Protein AF-A0A0A7GGD6-F1 (afdb_monomer_lite)

Radius of gyration: 42.45 Å; chains: 1; bounding box: 96×83×120 Å

InterPro domains:
  IPR008979 Galactose-binding-like domain superfamily [SSF49785] (714-852)
  IPR036280 Multiheme cytochrome superfamily [SSF48695] (25-141)
  IPR036280 Multiheme cytochrome superfamily [SSF48695] (127-583)
  IPR036280 Multiheme cytochrome superfamily [SSF48695] (207-463)
  IPR054337 Outer membrane cytochrome MtrC/MtrF-like, domains II/IV [PF22113] (182-343)

pLDDT: mean 78.69, std 15.96, range [27.11, 97.62]

Organism: Geoglobus acetivorans (NCBI:txid565033)

Structure (mmCIF, N/CA/C/O backbone):
data_AF-A0A0A7GGD6-F1
#
_entry.id   AF-A0A0A7GGD6-F1
#
loop_
_atom_site.group_PDB
_atom_site.id
_atom_site.type_symbol
_atom_site.label_atom_id
_atom_site.label_alt_id
_atom_site.label_comp_id
_atom_site.label_asym_id
_atom_site.label_entity_id
_atom_site.label_seq_id
_atom_site.pdbx_PDB_ins_code
_atom_site.Cartn_x
_atom_site.Cartn_y
_atom_site.Cartn_z
_atom_site.occupancy
_atom_site.B_iso_or_equiv
_atom_site.auth_seq_id
_atom_site.auth_comp_id
_atom_site.auth_asym_id
_atom_site.auth_atom_id
_atom_site.pdbx_PDB_model_num
ATOM 1 N N . MET A 1 1 ? 39.449 22.650 -36.467 1.00 72.94 1 MET A N 1
ATOM 2 C CA . MET A 1 1 ? 40.220 23.819 -35.990 1.00 72.94 1 MET A CA 1
ATOM 3 C C . MET A 1 1 ? 39.587 25.172 -36.331 1.00 72.94 1 MET A C 1
ATOM 5 O O . MET A 1 1 ? 39.161 25.839 -35.406 1.00 72.94 1 MET A O 1
ATOM 9 N N . LYS A 1 2 ? 39.410 25.582 -37.600 1.00 82.38 2 LYS A N 1
ATOM 10 C CA . LYS A 1 2 ? 38.883 26.936 -37.938 1.00 82.38 2 LYS A CA 1
ATOM 11 C C . LYS A 1 2 ? 37.457 27.260 -37.448 1.00 82.38 2 LYS A C 1
ATOM 13 O O . LYS A 1 2 ? 37.050 28.412 -37.461 1.00 82.38 2 LYS A O 1
ATOM 18 N N . GLN A 1 3 ? 36.700 26.244 -37.038 1.00 83.69 3 GLN A N 1
ATOM 19 C CA . GLN A 1 3 ? 35.365 26.371 -36.435 1.00 83.69 3 GLN A CA 1
ATOM 20 C C . GLN A 1 3 ? 35.378 26.126 -34.911 1.00 83.69 3 GLN A C 1
ATOM 22 O O . GLN A 1 3 ? 34.323 26.092 -34.281 1.00 83.69 3 GLN A O 1
ATOM 27 N N . SER A 1 4 ? 36.564 25.917 -34.326 1.00 88.94 4 SER A N 1
ATOM 28 C CA . SER A 1 4 ? 36.752 25.721 -32.887 1.00 88.94 4 SER A CA 1
ATOM 29 C C . SER A 1 4 ? 36.490 27.011 -32.118 1.00 88.94 4 SER A C 1
ATOM 31 O O . SER A 1 4 ? 36.751 28.106 -32.620 1.00 88.94 4 SER A O 1
ATOM 33 N N . ILE A 1 5 ? 36.083 26.882 -30.856 1.00 88.81 5 ILE A N 1
ATOM 34 C CA . ILE A 1 5 ? 36.036 27.985 -29.886 1.00 88.81 5 ILE A CA 1
ATOM 35 C C . ILE A 1 5 ? 37.369 28.731 -29.751 1.00 88.81 5 ILE A C 1
ATOM 37 O O . ILE A 1 5 ? 37.364 29.925 -29.469 1.00 88.81 5 ILE A O 1
ATOM 41 N N . HIS A 1 6 ? 38.497 28.062 -30.011 1.00 90.44 6 HIS A N 1
ATOM 42 C CA . HIS A 1 6 ? 39.838 28.649 -29.924 1.00 90.44 6 HIS A CA 1
ATOM 43 C C . HIS A 1 6 ? 40.378 29.179 -31.260 1.00 90.44 6 HIS A C 1
ATOM 45 O O . HIS A 1 6 ? 41.532 29.590 -31.326 1.00 90.44 6 HIS A O 1
ATOM 51 N N . ALA A 1 7 ? 39.572 29.217 -32.328 1.00 88.19 7 ALA A N 1
ATOM 52 C CA . ALA A 1 7 ? 40.052 29.617 -33.654 1.00 88.19 7 ALA A CA 1
ATOM 53 C C . ALA A 1 7 ? 40.607 31.056 -33.714 1.00 88.19 7 ALA A C 1
ATOM 55 O O . ALA A 1 7 ? 41.457 31.353 -34.544 1.00 88.19 7 ALA A O 1
ATOM 56 N N . ASN A 1 8 ? 40.156 31.941 -32.820 1.00 87.69 8 ASN A N 1
ATOM 57 C CA . ASN A 1 8 ? 40.614 33.333 -32.751 1.00 87.69 8 ASN A CA 1
ATOM 58 C C . ASN A 1 8 ? 41.583 33.595 -31.585 1.00 87.69 8 ASN A C 1
ATOM 60 O O . ASN A 1 8 ? 41.819 34.752 -31.236 1.00 87.69 8 ASN A O 1
ATOM 64 N N . LEU A 1 9 ? 42.118 32.547 -30.952 1.00 89.06 9 LEU A N 1
ATOM 65 C CA . LEU A 1 9 ? 43.078 32.697 -29.861 1.00 89.06 9 LEU A CA 1
ATOM 66 C C . LEU A 1 9 ? 44.301 33.477 -30.356 1.00 89.06 9 LEU A C 1
ATOM 68 O O . LEU A 1 9 ? 44.846 33.174 -31.417 1.00 89.06 9 LEU A O 1
ATOM 72 N N . ASN A 1 10 ? 44.734 34.474 -29.579 1.00 91.31 10 ASN A N 1
ATOM 73 C CA . ASN A 1 10 ? 45.939 35.253 -29.874 1.00 91.31 10 ASN A CA 1
ATOM 74 C C . ASN A 1 10 ? 45.913 35.981 -31.240 1.00 91.31 10 ASN A C 1
ATOM 76 O O . ASN A 1 10 ? 46.951 36.260 -31.841 1.00 91.31 10 ASN A O 1
ATOM 80 N N . SER A 1 11 ? 44.721 36.339 -31.737 1.00 89.88 11 SER A N 1
ATOM 81 C CA . SER A 1 11 ? 44.534 36.970 -33.056 1.00 89.88 11 SER A CA 1
ATOM 82 C C . SER A 1 11 ? 45.330 38.268 -33.255 1.00 89.88 11 SER A C 1
ATOM 84 O O . SER A 1 11 ? 45.686 38.615 -34.384 1.00 89.88 11 SER A O 1
ATOM 86 N N . ASN A 1 12 ? 45.625 38.974 -32.160 1.00 88.56 12 ASN A N 1
ATOM 87 C CA . ASN A 1 12 ? 46.315 40.264 -32.156 1.00 88.56 12 ASN A CA 1
ATOM 88 C C . ASN A 1 12 ? 47.849 40.150 -32.100 1.00 88.56 12 ASN A C 1
ATOM 90 O O . ASN A 1 12 ? 48.519 41.181 -32.106 1.00 88.56 12 ASN A O 1
ATOM 94 N N . ALA A 1 13 ? 48.419 38.940 -32.048 1.00 91.25 13 ALA A N 1
ATOM 95 C CA . ALA A 1 13 ? 49.870 38.771 -32.043 1.00 91.25 13 ALA A CA 1
ATOM 96 C C . ALA A 1 13 ? 50.509 39.363 -33.306 1.00 91.25 13 ALA A C 1
ATOM 98 O O . ALA A 1 13 ? 49.994 39.203 -34.418 1.00 91.25 13 ALA A O 1
ATOM 99 N N . ALA A 1 14 ? 51.643 40.040 -33.135 1.00 90.25 14 ALA A N 1
ATOM 100 C CA . ALA A 1 14 ? 52.443 40.529 -34.248 1.00 90.25 14 ALA A CA 1
ATOM 101 C C . ALA A 1 14 ? 53.154 39.362 -34.951 1.00 90.25 14 ALA A C 1
ATOM 103 O O . ALA A 1 14 ? 53.547 38.390 -34.310 1.00 90.25 14 ALA A O 1
ATOM 104 N N . ASN A 1 15 ? 53.320 39.469 -36.269 1.00 92.62 15 ASN A N 1
ATOM 105 C CA . ASN A 1 15 ? 54.054 38.502 -37.077 1.00 92.62 15 ASN A CA 1
ATOM 106 C C . ASN A 1 15 ? 54.824 39.221 -38.186 1.00 92.62 15 ASN A C 1
ATOM 108 O O . ASN A 1 15 ? 54.330 40.180 -38.781 1.00 92.62 15 ASN A O 1
ATOM 112 N N . THR A 1 16 ? 56.032 38.750 -38.451 1.00 88.81 16 THR A N 1
ATOM 113 C CA . THR A 1 16 ? 56.946 39.246 -39.481 1.00 88.81 16 THR A CA 1
ATOM 114 C C . THR A 1 16 ? 56.890 38.387 -40.743 1.00 88.81 16 THR A C 1
ATOM 116 O O . THR A 1 16 ? 57.058 38.910 -41.846 1.00 88.81 16 THR A O 1
ATOM 119 N N . THR A 1 17 ? 56.564 37.096 -40.616 1.00 86.94 17 THR A N 1
ATOM 120 C CA . THR A 1 17 ? 56.361 36.194 -41.755 1.00 86.94 17 THR A CA 1
ATOM 121 C C . THR A 1 17 ? 54.948 36.340 -42.311 1.00 86.94 17 THR A C 1
ATOM 123 O O . THR A 1 17 ? 53.974 36.486 -41.570 1.00 86.94 17 THR A O 1
ATOM 126 N N . LYS A 1 18 ? 54.795 36.274 -43.638 1.00 86.88 18 LYS A N 1
ATOM 127 C CA . LYS A 1 18 ? 53.475 36.227 -44.281 1.00 86.88 18 LYS A CA 1
ATOM 128 C C . LYS A 1 18 ? 52.813 34.874 -43.994 1.00 86.88 18 LYS A C 1
ATOM 130 O O . LYS A 1 18 ? 53.191 33.871 -44.593 1.00 86.88 18 LYS A O 1
ATOM 135 N N . LEU A 1 19 ? 51.818 34.866 -43.111 1.00 86.81 19 LEU A N 1
ATOM 136 C CA . LEU A 1 19 ? 51.080 33.655 -42.750 1.00 86.81 19 LEU A CA 1
ATOM 137 C C . LEU A 1 19 ? 50.182 33.187 -43.898 1.00 86.81 19 LEU A C 1
ATOM 139 O O . LEU A 1 19 ? 49.566 34.000 -44.594 1.00 86.81 19 LEU A O 1
ATOM 143 N N . THR A 1 20 ? 50.103 31.869 -44.077 1.00 84.31 20 THR A N 1
ATOM 144 C CA . THR A 1 20 ? 49.147 31.250 -45.012 1.00 84.31 20 THR A CA 1
ATOM 145 C C . THR A 1 20 ? 47.744 31.186 -44.417 1.00 84.31 20 THR A C 1
ATOM 147 O O . THR A 1 20 ? 46.762 31.237 -45.157 1.00 84.31 20 THR A O 1
ATOM 150 N N . ASP A 1 21 ? 47.652 31.158 -43.086 1.00 87.00 21 ASP A N 1
ATOM 151 C CA . ASP A 1 21 ? 46.410 31.234 -42.336 1.00 87.00 21 ASP A CA 1
ATOM 152 C C . ASP A 1 21 ? 46.642 31.959 -41.001 1.00 87.00 21 ASP A C 1
ATOM 154 O O . ASP A 1 21 ? 47.652 31.766 -40.330 1.00 87.00 21 ASP A O 1
ATOM 158 N N . THR A 1 22 ? 45.700 32.802 -40.585 1.00 88.19 22 THR A N 1
ATOM 159 C CA . THR A 1 22 ? 45.773 33.497 -39.292 1.00 88.19 22 THR A CA 1
ATOM 160 C C . THR A 1 22 ? 45.659 32.552 -38.097 1.00 88.19 22 THR A C 1
ATOM 162 O O . THR A 1 22 ? 46.002 32.945 -36.984 1.00 88.19 22 THR A O 1
ATOM 165 N N . ILE A 1 23 ? 45.209 31.314 -38.323 1.00 89.50 23 ILE A N 1
ATOM 166 C CA . ILE A 1 23 ? 45.103 30.269 -37.306 1.00 89.50 23 ILE A CA 1
ATOM 167 C C . ILE A 1 23 ? 46.451 29.912 -36.661 1.00 89.50 23 ILE A C 1
ATOM 169 O O . ILE A 1 23 ? 46.481 29.475 -35.511 1.00 89.50 23 ILE A O 1
ATOM 173 N N . ASP A 1 24 ? 47.566 30.158 -37.355 1.00 88.75 24 ASP A N 1
ATOM 174 C CA . ASP A 1 24 ? 48.914 29.893 -36.843 1.00 88.75 24 ASP A CA 1
ATOM 175 C C . ASP A 1 24 ? 49.168 30.637 -35.520 1.00 88.75 24 ASP A C 1
ATOM 177 O O . ASP A 1 24 ? 49.806 30.102 -34.615 1.00 88.75 24 ASP A O 1
ATOM 181 N N . LYS A 1 25 ? 48.566 31.822 -35.339 1.00 91.56 25 LYS A N 1
ATOM 182 C CA . LYS A 1 25 ? 48.673 32.610 -34.099 1.00 91.56 25 LYS A CA 1
ATOM 183 C C . LYS A 1 25 ? 48.071 31.902 -32.884 1.00 91.56 25 LYS A C 1
ATOM 185 O O . LYS A 1 25 ? 48.615 32.012 -31.782 1.00 91.56 25 LYS A O 1
ATOM 190 N N . ALA A 1 26 ? 46.990 31.145 -33.084 1.00 90.44 26 ALA A N 1
ATOM 191 C CA . ALA A 1 26 ? 46.388 30.316 -32.043 1.00 90.44 26 ALA A CA 1
ATOM 192 C C . ALA A 1 26 ? 47.310 29.143 -31.676 1.00 90.44 26 ALA A C 1
ATOM 194 O O . ALA A 1 26 ? 47.473 28.823 -30.496 1.00 90.44 26 ALA A O 1
ATOM 195 N N . CYS A 1 27 ? 47.981 28.552 -32.671 1.00 89.12 27 CYS A N 1
ATOM 196 C CA . CYS A 1 27 ? 48.985 27.514 -32.447 1.00 89.12 27 CYS A CA 1
ATOM 197 C C . CYS A 1 27 ? 50.163 28.049 -31.617 1.00 89.12 27 CYS A C 1
ATOM 199 O O . CYS A 1 27 ? 50.611 27.361 -30.703 1.00 89.12 27 CYS A O 1
ATOM 201 N N . TRP A 1 28 ? 50.623 29.283 -31.860 1.00 91.56 28 TRP A N 1
ATOM 202 C CA . TRP A 1 28 ? 51.714 29.902 -31.088 1.00 91.56 28 TRP A CA 1
ATOM 203 C C . TRP A 1 28 ? 51.368 30.097 -29.616 1.00 91.56 28 TRP A C 1
ATOM 205 O O . TRP A 1 28 ? 52.223 29.914 -28.753 1.00 91.56 28 TRP A O 1
ATOM 215 N N . ALA A 1 29 ? 50.115 30.441 -29.318 1.00 90.06 29 ALA A N 1
ATOM 216 C CA . ALA A 1 29 ? 49.655 30.608 -27.945 1.00 90.06 29 ALA A CA 1
ATOM 217 C C . ALA A 1 29 ? 49.562 29.278 -27.193 1.00 90.06 29 ALA A C 1
ATOM 219 O O . ALA A 1 29 ? 49.946 29.205 -26.030 1.00 90.06 29 ALA A O 1
ATOM 220 N N . CYS A 1 30 ? 49.072 28.220 -27.845 1.00 88.94 30 CYS A N 1
ATOM 221 C CA . CYS A 1 30 ? 48.874 26.925 -27.192 1.00 88.94 30 CYS A CA 1
ATOM 222 C C . CYS A 1 30 ? 50.164 26.088 -27.112 1.00 88.94 30 CYS A C 1
ATOM 224 O O . CYS A 1 30 ? 50.405 25.422 -26.105 1.00 88.94 30 CYS A O 1
ATOM 226 N N . HIS A 1 31 ? 51.008 26.145 -28.146 1.00 89.94 31 HIS A N 1
ATOM 227 C CA . HIS A 1 31 ? 52.224 25.335 -28.276 1.00 89.94 31 HIS A CA 1
ATOM 228 C C . HIS A 1 31 ? 53.525 26.118 -28.024 1.00 89.94 31 HIS A C 1
ATOM 230 O O . HIS A 1 31 ? 54.605 25.540 -28.145 1.00 89.94 31 HIS A O 1
ATOM 236 N N . GLY A 1 32 ? 53.448 27.404 -27.667 1.00 88.94 32 GLY A N 1
ATOM 237 C CA . GLY A 1 32 ? 54.589 28.296 -27.426 1.00 88.94 32 GLY A CA 1
ATOM 238 C C . GLY A 1 32 ? 54.291 29.371 -26.373 1.00 88.94 32 GLY A C 1
ATOM 239 O O . GLY A 1 32 ? 53.527 29.144 -25.434 1.00 88.94 32 GLY A O 1
ATOM 240 N N . ASP A 1 33 ? 54.911 30.545 -26.514 1.00 87.81 33 ASP A N 1
ATOM 241 C CA . ASP A 1 33 ? 54.723 31.702 -25.624 1.00 87.81 33 ASP A CA 1
ATOM 242 C C . ASP A 1 33 ? 53.727 32.746 -26.171 1.00 87.81 33 ASP A C 1
ATOM 244 O O . ASP A 1 33 ? 53.497 33.780 -25.545 1.00 87.81 33 ASP A O 1
ATOM 248 N N . GLY A 1 34 ? 53.107 32.462 -27.322 1.00 89.56 34 GLY A N 1
ATOM 249 C CA . GLY A 1 34 ? 52.208 33.370 -28.035 1.00 89.56 34 GLY A CA 1
ATOM 250 C C . GLY A 1 34 ? 52.889 34.320 -29.018 1.00 89.56 34 GLY A C 1
ATOM 251 O O . GLY A 1 34 ? 52.185 35.049 -29.720 1.00 89.56 34 GLY A O 1
ATOM 252 N N . THR A 1 35 ? 54.218 34.304 -29.120 1.00 91.38 35 THR A N 1
ATOM 253 C CA . THR A 1 35 ? 54.963 35.039 -30.150 1.00 91.38 35 THR A CA 1
ATOM 254 C C . THR A 1 35 ? 55.267 34.155 -31.363 1.00 91.38 35 THR A C 1
ATOM 256 O O . THR A 1 35 ? 55.177 32.929 -31.293 1.00 91.38 35 THR A O 1
ATOM 259 N N . GLU A 1 36 ? 55.570 34.774 -32.508 1.00 92.50 36 GLU A N 1
ATOM 260 C CA . GLU A 1 36 ? 55.946 34.054 -33.730 1.00 92.50 36 GLU A CA 1
ATOM 261 C C . GLU A 1 36 ? 57.253 33.269 -33.508 1.00 92.50 36 GLU A C 1
ATOM 263 O O . GLU A 1 36 ? 58.290 33.884 -33.240 1.00 92.50 36 GLU A O 1
ATOM 268 N N . PRO A 1 37 ? 57.248 31.930 -33.630 1.00 88.81 37 PRO A N 1
ATOM 269 C CA . PRO A 1 37 ? 58.440 31.144 -33.375 1.00 88.81 37 PRO A CA 1
ATOM 270 C C . PRO A 1 37 ? 59.340 31.083 -34.617 1.00 88.81 37 PRO A C 1
ATOM 272 O O . PRO A 1 37 ? 58.867 30.968 -35.747 1.00 88.81 37 PRO A O 1
ATOM 275 N N . THR A 1 38 ? 60.658 31.108 -34.417 1.00 85.31 38 THR A N 1
ATOM 276 C CA . THR A 1 38 ? 61.644 30.982 -35.507 1.00 85.31 38 THR A CA 1
ATOM 277 C C . THR A 1 38 ? 61.753 29.554 -36.055 1.00 85.31 38 THR A C 1
ATOM 279 O O . THR A 1 38 ? 62.135 29.355 -37.204 1.00 85.31 38 THR A O 1
ATOM 282 N N . GLU A 1 39 ? 61.420 28.560 -35.231 1.00 82.81 39 GLU A N 1
ATOM 283 C CA . GLU A 1 39 ? 61.348 27.129 -35.547 1.00 82.81 39 GLU A CA 1
ATOM 284 C C . GLU A 1 39 ? 60.279 26.463 -34.664 1.00 82.81 39 GLU A C 1
ATOM 286 O O . GLU A 1 39 ? 59.797 27.089 -33.724 1.00 82.81 39 GLU A O 1
ATOM 291 N N . HIS A 1 40 ? 59.884 25.210 -34.928 1.00 78.19 40 HIS A N 1
ATOM 292 C CA . HIS A 1 40 ? 58.860 24.540 -34.111 1.00 78.19 40 HIS A CA 1
ATOM 293 C C . HIS A 1 40 ? 59.255 24.519 -32.616 1.00 78.19 40 HIS A C 1
ATOM 295 O O . HIS A 1 40 ? 60.225 23.841 -32.267 1.00 78.19 40 HIS A O 1
ATOM 301 N N . PRO A 1 41 ? 58.505 25.195 -31.719 1.00 81.81 41 PRO A N 1
ATOM 302 C CA . PRO A 1 41 ? 58.880 25.304 -30.310 1.00 81.81 41 PRO A CA 1
ATOM 303 C C . PRO A 1 41 ? 58.918 23.933 -29.648 1.00 81.81 41 PRO A C 1
ATOM 305 O O . PRO A 1 41 ? 57.958 23.189 -29.783 1.00 81.81 41 PRO A O 1
ATOM 308 N N . ALA A 1 42 ? 59.938 23.593 -28.858 1.00 80.06 42 ALA A N 1
ATOM 309 C CA . ALA A 1 42 ? 60.004 22.286 -28.183 1.00 80.06 42 ALA A CA 1
ATOM 310 C C . ALA A 1 42 ? 58.764 21.960 -27.312 1.00 80.06 42 ALA A C 1
ATOM 312 O O . ALA A 1 42 ? 58.435 20.790 -27.102 1.00 80.06 42 ALA A O 1
ATOM 313 N N . SER A 1 43 ? 58.041 22.990 -26.860 1.00 78.44 43 SER A N 1
ATOM 314 C CA . SER A 1 43 ? 56.750 22.912 -26.169 1.00 78.44 43 SER A CA 1
ATOM 315 C C . SER A 1 43 ? 55.588 22.409 -27.036 1.00 78.44 43 SER A C 1
ATOM 317 O O . SER A 1 43 ? 54.536 22.104 -26.484 1.00 78.44 43 SER A O 1
ATOM 319 N N . TYR A 1 44 ? 55.748 22.212 -28.352 1.00 80.56 44 TYR A N 1
ATOM 320 C CA . TYR A 1 44 ? 54.675 21.678 -29.204 1.00 80.56 44 TYR A CA 1
ATOM 321 C C . TYR A 1 44 ? 54.179 20.302 -28.744 1.00 80.56 44 TYR A C 1
ATOM 323 O O . TYR A 1 44 ? 53.002 19.994 -28.914 1.00 80.56 44 TYR A O 1
ATOM 331 N N . LYS A 1 45 ? 55.055 19.501 -28.114 1.00 80.94 45 LYS A N 1
ATOM 332 C CA . LYS A 1 45 ? 54.719 18.191 -27.528 1.00 80.94 45 LYS A CA 1
ATOM 333 C C . LYS A 1 45 ? 54.006 18.281 -26.177 1.00 80.94 45 LYS A C 1
ATOM 335 O O . LYS A 1 45 ? 53.412 17.298 -25.753 1.00 80.94 45 LYS A O 1
ATOM 340 N N . ASN A 1 46 ? 54.075 19.437 -25.518 1.00 83.81 46 ASN A N 1
ATOM 341 C CA . ASN A 1 46 ? 53.489 19.710 -24.208 1.00 83.81 46 ASN A CA 1
ATOM 342 C C . ASN A 1 46 ? 52.678 21.018 -24.278 1.00 83.81 46 ASN A C 1
ATOM 344 O O . ASN A 1 46 ? 53.111 22.025 -23.711 1.00 83.81 46 ASN A O 1
ATOM 348 N N . PRO A 1 47 ? 51.550 21.039 -25.014 1.00 87.25 47 PRO A N 1
ATOM 349 C CA . PRO A 1 47 ? 50.712 22.231 -25.102 1.00 87.25 47 PRO A CA 1
ATOM 350 C C . PRO A 1 47 ? 50.198 22.665 -23.725 1.00 87.25 47 PRO A C 1
ATOM 352 O O . PRO A 1 47 ? 50.046 21.836 -22.822 1.00 87.25 47 PRO A O 1
ATOM 355 N N . LYS A 1 48 ? 49.890 23.960 -23.589 1.00 89.00 48 LYS A N 1
ATOM 356 C CA . LYS A 1 48 ? 49.252 24.524 -22.390 1.00 89.00 48 LYS A CA 1
ATOM 357 C C . LYS A 1 48 ? 47.952 23.785 -22.058 1.00 89.00 48 LYS A C 1
ATOM 359 O O . LYS A 1 48 ? 47.181 23.427 -22.954 1.00 89.00 48 LYS A O 1
ATOM 364 N N . LYS A 1 49 ? 47.700 23.578 -20.767 1.00 90.00 49 LYS A N 1
ATOM 365 C CA . LYS A 1 49 ? 46.435 23.050 -20.243 1.00 90.00 49 LYS A CA 1
ATOM 366 C C . LYS A 1 49 ? 45.361 24.139 -20.248 1.00 90.00 49 LYS A C 1
ATOM 368 O O . LYS A 1 49 ? 45.659 25.319 -20.420 1.00 90.00 49 LYS A O 1
ATOM 373 N N . CYS A 1 50 ? 44.104 23.746 -20.047 1.00 90.56 50 CYS A N 1
ATOM 374 C CA . CYS A 1 50 ? 42.987 24.688 -19.964 1.00 90.56 50 CYS A CA 1
ATOM 375 C C . CYS A 1 50 ? 43.220 25.715 -18.845 1.00 90.56 50 CYS A C 1
ATOM 377 O O . CYS A 1 50 ? 43.078 26.918 -19.056 1.00 90.56 50 CYS A O 1
ATOM 379 N N . GLU A 1 51 ? 43.657 25.240 -17.684 1.00 90.56 51 GLU A N 1
ATOM 380 C CA . GLU A 1 51 ? 43.867 26.033 -16.477 1.00 90.56 51 GLU A CA 1
ATOM 381 C C . GLU A 1 51 ? 44.972 27.085 -16.656 1.00 90.56 51 GLU A C 1
ATOM 383 O O . GLU A 1 51 ? 44.827 28.197 -16.153 1.00 90.56 51 GLU A O 1
ATOM 388 N N . ASP A 1 52 ? 46.011 26.788 -17.448 1.00 90.75 52 ASP A N 1
ATOM 389 C CA . ASP A 1 52 ? 47.135 27.703 -17.717 1.00 90.75 52 ASP A CA 1
ATOM 390 C C . ASP A 1 52 ? 46.694 29.008 -18.408 1.00 90.75 52 ASP A C 1
ATOM 392 O O . ASP A 1 52 ? 47.403 30.015 -18.355 1.00 90.75 52 ASP A O 1
ATOM 396 N N . CYS A 1 53 ? 45.541 28.983 -19.086 1.00 91.25 53 CYS A N 1
ATOM 397 C CA . CYS A 1 53 ? 44.987 30.125 -19.813 1.00 91.25 53 CYS A CA 1
ATOM 398 C C . CYS A 1 53 ? 43.711 30.678 -19.171 1.00 91.25 53 CYS A C 1
ATOM 400 O O . CYS A 1 53 ? 43.490 31.888 -19.229 1.00 91.25 53 CYS A O 1
ATOM 402 N N . HIS A 1 54 ? 42.869 29.807 -18.607 1.00 90.50 54 HIS A N 1
ATOM 403 C CA . HIS A 1 54 ? 41.528 30.151 -18.131 1.00 90.50 54 HIS A CA 1
ATOM 404 C C . HIS A 1 54 ? 41.442 30.454 -16.631 1.00 90.50 54 HIS A C 1
ATOM 406 O O . HIS A 1 54 ? 40.444 31.028 -16.214 1.00 90.50 54 HIS A O 1
ATOM 412 N N . THR A 1 55 ? 42.446 30.114 -15.819 1.00 88.81 55 THR A N 1
ATOM 413 C CA . THR A 1 55 ? 42.430 30.373 -14.364 1.00 88.81 55 THR A CA 1
ATOM 414 C C . THR A 1 55 ? 43.474 31.421 -13.968 1.00 88.81 55 THR A C 1
ATOM 416 O O . THR A 1 55 ? 44.432 31.667 -14.704 1.00 88.81 55 THR A O 1
ATOM 419 N N . GLY A 1 56 ? 43.293 32.070 -12.812 1.00 83.88 56 GLY A N 1
ATOM 420 C CA . GLY A 1 56 ? 44.205 33.112 -12.326 1.00 83.88 56 GLY A CA 1
ATOM 421 C C . GLY A 1 56 ? 44.313 34.305 -13.287 1.00 83.88 56 GLY A C 1
ATOM 422 O O . GLY A 1 56 ? 43.308 34.857 -13.735 1.00 83.88 56 GLY A O 1
ATOM 423 N N . THR A 1 57 ? 45.539 34.725 -13.621 1.00 85.88 57 THR A N 1
ATOM 424 C CA . THR A 1 57 ? 45.754 35.768 -14.637 1.00 85.88 57 THR A CA 1
ATOM 425 C C . THR A 1 57 ? 45.503 35.192 -16.029 1.00 85.88 57 THR A C 1
ATOM 427 O O . THR A 1 57 ? 46.383 34.547 -16.601 1.00 85.88 57 THR A O 1
ATOM 430 N N . THR A 1 58 ? 44.315 35.458 -16.579 1.00 86.12 58 THR A N 1
ATOM 431 C CA . THR A 1 58 ? 43.929 34.993 -17.922 1.00 86.12 58 THR A CA 1
ATOM 432 C C . THR A 1 58 ? 44.976 35.337 -18.987 1.00 86.12 58 THR A C 1
ATOM 434 O O . THR A 1 58 ? 45.509 36.450 -19.032 1.00 86.12 58 THR A O 1
ATOM 437 N N . GLN A 1 59 ? 45.277 34.376 -19.865 1.00 88.88 59 GLN A N 1
ATOM 438 C CA . GLN A 1 59 ? 46.243 34.545 -20.957 1.00 88.88 59 GLN A CA 1
ATOM 439 C C . GLN A 1 59 ? 45.531 34.634 -22.307 1.00 88.88 59 GLN A C 1
ATOM 441 O O . GLN A 1 59 ? 44.482 34.028 -22.511 1.00 88.88 59 GLN A O 1
ATOM 446 N N . PHE A 1 60 ? 46.107 35.384 -23.252 1.00 89.25 60 PHE A N 1
ATOM 447 C CA . PHE A 1 60 ? 45.647 35.448 -24.650 1.00 89.25 60 PHE A CA 1
ATOM 448 C C . PHE A 1 60 ? 44.154 35.796 -24.827 1.00 89.25 60 PHE A C 1
ATOM 450 O O . PHE A 1 60 ? 43.520 35.349 -25.784 1.00 89.25 60 PHE A O 1
ATOM 457 N N . SER A 1 61 ? 43.604 36.598 -23.906 1.00 84.38 61 SER A N 1
ATOM 458 C CA . SER A 1 61 ? 42.184 36.987 -23.862 1.00 84.38 61 SER A CA 1
ATOM 459 C C . SER A 1 61 ? 41.205 35.827 -23.624 1.00 84.38 61 SER A C 1
ATOM 461 O O . SER A 1 61 ? 40.035 35.919 -23.999 1.00 84.38 61 SER A O 1
ATOM 463 N N . ALA A 1 62 ? 41.662 34.741 -22.999 1.00 86.38 62 ALA A N 1
ATOM 464 C CA . ALA A 1 62 ? 40.794 33.666 -22.539 1.00 86.38 62 ALA A CA 1
ATOM 465 C C . ALA A 1 62 ? 39.799 34.172 -21.467 1.00 86.38 62 ALA A C 1
ATOM 467 O O . ALA A 1 62 ? 40.181 34.974 -20.614 1.00 86.38 62 ALA A O 1
ATOM 468 N N . PRO A 1 63 ? 38.529 33.721 -21.478 1.00 85.62 63 PRO A N 1
ATOM 469 C CA . PRO A 1 63 ? 37.601 33.975 -20.379 1.00 85.62 63 PRO A CA 1
ATOM 470 C C . PRO A 1 63 ? 38.107 33.370 -19.068 1.00 85.62 63 PRO A C 1
ATOM 472 O O . PRO A 1 63 ? 38.630 32.251 -19.080 1.00 85.62 63 PRO A O 1
ATOM 475 N N . LEU A 1 64 ? 37.903 34.091 -17.964 1.00 86.44 64 LEU A N 1
ATOM 476 C CA . LEU A 1 64 ? 38.193 33.601 -16.620 1.00 86.44 64 LEU A CA 1
ATOM 477 C C . LEU A 1 64 ? 37.208 32.490 -16.233 1.00 86.44 64 LEU A C 1
ATOM 479 O O . LEU A 1 64 ? 36.001 32.632 -16.426 1.00 86.44 64 LEU A O 1
ATOM 483 N N . VAL A 1 65 ? 37.749 31.413 -15.673 1.00 88.75 65 VAL A N 1
ATOM 484 C CA . VAL A 1 65 ? 37.036 30.356 -14.958 1.00 88.75 65 VAL A CA 1
ATOM 485 C C . VAL A 1 65 ? 37.416 30.489 -13.488 1.00 88.75 65 VAL A C 1
ATOM 487 O O . VAL A 1 65 ? 38.484 30.040 -13.075 1.00 88.75 65 VAL A O 1
ATOM 490 N N . ALA A 1 66 ? 36.572 31.184 -12.731 1.00 86.00 66 ALA A N 1
ATOM 491 C CA . ALA A 1 66 ? 36.725 31.388 -11.291 1.00 86.00 66 ALA A CA 1
ATOM 492 C C . ALA A 1 66 ? 35.895 30.380 -10.481 1.00 86.00 66 ALA A C 1
ATOM 494 O O . ALA A 1 66 ? 36.269 30.023 -9.369 1.00 86.00 66 ALA A O 1
ATOM 495 N N . GLU A 1 67 ? 34.799 29.882 -11.061 1.00 83.94 67 GLU A N 1
ATOM 496 C CA . GLU A 1 67 ? 33.792 29.082 -10.362 1.00 83.94 67 GLU A CA 1
ATOM 497 C C . GLU A 1 67 ? 33.416 27.795 -11.100 1.00 83.94 67 GLU A C 1
ATOM 499 O O . GLU A 1 67 ? 33.754 27.598 -12.270 1.00 83.94 67 GLU A O 1
ATOM 504 N N . HIS A 1 68 ? 32.709 26.910 -10.390 1.00 85.56 68 HIS A N 1
ATOM 505 C CA . HIS A 1 68 ? 32.107 25.676 -10.906 1.00 85.56 68 HIS A CA 1
ATOM 506 C C . HIS A 1 68 ? 33.101 24.739 -11.611 1.00 85.56 68 HIS A C 1
ATOM 508 O O . HIS A 1 68 ? 32.814 24.104 -12.627 1.00 85.56 68 HIS A O 1
ATOM 514 N N . TYR A 1 69 ? 34.284 24.611 -11.017 1.00 87.06 69 TYR A N 1
ATOM 515 C CA . TYR A 1 69 ? 35.278 23.600 -11.364 1.00 87.06 69 TYR A CA 1
ATOM 516 C C . TYR A 1 69 ? 35.933 23.058 -10.085 1.00 87.06 69 TYR A C 1
ATOM 518 O O . TYR A 1 69 ? 35.601 23.477 -8.974 1.00 87.06 69 TYR A O 1
ATOM 526 N N . TYR A 1 70 ? 36.851 22.100 -10.214 1.00 85.00 70 TYR A N 1
ATOM 527 C CA . TYR A 1 70 ? 37.458 21.426 -9.058 1.00 85.00 70 TYR A CA 1
ATOM 528 C C . TYR A 1 70 ? 38.288 22.305 -8.113 1.00 85.00 70 TYR A C 1
ATOM 530 O O . TYR A 1 70 ? 38.597 21.864 -7.006 1.00 85.00 70 TYR A O 1
ATOM 538 N N . ALA A 1 71 ? 38.643 23.523 -8.520 1.00 84.44 71 ALA A N 1
ATOM 539 C CA . ALA A 1 71 ? 39.325 24.499 -7.673 1.00 84.44 71 ALA A CA 1
ATOM 540 C C . ALA A 1 71 ? 38.623 25.871 -7.692 1.00 84.44 71 ALA A C 1
ATOM 542 O O . ALA A 1 71 ? 39.288 26.903 -7.617 1.00 84.44 71 ALA A O 1
ATOM 543 N N . GLY A 1 72 ? 37.289 25.868 -7.828 1.00 83.56 72 GLY A N 1
ATOM 544 C CA . GLY A 1 72 ? 36.460 27.075 -7.719 1.00 83.56 72 GLY A CA 1
ATOM 545 C C . GLY A 1 72 ? 36.671 27.813 -6.397 1.00 83.56 72 GLY A C 1
ATOM 546 O O . GLY A 1 72 ? 37.062 27.194 -5.405 1.00 83.56 72 GLY A O 1
ATOM 547 N N . GLU A 1 73 ? 36.432 29.123 -6.385 1.00 82.50 73 GLU A N 1
ATOM 548 C CA . GLU A 1 73 ? 36.573 29.936 -5.171 1.00 82.50 73 GLU A CA 1
ATOM 549 C C . GLU A 1 73 ? 35.415 29.669 -4.194 1.00 82.50 73 GLU A C 1
ATOM 551 O O . GLU A 1 73 ? 35.665 29.285 -3.048 1.00 82.50 73 GLU A O 1
ATOM 556 N N . ASP A 1 74 ? 34.166 29.769 -4.662 1.00 76.62 74 ASP A N 1
ATOM 557 C CA . ASP A 1 74 ? 32.958 29.594 -3.847 1.00 76.62 74 ASP A CA 1
ATOM 558 C C . ASP A 1 74 ? 32.156 28.325 -4.201 1.00 76.62 74 ASP A C 1
ATOM 560 O O . ASP A 1 74 ? 31.589 27.669 -3.317 1.00 76.62 74 ASP A O 1
ATOM 564 N N . LEU A 1 75 ? 32.136 27.914 -5.474 1.00 79.25 75 LEU A N 1
ATOM 565 C CA . LEU A 1 75 ? 31.497 26.683 -5.947 1.00 79.25 75 LEU A CA 1
ATOM 566 C C . LEU A 1 75 ? 32.508 25.687 -6.504 1.00 79.25 75 LEU A C 1
ATOM 568 O O . LEU A 1 75 ? 32.872 25.701 -7.683 1.00 79.25 75 LEU A O 1
ATOM 572 N N . VAL A 1 76 ? 32.869 24.728 -5.657 1.00 81.50 76 VAL A N 1
ATOM 573 C CA . VAL A 1 76 ? 33.746 23.614 -6.019 1.00 81.50 76 VAL A CA 1
ATOM 574 C C . VAL A 1 76 ? 32.924 22.404 -6.468 1.00 81.50 76 VAL A C 1
ATOM 576 O O . VAL A 1 76 ? 32.081 21.894 -5.727 1.00 81.50 76 VAL A O 1
ATOM 579 N N . VAL A 1 77 ? 33.205 21.896 -7.669 1.00 83.25 77 VAL A N 1
ATOM 580 C CA . VAL A 1 77 ? 32.690 20.601 -8.162 1.00 83.25 77 VAL A CA 1
ATOM 581 C C . VAL A 1 77 ? 33.818 19.565 -8.213 1.00 83.25 77 VAL A C 1
ATOM 583 O O . VAL A 1 77 ? 34.948 19.866 -7.876 1.00 83.25 77 VAL A O 1
ATOM 586 N N . GLN A 1 78 ? 33.556 18.314 -8.595 1.00 82.81 78 GLN A N 1
ATOM 587 C CA . GLN A 1 78 ? 34.635 17.326 -8.808 1.00 82.81 78 GLN A CA 1
ATOM 588 C C . GLN A 1 78 ? 35.056 17.204 -10.278 1.00 82.81 78 GLN A C 1
ATOM 590 O O . GLN A 1 78 ? 36.065 16.568 -10.572 1.00 82.81 78 GLN A O 1
ATOM 595 N N . ALA A 1 79 ? 34.287 17.802 -11.189 1.00 86.75 79 ALA A N 1
ATOM 596 C CA . ALA A 1 79 ? 34.543 17.745 -12.618 1.00 86.75 79 ALA A CA 1
ATOM 597 C C . ALA A 1 79 ? 35.718 18.651 -13.016 1.00 86.75 79 ALA A C 1
ATOM 599 O O . ALA A 1 79 ? 35.865 19.781 -12.538 1.00 86.75 79 ALA A O 1
ATOM 600 N N . THR A 1 80 ? 36.540 18.144 -13.926 1.00 89.06 80 THR A N 1
ATOM 601 C CA . THR A 1 80 ? 37.572 18.905 -14.632 1.00 89.06 80 THR A CA 1
ATOM 602 C C . THR A 1 80 ? 36.993 19.573 -15.879 1.00 89.06 80 THR A C 1
ATOM 604 O O . THR A 1 80 ? 35.925 19.194 -16.370 1.00 89.06 80 THR A O 1
ATOM 607 N N . CYS A 1 81 ? 37.719 20.538 -16.453 1.00 89.62 81 CYS A N 1
ATOM 608 C CA . CYS A 1 81 ? 37.320 21.193 -17.703 1.00 89.62 81 CYS A CA 1
ATOM 609 C C . CYS A 1 81 ? 37.058 20.158 -18.817 1.00 89.62 81 CYS A C 1
ATOM 611 O O . CYS A 1 81 ? 36.129 20.284 -19.619 1.00 89.62 81 CYS A O 1
ATOM 613 N N . GLN A 1 82 ? 37.867 19.097 -18.850 1.00 91.00 82 GLN A N 1
ATOM 614 C CA . GLN A 1 82 ? 37.797 18.044 -19.854 1.00 91.00 82 GLN A CA 1
ATOM 615 C C . GLN A 1 82 ? 36.541 17.190 -19.726 1.00 91.00 82 GLN A C 1
ATOM 617 O O . GLN A 1 82 ? 35.991 16.772 -20.746 1.00 91.00 82 GLN A O 1
ATOM 622 N N . ASP A 1 83 ? 36.061 16.946 -18.508 1.00 90.44 83 ASP A N 1
ATOM 623 C CA . ASP A 1 83 ? 34.900 16.088 -18.270 1.00 90.44 83 ASP A CA 1
ATOM 624 C C . ASP A 1 83 ? 33.645 16.641 -18.952 1.00 90.44 83 ASP A C 1
ATOM 626 O O . ASP A 1 83 ? 32.881 15.879 -19.557 1.00 90.44 83 ASP A O 1
ATOM 630 N N . CYS A 1 84 ? 33.480 17.966 -18.927 1.00 89.62 84 CYS A N 1
ATOM 631 C CA . CYS A 1 84 ? 32.361 18.671 -19.547 1.00 89.62 84 CYS A CA 1
ATOM 632 C C . CYS A 1 84 ? 32.621 18.983 -21.026 1.00 89.62 84 CYS A C 1
ATOM 634 O O . CYS A 1 84 ? 31.800 18.669 -21.887 1.00 89.62 84 CYS A O 1
ATOM 636 N N . HIS A 1 85 ? 33.774 19.563 -21.366 1.00 90.88 85 HIS A N 1
ATOM 637 C CA . HIS A 1 85 ? 34.010 20.047 -22.730 1.00 90.88 85 HIS A CA 1
ATOM 638 C C . HIS A 1 85 ? 34.297 18.935 -23.752 1.00 90.88 85 HIS A C 1
ATOM 640 O O . HIS A 1 85 ? 34.224 19.185 -24.953 1.00 90.88 85 HIS A O 1
ATOM 646 N N . SER A 1 86 ? 34.564 17.702 -23.304 1.00 90.44 86 SER A N 1
ATOM 647 C CA . SER A 1 86 ? 34.718 16.530 -24.181 1.00 90.44 86 SER A CA 1
ATOM 648 C C . SER A 1 86 ? 33.403 15.871 -24.603 1.00 90.44 86 SER A C 1
ATOM 650 O O . SER A 1 86 ? 33.422 14.949 -25.420 1.00 90.44 86 SER A O 1
ATOM 652 N N . LYS A 1 87 ? 32.256 16.292 -24.049 1.00 91.19 87 LYS A N 1
ATOM 653 C CA . LYS A 1 87 ? 30.962 15.699 -24.407 1.00 91.19 87 LYS A CA 1
ATOM 654 C C . LYS A 1 87 ? 30.641 15.946 -25.878 1.00 91.19 87 LYS A C 1
ATOM 656 O O . LYS A 1 87 ? 30.969 16.993 -26.424 1.00 91.19 87 LYS A O 1
ATOM 661 N N . GLY A 1 88 ? 29.967 14.989 -26.518 1.00 89.31 88 GLY A N 1
ATOM 662 C CA . GLY A 1 88 ? 29.724 15.025 -27.965 1.00 89.31 88 GLY A CA 1
ATOM 663 C C . GLY A 1 88 ? 29.036 16.309 -28.443 1.00 89.31 88 GLY A C 1
ATOM 664 O O . GLY A 1 88 ? 29.432 16.872 -29.457 1.00 89.31 88 GLY A O 1
ATOM 665 N N . GLU A 1 89 ? 28.072 16.837 -27.682 1.00 90.25 89 GLU A N 1
ATOM 666 C CA . GLU A 1 89 ? 27.398 18.106 -28.015 1.00 90.25 89 GLU A CA 1
ATOM 667 C C . GLU A 1 89 ? 28.281 19.358 -27.844 1.00 90.25 89 GLU A C 1
ATOM 669 O O . GLU A 1 89 ? 27.934 20.430 -28.346 1.00 90.25 89 GLU A O 1
ATOM 674 N N . MET A 1 90 ? 29.407 19.228 -27.137 1.00 90.44 90 MET A N 1
ATOM 675 C CA . MET A 1 90 ? 30.404 20.278 -26.907 1.00 90.44 90 MET A CA 1
ATOM 676 C C . MET A 1 90 ? 31.509 20.269 -27.961 1.00 90.44 90 MET A C 1
ATOM 678 O O . MET A 1 90 ? 32.393 21.124 -27.927 1.00 90.44 90 MET A O 1
ATOM 682 N N . LEU A 1 91 ? 31.451 19.349 -28.926 1.00 91.12 91 LEU A N 1
ATOM 683 C CA . LEU A 1 91 ? 32.431 19.194 -29.990 1.00 91.12 91 LEU A CA 1
ATOM 684 C C . LEU A 1 91 ? 31.772 19.384 -31.362 1.00 91.12 91 LEU A C 1
ATOM 686 O O . LEU A 1 91 ? 30.625 19.011 -31.604 1.00 91.12 91 LEU A O 1
ATOM 690 N N . ASN A 1 92 ? 32.512 19.980 -32.289 1.00 90.75 92 ASN A N 1
ATOM 691 C CA . ASN A 1 92 ? 32.174 19.980 -33.703 1.00 90.75 92 ASN A CA 1
ATOM 692 C C . ASN A 1 92 ? 32.509 18.608 -34.304 1.00 90.75 92 ASN A C 1
ATOM 694 O O . ASN A 1 92 ? 33.487 17.963 -33.908 1.00 90.75 92 ASN A O 1
ATOM 698 N N . ALA A 1 93 ? 31.732 18.190 -35.306 1.00 86.38 93 ALA A N 1
ATOM 699 C CA . ALA A 1 93 ? 32.034 16.986 -36.070 1.00 86.38 93 ALA A CA 1
ATOM 700 C C . ALA A 1 93 ? 33.443 17.089 -36.675 1.00 86.38 93 ALA A C 1
ATOM 702 O O . ALA A 1 93 ? 33.798 18.091 -37.299 1.00 86.38 93 ALA A O 1
ATOM 703 N N . ASN A 1 94 ? 34.250 16.056 -36.463 1.00 80.94 94 ASN A N 1
ATOM 704 C CA . ASN A 1 94 ? 35.610 15.971 -36.967 1.00 80.94 94 ASN A CA 1
ATOM 705 C C . ASN A 1 94 ? 35.911 14.525 -37.375 1.00 80.94 94 ASN A C 1
ATOM 707 O O . ASN A 1 94 ? 35.332 13.588 -36.832 1.00 80.94 94 ASN A O 1
ATOM 711 N N . SER A 1 95 ? 36.775 14.365 -38.371 1.00 73.38 95 SER A N 1
ATOM 712 C CA . SER A 1 95 ? 37.198 13.070 -38.916 1.00 73.38 95 SER A CA 1
ATOM 713 C C . SER A 1 95 ? 38.711 12.900 -38.796 1.00 73.38 95 SER A C 1
ATOM 715 O O . SER A 1 95 ? 39.322 12.271 -39.655 1.00 73.38 95 SER A O 1
ATOM 717 N N . ASP A 1 96 ? 39.315 13.561 -37.807 1.00 74.06 96 ASP A N 1
ATOM 718 C CA . ASP A 1 96 ? 40.757 13.571 -37.596 1.00 74.06 96 ASP A CA 1
ATOM 719 C C . ASP A 1 96 ? 41.176 12.250 -36.933 1.00 74.06 96 ASP A C 1
ATOM 721 O O . ASP A 1 96 ? 40.851 12.033 -35.762 1.00 74.06 96 ASP A O 1
ATOM 725 N N . PRO A 1 97 ? 41.844 11.339 -37.667 1.00 60.78 97 PRO A N 1
ATOM 726 C CA . PRO A 1 97 ? 42.257 10.050 -37.123 1.00 60.78 97 PRO A CA 1
ATOM 727 C C . PRO A 1 97 ? 43.354 10.196 -36.056 1.00 60.78 97 PRO A C 1
ATOM 729 O O . PRO A 1 97 ? 43.562 9.264 -35.283 1.00 60.78 97 PRO A O 1
ATOM 732 N N . ASP A 1 98 ? 44.003 11.365 -35.982 1.00 59.28 98 ASP A N 1
ATOM 733 C CA . ASP A 1 98 ? 45.111 11.679 -35.081 1.00 59.28 98 ASP A CA 1
ATOM 734 C C . ASP A 1 98 ? 44.673 12.555 -33.891 1.00 59.28 98 ASP A C 1
ATOM 736 O O . ASP A 1 98 ? 45.503 13.206 -33.248 1.00 59.28 98 ASP A O 1
ATOM 740 N N . ALA A 1 99 ? 43.375 12.568 -33.551 1.00 62.00 99 ALA A N 1
ATOM 741 C CA . ALA A 1 99 ? 42.841 13.200 -32.342 1.00 62.00 99 ALA A CA 1
ATOM 742 C C . ALA A 1 99 ? 43.359 12.487 -31.069 1.00 62.00 99 ALA A C 1
ATOM 744 O O . ALA A 1 99 ? 42.651 11.746 -30.393 1.00 62.00 99 ALA A O 1
ATOM 745 N N . GLY A 1 100 ? 44.643 12.674 -30.757 1.00 65.56 100 GLY A N 1
ATOM 746 C CA . GLY A 1 100 ? 45.392 11.817 -29.839 1.00 65.56 100 GLY A CA 1
ATOM 747 C C . GLY A 1 100 ? 45.039 11.965 -28.357 1.00 65.56 100 GLY A C 1
ATOM 748 O O . GLY A 1 100 ? 45.266 11.034 -27.591 1.00 65.56 100 GLY A O 1
ATOM 749 N N . SER A 1 101 ? 44.489 13.105 -27.919 1.00 81.69 101 SER A N 1
ATOM 750 C CA . SER A 1 101 ? 44.073 13.313 -26.521 1.00 81.69 101 SER A CA 1
ATOM 751 C C . SER A 1 101 ? 42.755 14.080 -26.407 1.00 81.69 101 SER A C 1
ATOM 753 O O . SER A 1 101 ? 42.373 14.838 -27.303 1.00 81.69 101 SER A O 1
ATOM 755 N N . VAL A 1 102 ? 42.077 13.931 -25.264 1.00 85.69 102 VAL A N 1
ATOM 756 C CA . VAL A 1 102 ? 40.841 14.667 -24.944 1.00 85.69 102 VAL A CA 1
ATOM 757 C C . VAL A 1 102 ? 41.070 16.183 -25.009 1.00 85.69 102 VAL A C 1
ATOM 759 O O . VAL A 1 102 ? 40.278 16.897 -25.617 1.00 85.69 102 VAL A O 1
ATOM 762 N N . ASN A 1 103 ? 42.204 16.669 -24.493 1.00 85.88 103 ASN A N 1
ATOM 763 C CA . ASN A 1 103 ? 42.586 18.084 -24.571 1.00 85.88 103 ASN A CA 1
ATOM 764 C C . ASN A 1 103 ? 42.775 18.562 -26.013 1.00 85.88 103 ASN A C 1
ATOM 766 O O . ASN A 1 103 ? 42.282 19.628 -26.372 1.00 85.88 103 ASN A O 1
ATOM 770 N N . ALA A 1 104 ? 43.448 17.773 -26.856 1.00 84.81 104 ALA A N 1
ATOM 771 C CA . ALA A 1 104 ? 43.615 18.113 -28.268 1.00 84.81 104 ALA A CA 1
ATOM 772 C C . ALA A 1 104 ? 42.258 18.181 -28.986 1.00 84.81 104 ALA A C 1
ATOM 774 O O . ALA A 1 104 ? 42.010 19.102 -29.763 1.00 84.81 104 ALA A O 1
ATOM 775 N N . THR A 1 105 ? 41.353 17.255 -28.661 1.00 88.69 105 THR A N 1
ATOM 776 C CA . THR A 1 105 ? 40.000 17.219 -29.225 1.00 88.69 105 THR A CA 1
ATOM 777 C C . THR A 1 105 ? 39.207 18.471 -28.846 1.00 88.69 105 THR A C 1
ATOM 779 O O . THR A 1 105 ? 38.645 19.131 -29.718 1.00 88.69 105 THR A O 1
ATOM 782 N N . ILE A 1 106 ? 39.219 18.854 -27.567 1.00 91.06 106 ILE A N 1
ATOM 783 C CA . ILE A 1 106 ? 38.545 20.065 -27.077 1.00 91.06 106 ILE A CA 1
ATOM 784 C C . ILE A 1 106 ? 39.151 21.319 -27.718 1.00 91.06 106 ILE A C 1
ATOM 786 O O . ILE A 1 106 ? 38.424 22.156 -28.249 1.00 91.06 106 ILE A O 1
ATOM 790 N N . SER A 1 107 ? 40.478 21.441 -27.737 1.00 88.69 107 SER A N 1
ATOM 791 C CA . SER A 1 107 ? 41.151 22.630 -28.267 1.00 88.69 107 SER A CA 1
ATOM 792 C C . SER A 1 107 ? 40.956 22.807 -29.777 1.00 88.69 107 SER A C 1
ATOM 794 O O . SER A 1 107 ? 40.718 23.923 -30.246 1.00 88.69 107 SER A O 1
ATOM 796 N N . HIS A 1 108 ? 41.009 21.726 -30.561 1.00 88.38 108 HIS A N 1
ATOM 797 C CA . HIS A 1 108 ? 40.887 21.793 -32.023 1.00 88.38 108 HIS A CA 1
ATOM 798 C C . HIS A 1 108 ? 39.450 21.742 -32.538 1.00 88.38 108 HIS A C 1
ATOM 800 O O . HIS A 1 108 ? 39.194 22.219 -33.654 1.00 88.38 108 HIS A O 1
ATOM 806 N N . TYR A 1 109 ? 38.527 21.163 -31.771 1.00 91.69 109 TYR A N 1
ATOM 807 C CA . TYR A 1 109 ? 37.174 20.864 -32.236 1.00 91.69 109 TYR A CA 1
ATOM 808 C C . TYR A 1 109 ? 36.072 21.329 -31.285 1.00 91.69 109 TYR A C 1
ATOM 810 O O . TYR A 1 109 ? 34.909 21.156 -31.631 1.00 91.69 109 TYR A O 1
ATOM 818 N N . GLY A 1 110 ? 36.379 21.978 -30.161 1.00 91.62 110 GLY A N 1
ATOM 819 C CA . GLY A 1 110 ? 35.381 22.518 -29.238 1.00 91.62 110 GLY A CA 1
ATOM 820 C C . GLY A 1 110 ? 34.361 23.422 -29.934 1.00 91.62 110 GLY A C 1
ATOM 821 O O . GLY A 1 110 ? 34.714 24.309 -30.713 1.00 91.62 110 GLY A O 1
ATOM 822 N N . LYS A 1 111 ? 33.077 23.182 -29.672 1.00 91.44 111 LYS A N 1
ATOM 823 C CA . LYS A 1 111 ? 31.942 23.897 -30.260 1.00 91.44 111 LYS A CA 1
ATOM 824 C C . LYS A 1 111 ? 31.557 25.095 -29.399 1.00 91.44 111 LYS A C 1
ATOM 826 O O . LYS A 1 111 ? 31.433 24.994 -28.181 1.00 91.44 111 LYS A O 1
ATOM 831 N N . LYS A 1 112 ? 31.306 26.240 -30.038 1.00 86.38 112 LYS A N 1
ATOM 832 C CA . LYS A 1 112 ? 30.831 27.448 -29.351 1.00 86.38 112 LYS A CA 1
ATOM 833 C C . LYS A 1 112 ? 29.341 27.309 -29.023 1.00 86.38 112 LYS A C 1
ATOM 835 O O . LYS A 1 112 ? 28.511 27.419 -29.921 1.00 86.38 112 LYS A O 1
ATOM 840 N N . ARG A 1 113 ? 29.001 27.082 -27.751 1.00 83.00 113 ARG A N 1
ATOM 841 C CA . ARG A 1 113 ? 27.615 26.952 -27.261 1.00 83.00 113 ARG A CA 1
ATOM 842 C C . ARG A 1 113 ? 27.025 28.292 -26.831 1.00 83.00 113 ARG A C 1
ATOM 844 O O . ARG A 1 113 ? 26.814 28.546 -25.652 1.00 83.00 113 ARG A O 1
ATOM 851 N N . THR A 1 114 ? 26.783 29.190 -27.786 1.00 76.75 114 THR A N 1
ATOM 852 C CA . THR A 1 114 ? 26.133 30.483 -27.485 1.00 76.75 114 THR A CA 1
ATOM 853 C C . THR A 1 114 ? 24.684 30.331 -27.019 1.00 76.75 114 THR A C 1
ATOM 855 O O . THR A 1 114 ? 24.147 31.245 -26.407 1.00 76.75 114 THR A O 1
ATOM 858 N N . ASP A 1 115 ? 24.065 29.182 -27.291 1.00 73.06 115 ASP A N 1
ATOM 859 C CA . ASP A 1 115 ? 22.755 28.768 -26.779 1.00 73.06 115 ASP A CA 1
ATOM 860 C C . ASP A 1 115 ? 22.750 28.509 -25.262 1.00 73.06 115 ASP A C 1
ATOM 862 O O . ASP A 1 115 ? 21.691 28.540 -24.643 1.00 73.06 115 ASP A O 1
ATOM 866 N N . LEU A 1 116 ? 23.929 28.320 -24.662 1.00 73.75 116 LEU A N 1
ATOM 867 C CA . LEU A 1 116 ? 24.130 28.173 -23.223 1.00 73.75 116 LEU A CA 1
ATOM 868 C C . LEU A 1 116 ? 24.738 29.440 -22.575 1.00 73.75 116 LEU A C 1
ATOM 870 O O . LEU A 1 116 ? 25.289 29.332 -21.489 1.00 73.75 116 LEU A O 1
ATOM 874 N N . VAL A 1 117 ? 24.659 30.639 -23.194 1.00 67.88 117 VAL A N 1
ATOM 875 C CA . VAL A 1 117 ? 25.202 31.900 -22.614 1.00 67.88 117 VAL A CA 1
ATOM 876 C C . VAL A 1 117 ? 24.353 33.186 -22.865 1.00 67.88 117 VAL A C 1
ATOM 878 O O . VAL A 1 117 ? 24.813 34.081 -23.566 1.00 67.88 117 VAL A O 1
ATOM 881 N N . LEU A 1 118 ? 23.145 33.391 -22.314 1.00 53.81 118 LEU A N 1
ATOM 882 C CA . LEU A 1 118 ? 22.338 34.619 -22.574 1.00 53.81 118 LEU A CA 1
ATOM 883 C C . LEU A 1 118 ? 21.629 35.239 -21.352 1.00 53.81 118 LEU A C 1
ATOM 885 O O . LEU A 1 118 ? 21.005 34.518 -20.587 1.00 53.81 118 LEU A O 1
ATOM 889 N N . ASN A 1 119 ? 21.645 36.590 -21.282 1.00 53.00 119 ASN A N 1
ATOM 890 C CA . ASN A 1 119 ? 20.651 37.500 -20.664 1.00 53.00 119 ASN A CA 1
ATOM 891 C C . ASN A 1 119 ? 20.722 38.917 -21.316 1.00 53.00 119 ASN A C 1
ATOM 893 O O . ASN A 1 119 ? 21.823 39.366 -21.631 1.00 53.00 119 ASN A O 1
ATOM 897 N N . ILE A 1 120 ? 19.575 39.612 -21.489 1.00 45.94 120 ILE A N 1
ATOM 898 C CA . ILE A 1 120 ? 19.355 41.030 -21.071 1.00 45.94 120 ILE A CA 1
ATOM 899 C C . ILE A 1 120 ? 17.878 41.493 -21.139 1.00 45.94 120 ILE A C 1
ATOM 901 O O . ILE A 1 120 ? 17.556 42.513 -20.547 1.00 45.94 120 ILE A O 1
ATOM 905 N N . ASN A 1 121 ? 16.954 40.747 -21.767 1.00 48.97 121 ASN A N 1
ATOM 906 C CA . ASN A 1 121 ? 15.505 41.054 -21.758 1.00 48.97 121 ASN A CA 1
ATOM 907 C C . ASN A 1 121 ? 14.609 39.824 -21.483 1.00 48.97 121 ASN A C 1
ATOM 909 O O . ASN A 1 121 ? 13.515 39.709 -22.030 1.00 48.97 121 ASN A O 1
ATOM 913 N N . GLY A 1 122 ? 15.048 38.933 -20.589 1.00 49.47 122 GLY A N 1
ATOM 914 C CA . GLY A 1 122 ? 14.107 38.461 -19.569 1.00 49.47 122 GLY A CA 1
ATOM 915 C C . GLY A 1 122 ? 13.682 36.997 -19.477 1.00 49.47 122 GLY A C 1
ATOM 916 O O . GLY A 1 122 ? 12.944 36.760 -18.543 1.00 49.47 122 GLY A O 1
ATOM 917 N N . ASP A 1 123 ? 14.115 36.029 -20.300 1.00 55.34 123 ASP A N 1
ATOM 918 C CA . ASP A 1 123 ? 13.753 34.604 -20.054 1.00 55.34 123 ASP A CA 1
ATOM 919 C C . ASP A 1 123 ? 14.716 33.563 -20.664 1.00 55.34 123 ASP A C 1
ATOM 921 O O . ASP A 1 123 ? 14.311 32.544 -21.216 1.00 55.34 123 ASP A O 1
ATOM 925 N N . VAL A 1 124 ? 16.028 33.782 -20.555 1.00 54.09 124 VAL A N 1
ATOM 926 C CA . VAL A 1 124 ? 17.021 32.708 -20.723 1.00 54.09 124 VAL A CA 1
ATOM 927 C C . VAL A 1 124 ? 18.142 32.932 -19.700 1.00 54.09 124 VAL A C 1
ATOM 929 O O . VAL A 1 124 ? 18.479 34.065 -19.376 1.00 54.09 124 VAL A O 1
ATOM 932 N N . LEU A 1 125 ? 18.636 31.830 -19.140 1.00 57.41 125 LEU A N 1
ATOM 933 C CA . LEU A 1 125 ? 19.123 31.687 -17.761 1.00 57.41 125 LEU A CA 1
ATOM 934 C C . LEU A 1 125 ? 20.519 31.127 -17.599 1.00 57.41 125 LEU A C 1
ATOM 936 O O . LEU A 1 125 ? 20.855 30.514 -16.594 1.00 57.41 125 LEU A O 1
ATOM 940 N N . THR A 1 126 ? 21.241 31.183 -18.691 1.00 53.22 126 THR A N 1
ATOM 941 C CA . THR A 1 126 ? 21.665 29.946 -19.318 1.00 53.22 126 THR A CA 1
ATOM 942 C C . THR A 1 126 ? 22.395 28.959 -18.426 1.00 53.22 126 THR A C 1
ATOM 944 O O . THR A 1 126 ? 23.344 29.355 -17.774 1.00 53.22 126 THR A O 1
ATOM 947 N N . ASP A 1 127 ? 21.956 27.701 -18.608 1.00 64.38 127 ASP A N 1
ATOM 948 C CA . ASP A 1 127 ? 22.580 26.393 -18.352 1.00 64.38 127 ASP A CA 1
ATOM 949 C C . ASP A 1 127 ? 22.255 25.638 -17.047 1.00 64.38 127 ASP A C 1
ATOM 951 O O . ASP A 1 127 ? 22.212 24.408 -17.103 1.00 64.38 127 ASP A O 1
ATOM 955 N N . CYS A 1 128 ? 21.867 26.297 -15.947 1.00 76.44 128 CYS A N 1
ATOM 956 C CA . CYS A 1 128 ? 21.484 25.569 -14.728 1.00 76.44 128 CYS A CA 1
ATOM 957 C C . CYS A 1 128 ? 20.294 24.634 -14.981 1.00 76.44 128 CYS A C 1
ATOM 959 O O . CYS A 1 128 ? 20.331 23.478 -14.596 1.00 76.44 128 CYS A O 1
ATOM 961 N N . TYR A 1 129 ? 19.265 25.083 -15.702 1.00 79.81 129 TYR A N 1
ATOM 962 C CA . TYR A 1 129 ? 18.106 24.246 -16.046 1.00 79.81 129 TYR A CA 1
ATOM 963 C C . TYR A 1 129 ? 18.468 23.100 -16.998 1.00 79.81 129 TYR A C 1
ATOM 965 O O . TYR A 1 129 ? 17.991 21.979 -16.847 1.00 79.81 129 TYR A O 1
ATOM 973 N N . TYR A 1 130 ? 19.346 23.357 -17.970 1.00 83.50 130 TYR A N 1
ATOM 974 C CA . TYR A 1 130 ? 19.764 22.335 -18.930 1.00 83.50 130 TYR A CA 1
ATOM 975 C C . TYR A 1 130 ? 20.641 21.256 -18.289 1.00 83.50 130 TYR A C 1
ATOM 977 O O . TYR A 1 130 ? 20.614 20.105 -18.717 1.00 83.50 130 TYR A O 1
ATOM 985 N N . CYS A 1 131 ? 21.435 21.618 -17.286 1.00 83.19 131 CYS A N 1
ATOM 986 C CA . CYS A 1 131 ? 22.327 20.697 -16.594 1.00 83.19 131 CYS A CA 1
ATOM 987 C C . CYS A 1 131 ? 21.665 20.064 -15.367 1.00 83.19 131 CYS A C 1
ATOM 989 O O . CYS A 1 131 ? 21.901 18.888 -15.105 1.00 83.19 131 CYS A O 1
ATOM 991 N N . HIS A 1 132 ? 20.833 20.818 -14.648 1.00 84.56 132 HIS A N 1
ATOM 992 C CA . HIS A 1 132 ? 20.275 20.440 -13.354 1.00 84.56 132 HIS A CA 1
ATOM 993 C C . HIS A 1 132 ? 18.765 20.202 -13.334 1.00 84.56 132 HIS A C 1
ATOM 995 O O . HIS A 1 132 ? 18.286 19.697 -12.333 1.00 84.56 132 HIS A O 1
ATOM 1001 N N . GLN A 1 133 ? 18.006 20.486 -14.395 1.00 83.31 133 GLN A N 1
ATOM 1002 C CA . GLN A 1 133 ? 16.569 20.163 -14.493 1.00 83.31 133 GLN A CA 1
ATOM 1003 C C . GLN A 1 133 ? 16.221 19.375 -15.765 1.00 83.31 133 GLN A C 1
ATOM 1005 O O . GLN A 1 133 ? 15.110 19.442 -16.288 1.00 83.31 133 GLN A O 1
ATOM 1010 N N . ASN A 1 134 ? 17.177 18.608 -16.283 1.00 85.62 134 ASN A N 1
ATOM 1011 C CA . ASN A 1 134 ? 17.030 17.831 -17.502 1.00 85.62 134 ASN A CA 1
ATOM 1012 C C . ASN A 1 134 ? 17.635 16.433 -17.327 1.00 85.62 134 ASN A C 1
ATOM 1014 O O . ASN A 1 134 ? 18.847 16.232 -17.438 1.00 85.62 134 ASN A O 1
ATOM 1018 N N . THR A 1 135 ? 16.770 15.438 -17.136 1.00 84.44 135 THR A N 1
ATOM 1019 C CA . THR A 1 135 ? 17.162 14.031 -16.958 1.00 84.44 135 THR A CA 1
ATOM 1020 C C . THR A 1 135 ? 17.914 13.441 -18.153 1.00 84.44 135 THR A C 1
ATOM 1022 O O . THR A 1 135 ? 18.593 12.423 -17.991 1.00 84.44 135 THR A O 1
ATOM 1025 N N . THR A 1 136 ? 17.814 14.060 -19.336 1.00 87.88 136 THR A N 1
ATOM 1026 C CA . THR A 1 136 ? 18.459 13.612 -20.579 1.00 87.88 136 THR A CA 1
ATOM 1027 C C . THR A 1 136 ? 19.685 14.441 -20.954 1.00 87.88 136 THR A C 1
ATOM 1029 O O . THR A 1 136 ? 20.204 14.298 -22.060 1.00 87.88 136 THR A O 1
ATOM 1032 N N . THR A 1 137 ? 20.153 15.327 -20.073 1.00 87.50 137 THR A N 1
ATOM 1033 C CA . THR A 1 137 ? 21.351 16.130 -20.329 1.00 87.50 137 THR A CA 1
ATOM 1034 C C . THR A 1 137 ? 22.584 15.248 -20.533 1.00 87.50 137 THR A C 1
ATOM 1036 O O . THR A 1 137 ? 22.813 14.290 -19.785 1.00 87.50 137 THR A O 1
ATOM 1039 N N . THR A 1 138 ? 23.440 15.579 -21.509 1.00 89.00 138 THR A N 1
ATOM 1040 C CA . THR A 1 138 ? 24.693 14.829 -21.729 1.00 89.00 138 THR A CA 1
ATOM 1041 C C . THR A 1 138 ? 25.629 14.879 -20.514 1.00 89.00 138 THR A C 1
ATOM 1043 O O . THR A 1 138 ? 26.574 14.088 -20.423 1.00 89.00 138 THR A O 1
ATOM 1046 N N . PHE A 1 139 ? 25.410 15.847 -19.618 1.00 88.12 139 PHE A N 1
ATOM 1047 C CA . PHE A 1 139 ? 26.242 16.121 -18.454 1.00 88.12 139 PHE A CA 1
ATOM 1048 C C . PHE A 1 139 ? 25.859 15.281 -17.229 1.00 88.12 139 PHE A C 1
ATOM 1050 O O . PHE A 1 139 ? 26.554 15.326 -16.220 1.00 88.12 139 PHE A O 1
ATOM 1057 N N . LYS A 1 140 ? 24.815 14.445 -17.302 1.00 88.88 140 LYS A N 1
ATOM 1058 C CA . LYS A 1 140 ? 24.361 13.622 -16.167 1.00 88.88 140 LYS A CA 1
ATOM 1059 C C . LYS A 1 140 ? 25.485 12.793 -15.534 1.00 88.88 140 LYS A C 1
ATOM 1061 O O . LYS A 1 140 ? 25.573 12.701 -14.316 1.00 88.88 140 LYS A O 1
ATOM 1066 N N . ASN A 1 141 ? 26.377 12.246 -16.360 1.00 86.38 141 ASN A N 1
ATOM 1067 C CA . ASN A 1 141 ? 27.471 11.377 -15.915 1.00 86.38 141 ASN A CA 1
ATOM 1068 C C . ASN A 1 141 ? 28.694 12.131 -15.364 1.00 86.38 141 ASN A C 1
ATOM 1070 O O . ASN A 1 141 ? 29.637 11.483 -14.923 1.00 86.38 141 ASN A O 1
ATOM 1074 N N . VAL A 1 142 ? 28.717 13.467 -15.433 1.00 85.19 142 VAL A N 1
ATOM 1075 C CA . VAL A 1 142 ? 29.770 14.287 -14.800 1.00 85.19 142 VAL A CA 1
ATOM 1076 C C . VAL A 1 142 ? 29.309 14.911 -13.486 1.00 85.19 142 VAL A C 1
ATOM 1078 O O . VAL A 1 142 ? 30.121 15.461 -12.747 1.00 85.19 142 VAL A O 1
ATOM 1081 N N . MET A 1 143 ? 28.019 14.793 -13.165 1.00 85.19 143 MET A N 1
ATOM 1082 C CA . MET A 1 143 ? 27.489 15.202 -11.872 1.00 85.19 143 MET A CA 1
ATOM 1083 C C . MET A 1 143 ? 27.975 14.248 -10.781 1.00 85.19 143 MET A C 1
ATOM 1085 O O . MET A 1 143 ? 27.910 13.030 -10.936 1.00 85.19 143 MET A O 1
ATOM 1089 N N . ARG A 1 144 ? 28.400 14.803 -9.639 1.00 79.69 144 ARG A N 1
ATOM 1090 C CA . ARG A 1 144 ? 28.789 14.010 -8.459 1.00 79.69 144 ARG A CA 1
ATOM 1091 C C . ARG A 1 144 ? 27.651 13.100 -7.983 1.00 79.69 144 ARG A C 1
ATOM 1093 O O . ARG A 1 144 ? 27.897 11.947 -7.646 1.00 79.69 144 ARG A O 1
ATOM 1100 N N . ASN A 1 145 ? 26.424 13.623 -7.975 1.00 81.94 145 ASN A N 1
ATOM 1101 C CA . ASN A 1 145 ? 25.204 12.837 -7.843 1.00 81.94 145 ASN A CA 1
ATOM 1102 C C . ASN A 1 145 ? 24.414 12.947 -9.159 1.00 81.94 145 ASN A C 1
ATOM 1104 O O . ASN A 1 145 ? 23.998 14.054 -9.508 1.00 81.94 145 ASN A O 1
ATOM 1108 N N . PRO A 1 146 ? 24.166 11.841 -9.884 1.00 82.12 146 PRO A N 1
ATOM 1109 C CA . PRO A 1 146 ? 23.347 11.851 -11.094 1.00 82.12 146 PRO A CA 1
ATOM 1110 C C . PRO A 1 146 ? 21.952 12.466 -10.904 1.00 82.12 146 PRO A C 1
ATOM 1112 O O . PRO A 1 146 ? 21.403 13.012 -11.862 1.00 82.12 146 PRO A O 1
ATOM 1115 N N . ASN A 1 147 ? 21.387 12.438 -9.694 1.00 82.81 147 ASN A N 1
ATOM 1116 C CA . ASN A 1 147 ? 20.093 13.054 -9.383 1.00 82.81 147 ASN A CA 1
ATOM 1117 C C . ASN A 1 147 ? 20.140 14.587 -9.420 1.00 82.81 147 ASN A C 1
ATOM 1119 O O . ASN A 1 147 ? 19.114 15.221 -9.641 1.00 82.81 147 ASN A O 1
ATOM 1123 N N . HIS A 1 148 ? 21.328 15.197 -9.332 1.00 85.44 148 HIS A N 1
ATOM 1124 C CA . HIS A 1 148 ? 21.497 16.630 -9.579 1.00 85.44 148 HIS A CA 1
ATOM 1125 C C . HIS A 1 148 ? 21.253 17.025 -11.033 1.00 85.44 148 HIS A C 1
ATOM 1127 O O . HIS A 1 148 ? 21.222 18.216 -11.300 1.00 85.44 148 HIS A O 1
ATOM 1133 N N . SER A 1 149 ? 21.074 16.075 -11.961 1.00 86.88 149 SER A N 1
ATOM 1134 C CA . SER A 1 149 ? 20.564 16.381 -13.305 1.00 86.88 149 SER A CA 1
ATOM 1135 C C . SER A 1 149 ? 19.061 16.677 -13.330 1.00 86.88 149 SER A C 1
ATOM 1137 O O . SER A 1 149 ? 18.555 17.139 -14.349 1.00 86.88 149 SER A O 1
ATOM 1139 N N . TYR A 1 150 ? 18.350 16.425 -12.225 1.00 87.31 150 TYR A N 1
ATOM 1140 C CA . TYR A 1 150 ? 16.910 16.628 -12.096 1.00 87.31 150 TYR A CA 1
ATOM 1141 C C . TYR A 1 150 ? 16.515 17.141 -10.701 1.00 87.31 150 TYR A C 1
ATOM 1143 O O . TYR A 1 150 ? 15.791 16.511 -9.930 1.00 87.31 150 TYR A O 1
ATOM 1151 N N . MET A 1 151 ? 17.039 18.314 -10.374 1.00 85.44 151 MET A N 1
ATOM 1152 C CA . MET A 1 151 ? 16.643 19.138 -9.245 1.00 85.44 151 MET A CA 1
ATOM 1153 C C . MET A 1 151 ? 15.218 19.641 -9.454 1.00 85.44 151 MET A C 1
ATOM 1155 O O . MET A 1 151 ? 14.951 20.393 -10.391 1.00 85.44 151 MET A O 1
ATOM 1159 N N . TYR A 1 152 ? 14.306 19.255 -8.570 1.00 85.12 152 TYR A N 1
ATOM 1160 C CA . TYR A 1 152 ? 12.954 19.794 -8.595 1.00 85.12 152 TYR A CA 1
ATOM 1161 C C . TYR A 1 152 ? 12.956 21.308 -8.386 1.00 85.12 152 TYR A C 1
ATOM 1163 O O . TYR A 1 152 ? 13.790 21.853 -7.660 1.00 85.12 152 TYR A O 1
ATOM 1171 N N . ASP A 1 153 ? 11.983 21.990 -8.983 1.00 80.50 153 ASP A N 1
ATOM 1172 C CA . ASP A 1 153 ? 11.675 23.359 -8.586 1.00 80.50 153 ASP A CA 1
ATOM 1173 C C . ASP A 1 153 ? 11.270 23.406 -7.107 1.00 80.50 153 ASP A C 1
ATOM 1175 O O . ASP A 1 153 ? 10.883 22.400 -6.504 1.00 80.50 153 ASP A O 1
ATOM 1179 N N . HIS A 1 154 ? 11.360 24.592 -6.501 1.00 83.31 154 HIS A N 1
ATOM 1180 C CA . HIS A 1 154 ? 10.915 24.798 -5.123 1.00 83.31 154 HIS A CA 1
ATOM 1181 C C . HIS A 1 154 ? 9.471 24.293 -4.928 1.00 83.31 154 HIS A C 1
ATOM 1183 O O . HIS A 1 154 ? 9.188 23.601 -3.955 1.00 83.31 154 HIS A O 1
ATOM 1189 N N . THR A 1 155 ? 8.585 24.539 -5.901 1.00 81.31 155 THR A N 1
ATOM 1190 C CA . THR A 1 155 ? 7.229 23.960 -5.986 1.00 81.31 155 THR A CA 1
ATOM 1191 C C . THR A 1 155 ? 6.878 23.633 -7.442 1.00 81.31 155 THR A C 1
ATOM 1193 O O . THR A 1 155 ? 7.547 24.125 -8.345 1.00 81.31 155 THR A O 1
ATOM 1196 N N . ASP A 1 156 ? 5.788 22.907 -7.686 1.00 77.50 156 ASP A N 1
ATOM 1197 C CA . ASP A 1 156 ? 5.201 22.700 -9.023 1.00 77.50 156 ASP A CA 1
ATOM 1198 C C . ASP A 1 156 ? 4.441 23.926 -9.578 1.00 77.50 156 ASP A C 1
ATOM 1200 O O . ASP A 1 156 ? 3.913 23.903 -10.693 1.00 77.50 156 ASP A O 1
ATOM 1204 N N . SER A 1 157 ? 4.380 25.025 -8.820 1.00 75.25 157 SER A N 1
ATOM 1205 C CA . SER A 1 157 ? 3.681 26.242 -9.224 1.00 75.25 157 SER A CA 1
ATOM 1206 C C . SER A 1 157 ? 4.440 26.998 -10.321 1.00 75.25 157 SER A C 1
ATOM 1208 O O . SER A 1 157 ? 5.641 27.244 -10.186 1.00 75.25 157 SER A O 1
ATOM 1210 N N . PRO A 1 158 ? 3.751 27.529 -11.350 1.00 68.69 158 PRO A N 1
ATOM 1211 C CA . PRO A 1 158 ? 4.380 28.387 -12.358 1.00 68.69 158 PRO A CA 1
ATOM 1212 C C . PRO A 1 158 ? 4.964 29.684 -11.767 1.00 68.69 158 PRO A C 1
ATOM 1214 O O . PRO A 1 158 ? 5.840 30.298 -12.377 1.00 68.69 158 PRO A O 1
ATOM 1217 N N . ASN A 1 159 ? 4.512 30.077 -10.568 1.00 70.62 159 ASN A N 1
ATOM 1218 C CA . ASN A 1 159 ? 5.016 31.222 -9.805 1.00 70.62 159 ASN A CA 1
ATOM 1219 C C . ASN A 1 159 ? 6.127 30.841 -8.806 1.00 70.62 159 ASN A C 1
ATOM 1221 O O . ASN A 1 159 ? 6.447 31.634 -7.920 1.00 70.62 159 ASN A O 1
ATOM 1225 N N . SER A 1 160 ? 6.680 29.627 -8.904 1.00 72.88 160 SER A N 1
ATOM 1226 C CA . SER A 1 160 ? 7.790 29.179 -8.064 1.00 72.88 160 SER A CA 1
ATOM 1227 C C . SER A 1 160 ? 8.996 30.120 -8.206 1.00 72.88 160 SER A C 1
ATOM 1229 O O . SER A 1 160 ? 9.288 30.565 -9.326 1.00 72.88 160 SER A O 1
ATOM 1231 N N . PRO A 1 161 ? 9.729 30.408 -7.108 1.00 75.50 161 PRO A N 1
ATOM 1232 C CA . PRO A 1 161 ? 11.036 31.039 -7.191 1.00 75.50 161 PRO A CA 1
ATOM 1233 C C . PRO A 1 161 ? 11.900 30.287 -8.189 1.00 75.50 161 PRO A C 1
ATOM 1235 O O . PRO A 1 161 ? 11.929 29.054 -8.214 1.00 75.50 161 PRO A O 1
ATOM 1238 N N . LYS A 1 162 ? 12.588 31.044 -9.027 1.00 77.88 162 LYS A N 1
ATOM 1239 C CA . LYS A 1 162 ? 13.470 30.485 -10.027 1.00 77.88 162 LYS A CA 1
ATOM 1240 C C . LYS A 1 162 ? 14.865 30.279 -9.435 1.00 77.88 162 LYS A C 1
ATOM 1242 O O . LYS A 1 162 ? 15.216 30.942 -8.463 1.00 77.88 162 LYS A O 1
ATOM 1247 N N . CYS A 1 163 ? 15.700 29.417 -10.024 1.00 79.69 163 CYS A N 1
ATOM 1248 C CA . CYS A 1 163 ? 17.008 29.064 -9.442 1.00 79.69 163 CYS A CA 1
ATOM 1249 C C . CYS A 1 163 ? 17.861 30.283 -9.032 1.00 79.69 163 CYS A C 1
ATOM 1251 O O . CYS A 1 163 ? 18.439 30.302 -7.950 1.00 79.69 163 CYS A O 1
ATOM 1253 N N . TRP A 1 164 ? 17.895 31.341 -9.847 1.00 77.88 164 TRP A N 1
ATOM 1254 C CA . TRP A 1 164 ? 18.688 32.550 -9.592 1.00 77.88 164 TRP A CA 1
ATOM 1255 C C . TRP A 1 164 ? 18.116 33.454 -8.493 1.00 77.88 164 TRP A C 1
ATOM 1257 O O . TRP A 1 164 ? 18.853 34.287 -7.969 1.00 77.88 164 TRP A O 1
ATOM 1267 N N . ASN A 1 165 ? 16.842 33.290 -8.106 1.00 78.19 165 ASN A N 1
ATOM 1268 C CA . ASN A 1 165 ? 16.288 33.953 -6.921 1.00 78.19 165 ASN A CA 1
ATOM 1269 C C . ASN A 1 165 ? 17.019 33.512 -5.643 1.00 78.19 165 ASN A C 1
ATOM 1271 O O . ASN A 1 165 ? 17.025 34.253 -4.664 1.00 78.19 165 ASN A O 1
ATOM 1275 N N . CYS A 1 166 ? 17.634 32.325 -5.663 1.00 80.88 166 CYS A N 1
ATOM 1276 C CA . CYS A 1 166 ? 18.358 31.741 -4.536 1.00 80.88 166 CYS A CA 1
ATOM 1277 C C . CYS A 1 166 ? 19.867 31.596 -4.799 1.00 80.88 166 CYS A C 1
ATOM 1279 O O . CYS A 1 166 ? 20.652 31.722 -3.865 1.00 80.88 166 CYS A O 1
ATOM 1281 N N . HIS A 1 167 ? 20.270 31.350 -6.051 1.00 79.94 167 HIS A N 1
ATOM 1282 C CA . HIS A 1 167 ? 21.649 31.024 -6.441 1.00 79.94 167 HIS A CA 1
ATOM 1283 C C . HIS A 1 167 ? 22.421 32.160 -7.135 1.00 79.94 167 HIS A C 1
ATOM 1285 O O . HIS A 1 167 ? 23.552 31.942 -7.572 1.00 79.94 167 HIS A O 1
ATOM 1291 N N . SER A 1 168 ? 21.831 33.359 -7.217 1.00 77.12 168 SER A N 1
ATOM 1292 C CA . SER A 1 168 ? 22.324 34.510 -7.993 1.00 77.12 168 SER A CA 1
ATOM 1293 C C . SER A 1 168 ? 22.317 34.272 -9.513 1.00 77.12 168 SER A C 1
ATOM 1295 O O . SER A 1 168 ? 22.368 33.140 -9.994 1.00 77.12 168 SER A O 1
ATOM 1297 N N . ALA A 1 169 ? 22.210 35.348 -10.295 1.00 73.12 169 ALA A N 1
ATOM 1298 C CA . ALA A 1 169 ? 22.344 35.295 -11.754 1.00 73.12 169 ALA A CA 1
ATOM 1299 C C . ALA A 1 169 ? 23.825 35.419 -12.153 1.00 73.12 169 ALA A C 1
ATOM 1301 O O . ALA A 1 169 ? 24.556 36.130 -11.477 1.00 73.12 169 ALA A O 1
ATOM 1302 N N . GLY A 1 170 ? 24.252 34.770 -13.241 1.00 69.94 170 GLY A N 1
ATOM 1303 C CA . GLY A 1 170 ? 25.648 34.775 -13.706 1.00 69.94 170 GLY A CA 1
ATOM 1304 C C . GLY A 1 170 ? 25.915 33.679 -14.740 1.00 69.94 170 GLY A C 1
ATOM 1305 O O . GLY A 1 170 ? 24.994 32.919 -15.042 1.00 69.94 170 GLY A O 1
ATOM 1306 N N . ARG A 1 171 ? 27.129 33.600 -15.313 1.00 74.62 171 ARG A N 1
ATOM 1307 C CA . ARG A 1 171 ? 27.553 32.387 -16.037 1.00 74.62 171 ARG A CA 1
ATOM 1308 C C . ARG A 1 171 ? 28.220 31.441 -15.048 1.00 74.62 171 ARG A C 1
ATOM 1310 O O . ARG A 1 171 ? 28.962 31.902 -14.185 1.00 74.62 171 ARG A O 1
ATOM 1317 N N . ILE A 1 172 ? 28.085 30.136 -15.295 1.00 79.06 172 ILE A N 1
ATOM 1318 C CA . ILE A 1 172 ? 28.672 29.064 -14.476 1.00 79.06 172 ILE A CA 1
ATOM 1319 C C . ILE A 1 172 ? 30.120 29.337 -14.040 1.00 79.06 172 ILE A C 1
ATOM 1321 O O . ILE A 1 172 ? 30.482 29.040 -12.907 1.00 79.06 172 ILE A O 1
ATOM 1325 N N . HIS A 1 173 ? 30.950 29.880 -14.936 1.00 82.69 173 HIS A N 1
ATOM 1326 C CA . HIS A 1 173 ? 32.387 30.032 -14.707 1.00 82.69 173 HIS A CA 1
ATOM 1327 C C . HIS A 1 173 ? 32.832 31.432 -14.244 1.00 82.69 173 HIS A C 1
ATOM 1329 O O . HIS A 1 173 ? 33.972 31.557 -13.801 1.00 82.69 173 HIS A O 1
ATOM 1335 N N . ASP A 1 174 ? 32.012 32.484 -14.395 1.00 70.38 174 ASP A N 1
ATOM 1336 C CA . ASP A 1 174 ? 32.481 33.884 -14.308 1.00 70.38 174 ASP A CA 1
ATOM 1337 C C . ASP A 1 174 ? 31.951 34.698 -13.119 1.00 70.38 174 ASP A C 1
ATOM 1339 O O . ASP A 1 174 ? 32.476 35.783 -12.859 1.00 70.38 174 ASP A O 1
ATOM 1343 N N . GLN A 1 175 ? 30.945 34.200 -12.396 1.00 67.44 175 GLN A N 1
ATOM 1344 C CA . GLN A 1 175 ? 30.335 34.895 -11.262 1.00 67.44 175 GLN A CA 1
ATOM 1345 C C . GLN A 1 175 ? 30.149 33.984 -10.058 1.00 67.44 175 GLN A C 1
ATOM 1347 O O . GLN A 1 175 ? 29.900 32.788 -10.194 1.00 67.44 175 GLN A O 1
ATOM 1352 N N . THR A 1 176 ? 30.189 34.606 -8.879 1.00 66.38 176 THR A N 1
ATOM 1353 C CA . THR A 1 176 ? 29.949 33.985 -7.581 1.00 66.38 176 THR A CA 1
ATOM 1354 C C . THR A 1 176 ? 28.498 33.520 -7.457 1.00 66.38 176 THR A C 1
ATOM 1356 O O . THR A 1 176 ? 27.619 34.220 -6.946 1.00 66.38 176 THR A O 1
ATOM 1359 N N . HIS A 1 177 ? 28.215 32.328 -7.963 1.00 73.50 177 HIS A N 1
ATOM 1360 C CA . HIS A 1 177 ? 26.993 31.619 -7.628 1.00 73.50 177 HIS A CA 1
ATOM 1361 C C . HIS A 1 177 ? 27.092 31.141 -6.178 1.00 73.50 177 HIS A C 1
ATOM 1363 O O . HIS A 1 177 ? 28.133 30.669 -5.737 1.00 73.50 177 HIS A O 1
ATOM 1369 N N . VAL A 1 178 ? 26.014 31.254 -5.408 1.00 74.88 178 VAL A N 1
ATOM 1370 C CA . VAL A 1 178 ? 26.032 30.881 -3.985 1.00 74.88 178 VAL A CA 1
ATOM 1371 C C . VAL A 1 178 ? 25.053 29.739 -3.755 1.00 74.88 178 VAL A C 1
ATOM 1373 O O . VAL A 1 178 ? 23.937 29.749 -4.269 1.00 74.88 178 VAL A O 1
ATOM 1376 N N . LYS A 1 179 ? 25.445 28.733 -2.966 1.00 78.88 179 LYS A N 1
ATOM 1377 C CA . LYS A 1 179 ? 24.492 27.780 -2.378 1.00 78.88 179 LYS A CA 1
ATOM 1378 C C . LYS A 1 179 ? 23.974 28.386 -1.067 1.00 78.88 179 LYS A C 1
ATOM 1380 O O . LYS A 1 179 ? 24.731 28.407 -0.091 1.00 78.88 179 LYS A O 1
ATOM 1385 N N . PRO A 1 180 ? 22.732 28.904 -1.012 1.00 80.06 180 PRO A N 1
ATOM 1386 C CA . PRO A 1 180 ? 22.237 29.541 0.199 1.00 80.06 180 PRO A CA 1
ATOM 1387 C C . PRO A 1 180 ? 22.119 28.516 1.330 1.00 80.06 180 PRO A C 1
ATOM 1389 O O . PRO A 1 180 ? 21.762 27.357 1.111 1.00 80.06 180 PRO A O 1
ATOM 1392 N N . GLN A 1 181 ? 22.411 28.952 2.554 1.00 83.94 181 GLN A N 1
ATOM 1393 C CA . GLN A 1 181 ? 22.165 28.145 3.746 1.00 83.94 181 GLN A CA 1
ATOM 1394 C C . GLN A 1 181 ? 20.680 28.205 4.103 1.00 83.94 181 GLN A C 1
ATOM 1396 O O . GLN A 1 181 ? 20.105 29.289 4.241 1.00 83.94 181 GLN A O 1
ATOM 1401 N N . ILE A 1 182 ? 20.059 27.038 4.269 1.00 84.38 182 ILE A N 1
ATOM 1402 C CA . ILE A 1 182 ? 18.647 26.953 4.637 1.00 84.38 182 ILE A CA 1
ATOM 1403 C C . ILE A 1 182 ? 18.452 27.497 6.053 1.00 84.38 182 ILE A C 1
ATOM 1405 O O . ILE A 1 182 ? 19.105 27.074 7.003 1.00 84.38 182 ILE A O 1
ATOM 1409 N N . SER A 1 183 ? 17.537 28.454 6.193 1.00 88.06 183 SER A N 1
ATOM 1410 C CA . SER A 1 183 ? 17.172 29.060 7.472 1.00 88.06 183 SER A CA 1
ATOM 1411 C C . SER A 1 183 ? 15.748 29.607 7.415 1.00 88.06 183 SER A C 1
ATOM 1413 O O . SER A 1 183 ? 15.233 29.904 6.338 1.00 88.06 183 SER A O 1
ATOM 1415 N N . ASN A 1 184 ? 15.126 29.823 8.576 1.00 87.44 184 ASN A N 1
ATOM 1416 C CA . ASN A 1 184 ? 13.846 30.532 8.636 1.00 87.44 184 ASN A CA 1
ATOM 1417 C C . ASN A 1 184 ? 13.923 31.941 8.045 1.00 87.44 184 ASN A C 1
ATOM 1419 O O . ASN A 1 184 ? 12.956 32.388 7.441 1.00 87.44 184 ASN A O 1
ATOM 1423 N N . GLY A 1 185 ? 15.061 32.627 8.187 1.00 88.38 185 GLY A N 1
ATOM 1424 C CA . GLY A 1 185 ? 15.269 33.939 7.575 1.00 88.38 185 GLY A CA 1
ATOM 1425 C C . GLY A 1 185 ? 15.202 33.881 6.049 1.00 88.38 185 GLY A C 1
ATOM 1426 O O . GLY A 1 185 ? 14.582 34.748 5.441 1.00 88.38 185 GLY A O 1
ATOM 1427 N N . LEU A 1 186 ? 15.761 32.828 5.439 1.00 87.06 186 LEU A N 1
ATOM 1428 C CA . LEU A 1 186 ? 15.670 32.602 3.995 1.00 87.06 186 LEU A CA 1
ATOM 1429 C C . LEU A 1 186 ? 14.217 32.366 3.557 1.00 87.06 186 LEU A C 1
ATOM 1431 O O . LEU A 1 186 ? 13.748 33.017 2.625 1.00 87.06 186 LEU A O 1
ATOM 1435 N N . CYS A 1 187 ? 13.489 31.487 4.255 1.00 87.56 187 CYS A N 1
ATOM 1436 C CA . CYS A 1 187 ? 12.089 31.196 3.938 1.00 87.56 187 CYS A CA 1
ATOM 1437 C C . CYS A 1 187 ? 11.204 32.441 4.130 1.00 87.56 187 CYS A C 1
ATOM 1439 O O . CYS A 1 187 ? 10.496 32.862 3.217 1.00 87.56 187 CYS A O 1
ATOM 1441 N N . LEU A 1 188 ? 11.262 33.077 5.302 1.00 87.62 188 LEU A N 1
ATOM 1442 C CA . LEU A 1 188 ? 10.428 34.236 5.627 1.00 87.62 188 LEU A CA 1
ATOM 1443 C C . LEU A 1 188 ? 10.791 35.468 4.795 1.00 87.62 188 LEU A C 1
ATOM 1445 O O . LEU A 1 188 ? 9.887 36.200 4.413 1.00 87.62 188 LEU A O 1
ATOM 1449 N N . GLY A 1 189 ? 12.059 35.666 4.419 1.00 86.81 189 GLY A N 1
ATOM 1450 C CA . GLY A 1 189 ? 12.455 36.767 3.532 1.00 86.81 189 GLY A CA 1
ATOM 1451 C C . GLY A 1 189 ? 11.686 36.776 2.206 1.00 86.81 189 GLY A C 1
ATOM 1452 O O . GLY A 1 189 ? 11.422 37.837 1.647 1.00 86.81 189 GLY A O 1
ATOM 1453 N N . CYS A 1 190 ? 11.266 35.595 1.749 1.00 82.75 190 CYS A N 1
ATOM 1454 C CA . CYS A 1 190 ? 10.386 35.420 0.603 1.00 82.75 190 CYS A CA 1
ATOM 1455 C C . CYS A 1 190 ? 8.899 35.397 1.007 1.00 82.75 190 CYS A C 1
ATOM 1457 O O . CYS A 1 190 ? 8.087 36.137 0.464 1.00 82.75 190 CYS A O 1
ATOM 1459 N N . HIS A 1 191 ? 8.512 34.570 1.978 1.00 84.56 191 HIS A N 1
ATOM 1460 C CA . HIS A 1 191 ? 7.099 34.302 2.270 1.00 84.56 191 HIS A CA 1
ATOM 1461 C C . HIS A 1 191 ? 6.387 35.374 3.122 1.00 84.56 191 HIS A C 1
ATOM 1463 O O . HIS A 1 191 ? 5.153 35.401 3.158 1.00 84.56 191 HIS A O 1
ATOM 1469 N N . GLN A 1 192 ? 7.117 36.273 3.787 1.00 83.38 192 GLN A N 1
ATOM 1470 C CA . GLN A 1 192 ? 6.549 37.244 4.730 1.00 83.38 192 GLN A CA 1
ATOM 1471 C C . GLN A 1 192 ? 5.741 38.357 4.057 1.00 83.38 192 GLN A C 1
ATOM 1473 O O . GLN A 1 192 ? 4.751 38.813 4.626 1.00 83.38 192 GLN A O 1
ATOM 1478 N N . SER A 1 193 ? 6.119 38.776 2.849 1.00 73.50 193 SER A N 1
ATOM 1479 C CA . SER A 1 193 ? 5.376 39.756 2.042 1.00 73.50 193 SER A CA 1
ATOM 1480 C C . SER A 1 193 ? 4.318 39.118 1.134 1.00 73.50 193 SER A C 1
ATOM 1482 O O . SER A 1 193 ? 3.482 39.833 0.585 1.00 73.50 193 SER A O 1
ATOM 1484 N N . GLY A 1 194 ? 4.324 37.784 1.018 1.00 66.81 194 GLY A N 1
ATOM 1485 C CA . GLY A 1 194 ? 3.579 37.042 0.004 1.00 66.81 194 GLY A CA 1
ATOM 1486 C C . GLY A 1 194 ? 4.267 37.142 -1.362 1.00 66.81 194 GLY A C 1
ATOM 1487 O O . GLY A 1 194 ? 4.455 38.230 -1.899 1.00 66.81 194 GLY A O 1
ATOM 1488 N N . ILE A 1 195 ? 4.642 36.002 -1.945 1.00 64.19 195 ILE A N 1
ATOM 1489 C CA . ILE A 1 195 ? 5.103 35.932 -3.340 1.00 64.19 195 ILE A CA 1
ATOM 1490 C C . ILE A 1 195 ? 3.929 35.466 -4.204 1.00 64.19 195 ILE A C 1
ATOM 1492 O O . ILE A 1 195 ? 3.317 34.431 -3.933 1.00 64.19 195 ILE A O 1
ATOM 1496 N N . GLY A 1 196 ? 3.603 36.237 -5.246 1.00 61.19 196 GLY A N 1
ATOM 1497 C CA . GLY A 1 196 ? 2.492 35.948 -6.158 1.00 61.19 196 GLY A CA 1
ATOM 1498 C C . GLY A 1 196 ? 1.110 36.106 -5.506 1.00 61.19 196 GLY A C 1
ATOM 1499 O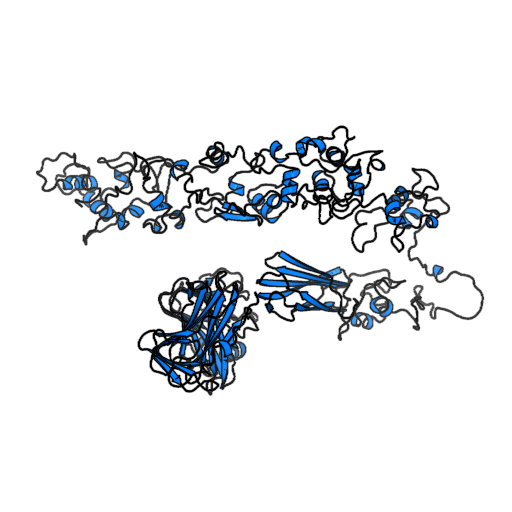 O . GLY A 1 196 ? 0.861 37.053 -4.769 1.00 61.19 196 GLY A O 1
ATOM 1500 N N . SER A 1 197 ? 0.192 35.178 -5.798 1.00 45.81 197 SER A N 1
ATOM 1501 C CA . SER A 1 197 ? -1.201 35.158 -5.304 1.00 45.81 197 SER A CA 1
ATOM 1502 C C . SER A 1 197 ? -1.355 34.631 -3.865 1.00 45.81 197 SER A C 1
ATOM 1504 O O . SER A 1 197 ? -2.480 34.443 -3.399 1.00 45.81 197 SER A O 1
ATOM 1506 N N . ALA A 1 198 ? -0.255 34.304 -3.180 1.00 57.19 198 ALA A N 1
ATOM 1507 C CA . ALA A 1 198 ? -0.280 33.623 -1.888 1.00 57.19 198 ALA A CA 1
ATOM 1508 C C . ALA A 1 198 ? -0.433 34.595 -0.704 1.00 57.19 198 ALA A C 1
ATOM 1510 O O . ALA A 1 198 ? 0.100 35.703 -0.702 1.00 57.19 198 ALA A O 1
ATOM 1511 N N . LYS A 1 199 ? -1.147 34.149 0.340 1.00 68.69 199 LYS A N 1
ATOM 1512 C CA . LYS A 1 199 ? -1.338 34.899 1.590 1.00 68.69 199 LYS A CA 1
ATOM 1513 C C . LYS A 1 199 ? 0.014 35.087 2.307 1.00 68.69 199 LYS A C 1
ATOM 1515 O O . LYS A 1 199 ? 0.733 34.098 2.453 1.00 68.69 199 LYS A O 1
ATOM 1520 N N . PRO A 1 200 ? 0.338 36.299 2.796 1.00 79.94 200 PRO A N 1
ATOM 1521 C CA . PRO A 1 200 ? 1.542 36.544 3.589 1.00 79.94 200 PRO A CA 1
ATOM 1522 C C . PRO A 1 200 ? 1.659 35.589 4.784 1.00 79.94 200 PRO A C 1
ATOM 1524 O O . PRO A 1 200 ? 0.676 35.372 5.502 1.00 79.94 200 PRO A O 1
ATOM 1527 N N . ILE A 1 201 ? 2.859 35.046 5.010 1.00 84.19 201 ILE A N 1
ATOM 1528 C CA . ILE A 1 201 ? 3.187 34.189 6.157 1.00 84.19 201 ILE A CA 1
ATOM 1529 C C . ILE A 1 201 ? 3.992 35.030 7.159 1.00 84.19 201 ILE A C 1
ATOM 1531 O O . ILE A 1 201 ? 5.199 35.188 6.996 1.00 84.19 201 ILE A O 1
ATOM 1535 N N . PRO A 1 202 ? 3.349 35.615 8.185 1.00 75.75 202 PRO A N 1
ATOM 1536 C CA . PRO A 1 202 ? 3.972 36.657 9.000 1.00 75.75 202 PRO A CA 1
ATOM 1537 C C . PRO A 1 202 ? 5.070 36.135 9.935 1.00 75.75 202 PRO A C 1
ATOM 1539 O O . PRO A 1 202 ? 5.933 36.908 10.341 1.00 75.75 202 PRO A O 1
ATOM 1542 N N . THR A 1 203 ? 5.020 34.855 10.311 1.00 87.75 203 THR A N 1
ATOM 1543 C CA . THR A 1 203 ? 5.983 34.213 11.212 1.00 87.75 203 THR A CA 1
ATOM 1544 C C . THR A 1 203 ? 5.924 32.691 11.065 1.00 87.75 203 THR A C 1
ATOM 1546 O O . THR A 1 203 ? 4.984 32.148 10.479 1.00 87.75 203 THR A O 1
ATOM 1549 N N . ALA A 1 204 ? 6.919 31.998 11.613 1.00 89.56 204 ALA A N 1
ATOM 1550 C CA . ALA A 1 204 ? 6.905 30.547 11.732 1.00 89.56 204 ALA A CA 1
ATOM 1551 C C . ALA A 1 204 ? 5.953 30.069 12.846 1.00 89.56 204 ALA A C 1
ATOM 1553 O O . ALA A 1 204 ? 5.551 30.847 13.716 1.00 89.56 204 ALA A O 1
ATOM 1554 N N . HIS A 1 205 ? 5.601 28.779 12.840 1.00 90.94 205 HIS A N 1
ATOM 1555 C CA . HIS A 1 205 ? 4.718 28.198 13.853 1.00 90.94 205 HIS A CA 1
ATOM 1556 C C . HIS A 1 205 ? 5.290 28.383 15.268 1.00 90.94 205 HIS A C 1
ATOM 1558 O O . HIS A 1 205 ? 6.435 28.011 15.550 1.00 90.94 205 HIS A O 1
ATOM 1564 N N . ASN A 1 206 ? 4.495 29.005 16.146 1.00 88.38 206 ASN A N 1
ATOM 1565 C CA . ASN A 1 206 ? 4.845 29.350 17.526 1.00 88.38 206 ASN A CA 1
ATOM 1566 C C . ASN A 1 206 ? 6.124 30.206 17.647 1.00 88.38 206 ASN A C 1
ATOM 1568 O O . ASN A 1 206 ? 6.749 30.258 18.704 1.00 88.38 206 ASN A O 1
ATOM 1572 N N . SER A 1 207 ? 6.547 30.852 16.555 1.00 88.00 207 SER A N 1
ATOM 1573 C CA . SER A 1 207 ? 7.812 31.592 16.432 1.00 88.00 207 SER A CA 1
ATOM 1574 C C . SER A 1 207 ? 9.086 30.788 16.757 1.00 88.00 207 SER A C 1
ATOM 1576 O O . SER A 1 207 ? 10.159 31.375 16.873 1.00 88.00 207 SER A O 1
ATOM 1578 N N . THR A 1 208 ? 8.995 29.463 16.909 1.00 86.38 208 THR A N 1
ATOM 1579 C CA . THR A 1 208 ? 10.108 28.595 17.340 1.00 86.38 208 THR A CA 1
ATOM 1580 C C . THR A 1 208 ? 10.387 27.449 16.375 1.00 86.38 208 THR A C 1
ATOM 1582 O O . THR A 1 208 ? 11.518 26.965 16.319 1.00 86.38 208 THR A O 1
ATOM 1585 N N . MET A 1 209 ? 9.395 27.020 15.593 1.00 90.19 209 MET A N 1
ATOM 1586 C CA . MET A 1 209 ? 9.590 25.961 14.608 1.00 90.19 209 MET A CA 1
ATOM 1587 C C . MET A 1 209 ? 10.234 26.484 13.331 1.00 90.19 209 MET A C 1
ATOM 1589 O O . MET A 1 209 ? 9.954 27.594 12.876 1.00 90.19 209 MET A O 1
ATOM 1593 N N . ASN A 1 210 ? 11.092 25.669 12.727 1.00 90.44 210 ASN A N 1
ATOM 1594 C CA . ASN A 1 210 ? 11.655 25.982 11.429 1.00 90.44 210 ASN A CA 1
ATOM 1595 C C . ASN A 1 210 ? 10.699 25.558 10.309 1.00 90.44 210 ASN A C 1
ATOM 1597 O O . ASN A 1 210 ? 10.149 24.461 10.347 1.00 90.44 210 ASN A O 1
ATOM 1601 N N . CYS A 1 211 ? 10.520 26.404 9.291 1.00 90.38 211 CYS A N 1
ATOM 1602 C CA . CYS A 1 211 ? 9.653 26.131 8.143 1.00 90.38 211 CYS A CA 1
ATOM 1603 C C . CYS A 1 211 ? 10.037 24.805 7.472 1.00 90.38 211 CYS A C 1
ATOM 1605 O O . CYS A 1 211 ? 9.176 23.991 7.154 1.00 90.38 211 CYS A O 1
ATOM 1607 N N . TYR A 1 212 ? 11.339 24.561 7.320 1.00 89.94 212 TYR A N 1
ATOM 1608 C CA . TYR A 1 212 ? 11.856 23.346 6.698 1.00 89.94 212 TYR A CA 1
ATOM 1609 C C . TYR A 1 212 ? 11.529 22.068 7.479 1.00 89.94 212 TYR A C 1
ATOM 1611 O O . TYR A 1 212 ? 11.460 21.008 6.881 1.00 89.94 212 TYR A O 1
ATOM 1619 N N . SER A 1 213 ? 11.254 22.138 8.781 1.00 90.25 213 SER A N 1
ATOM 1620 C CA . SER A 1 213 ? 10.920 20.944 9.567 1.00 90.25 213 SER A CA 1
ATOM 1621 C C . SER A 1 213 ? 9.538 20.379 9.238 1.00 90.25 213 SER A C 1
ATOM 1623 O O . SER A 1 213 ? 9.300 19.192 9.433 1.00 90.25 213 SER A O 1
ATOM 1625 N N . CYS A 1 214 ? 8.638 21.205 8.701 1.00 91.88 214 CYS A N 1
ATOM 1626 C CA . CYS A 1 214 ? 7.318 20.770 8.234 1.00 91.88 214 CYS A CA 1
ATOM 1627 C C . CYS A 1 214 ? 7.238 20.673 6.707 1.00 91.88 214 CYS A C 1
ATOM 1629 O O . CYS A 1 214 ? 6.363 19.986 6.181 1.00 91.88 214 CYS A O 1
ATOM 1631 N N . HIS A 1 215 ? 8.136 21.371 6.007 1.00 91.00 215 HIS A N 1
ATOM 1632 C CA . HIS A 1 215 ? 8.093 21.510 4.556 1.00 91.00 215 HIS A CA 1
ATOM 1633 C C . HIS A 1 215 ? 9.165 20.712 3.802 1.00 91.00 215 HIS A C 1
ATOM 1635 O O . HIS A 1 215 ? 9.227 20.758 2.574 1.00 91.00 215 HIS A O 1
ATOM 1641 N N . MET A 1 216 ? 10.042 20.005 4.516 1.00 90.50 216 MET A N 1
ATOM 1642 C CA . MET A 1 216 ? 11.143 19.223 3.954 1.00 90.50 216 MET A CA 1
ATOM 1643 C C . MET A 1 216 ? 11.307 17.939 4.778 1.00 90.50 216 MET A C 1
ATOM 1645 O O . MET A 1 216 ? 11.052 17.927 5.982 1.00 90.50 216 MET A O 1
ATOM 1649 N N . ASP A 1 217 ? 11.709 16.854 4.124 1.00 87.62 217 ASP A N 1
ATOM 1650 C CA . ASP A 1 217 ? 11.861 15.541 4.757 1.00 87.62 217 ASP A CA 1
ATOM 1651 C C . ASP A 1 217 ? 13.307 15.347 5.239 1.00 87.62 217 ASP A C 1
ATOM 1653 O O . ASP A 1 217 ? 14.225 15.428 4.417 1.00 87.62 217 ASP A O 1
ATOM 1657 N N . PRO A 1 218 ? 13.536 15.070 6.538 1.00 80.81 218 PRO A N 1
ATOM 1658 C CA . PRO A 1 218 ? 14.881 14.895 7.082 1.00 80.81 218 PRO A CA 1
ATOM 1659 C C . PRO A 1 218 ? 15.601 13.658 6.536 1.00 80.81 218 PRO A C 1
ATOM 1661 O O . PRO A 1 218 ? 16.817 13.546 6.689 1.00 80.81 218 PRO A O 1
ATOM 1664 N N . LYS A 1 219 ? 14.854 12.722 5.936 1.00 82.25 219 LYS A N 1
ATOM 1665 C CA . LYS A 1 219 ? 15.356 11.479 5.340 1.00 82.25 219 LYS A CA 1
ATOM 1666 C C . LYS A 1 219 ? 15.534 11.577 3.825 1.00 82.25 219 LYS A C 1
ATOM 1668 O O . LYS A 1 219 ? 15.888 10.578 3.201 1.00 82.25 219 LYS A O 1
ATOM 1673 N N . ASP A 1 220 ? 15.262 12.730 3.215 1.00 80.25 220 ASP A N 1
ATOM 1674 C CA . ASP A 1 220 ? 15.404 12.882 1.771 1.00 80.25 220 ASP A CA 1
ATOM 1675 C C . ASP A 1 220 ? 16.878 12.968 1.357 1.00 80.25 220 ASP A C 1
ATOM 1677 O O . ASP A 1 220 ? 17.486 14.036 1.331 1.00 80.25 220 ASP A O 1
ATOM 1681 N N . GLU A 1 221 ? 17.439 11.817 0.997 1.00 75.38 221 GLU A N 1
ATOM 1682 C CA . GLU A 1 221 ? 18.799 11.681 0.471 1.00 75.38 221 GLU A CA 1
ATOM 1683 C C . GLU A 1 221 ? 18.850 11.758 -1.069 1.00 75.38 221 GLU A C 1
ATOM 1685 O O . GLU A 1 221 ? 19.879 11.444 -1.671 1.00 75.38 221 GLU A O 1
ATOM 1690 N N . THR A 1 222 ? 17.759 12.164 -1.742 1.00 73.56 222 THR A N 1
ATOM 1691 C CA . THR A 1 222 ? 17.657 12.140 -3.216 1.00 73.56 222 THR A CA 1
ATOM 1692 C C . THR A 1 222 ? 18.782 12.935 -3.878 1.00 73.56 222 THR A C 1
ATOM 1694 O O . THR A 1 222 ? 19.308 12.518 -4.912 1.00 73.56 222 THR A O 1
ATOM 1697 N N . TYR A 1 223 ? 19.187 14.057 -3.281 1.00 70.00 223 TYR A N 1
ATOM 1698 C CA . TYR A 1 223 ? 20.136 14.996 -3.881 1.00 70.00 223 TYR A CA 1
ATOM 1699 C C . TYR A 1 223 ? 21.507 14.994 -3.198 1.00 70.00 223 TYR A C 1
ATOM 1701 O O . TYR A 1 223 ? 22.520 14.778 -3.850 1.00 70.00 223 TYR A O 1
ATOM 1709 N N . ASP A 1 224 ? 21.564 15.142 -1.881 1.00 68.88 224 ASP A N 1
ATOM 1710 C CA . ASP A 1 224 ? 22.805 15.076 -1.107 1.00 68.88 224 ASP A CA 1
ATOM 1711 C C . ASP A 1 224 ? 22.486 14.466 0.270 1.00 68.88 224 ASP A C 1
ATOM 1713 O O . ASP A 1 224 ? 21.330 14.425 0.679 1.00 68.88 224 ASP A O 1
ATOM 1717 N N . THR A 1 225 ? 23.501 14.070 1.042 1.00 59.81 225 THR A N 1
ATOM 1718 C CA . THR A 1 225 ? 23.348 13.579 2.430 1.00 59.81 225 THR A CA 1
ATOM 1719 C C . THR A 1 225 ? 22.982 14.685 3.436 1.00 59.81 225 THR A C 1
ATOM 1721 O O . THR A 1 225 ? 23.318 14.584 4.617 1.00 59.81 225 THR A O 1
ATOM 1724 N N . VAL A 1 226 ? 22.414 15.805 2.979 1.00 59.19 226 VAL A N 1
ATOM 1725 C CA . VAL A 1 226 ? 22.047 16.928 3.848 1.00 59.19 226 VAL A CA 1
ATOM 1726 C C . VAL A 1 226 ? 20.608 16.734 4.288 1.00 59.19 226 VAL A C 1
ATOM 1728 O O . VAL A 1 226 ? 19.729 16.541 3.460 1.00 59.19 226 VAL A O 1
ATOM 1731 N N . THR A 1 227 ? 20.364 16.867 5.585 1.00 61.50 227 THR A N 1
ATOM 1732 C CA . THR A 1 227 ? 19.059 16.667 6.225 1.00 61.50 227 THR A CA 1
ATOM 1733 C C . THR A 1 227 ? 17.967 17.646 5.777 1.00 61.50 227 THR A C 1
ATOM 1735 O O . THR A 1 227 ? 16.847 17.529 6.246 1.00 61.50 227 THR A O 1
ATOM 1738 N N . ALA A 1 228 ? 18.242 18.627 4.907 1.00 65.81 228 ALA A N 1
ATOM 1739 C CA . ALA A 1 228 ? 17.239 19.584 4.440 1.00 65.81 228 ALA A CA 1
ATOM 1740 C C . ALA A 1 228 ? 17.565 20.113 3.024 1.00 65.81 228 ALA A C 1
ATOM 1742 O O . ALA A 1 228 ? 18.599 20.755 2.822 1.00 65.81 228 ALA A O 1
ATOM 1743 N N . GLN A 1 229 ? 16.660 19.900 2.059 1.00 78.44 229 GLN A N 1
ATOM 1744 C CA . GLN A 1 229 ? 16.728 20.429 0.689 1.00 78.44 229 GLN A CA 1
ATOM 1745 C C . GLN A 1 229 ? 15.485 21.259 0.304 1.00 78.44 229 GLN A C 1
ATOM 1747 O O . GLN A 1 229 ? 14.362 20.815 0.499 1.00 78.44 229 GLN A O 1
ATOM 1752 N N . ILE A 1 230 ? 15.684 22.476 -0.227 1.00 83.06 230 ILE A N 1
ATOM 1753 C CA . ILE A 1 230 ? 14.601 23.438 -0.551 1.00 83.06 230 ILE A CA 1
ATOM 1754 C C . ILE A 1 230 ? 13.912 23.152 -1.895 1.00 83.06 230 ILE A C 1
ATOM 1756 O O . ILE A 1 230 ? 12.862 23.718 -2.201 1.00 83.06 230 ILE A O 1
ATOM 1760 N N . HIS A 1 231 ? 14.530 22.297 -2.702 1.00 85.81 231 HIS A N 1
ATOM 1761 C CA . HIS A 1 231 ? 14.017 21.797 -3.971 1.00 85.81 231 HIS A CA 1
ATOM 1762 C C . HIS A 1 231 ? 12.990 20.691 -3.718 1.00 85.81 231 HIS A C 1
ATOM 1764 O O . HIS A 1 231 ? 13.268 19.773 -2.949 1.00 85.81 231 HIS A O 1
ATOM 1770 N N . GLY A 1 232 ? 11.830 20.765 -4.373 1.00 85.75 232 GLY A N 1
ATOM 1771 C CA . GLY A 1 232 ? 10.753 19.795 -4.191 1.00 85.75 232 GLY A CA 1
ATOM 1772 C C . GLY A 1 232 ? 10.117 19.883 -2.807 1.00 85.75 232 GLY A C 1
ATOM 1773 O O . GLY A 1 232 ? 10.128 18.896 -2.074 1.00 85.75 232 GLY A O 1
ATOM 1774 N N . ILE A 1 233 ? 9.582 21.058 -2.438 1.00 88.06 233 ILE A N 1
ATOM 1775 C CA . ILE A 1 233 ? 8.932 21.251 -1.135 1.00 88.06 233 ILE A CA 1
ATOM 1776 C C . ILE A 1 233 ? 7.877 20.176 -0.896 1.00 88.06 233 ILE A C 1
ATOM 1778 O O . ILE A 1 233 ? 7.022 19.891 -1.742 1.00 88.06 233 ILE A O 1
ATOM 1782 N N . LYS A 1 234 ? 7.953 19.597 0.296 1.00 91.19 234 LYS A N 1
ATOM 1783 C CA . LYS A 1 234 ? 7.033 18.586 0.786 1.00 91.19 234 LYS A CA 1
ATOM 1784 C C . LYS A 1 234 ? 6.137 19.175 1.863 1.00 91.19 234 LYS A C 1
ATOM 1786 O O . LYS A 1 234 ? 6.333 20.295 2.326 1.00 91.19 234 LYS A O 1
ATOM 1791 N N . PHE A 1 235 ? 5.147 18.411 2.274 1.00 92.00 235 PHE A N 1
ATOM 1792 C CA . PHE A 1 235 ? 4.317 18.712 3.425 1.00 92.00 235 PHE A CA 1
ATOM 1793 C C . PHE A 1 235 ? 4.255 17.459 4.275 1.00 92.00 235 PHE A C 1
ATOM 1795 O O . PHE A 1 235 ? 4.034 16.369 3.747 1.00 92.00 235 PHE A O 1
ATOM 1802 N N . ILE A 1 236 ? 4.493 17.611 5.575 1.00 92.94 236 ILE A N 1
ATOM 1803 C CA . ILE A 1 236 ? 4.236 16.530 6.518 1.00 92.94 236 ILE A CA 1
ATOM 1804 C C . ILE A 1 236 ? 2.744 16.177 6.471 1.00 92.94 236 ILE A C 1
ATOM 1806 O O . ILE A 1 236 ? 1.904 17.075 6.500 1.00 92.94 236 ILE A O 1
ATOM 1810 N N . SER A 1 237 ? 2.427 14.894 6.361 1.00 93.19 237 SER A N 1
ATOM 1811 C CA . SER A 1 237 ? 1.075 14.340 6.314 1.00 93.19 237 SER A CA 1
ATOM 1812 C C . SER A 1 237 ? 0.644 13.811 7.684 1.00 93.19 237 SER A C 1
ATOM 1814 O O . SER A 1 237 ? 1.447 13.731 8.616 1.00 93.19 237 SER A O 1
ATOM 1816 N N . SER A 1 238 ? -0.638 13.466 7.828 1.00 91.19 238 SER A N 1
ATOM 1817 C CA . SER A 1 238 ? -1.228 13.009 9.098 1.00 91.19 238 SER A CA 1
ATOM 1818 C C . SER A 1 238 ? -0.618 11.720 9.661 1.00 91.19 238 SER A C 1
ATOM 1820 O O . SER A 1 238 ? -0.775 11.441 10.846 1.00 91.19 238 SER A O 1
ATOM 1822 N N . ASP A 1 239 ? 0.094 10.945 8.842 1.00 90.88 239 ASP A N 1
ATOM 1823 C CA . ASP A 1 239 ? 0.838 9.743 9.229 1.00 90.88 239 ASP A CA 1
ATOM 1824 C C . ASP A 1 239 ? 2.318 10.015 9.571 1.00 90.88 239 ASP A C 1
ATOM 1826 O O . ASP A 1 239 ? 3.059 9.093 9.917 1.00 90.88 239 ASP A O 1
ATOM 1830 N N . GLY A 1 240 ? 2.755 11.274 9.489 1.00 90.56 240 GLY A N 1
ATOM 1831 C CA . GLY A 1 240 ? 4.134 11.697 9.703 1.00 90.56 240 GLY A CA 1
ATOM 1832 C C . GLY A 1 240 ? 5.062 11.499 8.504 1.00 90.56 240 GLY A C 1
ATOM 1833 O O . GLY A 1 240 ? 6.259 11.775 8.631 1.00 90.56 240 GLY A O 1
ATOM 1834 N N . THR A 1 241 ? 4.560 11.042 7.354 1.00 92.62 241 THR A N 1
ATOM 1835 C CA . THR A 1 241 ? 5.323 11.029 6.098 1.00 92.62 241 THR A CA 1
ATOM 1836 C C . THR A 1 241 ? 5.365 12.421 5.472 1.00 92.62 241 THR A C 1
ATOM 1838 O O . THR A 1 241 ? 4.660 13.326 5.907 1.00 92.62 241 THR A O 1
ATOM 1841 N N . TYR A 1 242 ? 6.224 12.624 4.474 1.00 91.94 242 TYR A N 1
ATOM 1842 C CA . TYR A 1 242 ? 6.340 13.896 3.766 1.00 91.94 242 TYR A CA 1
ATOM 1843 C C . TYR A 1 242 ? 5.999 13.703 2.295 1.00 91.94 242 TYR A C 1
ATOM 1845 O O . TYR A 1 242 ? 6.711 13.002 1.573 1.00 91.94 242 TYR A O 1
ATOM 1853 N N . THR A 1 243 ? 4.955 14.386 1.837 1.00 91.25 243 THR A N 1
ATOM 1854 C CA . THR A 1 243 ? 4.477 14.284 0.455 1.00 91.25 243 THR A CA 1
ATOM 1855 C C . THR A 1 243 ? 4.854 15.531 -0.328 1.00 91.25 243 THR A C 1
ATOM 1857 O O . THR A 1 243 ? 4.617 16.656 0.109 1.00 91.25 243 THR A O 1
ATOM 1860 N N . MET A 1 244 ? 5.473 15.344 -1.491 1.00 89.12 244 MET A N 1
ATOM 1861 C CA . MET A 1 244 ? 5.902 16.443 -2.354 1.00 89.12 244 MET A CA 1
ATOM 1862 C C . MET A 1 244 ? 4.698 17.155 -2.977 1.00 89.12 244 MET A C 1
ATOM 1864 O O . MET A 1 244 ? 3.806 16.498 -3.503 1.00 89.12 244 MET A O 1
ATOM 1868 N N . TRP A 1 245 ? 4.683 18.489 -2.900 1.00 85.25 245 TRP A N 1
ATOM 1869 C CA . TRP A 1 245 ? 3.683 19.393 -3.499 1.00 85.25 245 TRP A CA 1
ATOM 1870 C C . TRP A 1 245 ? 2.214 19.197 -3.078 1.00 85.25 245 TRP A C 1
ATOM 1872 O O . TRP A 1 245 ? 1.347 19.970 -3.482 1.00 85.25 245 TRP A O 1
ATOM 1882 N N . ASP A 1 246 ? 1.919 18.240 -2.201 1.00 85.06 246 ASP A N 1
ATOM 1883 C CA . ASP A 1 246 ? 0.561 17.968 -1.747 1.00 85.06 246 ASP A CA 1
ATOM 1884 C C . ASP A 1 246 ? 0.232 18.706 -0.444 1.00 85.06 246 ASP A C 1
ATOM 1886 O O . ASP A 1 246 ? 0.493 18.228 0.660 1.00 85.06 246 ASP A O 1
ATOM 1890 N N . LYS A 1 247 ? -0.404 19.876 -0.569 1.00 84.12 247 LYS A N 1
ATOM 1891 C CA . LYS A 1 247 ? -0.948 20.587 0.598 1.00 84.12 247 LYS A CA 1
ATOM 1892 C C . LYS A 1 247 ? -2.265 19.995 1.109 1.00 84.12 247 LYS A C 1
ATOM 1894 O O . LYS A 1 247 ? -2.711 20.387 2.183 1.00 84.12 247 LYS A O 1
ATOM 1899 N N . THR A 1 248 ? -2.964 19.196 0.297 1.00 85.56 248 THR A N 1
ATOM 1900 C CA . THR A 1 248 ? -4.341 18.767 0.594 1.00 85.56 248 THR A CA 1
ATOM 1901 C C . THR A 1 248 ? -4.378 17.789 1.754 1.00 85.56 248 THR A C 1
ATOM 1903 O O . THR A 1 248 ? -5.284 17.866 2.578 1.00 85.56 248 THR A O 1
ATOM 1906 N N . ASN A 1 249 ? -3.333 16.972 1.869 1.00 86.62 249 ASN A N 1
ATOM 1907 C CA . ASN A 1 249 ? -3.143 16.008 2.945 1.00 86.62 249 ASN A CA 1
ATOM 1908 C C . ASN A 1 249 ? -2.097 16.471 3.971 1.00 86.62 249 ASN A C 1
ATOM 1910 O O . ASN A 1 249 ? -1.491 15.644 4.654 1.00 86.62 249 ASN A O 1
ATOM 1914 N N . ALA A 1 250 ? -1.834 17.780 4.050 1.00 91.00 250 ALA A N 1
ATOM 1915 C CA . ALA A 1 250 ? -0.903 18.328 5.027 1.00 91.00 250 ALA A CA 1
ATOM 1916 C C . ALA A 1 250 ? -1.468 18.188 6.448 1.00 91.00 250 ALA A C 1
ATOM 1918 O O . ALA A 1 250 ? -2.647 18.457 6.687 1.00 91.00 250 ALA A O 1
ATOM 1919 N N . ALA A 1 251 ? -0.602 17.808 7.385 1.00 92.94 251 ALA A N 1
ATOM 1920 C CA . ALA A 1 251 ? -0.937 17.621 8.783 1.00 92.94 251 ALA A CA 1
ATOM 1921 C C . ALA A 1 251 ? -1.531 18.905 9.380 1.00 92.94 251 ALA A C 1
ATOM 1923 O O . ALA A 1 251 ? -1.010 20.011 9.194 1.00 92.94 251 ALA A O 1
ATOM 1924 N N . ASN A 1 252 ? -2.617 18.748 10.124 1.00 91.00 252 ASN A N 1
ATOM 1925 C CA . ASN A 1 252 ? -3.278 19.816 10.858 1.00 91.00 252 ASN A CA 1
ATOM 1926 C C . ASN A 1 252 ? -2.886 19.793 12.354 1.00 91.00 252 ASN A C 1
ATOM 1928 O O . ASN A 1 252 ? -1.917 19.146 12.763 1.00 91.00 252 ASN A O 1
ATOM 1932 N N . CYS A 1 253 ? -3.613 20.550 13.182 1.00 90.44 253 CYS A N 1
ATOM 1933 C CA . CYS A 1 253 ? -3.345 20.653 14.617 1.00 90.44 253 CYS A CA 1
ATOM 1934 C C . CYS A 1 253 ? -3.507 19.308 15.343 1.00 90.44 253 CYS A C 1
ATOM 1936 O O . CYS A 1 253 ? -2.654 18.963 16.158 1.00 90.44 253 CYS A O 1
ATOM 1938 N N . VAL A 1 254 ? -4.565 18.557 15.024 1.00 91.38 254 VAL A N 1
ATOM 1939 C CA . VAL A 1 254 ? -4.867 17.243 15.614 1.00 91.38 254 VAL A CA 1
ATOM 1940 C C . VAL A 1 254 ? -3.770 16.257 15.230 1.00 91.38 254 VAL A C 1
ATOM 1942 O O . VAL A 1 254 ? -3.179 15.611 16.092 1.00 91.38 254 VAL A O 1
ATOM 1945 N N . ASP A 1 255 ? -3.389 16.231 13.953 1.00 92.56 255 ASP A N 1
ATOM 1946 C CA . ASP A 1 255 ? -2.320 15.354 13.478 1.00 92.56 255 ASP A CA 1
ATOM 1947 C C . ASP A 1 255 ? -0.998 15.613 14.212 1.00 92.56 255 ASP A C 1
ATOM 1949 O O . ASP A 1 255 ? -0.322 14.679 14.619 1.00 92.56 255 ASP A O 1
ATOM 1953 N N . CYS A 1 256 ? -0.606 16.871 14.416 1.00 91.31 256 CYS A N 1
ATOM 1954 C CA . CYS A 1 256 ? 0.678 17.172 15.053 1.00 91.31 256 CYS A CA 1
ATOM 1955 C C . CYS A 1 256 ? 0.665 16.984 16.577 1.00 91.31 256 CYS A C 1
ATOM 1957 O O . CYS A 1 256 ? 1.679 16.574 17.146 1.00 91.31 256 CYS A O 1
ATOM 1959 N N . HIS A 1 257 ? -0.438 17.332 17.245 1.00 90.00 257 HIS A N 1
ATOM 1960 C CA . HIS A 1 257 ? -0.498 17.408 18.707 1.00 90.00 257 HIS A CA 1
ATOM 1961 C C . HIS A 1 257 ? -1.140 16.184 19.374 1.00 90.00 257 HIS A C 1
ATOM 1963 O O . HIS A 1 257 ? -0.882 15.962 20.558 1.00 90.00 257 HIS A O 1
ATOM 1969 N N . GLU A 1 258 ? -1.904 15.371 18.639 1.00 89.69 258 GLU A N 1
ATOM 1970 C CA . GLU A 1 258 ? -2.530 14.136 19.141 1.00 89.69 258 GLU A CA 1
ATOM 1971 C C . GLU A 1 258 ? -1.901 12.865 18.546 1.00 89.69 258 GLU A C 1
ATOM 1973 O O . GLU A 1 258 ? -1.804 11.848 19.239 1.00 89.69 258 GLU A O 1
ATOM 1978 N N . ASN A 1 259 ? -1.426 12.894 17.290 1.00 88.81 259 ASN A N 1
ATOM 1979 C CA . ASN A 1 259 ? -0.835 11.714 16.650 1.00 88.81 259 ASN A CA 1
ATOM 1980 C C . ASN A 1 259 ? 0.666 11.571 16.954 1.00 88.81 259 ASN A C 1
ATOM 1982 O O . ASN A 1 259 ? 1.512 12.379 16.556 1.00 88.81 259 ASN A O 1
ATOM 1986 N N . GLN A 1 260 ? 1.018 10.456 17.598 1.00 86.19 260 GLN A N 1
ATOM 1987 C CA . GLN A 1 260 ? 2.400 10.138 17.946 1.00 86.19 260 GLN A CA 1
ATOM 1988 C C . GLN A 1 260 ? 3.309 9.983 16.718 1.00 86.19 260 GLN A C 1
ATOM 1990 O O . GLN A 1 260 ? 4.472 10.372 16.796 1.00 86.19 260 GLN A O 1
ATOM 1995 N N . ASN A 1 261 ? 2.803 9.495 15.582 1.00 87.50 261 ASN A N 1
ATOM 1996 C CA . ASN A 1 261 ? 3.615 9.280 14.379 1.00 87.50 261 ASN A CA 1
ATOM 1997 C C . ASN A 1 261 ? 4.106 10.605 13.781 1.00 87.50 261 ASN A C 1
ATOM 1999 O O . ASN A 1 261 ? 5.307 10.791 13.582 1.00 87.50 261 ASN A O 1
ATOM 2003 N N . THR A 1 262 ? 3.199 11.562 13.586 1.00 89.38 262 THR A N 1
ATOM 2004 C CA . THR A 1 262 ? 3.527 12.914 13.108 1.00 89.38 262 THR A CA 1
ATOM 2005 C C . THR A 1 262 ? 4.458 13.629 14.080 1.00 89.38 262 THR A C 1
ATOM 2007 O O . THR A 1 262 ? 5.459 14.223 13.672 1.00 89.38 262 THR A O 1
ATOM 2010 N N . SER A 1 263 ? 4.188 13.512 15.385 1.00 87.56 263 SER A N 1
ATOM 2011 C CA . SER A 1 263 ? 5.047 14.101 16.413 1.00 87.56 263 SER A CA 1
ATOM 2012 C C . SER A 1 263 ? 6.464 13.503 16.406 1.00 87.56 263 SER A C 1
ATOM 2014 O O . SER A 1 263 ? 7.438 14.248 16.514 1.00 87.56 263 SER A O 1
ATOM 2016 N N . ALA A 1 264 ? 6.608 12.191 16.179 1.00 88.25 264 ALA A N 1
ATOM 2017 C CA . ALA A 1 264 ? 7.899 11.512 16.107 1.00 88.25 264 ALA A CA 1
ATOM 2018 C C . ALA A 1 264 ? 8.739 11.991 14.913 1.00 88.25 264 ALA A C 1
ATOM 2020 O O . ALA A 1 264 ? 9.953 12.174 15.051 1.00 88.25 264 ALA A O 1
ATOM 2021 N N . SER A 1 265 ? 8.105 12.266 13.768 1.00 89.00 265 SER A N 1
ATOM 2022 C CA . SER A 1 265 ? 8.775 12.868 12.608 1.00 89.00 265 SER A CA 1
ATOM 2023 C C . SER A 1 265 ? 9.343 14.255 12.922 1.00 89.00 265 SER A C 1
ATOM 2025 O O . SER A 1 265 ? 10.460 14.569 12.513 1.00 89.00 265 SER A O 1
ATOM 2027 N N . LEU A 1 266 ? 8.646 15.067 13.721 1.00 89.88 266 LEU A N 1
ATOM 2028 C CA . LEU A 1 266 ? 9.154 16.367 14.174 1.00 89.88 266 LEU A CA 1
ATOM 2029 C C . LEU A 1 266 ? 10.199 16.243 15.296 1.00 89.88 266 LEU A C 1
ATOM 2031 O O . LEU A 1 266 ? 11.128 17.047 15.371 1.00 89.88 266 LEU A O 1
ATOM 2035 N N . THR A 1 267 ? 10.123 15.209 16.134 1.00 88.94 267 THR A N 1
ATOM 2036 C CA . THR A 1 267 ? 11.183 14.896 17.103 1.00 88.94 267 THR A CA 1
ATOM 2037 C C . THR A 1 267 ? 12.491 14.496 16.424 1.00 88.94 267 THR A C 1
ATOM 2039 O O . THR A 1 267 ? 13.557 14.816 16.948 1.00 88.94 267 THR A O 1
ATOM 2042 N N . ALA A 1 268 ? 12.452 13.910 15.222 1.00 85.69 268 ALA A N 1
ATOM 2043 C CA . ALA A 1 268 ? 13.658 13.672 14.421 1.00 85.69 268 ALA A CA 1
ATOM 2044 C C . ALA A 1 268 ? 14.384 14.976 14.027 1.00 85.69 268 ALA A C 1
ATOM 2046 O O . ALA A 1 268 ? 15.600 14.977 13.852 1.00 85.69 268 ALA A O 1
ATOM 2047 N N . TRP A 1 269 ? 13.661 16.099 13.969 1.00 86.62 269 TRP A N 1
ATOM 2048 C CA . TRP A 1 269 ? 14.221 17.444 13.803 1.00 86.62 269 TRP A CA 1
ATOM 2049 C C . TRP A 1 269 ? 14.673 18.099 15.119 1.00 86.62 269 TRP A C 1
ATOM 2051 O O . TRP A 1 269 ? 15.106 19.251 15.118 1.00 86.62 269 TRP A O 1
ATOM 2061 N N . GLY A 1 270 ? 14.579 17.390 16.247 1.00 89.12 270 GLY A N 1
ATOM 2062 C CA . GLY A 1 270 ? 14.953 17.884 17.571 1.00 89.12 270 GLY A CA 1
ATOM 2063 C C . GLY A 1 270 ? 13.862 18.681 18.291 1.00 89.12 270 GLY A C 1
ATOM 2064 O O . GLY A 1 270 ? 14.164 19.346 19.281 1.00 89.12 270 GLY A O 1
ATOM 2065 N N . TYR A 1 271 ? 12.607 18.633 17.828 1.00 89.56 271 TYR A N 1
ATOM 2066 C CA . TYR A 1 271 ? 11.496 19.309 18.501 1.00 89.56 271 TYR A CA 1
ATOM 2067 C C . TYR A 1 271 ? 10.809 18.426 19.540 1.00 89.56 271 TYR A C 1
ATOM 2069 O O . TYR A 1 271 ? 10.491 17.260 19.298 1.00 89.56 271 TYR A O 1
ATOM 2077 N N . THR A 1 272 ? 10.481 19.034 20.677 1.00 88.31 272 THR A N 1
ATOM 2078 C CA . THR A 1 272 ? 9.541 18.467 21.645 1.00 88.31 272 THR A CA 1
ATOM 2079 C C . THR A 1 272 ? 8.163 19.045 21.369 1.00 88.31 272 THR A C 1
ATOM 2081 O O . THR A 1 272 ? 7.905 20.216 21.658 1.00 88.31 272 THR A O 1
ATOM 2084 N N . ILE A 1 273 ? 7.280 18.234 20.794 1.00 87.50 273 ILE A N 1
ATOM 2085 C CA . ILE A 1 273 ? 5.917 18.655 20.474 1.00 87.50 273 ILE A CA 1
ATOM 2086 C C . ILE A 1 273 ? 5.039 18.526 21.726 1.00 87.50 273 ILE A C 1
ATOM 2088 O O . ILE A 1 273 ? 5.080 17.487 22.389 1.00 87.50 273 ILE A O 1
ATOM 2092 N N . PRO A 1 274 ? 4.248 19.554 22.095 1.00 85.38 274 PRO A N 1
ATOM 2093 C CA . PRO A 1 274 ? 3.268 19.422 23.162 1.00 85.38 274 PRO A CA 1
ATOM 2094 C C . PRO A 1 274 ? 2.210 18.388 22.764 1.00 85.38 274 PRO A C 1
ATOM 2096 O O . PRO A 1 274 ? 1.347 18.686 21.943 1.00 85.38 274 PRO A O 1
ATOM 2099 N N . ALA A 1 275 ? 2.290 17.192 23.346 1.00 85.00 275 ALA A N 1
ATOM 2100 C CA . ALA A 1 275 ? 1.274 16.160 23.181 1.00 85.00 275 ALA A CA 1
ATOM 2101 C C . ALA A 1 275 ? 0.038 16.528 24.005 1.00 85.00 275 ALA A C 1
ATOM 2103 O O . ALA A 1 275 ? 0.176 16.820 25.197 1.00 85.00 275 ALA A O 1
ATOM 2104 N N . ILE A 1 276 ? -1.141 16.538 23.400 1.00 85.81 276 ILE A N 1
ATOM 2105 C CA . ILE A 1 276 ? -2.420 16.626 24.111 1.00 85.81 276 ILE A CA 1
ATOM 2106 C C . ILE A 1 276 ? -3.095 15.246 24.076 1.00 85.81 276 ILE A C 1
ATOM 2108 O O . ILE A 1 276 ? -2.848 14.474 23.146 1.00 85.81 276 ILE A O 1
ATOM 2112 N N . PRO A 1 277 ? -3.902 14.887 25.091 1.00 83.44 277 PRO A N 1
ATOM 2113 C CA . PRO A 1 277 ? -4.831 13.771 24.960 1.00 83.44 277 PRO A CA 1
ATOM 2114 C C . PRO A 1 277 ? -5.715 13.975 23.729 1.00 83.44 277 PRO A C 1
ATOM 2116 O O . PRO A 1 277 ? -5.949 15.121 23.340 1.00 83.44 277 PRO A O 1
ATOM 2119 N N . LYS A 1 278 ? -6.229 12.880 23.156 1.00 85.38 278 LYS A N 1
ATOM 2120 C CA . LYS A 1 278 ? -7.255 12.980 22.116 1.00 85.38 278 LYS A CA 1
ATOM 2121 C C . LYS A 1 278 ? -8.366 13.894 22.621 1.00 85.38 278 LYS A C 1
ATOM 2123 O O . LYS A 1 278 ? -8.883 13.621 23.707 1.00 85.38 278 LYS A O 1
ATOM 2128 N N . LEU A 1 279 ? -8.714 14.928 21.853 1.00 87.50 279 LEU A N 1
ATOM 2129 C CA . LEU A 1 279 ? -9.739 15.869 22.271 1.00 87.50 279 LEU A CA 1
ATOM 2130 C C . LEU A 1 279 ? -11.034 15.122 22.600 1.00 87.50 279 LEU A C 1
ATOM 2132 O O . LEU A 1 279 ? -11.646 14.460 21.767 1.00 87.50 279 LEU A O 1
ATOM 2136 N N . ASN A 1 280 ? -11.448 15.256 23.848 1.00 88.19 280 ASN A N 1
ATOM 2137 C CA . ASN A 1 280 ? -12.695 14.743 24.355 1.00 88.19 280 ASN A CA 1
ATOM 2138 C C . ASN A 1 280 ? -13.279 15.825 25.261 1.00 88.19 280 ASN A C 1
ATOM 2140 O O . ASN A 1 280 ? -12.836 16.005 26.389 1.00 88.19 280 ASN A O 1
ATOM 2144 N N . HIS A 1 281 ? -14.216 16.606 24.730 1.00 88.12 281 HIS A N 1
ATOM 2145 C CA . HIS A 1 281 ? -14.903 17.654 25.491 1.00 88.12 281 HIS A CA 1
ATOM 2146 C C . HIS A 1 281 ? -16.279 17.192 26.015 1.00 88.12 281 HIS A C 1
ATOM 2148 O O . HIS A 1 281 ? -17.081 18.004 26.467 1.00 88.12 281 HIS A O 1
ATOM 2154 N N . SER A 1 282 ? -16.555 15.889 25.897 1.00 86.94 282 SER A N 1
ATOM 2155 C CA . SER A 1 282 ? -17.648 15.096 26.467 1.00 86.94 282 SER A CA 1
ATOM 2156 C C . SER A 1 282 ? -17.592 13.720 25.786 1.00 86.94 282 SER A C 1
ATOM 2158 O O . SER A 1 282 ? -17.367 13.647 24.579 1.00 86.94 282 SER A O 1
ATOM 2160 N N . ASN A 1 283 ? -17.835 12.629 26.518 1.00 86.38 283 ASN A N 1
ATOM 2161 C CA . ASN A 1 283 ? -17.931 11.281 25.940 1.00 86.38 283 ASN A CA 1
ATOM 2162 C C . ASN A 1 283 ? -19.271 11.012 25.225 1.00 86.38 283 ASN A C 1
ATOM 2164 O O . ASN A 1 283 ? -19.500 9.884 24.784 1.00 86.38 283 ASN A O 1
ATOM 2168 N N . ASP A 1 284 ? -20.123 12.029 25.097 1.00 85.44 284 ASP A N 1
ATOM 2169 C CA . ASP A 1 284 ? -21.356 11.968 24.325 1.00 85.44 284 ASP A CA 1
ATOM 2170 C C . ASP A 1 284 ? -21.057 11.887 22.806 1.00 85.44 284 ASP A C 1
ATOM 2172 O O . ASP A 1 284 ? -20.220 12.648 22.304 1.00 85.44 284 ASP A O 1
ATOM 2176 N N . PRO A 1 285 ? -21.742 11.018 22.033 1.00 86.62 285 PRO A N 1
ATOM 2177 C CA . PRO A 1 285 ? -21.530 10.884 20.587 1.00 86.62 285 PRO A CA 1
ATOM 2178 C C . PRO A 1 285 ? -21.731 12.168 19.763 1.00 86.62 285 PRO A C 1
ATOM 2180 O O . PRO A 1 285 ? -21.239 12.244 18.638 1.00 86.62 285 PRO A O 1
ATOM 2183 N N . ILE A 1 286 ? -22.457 13.159 20.290 1.00 87.94 286 ILE A N 1
ATOM 2184 C CA . ILE A 1 286 ? -22.718 14.467 19.674 1.00 87.94 286 ILE A CA 1
ATOM 2185 C C . ILE A 1 286 ? -22.096 15.623 20.483 1.00 87.94 286 ILE A C 1
ATOM 2187 O O . ILE A 1 286 ? -22.636 16.735 20.528 1.00 87.94 286 ILE A O 1
ATOM 2191 N N . ALA A 1 287 ? -20.941 15.397 21.121 1.00 86.69 287 ALA A N 1
ATOM 2192 C CA . ALA A 1 287 ? -20.164 16.440 21.796 1.00 86.69 287 ALA A CA 1
ATOM 2193 C C . ALA A 1 287 ? -19.917 17.666 20.886 1.00 86.69 287 ALA A C 1
ATOM 2195 O O . ALA A 1 287 ? -19.514 17.541 19.731 1.00 86.69 287 ALA A O 1
ATOM 2196 N N . GLY A 1 288 ? -20.191 18.871 21.403 1.00 88.75 288 GLY A N 1
ATOM 2197 C CA . GLY A 1 288 ? -20.170 20.122 20.623 1.00 88.75 288 GLY A CA 1
ATOM 2198 C C . GLY A 1 288 ? -21.420 20.395 19.782 1.00 88.75 288 GLY A C 1
ATOM 2199 O O . GLY A 1 288 ? -21.533 21.469 19.197 1.00 88.75 288 GLY A O 1
ATOM 2200 N N . GLN A 1 289 ? -22.357 19.446 19.733 1.00 91.56 289 GLN A N 1
ATOM 2201 C CA . GLN A 1 289 ? -23.632 19.548 19.015 1.00 91.56 289 GLN A CA 1
ATOM 2202 C C . GLN A 1 289 ? -24.849 19.356 19.934 1.00 91.56 289 GLN A C 1
ATOM 2204 O O . GLN A 1 289 ? -25.963 19.705 19.550 1.00 91.56 289 GLN A O 1
ATOM 2209 N N . LYS A 1 290 ? -24.661 18.812 21.145 1.00 87.81 290 LYS A N 1
ATOM 2210 C CA . LYS A 1 290 ? -25.743 18.492 22.093 1.00 87.81 290 LYS A CA 1
ATOM 2211 C C . LYS A 1 290 ? -26.597 19.706 22.476 1.00 87.81 290 LYS A C 1
ATOM 2213 O O . LYS A 1 290 ? -27.821 19.638 22.405 1.00 87.81 290 LYS A O 1
ATOM 2218 N N . TRP A 1 291 ? -25.952 20.826 22.797 1.00 87.75 291 TRP A N 1
ATOM 2219 C CA . TRP A 1 291 ? -26.590 22.071 23.254 1.00 87.75 291 TRP A CA 1
ATOM 2220 C C . TRP A 1 291 ? -26.532 23.184 22.196 1.00 87.75 291 TRP A C 1
ATOM 2222 O O . TRP A 1 291 ? -26.284 24.341 22.511 1.00 87.75 291 TRP A O 1
ATOM 2232 N N . GLY A 1 292 ? -26.707 22.821 20.922 1.00 86.88 292 GLY A N 1
ATOM 2233 C CA . GLY A 1 292 ? -26.455 23.694 19.767 1.00 86.88 292 GLY A CA 1
ATOM 2234 C C . GLY A 1 292 ? -25.181 23.296 19.020 1.00 86.88 292 GLY A C 1
ATOM 2235 O O . GLY A 1 292 ? -24.438 22.444 19.489 1.00 86.88 292 GLY A O 1
ATOM 2236 N N . THR A 1 293 ? -24.937 23.872 17.839 1.00 90.25 293 THR A N 1
ATOM 2237 C CA . THR A 1 293 ? -23.827 23.475 16.948 1.00 90.25 293 THR A CA 1
ATOM 2238 C C . THR A 1 293 ? -22.626 24.411 17.095 1.00 90.25 293 THR A C 1
ATOM 2240 O O . THR A 1 293 ? -22.602 25.495 16.514 1.00 90.25 293 THR A O 1
ATOM 2243 N N . TYR A 1 294 ? -21.621 23.971 17.849 1.00 90.62 294 TYR A N 1
ATOM 2244 C CA . TYR A 1 294 ? -20.367 24.694 18.093 1.00 90.62 294 TYR A CA 1
ATOM 2245 C C . TYR A 1 294 ? -19.235 24.201 17.195 1.00 90.62 294 TYR A C 1
ATOM 2247 O O . TYR A 1 294 ? -18.479 24.998 16.641 1.00 90.62 294 TYR A O 1
ATOM 2255 N N . TRP A 1 295 ? -19.153 22.883 17.026 1.00 92.94 295 TRP A N 1
ATOM 2256 C CA . TRP A 1 295 ? -18.235 22.202 16.121 1.00 92.94 295 TRP A CA 1
ATOM 2257 C C . TRP A 1 295 ? -18.813 20.844 15.727 1.00 92.94 295 TRP A C 1
ATOM 2259 O O . TRP A 1 295 ? -19.639 20.273 16.438 1.00 92.94 295 TRP A O 1
ATOM 2269 N N . THR A 1 296 ? -18.368 20.316 14.590 1.00 91.94 296 THR A N 1
ATOM 2270 C CA . THR A 1 296 ? -18.782 19.005 14.069 1.00 91.94 296 THR A CA 1
ATOM 2271 C C . THR A 1 296 ? -17.640 18.001 13.948 1.00 91.94 296 THR A C 1
ATOM 2273 O O . THR A 1 296 ? -17.866 16.837 13.626 1.00 91.94 296 THR A O 1
ATOM 2276 N N . SER A 1 297 ? -16.413 18.434 14.238 1.00 91.25 297 SER A N 1
ATOM 2277 C CA . SER A 1 297 ? -15.207 17.608 14.215 1.00 91.25 297 SER A CA 1
ATOM 2278 C C . SER A 1 297 ? -14.179 18.101 15.233 1.00 91.25 297 SER A C 1
ATOM 2280 O O . SER A 1 297 ? -14.224 19.261 15.653 1.00 91.25 297 SER A O 1
ATOM 2282 N N . ASP A 1 298 ? -13.214 17.247 15.577 1.00 89.00 298 ASP A N 1
ATOM 2283 C CA . ASP A 1 298 ? -12.143 17.575 16.528 1.00 89.00 298 ASP A CA 1
ATOM 2284 C C . ASP A 1 298 ? -11.329 18.798 16.071 1.00 89.00 298 ASP A C 1
ATOM 2286 O O . ASP A 1 298 ? -11.006 19.678 16.867 1.00 89.00 298 ASP A O 1
ATOM 2290 N N . ILE A 1 299 ? -11.066 18.927 14.765 1.00 90.94 299 ILE A N 1
ATOM 2291 C CA . ILE A 1 299 ? -10.326 20.076 14.227 1.00 90.94 299 ILE A CA 1
ATOM 2292 C C . ILE A 1 299 ? -11.130 21.382 14.307 1.00 90.94 299 ILE A C 1
ATOM 2294 O O . ILE A 1 299 ? -10.559 22.436 14.591 1.00 90.94 299 ILE A O 1
ATOM 2298 N N . GLU A 1 300 ? -12.450 21.335 14.109 1.00 92.31 300 GLU A N 1
ATOM 2299 C CA . GLU A 1 300 ? -13.315 22.503 14.301 1.00 92.31 300 GLU A CA 1
ATOM 2300 C C . GLU A 1 300 ? -13.385 22.908 15.773 1.00 92.31 300 GLU A C 1
ATOM 2302 O O . GLU A 1 300 ? -13.350 24.099 16.072 1.00 92.31 300 GLU A O 1
ATOM 2307 N N . ALA A 1 301 ? -13.398 21.943 16.693 1.00 91.88 301 ALA A N 1
ATOM 2308 C CA . ALA A 1 301 ? -13.324 22.208 18.124 1.00 91.88 301 ALA A CA 1
ATOM 2309 C C . ALA A 1 301 ? -11.985 22.861 18.506 1.00 91.88 301 ALA A C 1
ATOM 2311 O O . ALA A 1 301 ? -11.959 23.871 19.214 1.00 91.88 301 ALA A O 1
ATOM 2312 N N . CYS A 1 302 ? -10.869 22.363 17.954 1.00 91.50 302 CYS A N 1
ATOM 2313 C CA . CYS A 1 302 ? -9.578 23.032 18.075 1.00 91.50 302 CYS A CA 1
ATOM 2314 C C . CYS A 1 302 ? -9.649 24.466 17.543 1.00 91.50 302 CYS A C 1
ATOM 2316 O O . CYS A 1 302 ? -9.108 25.357 18.177 1.00 91.50 302 CYS A O 1
ATOM 2318 N N . TYR A 1 303 ? -10.307 24.729 16.413 1.00 91.75 303 TYR A N 1
ATOM 2319 C CA . TYR A 1 303 ? -10.433 26.085 15.860 1.00 91.75 303 TYR A CA 1
ATOM 2320 C C . TYR A 1 303 ? -11.422 26.981 16.601 1.00 91.75 303 TYR A C 1
ATOM 2322 O O . TYR A 1 303 ? -11.319 28.200 16.485 1.00 91.75 303 TYR A O 1
ATOM 2330 N N . TYR A 1 304 ? -12.366 26.402 17.334 1.00 92.06 304 TYR A N 1
ATOM 2331 C CA . TYR A 1 304 ? -13.277 27.133 18.199 1.00 92.06 304 TYR A CA 1
ATOM 2332 C C . TYR A 1 304 ? -12.565 27.602 19.475 1.00 92.06 304 TYR A C 1
ATOM 2334 O O . TYR A 1 304 ? -12.689 28.763 19.863 1.00 92.06 304 TYR A O 1
ATOM 2342 N N . CYS A 1 305 ? -11.777 26.730 20.110 1.00 90.50 305 CYS A N 1
ATOM 2343 C CA . CYS A 1 305 ? -11.012 27.074 21.313 1.00 90.50 305 CYS A CA 1
ATOM 2344 C C . CYS A 1 305 ? -9.737 27.862 20.978 1.00 90.50 305 CYS A C 1
ATOM 2346 O O . CYS A 1 305 ? -9.400 28.852 21.627 1.00 90.50 305 CYS A O 1
ATOM 2348 N N . HIS A 1 306 ? -9.029 27.438 19.940 1.00 90.00 306 HIS A N 1
ATOM 2349 C CA . HIS A 1 306 ? -7.821 28.069 19.423 1.00 90.00 306 HIS A CA 1
ATOM 2350 C C . HIS A 1 306 ? -8.147 28.868 18.158 1.00 90.00 306 HIS A C 1
ATOM 2352 O O . HIS A 1 306 ? -9.255 29.359 18.000 1.00 90.00 306 HIS A O 1
ATOM 2358 N N . GLN A 1 307 ? -7.180 29.091 17.272 1.00 86.50 307 GLN A N 1
ATOM 2359 C CA . GLN A 1 307 ? -7.439 29.683 15.957 1.00 86.50 307 GLN A CA 1
ATOM 2360 C C . GLN A 1 307 ? -6.999 28.725 14.848 1.00 86.50 307 GLN A C 1
ATOM 2362 O O . GLN A 1 307 ? -6.115 27.893 15.040 1.00 86.50 307 GLN A O 1
ATOM 2367 N N . SER A 1 308 ? -7.527 28.915 13.640 1.00 82.38 308 SER A N 1
ATOM 2368 C CA . SER A 1 308 ? -7.227 28.066 12.477 1.00 82.38 308 SER A CA 1
ATOM 2369 C C . SER A 1 308 ? -5.865 28.303 11.808 1.00 82.38 308 SER A C 1
ATOM 2371 O O . SER A 1 308 ? -5.516 27.635 10.836 1.00 82.38 308 SER A O 1
ATOM 2373 N N . GLY A 1 309 ? -5.068 29.260 12.292 1.00 84.44 309 GLY A N 1
ATOM 2374 C CA . GLY A 1 309 ? -3.791 29.628 11.678 1.00 84.44 309 GLY A CA 1
ATOM 2375 C C . GLY A 1 309 ? -2.579 28.951 12.316 1.00 84.44 309 GLY A C 1
ATOM 2376 O O . GLY A 1 309 ? -2.188 29.345 13.406 1.00 84.44 309 GLY A O 1
ATOM 2377 N N . ILE A 1 310 ? -1.908 28.047 11.592 1.00 86.88 310 ILE A N 1
ATOM 2378 C CA . ILE A 1 310 ? -0.670 27.382 12.054 1.00 86.88 310 ILE A CA 1
ATOM 2379 C C . ILE A 1 310 ? 0.577 28.289 12.019 1.00 86.88 310 ILE A C 1
ATOM 2381 O O . ILE A 1 310 ? 1.484 28.118 12.826 1.00 86.88 310 ILE A O 1
ATOM 2385 N N . HIS A 1 311 ? 0.633 29.286 11.129 1.00 89.75 311 HIS A N 1
ATOM 2386 C CA . HIS A 1 311 ? 1.779 30.201 10.969 1.00 89.75 311 HIS A CA 1
ATOM 2387 C C . HIS A 1 311 ? 1.629 31.475 11.801 1.00 89.75 311 HIS A C 1
ATOM 2389 O O . HIS A 1 311 ? 1.502 32.592 11.284 1.00 89.75 311 HIS A O 1
ATOM 2395 N N . LYS A 1 312 ? 1.523 31.283 13.110 1.00 87.75 312 LYS A N 1
ATOM 2396 C CA . LYS A 1 312 ? 1.209 32.331 14.074 1.00 87.75 312 LYS A CA 1
ATOM 2397 C C . LYS A 1 312 ? 2.117 32.192 15.287 1.00 87.75 312 LYS A C 1
ATOM 2399 O O . LYS A 1 312 ? 2.642 31.114 15.558 1.00 87.75 312 LYS A O 1
ATOM 2404 N N . ASP A 1 313 ? 2.321 33.300 15.987 1.00 87.69 313 ASP A N 1
ATOM 2405 C CA . ASP A 1 313 ? 3.056 33.295 17.244 1.00 87.69 313 ASP A CA 1
ATOM 2406 C C . ASP A 1 313 ? 2.241 32.604 18.349 1.00 87.69 313 ASP A C 1
ATOM 2408 O O . ASP A 1 313 ? 1.079 32.233 18.164 1.00 87.69 313 ASP A O 1
ATOM 2412 N N . ARG A 1 314 ? 2.859 32.428 19.517 1.00 84.56 314 ARG A N 1
ATOM 2413 C CA . ARG A 1 314 ? 2.232 31.763 20.663 1.00 84.56 314 ARG A CA 1
ATOM 2414 C C . ARG A 1 314 ? 0.878 32.368 21.041 1.00 84.56 314 ARG A C 1
ATOM 2416 O O . ARG A 1 314 ? -0.072 31.631 21.288 1.00 84.56 314 ARG A O 1
ATOM 2423 N N . THR A 1 315 ? 0.804 33.695 21.123 1.00 83.56 315 THR A N 1
ATOM 2424 C CA . THR A 1 315 ? -0.406 34.406 21.559 1.00 83.56 315 THR A CA 1
ATOM 2425 C C . THR A 1 315 ? -1.520 34.243 20.541 1.00 83.56 315 THR A C 1
ATOM 2427 O O . THR A 1 315 ? -2.648 33.949 20.919 1.00 83.56 315 THR A O 1
ATOM 2430 N N . GLY A 1 316 ? -1.196 34.353 19.250 1.00 85.75 316 GLY A N 1
ATOM 2431 C CA . GLY A 1 316 ? -2.143 34.061 18.192 1.00 85.75 316 GLY A CA 1
ATOM 2432 C C . GLY A 1 316 ? -2.653 32.628 18.292 1.00 85.75 316 GLY A C 1
ATOM 2433 O O . GLY A 1 316 ? -3.861 32.428 18.303 1.00 85.75 316 GLY A O 1
ATOM 2434 N N . LEU A 1 317 ? -1.755 31.634 18.351 1.00 88.31 317 LEU A N 1
ATOM 2435 C CA . LEU A 1 317 ? -2.110 30.206 18.326 1.00 88.31 317 LEU A CA 1
ATOM 2436 C C . LEU A 1 317 ? -3.067 29.801 19.443 1.00 88.31 317 LEU A C 1
ATOM 2438 O O . LEU A 1 317 ? -3.950 28.990 19.199 1.00 88.31 317 LEU A O 1
ATOM 2442 N N . LEU A 1 318 ? -2.930 30.380 20.636 1.00 87.75 318 LEU A N 1
ATOM 2443 C CA . LEU A 1 318 ? -3.838 30.093 21.743 1.00 87.75 318 LEU A CA 1
ATOM 2444 C C . LEU A 1 318 ? -5.280 30.558 21.468 1.00 87.75 318 LEU A C 1
ATOM 2446 O O . LEU A 1 318 ? -6.196 29.953 22.011 1.00 87.75 318 LEU A O 1
ATOM 2450 N N . GLY A 1 319 ? -5.497 31.549 20.597 1.00 90.12 319 GLY A N 1
ATOM 2451 C CA . GLY A 1 319 ? -6.827 31.942 20.122 1.00 90.12 319 GLY A CA 1
ATOM 2452 C C . GLY A 1 319 ? -7.778 32.367 21.243 1.00 90.12 319 GLY A C 1
ATOM 2453 O O . GLY A 1 319 ? -7.388 33.115 22.144 1.00 90.12 319 GLY A O 1
ATOM 2454 N N . ASN A 1 320 ? -9.019 31.875 21.193 1.00 90.06 320 ASN A N 1
ATOM 2455 C CA . ASN A 1 320 ? -10.077 32.196 22.157 1.00 90.06 320 ASN A CA 1
ATOM 2456 C C . ASN A 1 320 ? -9.716 31.807 23.598 1.00 90.06 320 ASN A C 1
ATOM 2458 O O . ASN A 1 320 ? -10.146 32.481 24.533 1.00 90.06 320 ASN A O 1
ATOM 2462 N N . VAL A 1 321 ? -8.842 30.814 23.791 1.00 88.88 321 VAL A N 1
ATOM 2463 C CA . VAL A 1 321 ? -8.308 30.466 25.116 1.00 88.88 321 VAL A CA 1
ATOM 2464 C C . VAL A 1 321 ? -7.653 31.665 25.809 1.00 88.88 321 VAL A C 1
ATOM 2466 O O . VAL A 1 321 ? -7.768 31.813 27.022 1.00 88.88 321 VAL A O 1
ATOM 2469 N N . THR A 1 322 ? -7.003 32.568 25.065 1.00 88.81 322 THR A N 1
ATOM 2470 C CA . THR A 1 322 ? -6.374 33.759 25.667 1.00 88.81 322 THR A CA 1
ATOM 2471 C C . THR A 1 322 ? -7.373 34.720 26.309 1.00 88.81 322 THR A C 1
ATOM 2473 O O . THR A 1 322 ? -6.971 35.507 27.162 1.00 88.81 322 THR A O 1
ATOM 2476 N N . LEU A 1 323 ? -8.652 34.653 25.924 1.00 87.75 323 LEU A N 1
ATOM 2477 C CA . LEU A 1 323 ? -9.716 35.485 26.483 1.00 87.75 323 LEU A CA 1
ATOM 2478 C C . LEU A 1 323 ? -10.203 34.952 27.833 1.00 87.75 323 LEU A C 1
ATOM 2480 O O . LEU A 1 323 ? -10.519 35.744 28.712 1.00 87.75 323 LEU A O 1
ATOM 2484 N N . ILE A 1 324 ? -10.271 33.626 27.985 1.00 87.56 324 ILE A N 1
ATOM 2485 C CA . ILE A 1 324 ? -10.829 32.955 29.173 1.00 87.56 324 ILE A CA 1
ATOM 2486 C C . ILE A 1 324 ? -9.768 32.590 30.222 1.00 87.56 324 ILE A C 1
ATOM 2488 O O . ILE A 1 324 ? -10.117 32.240 31.350 1.00 87.56 324 ILE A O 1
ATOM 2492 N N . ALA A 1 325 ? -8.487 32.662 29.852 1.00 85.25 325 ALA A N 1
ATOM 2493 C CA . ALA A 1 325 ? -7.377 32.304 30.718 1.00 85.25 325 ALA A CA 1
ATOM 2494 C C . ALA A 1 325 ? -7.214 33.273 31.900 1.00 85.25 325 ALA A C 1
ATOM 2496 O O . ALA A 1 325 ? -7.048 34.475 31.712 1.00 85.25 325 ALA A O 1
ATOM 2497 N N . ASP A 1 326 ? -7.150 32.728 33.114 1.00 83.06 326 ASP A N 1
ATOM 2498 C CA . ASP A 1 326 ? -6.912 33.471 34.366 1.00 83.06 326 ASP A CA 1
ATOM 2499 C C . ASP A 1 326 ? -5.433 33.459 34.824 1.00 83.06 326 ASP A C 1
ATOM 2501 O O . ASP A 1 326 ? -5.063 34.059 35.833 1.00 83.06 326 ASP A O 1
ATOM 2505 N N . GLY A 1 327 ? -4.563 32.772 34.075 1.00 80.56 327 GLY A N 1
ATOM 2506 C CA . GLY A 1 327 ? -3.136 32.620 34.372 1.00 80.56 327 GLY A CA 1
ATOM 2507 C C . GLY A 1 327 ? -2.762 31.379 35.195 1.00 80.56 327 GLY A C 1
ATOM 2508 O O . GLY A 1 327 ? -1.575 31.027 35.218 1.00 80.56 327 GLY A O 1
ATOM 2509 N N . ALA A 1 328 ? -3.726 30.677 35.798 1.00 83.81 328 ALA A N 1
ATOM 2510 C CA . ALA A 1 328 ? -3.507 29.374 36.415 1.00 83.81 328 ALA A CA 1
ATOM 2511 C C . ALA A 1 328 ? -3.257 28.303 35.339 1.00 83.81 328 ALA A C 1
ATOM 2513 O O . ALA A 1 328 ? -3.831 28.323 34.251 1.00 83.81 328 ALA A O 1
ATOM 2514 N N . LYS A 1 329 ? -2.335 27.377 35.623 1.00 83.25 329 LYS A N 1
ATOM 2515 C CA . LYS A 1 329 ? -1.998 26.245 34.732 1.00 83.25 329 LYS A CA 1
ATOM 2516 C C . LYS A 1 329 ? -2.407 24.891 35.314 1.00 83.25 329 LYS A C 1
ATOM 2518 O O . LYS A 1 329 ? -2.407 23.888 34.599 1.00 83.25 329 LYS A O 1
ATOM 2523 N N . ASP A 1 330 ? -2.703 24.868 36.608 1.00 89.62 330 ASP A N 1
ATOM 2524 C CA . ASP A 1 330 ? -3.257 23.735 37.339 1.00 89.62 330 ASP A CA 1
ATOM 2525 C C . ASP A 1 330 ? -4.788 23.868 37.442 1.00 89.62 330 ASP A C 1
ATOM 2527 O O . ASP A 1 330 ? -5.391 24.720 36.795 1.00 89.62 330 ASP A O 1
ATOM 2531 N N . LEU A 1 331 ? -5.423 23.011 38.241 1.00 89.81 331 LEU A N 1
ATOM 2532 C CA . LEU A 1 331 ? -6.879 22.988 38.421 1.00 89.81 331 LEU A CA 1
ATOM 2533 C C . LEU A 1 331 ? -7.390 23.973 39.491 1.00 89.81 331 LEU A C 1
ATOM 2535 O O . LEU A 1 331 ? -8.546 23.875 39.905 1.00 89.81 331 LEU A O 1
ATOM 2539 N N . SER A 1 332 ? -6.541 24.884 39.983 1.00 90.31 332 SER A N 1
ATOM 2540 C CA . SER A 1 332 ? -6.964 25.940 40.915 1.00 90.31 332 SER A CA 1
ATOM 2541 C C . SER A 1 332 ? -7.617 27.136 40.214 1.00 90.31 332 SER A C 1
ATOM 2543 O O . SER A 1 332 ? -8.221 27.968 40.888 1.00 90.31 332 SER A O 1
ATOM 2545 N N . GLY A 1 333 ? -7.510 27.201 38.882 1.00 90.38 333 GLY A N 1
ATOM 2546 C CA . GLY A 1 333 ? -8.156 28.206 38.042 1.00 90.38 333 GLY A CA 1
ATOM 2547 C C . GLY A 1 333 ? -9.664 28.016 37.903 1.00 90.38 333 GLY A C 1
ATOM 2548 O O . GLY A 1 333 ? -10.258 27.113 38.497 1.00 90.38 333 GLY A O 1
ATOM 2549 N N . THR A 1 334 ? -10.286 28.893 37.122 1.00 92.44 334 THR A N 1
ATOM 2550 C CA . THR A 1 334 ? -11.737 28.967 36.908 1.00 92.44 334 THR A CA 1
ATOM 2551 C C . THR A 1 334 ? -12.105 28.979 35.425 1.00 92.44 334 THR A C 1
ATOM 2553 O O . THR A 1 334 ? -13.100 29.593 35.040 1.00 92.44 334 THR A O 1
ATOM 2556 N N . TRP A 1 335 ? -11.326 28.335 34.553 1.00 91.56 335 TRP A N 1
ATOM 2557 C CA . TRP A 1 335 ? -11.495 28.466 33.100 1.00 91.56 335 TRP A CA 1
ATOM 2558 C C . TRP A 1 335 ? -12.828 27.891 32.613 1.00 91.56 335 TRP A C 1
ATOM 2560 O O . TRP A 1 335 ? -13.473 28.500 31.757 1.00 91.56 335 TRP A O 1
ATOM 2570 N N . CYS A 1 336 ? -13.286 26.773 33.190 1.00 91.25 336 CYS A N 1
ATOM 2571 C CA . CYS A 1 336 ? -14.591 26.190 32.868 1.00 91.25 336 CYS A CA 1
ATOM 2572 C C . CYS A 1 336 ? -15.715 27.177 33.215 1.00 91.25 336 CYS A C 1
ATOM 2574 O O . CYS A 1 336 ? -16.595 27.445 32.397 1.00 91.25 336 CYS A O 1
ATOM 2576 N N . ALA A 1 337 ? -15.647 27.789 34.399 1.00 91.88 337 ALA A N 1
ATOM 2577 C CA . ALA A 1 337 ? -16.618 28.780 34.849 1.00 91.88 337 ALA A CA 1
ATOM 2578 C C . ALA A 1 337 ? -16.537 30.087 34.041 1.00 91.88 337 ALA A C 1
ATOM 2580 O O . ALA A 1 337 ? -17.565 30.660 33.690 1.00 91.88 337 ALA A O 1
ATOM 2581 N N . ASN A 1 338 ? -15.339 30.530 33.659 1.00 93.06 338 ASN A N 1
ATOM 2582 C CA . ASN A 1 338 ? -15.146 31.714 32.817 1.00 93.06 338 ASN A CA 1
ATOM 2583 C C . ASN A 1 338 ? -15.775 31.537 31.423 1.00 93.06 338 ASN A C 1
ATOM 2585 O O . ASN A 1 338 ? -16.154 32.519 30.780 1.00 93.06 338 ASN A O 1
ATOM 2589 N N . CYS A 1 339 ? -15.917 30.290 30.969 1.00 93.00 339 CYS A N 1
ATOM 2590 C CA . CYS A 1 339 ? -16.569 29.934 29.715 1.00 93.00 339 CYS A CA 1
ATOM 2591 C C . CYS A 1 339 ? -18.087 29.720 29.871 1.00 93.00 339 CYS A C 1
ATOM 2593 O O . CYS A 1 339 ? -18.860 30.234 29.064 1.00 93.00 339 CYS A O 1
ATOM 2595 N N . HIS A 1 340 ? -18.521 29.014 30.922 1.00 92.19 340 HIS A N 1
ATOM 2596 C CA . HIS A 1 340 ? -19.883 28.470 31.027 1.00 92.19 340 HIS A CA 1
ATOM 2597 C C . HIS A 1 340 ? -20.765 29.086 32.126 1.00 92.19 340 HIS A C 1
ATOM 2599 O O . HIS A 1 340 ? -21.975 28.871 32.110 1.00 92.19 340 HIS A O 1
ATOM 2605 N N . TYR A 1 341 ? -20.207 29.859 33.064 1.00 92.50 341 TYR A N 1
ATOM 2606 C CA . TYR A 1 341 ? -20.931 30.365 34.236 1.00 92.50 341 TYR A CA 1
ATOM 2607 C C . TYR A 1 341 ? -20.899 31.891 34.328 1.00 92.50 341 TYR A C 1
ATOM 2609 O O . TYR A 1 341 ? -19.874 32.490 34.656 1.00 92.50 341 TYR A O 1
ATOM 2617 N N . GLN A 1 342 ? -22.046 32.537 34.093 1.00 90.50 342 GLN A N 1
ATOM 2618 C CA . GLN A 1 342 ? -22.120 33.999 33.993 1.00 90.50 342 GLN A CA 1
ATOM 2619 C C . GLN A 1 342 ? -21.692 34.723 35.278 1.00 90.50 342 GLN A C 1
ATOM 2621 O O . GLN A 1 342 ? -21.150 35.825 35.211 1.00 90.50 342 GLN A O 1
ATOM 2626 N N . SER A 1 343 ? -21.935 34.116 36.441 1.00 87.50 343 SER A N 1
ATOM 2627 C CA . SER A 1 343 ? -21.579 34.717 37.731 1.00 87.50 343 SER A CA 1
ATOM 2628 C C . SER A 1 343 ? -20.108 34.516 38.115 1.00 87.50 343 SER A C 1
ATOM 2630 O O . SER A 1 343 ? -19.699 34.986 39.178 1.00 87.50 343 SER A O 1
ATOM 2632 N N . SER A 1 344 ? -19.298 33.856 37.274 1.00 88.56 344 SER A N 1
ATOM 2633 C CA . SER A 1 344 ? -17.843 33.853 37.448 1.00 88.56 344 SER A CA 1
ATOM 2634 C C . SER A 1 344 ? -17.298 35.287 37.309 1.00 88.56 344 SER A C 1
ATOM 2636 O O . SER A 1 344 ? -17.665 35.975 36.350 1.00 88.56 344 SER A O 1
ATOM 2638 N N . PRO A 1 345 ? -16.401 35.755 38.203 1.00 85.00 345 PRO A N 1
ATOM 2639 C CA . PRO A 1 345 ? -15.804 37.093 38.132 1.00 85.00 345 PRO A CA 1
ATOM 2640 C C . PRO A 1 345 ? -15.173 37.420 36.772 1.00 85.00 345 PRO A C 1
ATOM 2642 O O . PRO A 1 345 ? -15.249 38.560 36.313 1.00 85.00 345 PRO A O 1
ATOM 2645 N N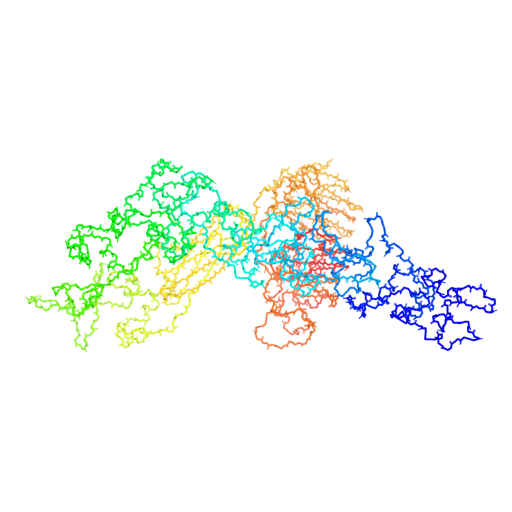 . ASP A 1 346 ? -14.615 36.403 36.113 1.00 89.19 346 ASP A N 1
ATOM 2646 C CA . ASP A 1 346 ? -13.927 36.512 34.829 1.00 89.19 346 ASP A CA 1
ATOM 2647 C C . ASP A 1 346 ? -14.699 35.838 33.686 1.00 89.19 346 ASP A C 1
ATOM 2649 O O . ASP A 1 346 ? -14.109 35.392 32.706 1.00 89.19 346 ASP A O 1
ATOM 2653 N N . TYR A 1 347 ? -16.034 35.786 33.762 1.00 92.44 347 TYR A N 1
ATOM 2654 C CA . TYR A 1 347 ? -16.851 35.267 32.665 1.00 92.44 347 TYR A CA 1
ATOM 2655 C C . TYR A 1 347 ? -16.618 36.039 31.354 1.00 92.44 347 TYR A C 1
ATOM 2657 O O . TYR A 1 347 ? -16.837 37.255 31.274 1.00 92.44 347 TYR A O 1
ATOM 2665 N N . LYS A 1 348 ? -16.189 35.316 30.312 1.00 94.31 348 LYS A N 1
ATOM 2666 C CA . LYS A 1 348 ? -15.978 35.809 28.938 1.00 94.31 348 LYS A CA 1
ATOM 2667 C C . LYS A 1 348 ? -16.643 34.937 27.873 1.00 94.31 348 LYS A C 1
ATOM 2669 O O . LYS A 1 348 ? -16.450 35.206 26.690 1.00 94.31 348 LYS A O 1
ATOM 2674 N N . GLY A 1 349 ? -17.452 33.942 28.250 1.00 91.62 349 GLY A N 1
ATOM 2675 C CA . GLY A 1 349 ? -18.167 33.087 27.291 1.00 91.62 349 GLY A CA 1
ATOM 2676 C C . GLY A 1 349 ? -18.987 33.879 26.263 1.00 91.62 349 GLY A C 1
ATOM 2677 O O . GLY A 1 349 ? -18.994 33.552 25.081 1.00 91.62 349 GLY A O 1
ATOM 2678 N N . ASN A 1 350 ? -19.578 35.008 26.667 1.00 93.19 350 ASN A N 1
ATOM 2679 C CA . ASN A 1 350 ? -20.328 35.907 25.778 1.00 93.19 350 ASN A CA 1
ATOM 2680 C C . ASN A 1 350 ? -19.487 36.638 24.710 1.00 93.19 350 ASN A C 1
ATOM 2682 O O . ASN A 1 350 ? -20.057 37.313 23.855 1.00 93.19 350 ASN A O 1
ATOM 2686 N N . GLN A 1 351 ? -18.157 36.554 24.773 1.00 94.00 351 GLN A N 1
ATOM 2687 C CA . GLN A 1 351 ? -17.245 37.109 23.768 1.00 94.00 351 GLN A CA 1
ATOM 2688 C C . GLN A 1 351 ? -16.842 36.070 22.715 1.00 94.00 351 GLN A C 1
ATOM 2690 O O . GLN A 1 351 ? -16.215 36.426 21.718 1.00 94.00 351 GLN A O 1
ATOM 2695 N N . LEU A 1 352 ? -17.199 34.800 22.928 1.00 92.25 352 LEU A N 1
ATOM 2696 C CA . LEU A 1 352 ? -16.973 33.716 21.982 1.00 92.25 352 LEU A CA 1
ATOM 2697 C C . LEU A 1 352 ? -18.139 33.628 20.991 1.00 92.25 352 LEU A C 1
ATOM 2699 O O . LEU A 1 352 ? -19.271 34.003 21.299 1.00 92.25 352 LEU A O 1
ATOM 2703 N N . ASN A 1 353 ? -17.859 33.145 19.781 1.00 88.56 353 ASN A N 1
ATOM 2704 C CA . ASN A 1 353 ? -18.861 33.002 18.730 1.00 88.56 353 ASN A CA 1
ATOM 2705 C C . ASN A 1 353 ? -18.742 31.632 18.040 1.00 88.56 353 ASN A C 1
ATOM 2707 O O . ASN A 1 353 ? -17.715 31.394 17.398 1.00 88.56 353 ASN A O 1
ATOM 2711 N N . PRO A 1 354 ? -19.779 30.775 18.098 1.00 91.31 354 PRO A N 1
ATOM 2712 C CA . PRO A 1 354 ? -21.016 30.926 18.888 1.00 91.31 354 PRO A CA 1
ATOM 2713 C C . PRO A 1 354 ? -20.770 30.979 20.410 1.00 91.31 354 PRO A C 1
ATOM 2715 O O . PRO A 1 354 ? -19.730 30.530 20.877 1.00 91.31 354 PRO A O 1
ATOM 2718 N N . VAL A 1 355 ? -21.703 31.547 21.184 1.00 92.31 355 VAL A N 1
ATOM 2719 C CA . VAL A 1 355 ? -21.596 31.662 22.657 1.00 92.31 355 VAL A CA 1
ATOM 2720 C C . VAL A 1 355 ? -21.804 30.282 23.306 1.00 92.31 355 VAL A C 1
ATOM 2722 O O . VAL A 1 355 ? -22.855 29.689 23.050 1.00 92.31 355 VAL A O 1
ATOM 2725 N N . PRO A 1 356 ? -20.858 29.768 24.123 1.00 92.56 356 PRO A N 1
ATOM 2726 C CA . PRO A 1 356 ? -20.958 28.464 24.779 1.00 92.56 356 PRO A CA 1
ATOM 2727 C C . PRO A 1 356 ? -22.246 28.319 25.598 1.00 92.56 356 PRO A C 1
ATOM 2729 O O . PRO A 1 356 ? -22.733 29.323 26.129 1.00 92.56 356 PRO A O 1
ATOM 2732 N N . PRO A 1 357 ? -22.762 27.088 25.758 1.00 90.75 357 PRO A N 1
ATOM 2733 C CA . PRO A 1 357 ? -23.965 26.856 26.543 1.00 90.75 357 PRO A CA 1
ATOM 2734 C C . PRO A 1 357 ? -23.693 27.187 28.008 1.00 90.75 357 PRO A C 1
ATOM 2736 O O . PRO A 1 357 ? -22.595 26.931 28.523 1.00 90.75 357 PRO A O 1
ATOM 2739 N N . ARG A 1 358 ? -24.685 27.762 28.682 1.00 91.12 358 ARG A N 1
ATOM 2740 C CA . ARG A 1 358 ? -24.564 28.124 30.088 1.00 91.12 358 ARG A CA 1
ATOM 2741 C C . ARG A 1 358 ? -25.011 26.996 31.009 1.00 91.12 358 ARG A C 1
ATOM 2743 O O . ARG A 1 358 ? -25.906 26.214 30.697 1.00 91.12 358 ARG A O 1
ATOM 2750 N N . ILE A 1 359 ? -24.398 26.952 32.189 1.00 89.50 359 ILE A N 1
ATOM 2751 C CA . ILE A 1 359 ? -24.712 25.959 33.231 1.00 89.50 359 ILE A CA 1
ATOM 2752 C C . ILE A 1 359 ? -25.595 26.510 34.359 1.00 89.50 359 ILE A C 1
ATOM 2754 O O . ILE A 1 359 ? -25.969 25.767 35.261 1.00 89.50 359 ILE A O 1
ATOM 2758 N N . ASP A 1 360 ? -25.948 27.797 34.306 1.00 86.31 360 ASP A N 1
ATOM 2759 C CA . ASP A 1 360 ? -26.763 28.513 35.302 1.00 86.31 360 ASP A CA 1
ATOM 2760 C C . ASP A 1 360 ? -28.122 29.008 34.790 1.00 86.31 360 ASP A C 1
ATOM 2762 O O . ASP A 1 360 ? -28.864 29.656 35.526 1.00 86.31 360 ASP A O 1
ATOM 2766 N N . VAL A 1 361 ? -28.459 28.735 33.529 1.00 86.06 361 VAL A N 1
ATOM 2767 C CA . VAL A 1 361 ? -29.781 29.015 32.956 1.00 86.06 361 VAL A CA 1
ATOM 2768 C C . VAL A 1 361 ? -30.242 27.850 32.107 1.00 86.06 361 VAL A C 1
ATOM 2770 O O . VAL A 1 361 ? -29.438 27.237 31.415 1.00 86.06 361 VAL A O 1
ATOM 2773 N N . ASP A 1 362 ? -31.543 27.587 32.153 1.00 82.94 362 ASP A N 1
ATOM 2774 C CA . ASP A 1 362 ? -32.183 26.548 31.357 1.00 82.94 362 ASP A CA 1
ATOM 2775 C C . ASP A 1 362 ? -31.992 26.820 29.856 1.00 82.94 362 ASP A C 1
ATOM 2777 O O . ASP A 1 362 ? -32.619 27.718 29.287 1.00 82.94 362 ASP A O 1
ATOM 2781 N N . GLU A 1 363 ? -31.107 26.041 29.229 1.00 81.88 363 GLU A N 1
ATOM 2782 C CA . GLU A 1 363 ? -30.857 26.034 27.779 1.00 81.88 363 GLU A CA 1
ATOM 2783 C C . GLU A 1 363 ? -31.927 25.219 27.014 1.00 81.88 363 GLU A C 1
ATOM 2785 O O . GLU A 1 363 ? -31.846 25.039 25.798 1.00 81.88 363 GLU A O 1
ATOM 2790 N N . GLY A 1 364 ? -32.956 24.723 27.711 1.00 82.56 364 GLY A N 1
ATOM 2791 C CA . GLY A 1 364 ? -34.054 23.944 27.159 1.00 82.56 364 GLY A CA 1
ATOM 2792 C C . GLY A 1 364 ? -33.754 22.447 27.085 1.00 82.56 364 GLY A C 1
ATOM 2793 O O . GLY A 1 364 ? -33.105 21.855 27.945 1.00 82.56 364 GLY A O 1
ATOM 2794 N N . THR A 1 365 ? -34.297 21.791 26.060 1.00 84.12 365 THR A N 1
ATOM 2795 C CA . THR A 1 365 ? -34.038 20.371 25.782 1.00 84.12 365 THR A CA 1
ATOM 2796 C C . THR A 1 365 ? -32.938 20.260 24.733 1.00 84.12 365 THR A C 1
ATOM 2798 O O . THR A 1 365 ? -33.033 20.896 23.683 1.00 84.12 365 THR A O 1
ATOM 2801 N N . ALA A 1 366 ? -31.916 19.451 25.011 1.00 86.56 366 ALA A N 1
ATOM 2802 C CA . ALA A 1 366 ? -30.828 19.177 24.080 1.00 86.56 366 ALA A CA 1
ATOM 2803 C C . ALA A 1 366 ? -31.329 18.521 22.781 1.00 86.56 366 ALA A C 1
ATOM 2805 O O . ALA A 1 366 ? -32.430 17.966 22.717 1.00 86.56 366 ALA A O 1
ATOM 2806 N N . ASN A 1 367 ? -30.486 18.526 21.746 1.00 86.31 367 ASN A N 1
ATOM 2807 C CA . ASN A 1 367 ? -30.807 17.950 20.434 1.00 86.31 367 ASN A CA 1
ATOM 2808 C C . ASN A 1 367 ? -31.117 16.439 20.469 1.00 86.31 367 ASN A C 1
ATOM 2810 O O . ASN A 1 367 ? -31.790 15.934 19.572 1.00 86.31 367 ASN A O 1
ATOM 2814 N N . ASP A 1 368 ? -30.657 15.723 21.497 1.00 84.56 368 ASP A N 1
ATOM 2815 C CA . ASP A 1 368 ? -30.925 14.298 21.735 1.00 84.56 368 ASP A CA 1
ATOM 2816 C C . ASP A 1 368 ? -32.127 14.040 22.668 1.00 84.56 368 ASP A C 1
ATOM 2818 O O . ASP A 1 368 ? -32.450 12.890 22.961 1.00 84.56 368 ASP A O 1
ATOM 2822 N N . GLY A 1 369 ? -32.807 15.094 23.132 1.00 84.56 369 GLY A N 1
ATOM 2823 C CA . GLY A 1 369 ? -33.913 14.996 24.085 1.00 84.56 369 GLY A CA 1
ATOM 2824 C C . GLY A 1 369 ? -33.498 15.066 25.559 1.00 84.56 369 GLY A C 1
ATOM 2825 O O . GLY A 1 369 ? -34.375 15.016 26.423 1.00 84.56 369 GLY A O 1
ATOM 2826 N N . THR A 1 370 ? -32.203 15.197 25.871 1.00 82.19 370 THR A N 1
ATOM 2827 C CA . THR A 1 370 ? -31.722 15.312 27.256 1.00 82.19 370 THR A CA 1
ATOM 2828 C C . THR A 1 370 ? -32.204 16.617 27.894 1.00 82.19 370 THR A C 1
ATOM 2830 O O . THR A 1 370 ? -32.088 17.698 27.314 1.00 82.19 370 THR A O 1
ATOM 2833 N N . THR A 1 371 ? -32.744 16.531 29.109 1.00 82.56 371 THR A N 1
ATOM 2834 C CA . THR A 1 371 ? -33.147 17.705 29.894 1.00 82.56 371 THR A CA 1
ATOM 2835 C C . THR A 1 371 ? -31.940 18.388 30.521 1.00 82.56 371 THR A C 1
ATOM 2837 O O . THR A 1 371 ? -31.032 17.717 31.012 1.00 82.56 371 THR A O 1
ATOM 2840 N N . TRP A 1 372 ? -31.951 19.718 30.544 1.00 83.88 372 TRP A N 1
ATOM 2841 C CA . TRP A 1 372 ? -30.888 20.517 31.143 1.00 83.88 372 TRP A CA 1
ATOM 2842 C C . TRP A 1 372 ? -30.820 20.346 32.673 1.00 83.88 372 TRP A C 1
ATOM 2844 O O . TRP A 1 372 ? -31.828 20.067 33.327 1.00 83.88 372 TRP A O 1
ATOM 2854 N N . VAL A 1 373 ? -29.619 20.508 33.240 1.00 82.38 373 VAL A N 1
ATOM 2855 C CA . VAL A 1 373 ? -29.345 20.408 34.683 1.00 82.38 373 VAL A CA 1
ATOM 2856 C C . VAL A 1 373 ? -28.807 21.743 35.196 1.00 82.38 373 VAL A C 1
ATOM 2858 O O . VAL A 1 373 ? -27.808 22.243 34.680 1.00 82.38 373 VAL A O 1
ATOM 2861 N N . ASP A 1 374 ? -29.426 22.282 36.251 1.00 83.25 374 ASP A N 1
ATOM 2862 C CA . ASP A 1 374 ? -28.964 23.507 36.915 1.00 83.25 374 ASP A CA 1
ATOM 2863 C C . ASP A 1 374 ? -27.744 23.244 37.789 1.00 83.25 374 ASP A C 1
ATOM 2865 O O . ASP A 1 374 ? -27.818 22.515 38.782 1.00 83.25 374 ASP A O 1
ATOM 2869 N N . HIS A 1 375 ? -26.620 23.871 37.438 1.00 83.81 375 HIS A N 1
ATOM 2870 C CA . HIS A 1 375 ? -25.378 23.717 38.181 1.00 83.81 375 HIS A CA 1
ATOM 2871 C C . HIS A 1 375 ? -25.206 24.735 39.312 1.00 83.81 375 HIS A C 1
ATOM 2873 O O . HIS A 1 375 ? -24.276 24.602 40.109 1.00 83.81 375 HIS A O 1
ATOM 2879 N N . SER A 1 376 ? -26.101 25.719 39.448 1.00 81.56 376 SER A N 1
ATOM 2880 C CA . SER A 1 376 ? -25.987 26.797 40.443 1.00 81.56 376 SER A CA 1
ATOM 2881 C C . SER A 1 376 ? -25.873 26.268 41.878 1.00 81.56 376 SER A C 1
ATOM 2883 O O . SER A 1 376 ? -25.140 26.826 42.695 1.00 81.56 376 SER A O 1
ATOM 2885 N N . GLY A 1 377 ? -26.547 25.150 42.179 1.00 75.81 377 GLY A N 1
ATOM 2886 C CA . GLY A 1 377 ? -26.472 24.477 43.480 1.00 75.81 377 GLY A CA 1
ATOM 2887 C C . GLY A 1 377 ? -25.140 23.767 43.754 1.00 75.81 377 GLY A C 1
ATOM 2888 O O . GLY A 1 377 ? -24.745 23.658 44.911 1.00 75.81 377 GLY A O 1
ATOM 2889 N N . PHE A 1 378 ? -24.422 23.324 42.716 1.00 74.12 378 PHE A N 1
ATOM 2890 C CA . PHE A 1 378 ? -23.120 22.652 42.854 1.00 74.12 378 PHE A CA 1
ATOM 2891 C C . PHE A 1 378 ? -21.952 23.641 42.968 1.00 74.12 378 PHE A C 1
ATOM 2893 O O . PHE A 1 378 ? -20.889 23.287 43.471 1.00 74.12 378 PHE A O 1
ATOM 2900 N N . LEU A 1 379 ? -22.149 24.890 42.533 1.00 77.19 379 LEU A N 1
ATOM 2901 C CA . LEU A 1 379 ? -21.113 25.930 42.481 1.00 77.19 379 LEU A CA 1
ATOM 2902 C C . LEU A 1 379 ? -21.146 26.891 43.681 1.00 77.19 379 LEU A C 1
ATOM 2904 O O . LEU A 1 379 ? -20.430 27.893 43.697 1.00 77.19 379 LEU A O 1
ATOM 2908 N N . SER A 1 380 ? -21.964 26.609 44.702 1.00 69.56 380 SER A N 1
ATOM 2909 C CA . SER A 1 380 ? -22.180 27.516 45.839 1.00 69.56 380 SER A CA 1
ATOM 2910 C C . SER A 1 380 ? -20.962 27.683 46.757 1.00 69.56 380 SER A C 1
ATOM 2912 O O . SER A 1 380 ? -20.900 28.653 47.511 1.00 69.56 380 SER A O 1
ATOM 2914 N N . SER A 1 381 ? -20.013 26.740 46.736 1.00 66.19 381 SER A N 1
ATOM 2915 C CA . SER A 1 381 ? -18.809 26.741 47.585 1.00 66.19 381 SER A CA 1
ATOM 2916 C C . SER A 1 381 ? -17.524 27.106 46.831 1.00 66.19 381 SER A C 1
ATOM 2918 O O . SER A 1 381 ? -16.621 27.690 47.427 1.00 66.19 381 SER A O 1
ATOM 2920 N N . SER A 1 382 ? -17.431 26.776 45.539 1.00 80.06 382 SER A N 1
ATOM 2921 C CA . SER A 1 382 ? -16.325 27.116 44.637 1.00 80.06 382 SER A CA 1
ATOM 2922 C C . SER A 1 382 ? -16.713 26.777 43.191 1.00 80.06 382 SER A C 1
ATOM 2924 O O . SER A 1 382 ? -17.470 25.838 42.956 1.00 80.06 382 SER A O 1
ATOM 2926 N N . PHE A 1 383 ? -16.163 27.509 42.222 1.00 85.12 383 PHE A N 1
ATOM 2927 C CA . PHE A 1 383 ? -16.302 27.248 40.781 1.00 85.12 383 PHE A CA 1
ATOM 2928 C C . PHE A 1 383 ? -14.938 27.019 40.107 1.00 85.12 383 PHE A C 1
ATOM 2930 O O . PHE A 1 383 ? -14.748 27.313 38.928 1.00 85.12 383 PHE A O 1
ATOM 2937 N N . THR A 1 384 ? -13.967 26.506 40.869 1.00 89.44 384 THR A N 1
ATOM 2938 C CA . THR A 1 384 ? -12.657 26.115 40.340 1.00 89.44 384 THR A CA 1
ATOM 2939 C C . THR A 1 384 ? -12.755 24.898 39.422 1.00 89.44 384 THR A C 1
ATOM 2941 O O . THR A 1 384 ? -13.634 24.042 39.566 1.00 89.44 384 THR A O 1
ATOM 2944 N N . ASP A 1 385 ? -11.799 24.760 38.509 1.00 90.81 385 ASP A N 1
ATOM 2945 C CA . ASP A 1 385 ? -11.727 23.631 37.578 1.00 90.81 385 ASP A CA 1
ATOM 2946 C C . ASP A 1 385 ? -11.568 22.290 38.323 1.00 90.81 385 ASP A C 1
ATOM 2948 O O . ASP A 1 385 ? -12.038 21.252 37.859 1.00 90.81 385 ASP A O 1
ATOM 2952 N N . SER A 1 386 ? -10.996 22.301 39.533 1.00 87.44 386 SER A N 1
ATOM 2953 C CA . SER A 1 386 ? -10.944 21.145 40.437 1.00 87.44 386 SER A CA 1
ATOM 2954 C C . SER A 1 386 ? -12.313 20.670 40.933 1.00 87.44 386 SER A C 1
ATOM 2956 O O . SER A 1 386 ? -12.470 19.475 41.179 1.00 87.44 386 SER A O 1
ATOM 2958 N N . VAL A 1 387 ? -13.298 21.565 41.079 1.00 85.12 387 VAL A N 1
ATOM 2959 C CA . VAL A 1 387 ? -14.689 21.201 41.408 1.00 85.12 387 VAL A CA 1
ATOM 2960 C C . VAL A 1 387 ? -15.343 20.579 40.185 1.00 85.12 387 VAL A C 1
ATOM 2962 O O . VAL A 1 387 ? -15.924 19.502 40.276 1.00 85.12 387 VAL A O 1
ATOM 2965 N N . CYS A 1 388 ? -15.155 21.191 39.015 1.00 87.31 388 CYS A N 1
ATOM 2966 C CA . CYS A 1 388 ? -15.680 20.670 37.755 1.00 87.31 388 CYS A CA 1
ATOM 2967 C C . CYS A 1 388 ? -15.130 19.263 37.461 1.00 87.31 388 CYS A C 1
ATOM 2969 O O . CYS A 1 388 ? -15.884 18.361 37.098 1.00 87.31 388 CYS A O 1
ATOM 2971 N N . LYS A 1 389 ? -13.829 19.034 37.694 1.00 86.44 389 LYS A N 1
ATOM 2972 C CA . LYS A 1 389 ? -13.185 17.727 37.510 1.00 86.44 389 LYS A CA 1
ATOM 2973 C C . LYS A 1 389 ? -13.781 16.629 38.394 1.00 86.44 389 LYS A C 1
ATOM 2975 O O . LYS A 1 389 ? -13.794 15.479 37.967 1.00 86.44 389 LYS A O 1
ATOM 2980 N N . GLN A 1 390 ? -14.279 16.936 39.591 1.00 82.69 390 GLN A N 1
ATOM 2981 C CA . GLN A 1 390 ? -14.867 15.905 40.460 1.00 82.69 390 GLN A CA 1
ATOM 2982 C C . GLN A 1 390 ? -16.069 15.219 39.803 1.00 82.69 390 GLN A C 1
ATOM 2984 O O . GLN A 1 390 ? -16.236 14.016 39.965 1.00 82.69 390 GLN A O 1
ATOM 2989 N N . CYS A 1 391 ? -16.849 15.963 39.016 1.00 81.75 391 CYS A N 1
ATOM 2990 C CA . CYS A 1 391 ? -18.019 15.434 38.315 1.00 81.75 391 CYS A CA 1
ATOM 2991 C C . CYS A 1 391 ? -17.723 15.054 36.858 1.00 81.75 391 CYS A C 1
ATOM 2993 O O . CYS A 1 391 ? -18.301 14.100 36.350 1.00 81.75 391 CYS A O 1
ATOM 2995 N N . HIS A 1 392 ? -16.838 15.796 36.187 1.00 86.25 392 HIS A N 1
ATOM 2996 C CA . HIS A 1 392 ? -16.590 15.680 34.745 1.00 86.25 392 HIS A CA 1
ATOM 2997 C C . HIS A 1 392 ? -15.233 15.061 34.389 1.00 86.25 392 HIS A C 1
ATOM 2999 O O . HIS A 1 392 ? -14.881 14.964 33.215 1.00 86.25 392 HIS A O 1
ATOM 3005 N N . GLY A 1 393 ? -14.436 14.650 35.373 1.00 85.75 393 GLY A N 1
ATOM 3006 C CA . GLY A 1 393 ? -13.083 14.130 35.182 1.00 85.75 393 GLY A CA 1
ATOM 3007 C C . GLY A 1 393 ? -12.991 12.625 34.953 1.00 85.75 393 GLY A C 1
ATOM 3008 O O . GLY A 1 393 ? -11.883 12.104 35.024 1.00 85.75 393 GLY A O 1
ATOM 3009 N N . GLY A 1 394 ? -14.095 11.917 34.691 1.00 82.44 394 GLY A N 1
ATOM 3010 C CA . GLY A 1 394 ? -14.128 10.457 34.528 1.00 82.44 394 GLY A CA 1
ATOM 3011 C C . GLY A 1 394 ? -13.139 9.913 33.490 1.00 82.44 394 GLY A C 1
ATOM 3012 O O . GLY A 1 394 ? -12.547 8.858 33.711 1.00 82.44 394 GLY A O 1
ATOM 3013 N N . VAL A 1 395 ? -12.874 10.671 32.418 1.00 81.88 395 VAL A N 1
ATOM 3014 C CA . VAL A 1 395 ? -11.865 10.348 31.383 1.00 81.88 395 VAL A CA 1
ATOM 3015 C C . VAL A 1 395 ? -10.516 11.073 31.569 1.00 81.88 395 VAL A C 1
ATOM 3017 O O . VAL A 1 395 ? -9.563 10.797 30.846 1.00 81.88 395 VAL A O 1
ATOM 3020 N N . ALA A 1 396 ? -10.394 11.938 32.584 1.00 84.62 396 ALA A N 1
ATOM 3021 C CA . ALA A 1 396 ? -9.202 12.724 32.933 1.00 84.62 396 ALA A CA 1
ATOM 3022 C C . ALA A 1 396 ? -8.804 12.586 34.412 1.00 84.62 396 ALA A C 1
ATOM 3024 O O . ALA A 1 396 ? -8.325 13.535 35.036 1.00 84.62 396 ALA A O 1
ATOM 3025 N N . GLN A 1 397 ? -8.994 11.415 35.019 1.00 78.75 397 GLN A N 1
ATOM 3026 C CA . GLN A 1 397 ? -8.875 11.266 36.475 1.00 78.75 397 GLN A CA 1
ATOM 3027 C C . GLN A 1 397 ? -7.475 11.610 37.004 1.00 78.75 397 GLN A C 1
ATOM 3029 O O . GLN A 1 397 ? -7.335 12.237 38.056 1.00 78.75 397 GLN A O 1
ATOM 3034 N N . SER A 1 398 ? -6.433 11.318 36.224 1.00 82.81 398 SER A N 1
ATOM 3035 C CA . SER A 1 398 ? -5.044 11.661 36.542 1.00 82.81 398 SER A CA 1
ATOM 3036 C C . SER A 1 398 ? -4.635 13.088 36.154 1.00 82.81 398 SER A C 1
ATOM 3038 O O . SER A 1 398 ? -3.494 13.470 36.409 1.00 82.81 398 SER A O 1
ATOM 3040 N N . ALA A 1 399 ? -5.514 13.887 35.537 1.00 85.06 399 ALA A N 1
ATOM 3041 C CA . ALA A 1 399 ? -5.175 15.240 35.101 1.00 85.06 399 ALA A CA 1
ATOM 3042 C C . ALA A 1 399 ? -4.845 16.131 36.304 1.00 85.06 399 ALA A C 1
ATOM 3044 O O . ALA A 1 399 ? -5.675 16.334 37.188 1.00 85.06 399 ALA A O 1
ATOM 3045 N N . THR A 1 400 ? -3.636 16.677 36.350 1.00 87.12 400 THR A N 1
ATOM 3046 C CA . THR A 1 400 ? -3.227 17.673 37.358 1.00 87.12 400 THR A CA 1
ATOM 3047 C C . THR A 1 400 ? -3.132 19.074 36.768 1.00 87.12 400 THR A C 1
ATOM 3049 O O . THR A 1 400 ? -3.059 20.057 37.505 1.00 87.12 400 THR A O 1
ATOM 3052 N N . THR A 1 401 ? -3.163 19.171 35.438 1.00 90.00 401 THR A N 1
ATOM 3053 C CA . THR A 1 401 ? -3.131 20.425 34.695 1.00 90.00 401 THR A CA 1
ATOM 3054 C C . THR A 1 401 ? -4.457 20.662 33.997 1.00 90.00 401 THR A C 1
ATOM 3056 O O . THR A 1 401 ? -5.154 19.720 33.610 1.00 90.00 401 THR A O 1
ATOM 3059 N N . LEU A 1 402 ? -4.784 21.935 33.786 1.00 87.44 402 LEU A N 1
ATOM 3060 C CA . LEU A 1 402 ? -5.977 22.291 33.032 1.00 87.44 402 LEU A CA 1
ATOM 3061 C C . LEU A 1 402 ? -5.898 21.810 31.580 1.00 87.44 402 LEU A C 1
ATOM 3063 O O . LEU A 1 402 ? -6.901 21.377 31.023 1.00 87.44 402 LEU A O 1
ATOM 3067 N N . LYS A 1 403 ? -4.696 21.833 30.988 1.00 86.88 403 LYS A N 1
ATOM 3068 C CA . LYS A 1 403 ? -4.450 21.296 29.646 1.00 86.88 403 LYS A CA 1
ATOM 3069 C C . LYS A 1 403 ? -4.948 19.855 29.547 1.00 86.88 403 LYS A C 1
ATOM 3071 O O . LYS A 1 403 ? -5.613 19.531 28.578 1.00 86.88 403 LYS A O 1
ATOM 3076 N N . ASP A 1 404 ? -4.643 18.999 30.512 1.00 88.06 404 ASP A N 1
ATOM 3077 C CA . ASP A 1 404 ? -5.055 17.596 30.423 1.00 88.06 404 ASP A CA 1
ATOM 3078 C C . ASP A 1 404 ? -6.557 17.431 30.691 1.00 88.06 404 ASP A C 1
ATOM 3080 O O . ASP A 1 404 ? -7.193 16.588 30.072 1.00 88.06 404 ASP A O 1
ATOM 3084 N N . PHE A 1 405 ? -7.138 18.257 31.568 1.00 90.81 405 PHE A N 1
ATOM 3085 C CA . PHE A 1 405 ? -8.558 18.168 31.909 1.00 90.81 405 PHE A CA 1
ATOM 3086 C C . PHE A 1 405 ? -9.481 18.678 30.793 1.00 90.81 405 PHE A C 1
ATOM 3088 O O . PHE A 1 405 ? -10.410 17.976 30.413 1.00 90.81 405 PHE A O 1
ATOM 3095 N N . VAL A 1 406 ? -9.214 19.854 30.214 1.00 89.81 406 VAL A N 1
ATOM 3096 C CA . VAL A 1 406 ? -10.090 20.465 29.192 1.00 89.81 406 VAL A CA 1
ATOM 3097 C C . VAL A 1 406 ? -10.151 19.659 27.887 1.00 89.81 406 VAL A C 1
ATOM 3099 O O . VAL A 1 406 ? -11.153 19.717 27.172 1.00 89.81 406 VAL A O 1
ATOM 3102 N N . HIS A 1 407 ? -9.100 18.884 27.594 1.00 90.62 407 HIS A N 1
ATOM 3103 C CA . HIS A 1 407 ? -9.046 17.972 26.448 1.00 90.62 407 HIS A CA 1
ATOM 3104 C C . HIS A 1 407 ? -9.573 16.564 26.771 1.00 90.62 407 HIS A C 1
ATOM 3106 O O . HIS A 1 407 ? -9.560 15.714 25.890 1.00 90.62 407 HIS A O 1
ATOM 3112 N N . ALA A 1 408 ? -10.014 16.296 28.003 1.00 89.69 408 ALA A N 1
ATOM 3113 C CA . ALA A 1 408 ? -10.542 15.001 28.426 1.00 89.69 408 ALA A CA 1
ATOM 3114 C C . ALA A 1 408 ? -11.674 15.171 29.466 1.00 89.69 408 ALA A C 1
ATOM 3116 O O . ALA A 1 408 ? -11.670 14.603 30.558 1.00 89.69 408 ALA A O 1
ATOM 3117 N N . VAL A 1 409 ? -12.670 15.975 29.111 1.00 90.38 409 VAL A N 1
ATOM 3118 C CA . VAL A 1 409 ? -13.910 16.176 29.864 1.00 90.38 409 VAL A CA 1
ATOM 3119 C C . VAL A 1 409 ? -14.897 15.052 29.528 1.00 90.38 409 VAL A C 1
ATOM 3121 O O . VAL A 1 409 ? -15.046 14.657 28.376 1.00 90.38 409 VAL A O 1
ATOM 3124 N N . SER A 1 410 ? -15.596 14.543 30.537 1.00 89.06 410 SER A N 1
ATOM 3125 C CA . SER A 1 410 ? -16.678 13.557 30.404 1.00 89.06 410 SER A CA 1
ATOM 3126 C C . SER A 1 410 ? -18.027 14.150 30.811 1.00 89.06 410 SER A C 1
ATOM 3128 O O . SER A 1 410 ? -18.096 15.168 31.507 1.00 89.06 410 SER A O 1
ATOM 3130 N N . GLU A 1 411 ? -19.108 13.517 30.364 1.00 85.69 411 GLU A N 1
ATOM 3131 C CA . GLU A 1 411 ? -20.455 13.756 30.869 1.00 85.69 411 GLU A CA 1
ATOM 3132 C C . GLU A 1 411 ? -20.456 13.672 32.399 1.00 85.69 411 GLU A C 1
ATOM 3134 O O . GLU A 1 411 ? -19.821 12.800 32.993 1.00 85.69 411 GLU A O 1
ATOM 3139 N N . GLY A 1 412 ? -21.130 14.629 33.038 1.00 75.00 412 GLY A N 1
ATOM 3140 C CA . GLY A 1 412 ? -21.166 14.704 34.493 1.00 75.00 412 GLY A CA 1
ATOM 3141 C C . GLY A 1 412 ? -21.949 13.527 35.055 1.00 75.00 412 GLY A C 1
ATOM 3142 O O . GLY A 1 412 ? -23.125 13.375 34.739 1.00 75.00 412 GLY A O 1
ATOM 3143 N N . THR A 1 413 ? -21.336 12.716 35.915 1.00 65.44 413 THR A N 1
ATOM 3144 C CA . THR A 1 413 ? -21.997 11.519 36.465 1.00 65.44 413 THR A CA 1
ATOM 3145 C C . THR A 1 413 ? -22.977 11.814 37.605 1.00 65.44 413 THR A C 1
ATOM 3147 O O . THR A 1 413 ? -23.584 10.887 38.117 1.00 65.44 413 THR A O 1
ATOM 3150 N N . GLY A 1 414 ? -23.190 13.085 37.967 1.00 57.25 414 GLY A N 1
ATOM 3151 C CA . GLY A 1 414 ? -24.236 13.514 38.900 1.00 57.25 414 GLY A CA 1
ATOM 3152 C C . GLY A 1 414 ? -23.967 13.163 40.368 1.00 57.25 414 GLY A C 1
ATOM 3153 O O . GLY A 1 414 ? -24.251 12.059 40.816 1.00 57.25 414 GLY A O 1
ATOM 3154 N N . GLY A 1 415 ? -23.526 14.159 41.144 1.00 56.56 415 GLY A N 1
ATOM 3155 C CA . GLY A 1 415 ? -23.491 14.113 42.611 1.00 56.56 415 GLY A CA 1
ATOM 3156 C C . GLY A 1 415 ? -22.426 13.183 43.200 1.00 56.56 415 GLY A C 1
ATOM 3157 O O . GLY A 1 415 ? -21.909 12.290 42.535 1.00 56.56 415 GLY A O 1
ATOM 3158 N N . GLY A 1 416 ? -22.049 13.421 44.457 1.00 61.25 416 GLY A N 1
ATOM 3159 C CA . GLY A 1 416 ? -21.086 12.560 45.135 1.00 61.25 416 GLY A CA 1
ATOM 3160 C C . GLY A 1 416 ? -21.604 11.129 45.337 1.00 61.25 416 GLY A C 1
ATOM 3161 O O . GLY A 1 416 ? -22.723 10.785 44.950 1.00 61.25 416 GLY A O 1
ATOM 3162 N N . CYS A 1 417 ? -20.745 10.278 45.899 1.00 67.69 417 CYS A N 1
ATOM 3163 C CA . CYS A 1 417 ? -20.912 8.827 46.017 1.00 67.69 417 CYS A CA 1
ATOM 3164 C C . CYS A 1 417 ? -22.359 8.382 46.317 1.00 67.69 417 CYS A C 1
ATOM 3166 O O . CYS A 1 417 ? -22.906 7.537 45.614 1.00 67.69 417 CYS A O 1
ATOM 3168 N N . ILE A 1 418 ? -23.008 8.964 47.325 1.00 71.88 418 ILE A N 1
ATOM 3169 C CA . ILE A 1 418 ? -24.345 8.564 47.776 1.00 71.88 418 ILE A CA 1
ATOM 3170 C C . ILE A 1 418 ? -25.406 8.865 46.718 1.00 71.88 418 ILE A C 1
ATOM 3172 O O . ILE A 1 418 ? -26.238 8.006 46.446 1.00 71.88 418 ILE A O 1
ATOM 3176 N N . ALA A 1 419 ? -25.354 10.033 46.075 1.00 65.62 419 ALA A N 1
ATOM 3177 C CA . ALA A 1 419 ? -26.342 10.424 45.070 1.00 65.62 419 ALA A CA 1
ATOM 3178 C C . ALA A 1 419 ? -26.339 9.471 43.862 1.00 65.62 419 ALA A C 1
ATOM 3180 O O . ALA A 1 419 ? -27.399 9.096 43.359 1.00 65.62 419 ALA A O 1
ATOM 3181 N N . CYS A 1 420 ? -25.154 9.017 43.444 1.00 62.38 420 CYS A N 1
ATOM 3182 C CA . CYS A 1 420 ? -25.018 7.983 42.423 1.00 62.38 420 CYS A CA 1
ATOM 3183 C C . CYS A 1 420 ? -25.503 6.617 42.932 1.00 62.38 420 CYS A C 1
ATOM 3185 O O . CYS A 1 420 ? -26.323 5.969 42.283 1.00 62.38 420 CYS A O 1
ATOM 3187 N N . HIS A 1 421 ? -25.023 6.172 44.096 1.00 67.94 421 HIS A N 1
ATOM 3188 C CA . HIS A 1 421 ? -25.195 4.794 44.565 1.00 67.94 421 HIS A CA 1
ATOM 3189 C C . HIS A 1 421 ? -26.532 4.494 45.267 1.00 67.94 421 HIS A C 1
ATOM 3191 O O . HIS A 1 421 ? -26.885 3.321 45.392 1.00 67.94 421 HIS A O 1
ATOM 3197 N N . GLU A 1 422 ? -27.299 5.494 45.705 1.00 67.12 422 GLU A N 1
ATOM 3198 C CA . GLU A 1 422 ? -28.629 5.299 46.312 1.00 67.12 422 GLU A CA 1
ATOM 3199 C C . GLU A 1 422 ? -29.675 4.841 45.274 1.00 67.12 422 GLU A C 1
ATOM 3201 O O . GLU A 1 422 ? -30.644 4.160 45.608 1.00 67.12 422 GLU A O 1
ATOM 3206 N N . SER A 1 423 ? -29.453 5.161 43.994 1.00 52.59 423 SER A N 1
ATOM 3207 C CA . SER A 1 423 ? -30.377 4.862 42.891 1.00 52.59 423 SER A CA 1
ATOM 3208 C C . SER A 1 423 ? -30.230 3.454 42.282 1.00 52.59 423 SER A C 1
ATOM 3210 O O . SER A 1 423 ? -31.135 2.994 41.580 1.00 52.59 423 SER A O 1
ATOM 3212 N N . TYR A 1 424 ? -29.136 2.733 42.565 1.00 52.19 424 TYR A N 1
ATOM 3213 C CA . TYR A 1 424 ? -28.880 1.389 42.028 1.00 52.19 424 TYR A CA 1
ATOM 3214 C C . TYR A 1 424 ? -29.332 0.283 42.994 1.00 52.19 424 TYR A C 1
ATOM 3216 O O . TYR A 1 424 ? -28.973 0.270 44.167 1.00 52.19 424 TYR A O 1
ATOM 3224 N N . THR A 1 425 ? -30.055 -0.724 42.494 1.00 43.97 425 THR A N 1
ATOM 3225 C CA . THR A 1 425 ? -30.384 -1.947 43.252 1.00 43.97 425 THR A CA 1
ATOM 3226 C C . THR A 1 425 ? -29.433 -3.090 42.872 1.00 43.97 425 THR A C 1
ATOM 3228 O O . THR A 1 425 ? -29.455 -3.535 41.726 1.00 43.97 425 THR A O 1
ATOM 3231 N N . GLY A 1 426 ? -28.607 -3.587 43.805 1.00 52.66 426 GLY A N 1
ATOM 3232 C CA . GLY A 1 426 ? -27.660 -4.697 43.574 1.00 52.66 426 GLY A CA 1
ATOM 3233 C C . GLY A 1 426 ? -26.364 -4.587 44.393 1.00 52.66 426 GLY A C 1
ATOM 3234 O O . GLY A 1 426 ? -26.319 -3.855 45.375 1.00 52.66 426 GLY A O 1
ATOM 3235 N N . SER A 1 427 ? -25.290 -5.275 43.976 1.00 47.84 427 SER A N 1
ATOM 3236 C CA . SER A 1 427 ? -23.959 -5.279 44.631 1.00 47.84 427 SER A CA 1
ATOM 3237 C C . SER A 1 427 ? -23.201 -3.942 44.582 1.00 47.84 427 SER A C 1
ATOM 3239 O O . SER A 1 427 ? -22.120 -3.830 45.150 1.00 47.84 427 SER A O 1
ATOM 3241 N N . ILE A 1 428 ? -23.762 -2.951 43.890 1.00 52.09 428 ILE A N 1
ATOM 3242 C CA . ILE A 1 428 ? -23.238 -1.588 43.734 1.00 52.09 428 ILE A CA 1
ATOM 3243 C C . ILE A 1 428 ? -24.159 -0.532 44.368 1.00 52.09 428 ILE A C 1
ATOM 3245 O O . ILE A 1 428 ? -23.868 0.652 44.277 1.00 52.09 428 ILE A O 1
ATOM 3249 N N . GLY A 1 429 ? -25.280 -0.935 44.977 1.00 56.84 429 GLY A N 1
ATOM 3250 C CA . GLY A 1 429 ? -26.218 -0.018 45.625 1.00 56.84 429 GLY A CA 1
ATOM 3251 C C . GLY A 1 429 ? -25.843 0.263 47.077 1.00 56.84 429 GLY A C 1
ATOM 3252 O O . GLY A 1 429 ? -25.560 -0.672 47.830 1.00 56.84 429 GLY A O 1
ATOM 3253 N N . ILE A 1 430 ? -25.891 1.527 47.504 1.00 67.06 430 ILE A N 1
ATOM 3254 C CA . ILE A 1 430 ? -25.793 1.882 48.925 1.00 67.06 430 ILE A CA 1
ATOM 3255 C C . ILE A 1 430 ? -27.198 1.857 49.519 1.00 67.06 430 ILE A C 1
ATOM 3257 O O . ILE A 1 430 ? -28.061 2.656 49.168 1.00 67.06 430 ILE A O 1
ATOM 3261 N N . ASN A 1 431 ? -27.424 0.959 50.477 1.00 72.38 431 ASN A N 1
ATOM 3262 C CA . ASN A 1 431 ? -28.622 1.013 51.301 1.00 72.38 431 ASN A CA 1
ATOM 3263 C C . ASN A 1 431 ? -28.356 1.903 52.520 1.00 72.38 431 ASN A C 1
ATOM 3265 O O . ASN A 1 431 ? -27.825 1.445 53.536 1.00 72.38 431 ASN A O 1
ATOM 3269 N N . VAL A 1 432 ? -28.775 3.165 52.423 1.00 68.50 432 VAL A N 1
ATOM 3270 C CA . VAL A 1 432 ? -28.615 4.181 53.477 1.00 68.50 432 VAL A CA 1
ATOM 3271 C C . VAL A 1 432 ? -29.205 3.745 54.827 1.00 68.50 432 VAL A C 1
ATOM 3273 O O . VAL A 1 432 ? -28.672 4.091 55.877 1.00 68.50 432 VAL A O 1
ATOM 3276 N N . SER A 1 433 ? -30.241 2.895 54.829 1.00 69.31 433 SER A N 1
ATOM 3277 C CA . SER A 1 433 ? -30.843 2.360 56.061 1.00 69.31 433 SER A CA 1
ATOM 3278 C C . SER A 1 433 ? -30.042 1.218 56.710 1.00 69.31 433 SER A C 1
ATOM 3280 O O . SER A 1 433 ? -30.244 0.915 57.884 1.00 69.31 433 SER A O 1
ATOM 3282 N N . SER A 1 434 ? -29.122 0.586 55.969 1.00 64.12 434 SER A N 1
ATOM 3283 C CA . SER A 1 434 ? -28.334 -0.578 56.413 1.00 64.12 434 SER A CA 1
ATOM 3284 C C . SER A 1 434 ? -26.870 -0.257 56.737 1.00 64.12 434 SER A C 1
ATOM 3286 O O . SER A 1 434 ? -26.150 -1.135 57.209 1.00 64.12 434 SER A O 1
ATOM 3288 N N . TYR A 1 435 ? -26.427 0.994 56.552 1.00 69.94 435 TYR A N 1
ATOM 3289 C CA . TYR A 1 435 ? -25.052 1.426 56.855 1.00 69.94 435 TYR A CA 1
ATOM 3290 C C . TYR A 1 435 ? -24.707 1.354 58.359 1.00 69.94 435 TYR A C 1
ATOM 3292 O O . TYR A 1 435 ? -23.538 1.282 58.747 1.00 69.94 435 TYR A O 1
ATOM 3300 N N . GLY A 1 436 ? -25.723 1.274 59.225 1.00 75.44 436 GLY A N 1
ATOM 3301 C CA . GLY A 1 436 ? -25.581 0.874 60.626 1.00 75.44 436 GLY A CA 1
ATOM 3302 C C . GLY A 1 436 ? -24.596 1.748 61.404 1.00 75.44 436 GLY A C 1
ATOM 3303 O O . GLY A 1 436 ? -24.701 2.969 61.402 1.00 75.44 436 GLY A O 1
ATOM 3304 N N . ARG A 1 437 ? -23.622 1.129 62.087 1.00 71.31 437 ARG A N 1
ATOM 3305 C CA . ARG A 1 437 ? -22.602 1.863 62.864 1.00 71.31 437 ARG A CA 1
ATOM 3306 C C . ARG A 1 437 ? -21.528 2.531 61.990 1.00 71.31 437 ARG A C 1
ATOM 3308 O O . ARG A 1 437 ? -20.745 3.304 62.531 1.00 71.31 437 ARG A O 1
ATOM 3315 N N . HIS A 1 438 ? -21.507 2.274 60.679 1.00 76.31 438 HIS A N 1
ATOM 3316 C CA . HIS A 1 438 ? -20.544 2.865 59.744 1.00 76.31 438 HIS A CA 1
ATOM 3317 C C . HIS A 1 438 ? -20.965 4.246 59.214 1.00 76.31 438 HIS A C 1
ATOM 3319 O O . HIS A 1 438 ? -20.208 4.867 58.483 1.00 76.31 438 HIS A O 1
ATOM 3325 N N . VAL A 1 439 ? -22.117 4.775 59.642 1.00 80.50 439 VAL A N 1
ATOM 3326 C CA . VAL A 1 439 ? -22.565 6.165 59.395 1.00 80.50 439 VAL A CA 1
ATOM 3327 C C . VAL A 1 439 ? -21.753 7.237 60.154 1.00 80.50 439 VAL A C 1
ATOM 3329 O O . VAL A 1 439 ? -22.186 8.365 60.324 1.00 80.50 439 VAL A O 1
ATOM 3332 N N . ASN A 1 440 ? -20.634 6.841 60.755 1.00 78.81 440 ASN A N 1
ATOM 3333 C CA . ASN A 1 440 ? -19.747 7.703 61.539 1.00 78.81 440 ASN A CA 1
ATOM 3334 C C . ASN A 1 440 ? -18.286 7.320 61.295 1.00 78.81 440 ASN A C 1
ATOM 3336 O O . ASN A 1 440 ? -17.445 7.450 62.188 1.00 78.81 440 ASN A O 1
ATOM 3340 N N . VAL A 1 441 ? -17.991 6.726 60.136 1.00 78.88 441 VAL A N 1
ATOM 3341 C CA . VAL A 1 441 ? -16.602 6.427 59.785 1.00 78.88 441 VAL A CA 1
ATOM 3342 C C . VAL A 1 441 ? -15.887 7.760 59.587 1.00 78.88 441 VAL A C 1
ATOM 3344 O O . VAL A 1 441 ? -14.776 7.912 60.076 1.00 78.88 441 VAL A O 1
ATOM 3347 N N . ASN A 1 442 ? -16.556 8.758 59.010 1.00 81.12 442 ASN A N 1
ATOM 3348 C CA . ASN A 1 442 ? -16.166 10.155 59.076 1.00 81.12 442 ASN A CA 1
ATOM 3349 C C . ASN A 1 442 ? -17.116 10.904 60.032 1.00 81.12 442 ASN A C 1
ATOM 3351 O O . ASN A 1 442 ? -18.314 10.676 60.018 1.00 81.12 442 ASN A O 1
ATOM 3355 N N . THR A 1 443 ? -16.595 11.761 60.915 1.00 81.38 443 THR A N 1
ATOM 3356 C CA . THR A 1 443 ? -17.429 12.543 61.864 1.00 81.38 443 THR A CA 1
ATOM 3357 C C . THR A 1 443 ? -17.221 14.050 61.732 1.00 81.38 443 THR A C 1
ATOM 3359 O O . THR A 1 443 ? -17.637 14.833 62.589 1.00 81.38 443 THR A O 1
ATOM 3362 N N . THR A 1 444 ? -16.534 14.478 60.670 1.00 75.75 444 THR A N 1
ATOM 3363 C CA . THR A 1 444 ? -16.124 15.879 60.486 1.00 75.75 444 THR A CA 1
ATOM 3364 C C . THR A 1 444 ? -17.322 16.806 60.241 1.00 75.75 444 THR A C 1
ATOM 3366 O O . THR A 1 444 ? -17.233 18.006 60.487 1.00 75.75 444 THR A O 1
ATOM 3369 N N . ASP A 1 445 ? -18.454 16.250 59.813 1.00 70.94 445 ASP A N 1
ATOM 3370 C CA . ASP A 1 445 ? -19.731 16.912 59.532 1.00 70.94 445 ASP A CA 1
ATOM 3371 C C . ASP A 1 445 ? -20.835 16.592 60.567 1.00 70.94 445 ASP A C 1
ATOM 3373 O O . ASP A 1 445 ? -22.002 16.951 60.380 1.00 70.94 445 ASP A O 1
ATOM 3377 N N . GLY A 1 446 ? -20.479 15.962 61.691 1.00 75.06 446 GLY A N 1
ATOM 3378 C CA . GLY A 1 446 ? -21.398 15.589 62.768 1.00 75.06 446 GLY A CA 1
ATOM 3379 C C . GLY A 1 446 ? -21.413 14.087 63.048 1.00 75.06 446 GLY A C 1
ATOM 3380 O O . GLY A 1 446 ? -20.645 13.322 62.485 1.00 75.06 446 GLY A O 1
ATOM 3381 N N . THR A 1 447 ? -22.280 13.654 63.967 1.00 77.69 447 THR A N 1
ATOM 3382 C CA . THR A 1 447 ? -22.488 12.222 64.258 1.00 77.69 447 THR A CA 1
ATOM 3383 C C . THR A 1 447 ? -23.895 11.814 63.847 1.00 77.69 447 THR A C 1
ATOM 3385 O O . THR A 1 447 ? -24.848 12.525 64.159 1.00 77.69 447 THR A O 1
ATOM 3388 N N . GLY A 1 448 ? -24.025 10.670 63.178 1.00 77.56 448 GLY A N 1
ATOM 3389 C CA . GLY A 1 448 ? -25.278 10.123 62.660 1.00 77.56 448 GLY A CA 1
ATOM 3390 C C . GLY A 1 448 ? -25.646 10.596 61.252 1.00 77.56 448 GLY A C 1
ATOM 3391 O O . GLY A 1 448 ? -26.738 10.268 60.795 1.00 77.56 448 GLY A O 1
ATOM 3392 N N . ASN A 1 449 ? -24.762 11.335 60.577 1.00 79.50 449 ASN A N 1
ATOM 3393 C CA . ASN A 1 449 ? -24.967 11.826 59.218 1.00 79.50 449 ASN A CA 1
ATOM 3394 C C . ASN A 1 449 ? -24.207 10.921 58.244 1.00 79.50 449 ASN A C 1
ATOM 3396 O O . ASN A 1 449 ? -23.001 10.801 58.378 1.00 79.50 449 ASN A O 1
ATOM 3400 N N . LEU A 1 450 ? -24.899 10.299 57.282 1.00 80.88 450 LEU A N 1
ATOM 3401 C CA . LEU A 1 450 ? -24.246 9.558 56.198 1.00 80.88 450 LEU A CA 1
ATOM 3402 C C . LEU A 1 450 ? -23.927 10.530 55.062 1.00 80.88 450 LEU A C 1
ATOM 3404 O O . LEU A 1 450 ? -24.861 11.038 54.439 1.00 80.88 450 LEU A O 1
ATOM 3408 N N . THR A 1 451 ? -22.651 10.783 54.778 1.00 81.25 451 THR A N 1
ATOM 3409 C CA . THR A 1 451 ? -22.236 11.667 53.674 1.00 81.25 451 THR A CA 1
ATOM 3410 C C . THR A 1 451 ? -21.195 11.019 52.759 1.00 81.25 451 THR A C 1
ATOM 3412 O O . THR A 1 451 ? -20.671 9.933 53.018 1.00 81.25 451 THR A O 1
ATOM 3415 N N . ASP A 1 452 ? -20.872 11.675 51.641 1.00 76.94 452 ASP A N 1
ATOM 3416 C CA . ASP A 1 452 ? -19.838 11.193 50.713 1.00 76.94 452 ASP A CA 1
ATOM 3417 C C . ASP A 1 452 ? -18.456 11.108 51.374 1.00 76.94 452 ASP A C 1
ATOM 3419 O O . ASP A 1 452 ? -17.584 10.356 50.924 1.00 76.94 452 ASP A O 1
ATOM 3423 N N . ALA A 1 453 ? -18.259 11.843 52.472 1.00 77.12 453 ALA A N 1
ATOM 3424 C CA . ALA A 1 453 ? -17.059 11.757 53.279 1.00 77.12 453 ALA A CA 1
ATOM 3425 C C . ALA A 1 453 ? -16.934 10.380 53.950 1.00 77.12 453 ALA A C 1
ATOM 3427 O O . ALA A 1 453 ? -15.834 9.835 53.968 1.00 77.12 453 ALA A O 1
ATOM 3428 N N . ASP A 1 454 ? -18.020 9.760 54.430 1.00 82.06 454 ASP A N 1
ATOM 3429 C CA . ASP A 1 454 ? -17.985 8.387 54.966 1.00 82.06 454 ASP A CA 1
ATOM 3430 C C . ASP A 1 454 ? -17.577 7.372 53.896 1.00 82.06 454 ASP A C 1
ATOM 3432 O O . ASP A 1 454 ? -16.761 6.480 54.142 1.00 82.06 454 ASP A O 1
ATOM 3436 N N . CYS A 1 455 ? -18.114 7.544 52.687 1.00 79.19 455 CYS A N 1
ATOM 3437 C CA . CYS A 1 455 ? -17.839 6.684 51.542 1.00 79.19 455 CYS A CA 1
ATOM 3438 C C . CYS A 1 455 ? -16.366 6.790 51.132 1.00 79.19 455 CYS A C 1
ATOM 3440 O O . CYS A 1 455 ? -15.658 5.787 51.099 1.00 79.19 455 CYS A O 1
ATOM 3442 N N . THR A 1 456 ? -15.864 8.004 50.907 1.00 79.12 456 THR A N 1
ATOM 3443 C CA . THR A 1 456 ? -14.457 8.251 50.533 1.00 79.12 456 THR A CA 1
ATOM 3444 C C . THR A 1 456 ? -13.469 7.979 51.671 1.00 79.12 456 THR A C 1
ATOM 3446 O O . THR A 1 456 ? -12.311 7.665 51.418 1.00 79.12 456 THR A O 1
ATOM 3449 N N . THR A 1 457 ? -13.909 8.009 52.933 1.00 82.00 457 THR A N 1
ATOM 3450 C CA . THR A 1 457 ? -13.088 7.544 54.064 1.00 82.00 457 THR A CA 1
ATOM 3451 C C . THR A 1 457 ? -12.942 6.024 54.057 1.00 82.00 457 THR A C 1
ATOM 3453 O O . THR A 1 457 ? -11.916 5.510 54.488 1.00 82.00 457 THR A O 1
ATOM 3456 N N . CYS A 1 458 ? -13.931 5.284 53.552 1.00 76.25 458 CYS A N 1
ATOM 3457 C CA . CYS A 1 458 ? -13.822 3.837 53.392 1.00 76.25 458 CYS A CA 1
ATOM 3458 C C . CYS A 1 458 ? -13.118 3.448 52.079 1.00 76.25 458 CYS A C 1
ATOM 3460 O O . CYS A 1 458 ? -12.330 2.508 52.072 1.00 76.25 458 CYS A O 1
ATOM 3462 N N . HIS A 1 459 ? -13.339 4.182 50.988 1.00 78.75 459 HIS A N 1
ATOM 3463 C CA . HIS A 1 459 ? -12.719 3.961 49.679 1.00 78.75 459 HIS A CA 1
ATOM 3464 C C . HIS A 1 459 ? -11.430 4.778 49.516 1.00 78.75 459 HIS A C 1
ATOM 3466 O O . HIS A 1 459 ? -11.481 5.942 49.127 1.00 78.75 459 HIS A O 1
ATOM 3472 N N . TYR A 1 460 ? -10.265 4.171 49.768 1.00 72.88 460 TYR A N 1
ATOM 3473 C CA . TYR A 1 460 ? -8.979 4.875 49.646 1.00 72.88 460 TYR A CA 1
ATOM 3474 C C . TYR A 1 460 ? -8.548 5.151 48.205 1.00 72.88 460 TYR A C 1
ATOM 3476 O O . TYR A 1 460 ? -7.641 5.954 47.991 1.00 72.88 460 TYR A O 1
ATOM 3484 N N . ASP A 1 461 ? -9.155 4.475 47.228 1.00 68.00 461 ASP A N 1
ATOM 3485 C CA . ASP A 1 461 ? -8.924 4.730 45.810 1.00 68.00 461 ASP A CA 1
ATOM 3486 C C . ASP A 1 461 ? -10.215 4.528 45.004 1.00 68.00 461 ASP A C 1
ATOM 3488 O O . ASP A 1 461 ? -10.671 3.406 44.759 1.00 68.00 461 ASP A O 1
ATOM 3492 N N . THR A 1 462 ? -10.803 5.649 44.591 1.00 66.38 462 THR A N 1
ATOM 3493 C CA . THR A 1 462 ? -11.993 5.717 43.735 1.00 66.38 462 THR A CA 1
ATOM 3494 C C . THR A 1 462 ? -11.648 5.939 42.260 1.00 66.38 462 THR A C 1
ATOM 3496 O O . THR A 1 462 ? -12.555 6.033 41.435 1.00 66.38 462 THR A O 1
ATOM 3499 N N . SER A 1 463 ? -10.360 5.959 41.887 1.00 64.19 463 SER A N 1
ATOM 3500 C CA . SER A 1 463 ? -9.905 6.313 40.530 1.00 64.19 463 SER A CA 1
ATOM 3501 C C . SER A 1 463 ? -10.286 5.311 39.425 1.00 64.19 463 SER A C 1
ATOM 3503 O O . SER A 1 463 ? -10.007 5.509 38.245 1.00 64.19 463 SER A O 1
ATOM 3505 N N . LYS A 1 464 ? -10.912 4.194 39.801 1.00 58.84 464 LYS A N 1
ATOM 3506 C CA . LYS A 1 464 ? -11.366 3.135 38.887 1.00 58.84 464 LYS A CA 1
ATOM 3507 C C . LYS A 1 464 ? -12.853 2.827 39.022 1.00 58.84 464 LYS A C 1
ATOM 3509 O O . LYS A 1 464 ? -13.320 1.803 38.539 1.00 58.84 464 LYS A O 1
ATOM 3514 N N . MET A 1 465 ? -13.608 3.696 39.698 1.00 63.22 465 MET A N 1
ATOM 3515 C CA . MET A 1 465 ? -15.031 3.485 40.000 1.00 63.22 465 MET A CA 1
ATOM 3516 C C . MET A 1 465 ? -15.923 3.328 38.770 1.00 63.22 465 MET A C 1
ATOM 3518 O O . MET A 1 465 ? -16.976 2.703 38.855 1.00 63.22 465 MET A O 1
ATOM 3522 N N . PHE A 1 466 ? -15.487 3.861 37.634 1.00 54.38 466 PHE A N 1
ATOM 3523 C CA . PHE A 1 466 ? -16.232 3.839 36.381 1.00 54.38 466 PHE A CA 1
ATOM 3524 C C . PHE A 1 466 ? -15.688 2.809 35.372 1.00 54.38 466 PHE A C 1
ATOM 3526 O O . PHE A 1 466 ? -16.210 2.712 34.263 1.00 54.38 466 PHE A O 1
ATOM 3533 N N . ASP A 1 467 ? -14.672 2.019 35.744 1.00 55.16 467 ASP A N 1
ATOM 3534 C CA . ASP A 1 467 ? -14.093 0.999 34.866 1.00 55.16 467 ASP A CA 1
ATOM 3535 C C . ASP A 1 467 ? -15.021 -0.236 34.786 1.00 55.16 467 ASP A C 1
ATOM 3537 O O . ASP A 1 467 ? -15.412 -0.790 35.822 1.00 55.16 467 ASP A O 1
ATOM 3541 N N . PRO A 1 468 ? -15.362 -0.739 33.581 1.00 42.44 468 PRO A N 1
ATOM 3542 C CA . PRO A 1 468 ? -16.223 -1.911 33.433 1.00 42.44 468 PRO A CA 1
ATOM 3543 C C . PRO A 1 468 ? -15.655 -3.145 34.153 1.00 42.44 468 PRO A C 1
ATOM 3545 O O . PRO A 1 468 ? -14.561 -3.617 33.841 1.00 42.44 468 PRO A O 1
ATOM 3548 N N . GLY A 1 469 ? -16.421 -3.702 35.099 1.00 48.38 469 GLY A N 1
ATOM 3549 C CA . GLY A 1 469 ? -16.083 -4.949 35.798 1.00 48.38 469 GLY A CA 1
ATOM 3550 C C . GLY A 1 469 ? -15.124 -4.816 36.990 1.00 48.38 469 GLY A C 1
ATOM 3551 O O . GLY A 1 469 ? -14.662 -5.843 37.489 1.00 48.38 469 GLY A O 1
ATOM 3552 N N . TRP A 1 470 ? -14.834 -3.599 37.458 1.00 49.12 470 TRP A N 1
ATOM 3553 C CA . TRP A 1 470 ? -13.954 -3.349 38.607 1.00 49.12 470 TRP A CA 1
ATOM 3554 C C . TRP A 1 470 ? -14.704 -3.089 39.923 1.00 49.12 470 TRP A C 1
ATOM 3556 O O . TRP A 1 470 ? -15.828 -2.595 39.939 1.00 49.12 470 TRP A O 1
ATOM 3566 N N . SER A 1 471 ? -14.043 -3.394 41.047 1.00 54.97 471 SER A N 1
ATOM 3567 C CA . SER A 1 471 ? -14.424 -2.962 42.398 1.00 54.97 471 SER A CA 1
ATOM 3568 C C . SER A 1 471 ? -13.468 -1.865 42.879 1.00 54.97 471 SER A C 1
ATOM 3570 O O . SER A 1 471 ? -12.252 -2.065 42.855 1.00 54.97 471 SER A O 1
ATOM 3572 N N . VAL A 1 472 ? -13.998 -0.727 43.333 1.00 62.09 472 VAL A N 1
ATOM 3573 C CA . VAL A 1 472 ? -13.225 0.361 43.967 1.00 62.09 472 VAL A CA 1
ATOM 3574 C C . VAL A 1 472 ? -12.504 -0.117 45.225 1.00 62.09 472 VAL A C 1
ATOM 3576 O O . VAL A 1 472 ? -13.054 -0.902 45.998 1.00 62.09 472 VAL A O 1
ATOM 3579 N N . ALA A 1 473 ? -11.278 0.356 45.452 1.00 69.12 473 ALA A N 1
ATOM 3580 C CA . ALA A 1 473 ? -10.458 -0.142 46.547 1.00 69.12 473 ALA A CA 1
ATOM 3581 C C . ALA A 1 473 ? -10.914 0.459 47.885 1.00 69.12 473 ALA A C 1
ATOM 3583 O O . ALA A 1 473 ? -10.925 1.676 48.071 1.00 69.12 473 ALA A O 1
ATOM 3584 N N . THR A 1 474 ? -11.304 -0.406 48.819 1.00 70.69 474 THR A N 1
ATOM 3585 C CA . THR A 1 474 ? -11.727 -0.039 50.177 1.00 70.69 474 THR A CA 1
ATOM 3586 C C . THR A 1 474 ? -10.667 -0.394 51.196 1.00 70.69 474 THR A C 1
ATOM 3588 O O . THR A 1 474 ? -10.042 -1.453 51.087 1.00 70.69 474 THR A O 1
ATOM 3591 N N . TYR A 1 475 ? -10.534 0.418 52.244 1.00 66.81 475 TYR A N 1
ATOM 3592 C CA . TYR A 1 475 ? -9.867 -0.004 53.465 1.00 66.81 475 TYR A CA 1
ATOM 3593 C C . TYR A 1 475 ? -10.527 -1.287 53.938 1.00 66.81 475 TYR A C 1
ATOM 3595 O O . TYR A 1 475 ? -11.752 -1.397 54.035 1.00 66.81 475 TYR A O 1
ATOM 3603 N N . SER A 1 476 ? -9.698 -2.284 54.199 1.00 70.00 476 SER A N 1
ATOM 3604 C CA . SER A 1 476 ? -10.189 -3.510 54.789 1.00 70.00 476 SER A CA 1
ATOM 3605 C C . SER A 1 476 ? -10.651 -3.200 56.211 1.00 70.00 476 SER A C 1
ATOM 3607 O O . SER A 1 476 ? -10.208 -2.232 56.839 1.00 70.00 476 SER A O 1
ATOM 3609 N N . CYS A 1 477 ? -11.482 -4.058 56.799 1.00 65.50 477 CYS A N 1
ATOM 3610 C CA . CYS A 1 477 ? -11.818 -3.856 58.206 1.00 65.50 477 CYS A CA 1
ATOM 3611 C C . CYS A 1 477 ? -10.559 -3.981 59.117 1.00 65.50 477 CYS A C 1
ATOM 3613 O O . CYS A 1 477 ? -10.639 -3.640 60.290 1.00 65.50 477 CYS A O 1
ATOM 3615 N N . GLN A 1 478 ? -9.386 -4.412 58.608 1.00 66.25 478 GLN A N 1
ATOM 3616 C CA . GLN A 1 478 ? -8.119 -4.510 59.353 1.00 66.25 478 GLN A CA 1
ATOM 3617 C C . GLN A 1 478 ? -7.601 -3.132 59.651 1.00 66.25 478 GLN A C 1
ATOM 3619 O O . GLN A 1 478 ? -7.180 -2.836 60.769 1.00 66.25 478 GLN A O 1
ATOM 3624 N N . ASP A 1 479 ? -7.634 -2.321 58.607 1.00 72.62 479 ASP A N 1
ATOM 3625 C CA . ASP A 1 479 ? -7.055 -1.004 58.585 1.00 72.62 479 ASP A CA 1
ATOM 3626 C C . ASP A 1 479 ? -7.793 -0.158 59.622 1.00 72.62 479 ASP A C 1
ATOM 3628 O O . ASP A 1 479 ? -7.175 0.377 60.548 1.00 72.62 479 ASP A O 1
ATOM 3632 N N . CYS A 1 480 ? -9.128 -0.180 59.581 1.00 72.56 480 CYS A N 1
ATOM 3633 C CA . CYS A 1 480 ? -9.955 0.570 60.518 1.00 72.56 480 CYS A CA 1
ATOM 3634 C C . CYS A 1 480 ? -9.923 -0.026 61.932 1.00 72.56 480 CYS A C 1
ATOM 3636 O O . CYS A 1 480 ? -9.695 0.692 62.907 1.00 72.56 480 CYS A O 1
ATOM 3638 N N . HIS A 1 481 ? -10.135 -1.338 62.078 1.00 72.56 481 HIS A N 1
ATOM 3639 C CA . HIS A 1 481 ? -10.381 -1.915 63.398 1.00 72.56 481 HIS A CA 1
ATOM 3640 C C . HIS A 1 481 ? -9.116 -2.294 64.176 1.00 72.56 481 HIS A C 1
ATOM 3642 O O . HIS A 1 481 ? -9.178 -2.279 65.403 1.00 72.56 481 HIS A O 1
ATOM 3648 N N . LEU A 1 482 ? -7.981 -2.590 63.528 1.00 70.19 482 LEU A N 1
ATOM 3649 C CA . LEU A 1 482 ? -6.696 -2.806 64.219 1.00 70.19 482 LEU A CA 1
ATOM 3650 C C . LEU A 1 482 ? -5.823 -1.573 64.232 1.00 70.19 482 LEU A C 1
ATOM 3652 O O . LEU A 1 482 ? -5.315 -1.159 65.275 1.00 70.19 482 LEU A O 1
ATOM 3656 N N . ASN A 1 483 ? -5.607 -1.039 63.034 1.00 72.31 483 ASN A N 1
ATOM 3657 C CA . ASN A 1 483 ? -4.560 -0.065 62.793 1.00 72.31 483 ASN A CA 1
ATOM 3658 C C . ASN A 1 483 ? -5.076 1.351 63.075 1.00 72.31 483 ASN A C 1
ATOM 3660 O O . ASN A 1 483 ? -4.287 2.292 63.105 1.00 72.31 483 ASN A O 1
ATOM 3664 N N . GLY A 1 484 ? -6.390 1.508 63.303 1.00 73.69 484 GLY A N 1
ATOM 3665 C CA . GLY A 1 484 ? -7.037 2.797 63.537 1.00 73.69 484 GLY A CA 1
ATOM 3666 C C . GLY A 1 484 ? -6.864 3.755 62.361 1.00 73.69 484 GLY A C 1
ATOM 3667 O O . GLY A 1 484 ? -6.768 4.961 62.573 1.00 73.69 484 GLY A O 1
ATOM 3668 N N . THR A 1 485 ? -6.732 3.217 61.146 1.00 66.31 485 THR A N 1
ATOM 3669 C CA . THR A 1 485 ? -6.423 3.970 59.929 1.00 66.31 485 THR A CA 1
ATOM 3670 C C . THR A 1 485 ? -7.467 3.650 58.856 1.00 66.31 485 THR A C 1
ATOM 3672 O O . THR A 1 485 ? -7.715 2.479 58.602 1.00 66.31 485 THR A O 1
ATOM 3675 N N . PRO A 1 486 ? -8.082 4.647 58.206 1.00 67.44 486 PRO A N 1
ATOM 3676 C CA . PRO A 1 486 ? -7.819 6.081 58.336 1.00 67.44 486 PRO A CA 1
ATOM 3677 C C . PRO A 1 486 ? -8.452 6.706 59.584 1.00 67.44 486 PRO A C 1
ATOM 3679 O O . PRO A 1 486 ? -8.146 7.852 59.903 1.00 67.44 486 PRO A O 1
ATOM 3682 N N . VAL A 1 487 ? -9.308 5.970 60.300 1.00 74.06 487 VAL A N 1
ATOM 3683 C CA . VAL A 1 487 ? -10.082 6.509 61.422 1.00 74.06 487 VAL A CA 1
ATOM 3684 C C . VAL A 1 487 ? -9.961 5.669 62.684 1.00 74.06 487 VAL A C 1
ATOM 3686 O O . VAL A 1 487 ? -9.898 4.439 62.650 1.00 74.06 487 VAL A O 1
ATOM 3689 N N . ASN A 1 488 ? -9.944 6.352 63.830 1.00 73.38 488 ASN A N 1
ATOM 3690 C CA . ASN A 1 488 ? -9.964 5.700 65.133 1.00 73.38 488 ASN A CA 1
ATOM 3691 C C . ASN A 1 488 ? -11.379 5.207 65.430 1.00 73.38 488 ASN A C 1
ATOM 3693 O O . ASN A 1 488 ? -12.263 5.992 65.770 1.00 73.38 488 ASN A O 1
ATOM 3697 N N . VAL A 1 489 ? -11.574 3.896 65.338 1.00 70.62 489 VAL A N 1
ATOM 3698 C CA . VAL A 1 489 ? -12.846 3.278 65.703 1.00 70.62 489 VAL A CA 1
ATOM 3699 C C . VAL A 1 489 ? -13.040 3.263 67.234 1.00 70.62 489 VAL A C 1
ATOM 3701 O O . VAL A 1 489 ? -12.057 3.148 67.979 1.00 70.62 489 VAL A O 1
ATOM 3704 N N . PRO A 1 490 ? -14.288 3.361 67.732 1.00 67.75 490 PRO A N 1
ATOM 3705 C CA . PRO A 1 490 ? -14.607 3.232 69.154 1.00 67.75 490 PRO A CA 1
ATOM 3706 C C . PRO A 1 490 ? -14.024 1.962 69.799 1.00 67.75 490 PRO A C 1
ATOM 3708 O O . PRO A 1 490 ? -13.871 0.924 69.152 1.00 67.75 490 PRO A O 1
ATOM 3711 N N . SER A 1 491 ? -13.691 2.023 71.092 1.00 66.81 491 SER A N 1
ATOM 3712 C CA . SER A 1 491 ? -12.992 0.931 71.791 1.00 66.81 491 SER A CA 1
ATOM 3713 C C . SER A 1 491 ? -13.779 -0.380 71.856 1.00 66.81 491 SER A C 1
ATOM 3715 O O . SER A 1 491 ? -13.168 -1.437 71.974 1.00 66.81 491 SER A O 1
ATOM 3717 N N . ASP A 1 492 ? -15.107 -0.328 71.758 1.00 59.31 492 ASP A N 1
ATOM 3718 C CA . ASP A 1 492 ? -16.001 -1.489 71.741 1.00 59.31 492 ASP A CA 1
ATOM 3719 C C . ASP A 1 492 ? -15.990 -2.252 70.406 1.00 59.31 492 ASP A C 1
ATOM 3721 O O . ASP A 1 492 ? -16.474 -3.380 70.352 1.00 59.31 492 ASP A O 1
ATOM 3725 N N . VAL A 1 493 ? -15.417 -1.673 69.345 1.00 57.81 493 VAL A N 1
ATOM 3726 C CA . VAL A 1 493 ? -15.254 -2.318 68.030 1.00 57.81 493 VAL A CA 1
ATOM 3727 C C . VAL A 1 493 ? -13.790 -2.417 67.585 1.00 57.81 493 VAL A C 1
ATOM 3729 O O . VAL A 1 493 ? -13.513 -2.901 66.490 1.00 57.81 493 VAL A O 1
ATOM 3732 N N . ARG A 1 494 ? -12.836 -1.970 68.411 1.00 63.56 494 ARG A N 1
ATOM 3733 C CA . ARG A 1 494 ? -11.399 -2.010 68.115 1.00 63.56 494 ARG A CA 1
ATOM 3734 C C . ARG A 1 494 ? -10.868 -3.433 68.301 1.00 63.56 494 ARG A C 1
ATOM 3736 O O . ARG A 1 494 ? -10.923 -4.000 69.390 1.00 63.56 494 ARG A O 1
ATOM 3743 N N . LEU A 1 495 ? -10.372 -4.017 67.220 1.00 54.81 495 LEU A N 1
ATOM 3744 C CA . LEU A 1 495 ? -9.825 -5.368 67.171 1.00 54.81 495 LEU A CA 1
ATOM 3745 C C . LEU A 1 495 ? -8.317 -5.320 67.503 1.00 54.81 495 LEU A C 1
ATOM 3747 O O . LEU A 1 495 ? -7.655 -4.308 67.288 1.00 54.81 495 LEU A O 1
ATOM 3751 N N . THR A 1 496 ? -7.741 -6.403 68.034 1.00 56.19 496 THR A N 1
ATOM 3752 C CA . THR A 1 496 ? -6.284 -6.501 68.300 1.00 56.19 496 THR A CA 1
ATOM 3753 C C . THR A 1 496 ? -5.533 -7.355 67.272 1.00 56.19 496 THR A C 1
ATOM 3755 O O . THR A 1 496 ? -4.318 -7.227 67.157 1.00 56.19 496 THR A O 1
ATOM 3758 N N . THR A 1 497 ? -6.244 -8.170 66.476 1.00 47.19 497 THR A N 1
ATOM 3759 C CA . THR A 1 497 ? -5.768 -8.829 65.238 1.00 47.19 497 THR A CA 1
ATOM 3760 C C . THR A 1 497 ? -6.924 -8.997 64.237 1.00 47.19 497 THR A C 1
ATOM 3762 O O . THR A 1 497 ? -8.061 -9.224 64.647 1.00 47.19 497 THR A O 1
ATOM 3765 N N . PHE A 1 498 ? -6.674 -8.805 62.938 1.00 37.31 498 PHE A N 1
ATOM 3766 C CA . PHE A 1 498 ? -7.690 -8.833 61.878 1.00 37.31 498 PHE A CA 1
ATOM 3767 C C . PHE A 1 498 ? -7.735 -10.209 61.273 1.00 37.31 498 PHE A C 1
ATOM 3769 O O . PHE A 1 498 ? -6.707 -10.838 61.034 1.00 37.31 498 PHE A O 1
ATOM 3776 N N . GLN A 1 499 ? -8.954 -10.661 61.051 1.00 44.19 499 GLN A N 1
ATOM 3777 C CA . GLN A 1 499 ? -9.245 -12.035 60.726 1.00 44.19 499 GLN A CA 1
ATOM 3778 C C . GLN A 1 499 ? -10.254 -12.051 59.582 1.00 44.19 499 GLN A C 1
ATOM 3780 O O . GLN A 1 499 ? -11.435 -12.284 59.806 1.00 44.19 499 GLN A O 1
ATOM 3785 N N . HIS A 1 500 ? -9.799 -11.801 58.351 1.00 28.98 500 HIS A N 1
ATOM 3786 C CA . HIS A 1 500 ? -10.515 -12.320 57.183 1.00 28.98 500 HIS A CA 1
ATOM 3787 C C . HIS A 1 500 ? -9.990 -13.724 56.911 1.00 28.98 500 HIS A C 1
ATOM 3789 O O . HIS A 1 500 ? -8.799 -13.912 56.683 1.00 28.98 500 HIS A O 1
ATOM 3795 N N . GLY A 1 501 ? -10.869 -14.719 57.034 1.00 37.75 501 GLY A N 1
ATOM 3796 C CA . GLY A 1 501 ? -10.510 -16.123 56.844 1.00 37.75 501 GLY A CA 1
ATOM 3797 C C . GLY A 1 501 ? -9.729 -16.767 57.993 1.00 37.75 501 GLY A C 1
ATOM 3798 O O . GLY A 1 501 ? -9.275 -17.895 57.836 1.00 37.75 501 GLY A O 1
ATOM 3799 N N . ASN A 1 502 ? -9.615 -16.130 59.170 1.00 37.91 502 ASN A N 1
ATOM 3800 C CA . ASN A 1 502 ? -9.298 -16.890 60.385 1.00 37.91 502 ASN A CA 1
ATOM 3801 C C . ASN A 1 502 ? -10.582 -17.500 60.957 1.00 37.91 502 ASN A C 1
ATOM 3803 O O . ASN A 1 502 ? -11.037 -17.227 62.068 1.00 37.91 502 ASN A O 1
ATOM 3807 N N . ASN A 1 503 ? -11.108 -18.448 60.203 1.00 36.06 503 ASN A N 1
ATOM 3808 C CA . ASN A 1 503 ? -11.315 -19.764 60.757 1.00 36.06 503 ASN A CA 1
ATOM 3809 C C . ASN A 1 503 ? -9.965 -20.270 61.300 1.00 36.06 503 ASN A C 1
ATOM 3811 O O . ASN A 1 503 ? -9.320 -21.137 60.717 1.00 36.06 503 ASN A O 1
ATOM 3815 N N . ASP A 1 504 ? -9.570 -19.744 62.473 1.00 36.75 504 ASP A N 1
ATOM 3816 C CA . ASP A 1 504 ? -8.747 -20.521 63.396 1.00 36.75 504 ASP A CA 1
ATOM 3817 C C . ASP A 1 504 ? -9.484 -21.853 63.526 1.00 36.75 504 ASP A C 1
ATOM 3819 O O . ASP A 1 504 ? -10.720 -21.884 63.466 1.00 36.75 504 ASP A O 1
ATOM 3823 N N . CYS A 1 505 ? -8.768 -22.956 63.716 1.00 36.28 505 CYS A N 1
ATOM 3824 C CA . CYS A 1 505 ? -9.394 -24.258 63.927 1.00 36.28 505 CYS A CA 1
ATOM 3825 C C . CYS A 1 505 ? -10.558 -24.124 64.933 1.00 36.28 505 CYS A C 1
ATOM 3827 O O . CYS A 1 505 ? -11.615 -24.706 64.742 1.00 36.28 505 CYS A O 1
ATOM 3829 N N . LYS A 1 506 ? -10.429 -23.228 65.922 1.00 37.50 506 LYS A N 1
ATOM 3830 C CA . LYS A 1 506 ? -11.455 -22.846 66.903 1.00 37.50 506 LYS A CA 1
ATOM 3831 C C . LYS A 1 506 ? -12.741 -22.214 66.355 1.00 37.50 506 LYS A C 1
ATOM 3833 O O . LYS A 1 506 ? -13.763 -22.438 66.981 1.00 37.50 506 LYS A O 1
ATOM 3838 N N . SER A 1 507 ? -12.769 -21.495 65.234 1.00 39.91 507 SER A N 1
ATOM 3839 C CA . SER A 1 507 ? -14.023 -20.950 64.668 1.00 39.91 507 SER A CA 1
ATOM 3840 C C . SER A 1 507 ? -14.834 -22.010 63.907 1.00 39.91 507 SER A C 1
ATOM 3842 O O . SER A 1 507 ? -16.046 -21.876 63.785 1.00 39.91 507 SER A O 1
ATOM 3844 N N . CYS A 1 508 ? -14.195 -23.109 63.483 1.00 36.94 508 CYS A N 1
ATOM 3845 C CA . CYS A 1 508 ? -14.866 -24.354 63.080 1.00 36.94 508 CYS A CA 1
ATOM 3846 C C . CYS A 1 508 ? -14.920 -25.401 64.226 1.00 36.94 508 CYS A C 1
ATOM 3848 O O . CYS A 1 508 ? -15.463 -26.490 64.041 1.00 36.94 508 CYS A O 1
ATOM 3850 N N . HIS A 1 509 ? -14.389 -25.078 65.418 1.00 36.19 509 HIS A N 1
ATOM 3851 C CA . HIS A 1 509 ? -14.291 -25.953 66.600 1.00 36.19 509 HIS A CA 1
ATOM 3852 C C . HIS A 1 509 ? -14.550 -25.226 67.939 1.00 36.19 509 HIS A C 1
ATOM 3854 O O . HIS A 1 509 ? -13.807 -25.445 68.904 1.00 36.19 509 HIS A O 1
ATOM 3860 N N . VAL A 1 510 ? -15.576 -24.368 68.063 1.00 32.22 510 VAL A N 1
ATOM 3861 C CA . VAL A 1 510 ? -15.832 -23.750 69.377 1.00 32.22 510 VAL A CA 1
ATOM 3862 C C . VAL A 1 510 ? -16.345 -24.807 70.352 1.00 32.22 510 VAL A C 1
ATOM 3864 O O . VAL A 1 510 ? -17.278 -25.565 70.089 1.00 32.22 510 VAL A O 1
ATOM 3867 N N . ALA A 1 511 ? -15.660 -24.836 71.489 1.00 38.41 511 ALA A N 1
ATOM 3868 C CA . ALA A 1 511 ? -15.858 -25.689 72.636 1.00 38.41 511 ALA A CA 1
ATOM 3869 C C . ALA A 1 511 ? -17.283 -25.631 73.215 1.00 38.41 511 ALA A C 1
ATOM 3871 O O . ALA A 1 511 ? -17.852 -24.558 73.389 1.00 38.41 511 ALA A O 1
ATOM 3872 N N . GLY A 1 512 ? -17.776 -26.796 73.650 1.00 36.41 512 GLY A N 1
ATOM 3873 C CA . GLY A 1 512 ? -18.828 -26.888 74.666 1.00 36.41 512 GLY A CA 1
ATOM 3874 C C . GLY A 1 512 ? -20.236 -27.164 74.146 1.00 36.41 512 GLY A C 1
ATOM 3875 O O . GLY A 1 512 ? -21.119 -26.326 74.261 1.00 36.41 512 GLY A O 1
ATOM 3876 N N . GLY A 1 513 ? -20.468 -28.392 73.686 1.00 27.11 513 GLY A N 1
ATOM 3877 C CA . GLY A 1 513 ? -21.800 -28.969 73.517 1.00 27.11 513 GLY A CA 1
ATOM 3878 C C . GLY A 1 513 ? -21.743 -30.470 73.771 1.00 27.11 513 GLY A C 1
ATOM 3879 O O . GLY A 1 513 ? -21.569 -31.258 72.850 1.00 27.11 513 GLY A O 1
ATOM 3880 N N . TYR A 1 514 ? -21.813 -30.857 75.043 1.00 41.53 514 TYR A N 1
ATOM 3881 C CA . TYR A 1 514 ? -21.976 -32.240 75.488 1.00 41.53 514 TYR A CA 1
ATOM 3882 C C . TYR A 1 514 ? -23.326 -32.774 74.966 1.00 41.53 514 TYR A C 1
ATOM 3884 O O . TYR A 1 514 ? -24.358 -32.485 75.560 1.00 41.53 514 TYR A O 1
ATOM 3892 N N . ALA A 1 515 ? -23.331 -33.516 73.855 1.00 31.77 515 ALA A N 1
ATOM 3893 C CA . ALA A 1 515 ? -24.383 -34.478 73.504 1.00 31.77 515 ALA A CA 1
ATOM 3894 C C . ALA A 1 515 ? -23.901 -35.410 72.373 1.00 31.77 515 ALA A C 1
ATOM 3896 O O . ALA A 1 515 ? -23.863 -35.041 71.205 1.00 31.77 515 ALA A O 1
ATOM 3897 N N . GLU A 1 516 ? -23.469 -36.602 72.783 1.00 35.91 516 GLU A N 1
ATOM 3898 C CA . GLU A 1 516 ? -23.417 -37.883 72.060 1.00 35.91 516 GLU A CA 1
ATOM 3899 C C . GLU A 1 516 ? -23.328 -37.880 70.510 1.00 35.91 516 GLU A C 1
ATOM 3901 O O . GLU A 1 516 ? -24.319 -37.758 69.794 1.00 35.91 516 GLU A O 1
ATOM 3906 N N . GLY A 1 517 ? -22.141 -38.229 69.984 1.00 37.44 517 GLY A N 1
ATOM 3907 C CA . GLY A 1 517 ? -22.080 -39.288 68.963 1.00 37.44 517 GLY A CA 1
ATOM 3908 C C . GLY A 1 517 ? -21.553 -39.001 67.549 1.00 37.44 517 GLY A C 1
ATOM 3909 O O . GLY A 1 517 ? -21.604 -39.924 66.739 1.00 37.44 517 GLY A O 1
ATOM 3910 N N . ARG A 1 518 ? -21.021 -37.822 67.187 1.00 37.53 518 ARG A N 1
ATOM 3911 C CA . ARG A 1 518 ? -20.441 -37.616 65.832 1.00 37.53 518 ARG A CA 1
ATOM 3912 C C . ARG A 1 518 ? -19.129 -36.829 65.857 1.00 37.53 518 ARG A C 1
ATOM 3914 O O . ARG A 1 518 ? -19.128 -35.616 66.021 1.00 37.53 518 ARG A O 1
ATOM 3921 N N . TYR A 1 519 ? -18.009 -37.529 65.673 1.00 36.62 519 TYR A N 1
ATOM 3922 C CA . TYR A 1 519 ? -16.668 -36.939 65.590 1.00 36.62 519 TYR A CA 1
ATOM 3923 C C . TYR A 1 519 ? -16.264 -36.654 64.133 1.00 36.62 519 TYR A C 1
ATOM 3925 O O . TYR A 1 519 ? -16.405 -37.512 63.257 1.00 36.62 519 TYR A O 1
ATOM 3933 N N . TYR A 1 520 ? -15.723 -35.455 63.888 1.00 40.25 520 TYR A N 1
ATOM 3934 C CA . TYR A 1 520 ? -15.286 -34.975 62.569 1.00 40.25 520 TYR A CA 1
ATOM 3935 C C . TYR A 1 520 ? -13.812 -35.261 62.220 1.00 40.25 520 TYR A C 1
ATOM 3937 O O . TYR A 1 520 ? -13.406 -34.951 61.107 1.00 40.25 520 TYR A O 1
ATOM 3945 N N . HIS A 1 521 ? -13.031 -35.941 63.073 1.00 36.06 521 HIS A N 1
ATOM 3946 C CA . HIS A 1 521 ? -11.631 -36.318 62.791 1.00 36.06 521 HIS A CA 1
ATOM 3947 C C . HIS A 1 521 ? -11.324 -37.773 63.199 1.00 36.06 521 HIS A C 1
ATOM 3949 O O . HIS A 1 521 ? -11.792 -38.220 64.243 1.00 36.06 521 HIS A O 1
ATOM 3955 N N . TRP A 1 522 ? -10.531 -38.510 62.397 1.00 34.34 522 TRP A N 1
ATOM 3956 C CA . TRP A 1 522 ? -10.171 -39.925 62.652 1.00 34.34 522 TRP A CA 1
ATOM 3957 C C . TRP A 1 522 ? -8.712 -40.167 63.100 1.00 34.34 522 TRP A C 1
ATOM 3959 O O . TRP A 1 522 ? -8.391 -41.279 63.503 1.00 34.34 522 TRP A O 1
ATOM 3969 N N . ASN A 1 523 ? -7.795 -39.189 63.098 1.00 37.78 523 ASN A N 1
ATOM 3970 C CA . ASN A 1 523 ? -6.440 -39.455 63.611 1.00 37.78 523 ASN A CA 1
ATOM 3971 C C . ASN A 1 523 ? -5.740 -38.204 64.162 1.00 37.78 523 ASN A C 1
ATOM 3973 O O . ASN A 1 523 ? -5.644 -37.187 63.483 1.00 37.78 523 ASN A O 1
ATOM 3977 N N . TYR A 1 524 ? -5.241 -38.311 65.395 1.00 37.59 524 TYR A N 1
ATOM 3978 C CA . TYR A 1 524 ? -4.671 -37.239 66.220 1.00 37.59 524 TYR A CA 1
ATOM 3979 C C . TYR A 1 524 ? -3.136 -37.145 66.152 1.00 37.59 524 TYR A C 1
ATOM 3981 O O . TYR A 1 524 ? -2.512 -36.596 67.056 1.00 37.59 524 TYR A O 1
ATOM 3989 N N . SER A 1 525 ? -2.489 -37.673 65.111 1.00 38.03 525 SER A N 1
ATOM 3990 C CA . SER A 1 525 ? -1.022 -37.653 65.042 1.00 38.03 525 SER A CA 1
ATOM 3991 C C . SER A 1 525 ? -0.405 -36.364 64.473 1.00 38.03 525 SER A C 1
ATOM 3993 O O . SER A 1 525 ? 0.812 -36.229 64.548 1.00 38.03 525 SER A O 1
ATOM 3995 N N . THR A 1 526 ? -1.182 -35.398 63.953 1.00 36.53 526 THR A N 1
ATOM 3996 C CA . THR A 1 526 ? -0.667 -34.063 63.558 1.00 36.53 526 THR A CA 1
ATOM 3997 C C . THR A 1 526 ? -1.712 -32.942 63.733 1.00 36.53 526 THR A C 1
ATOM 3999 O O . THR A 1 526 ? -2.874 -33.183 63.412 1.00 36.53 526 THR A O 1
ATOM 4002 N N . PRO A 1 527 ? -1.337 -31.708 64.145 1.00 36.53 527 PRO A N 1
ATOM 4003 C CA . PRO A 1 527 ? -2.276 -30.609 64.450 1.00 36.53 527 PRO A CA 1
ATOM 4004 C C . PRO A 1 527 ? -3.008 -29.949 63.262 1.00 36.53 527 PRO A C 1
ATOM 4006 O O . PRO A 1 527 ? -3.726 -28.981 63.482 1.00 36.53 527 PRO A O 1
ATOM 4009 N N . TYR A 1 528 ? -2.838 -30.421 62.022 1.00 38.56 528 TYR A N 1
ATOM 4010 C CA . TYR A 1 528 ? -3.226 -29.682 60.804 1.00 38.56 528 TYR A CA 1
ATOM 4011 C C . TYR A 1 528 ? -4.115 -30.499 59.840 1.00 38.56 528 TYR A C 1
ATOM 4013 O O . TYR A 1 528 ? -3.854 -30.554 58.643 1.00 38.56 528 TYR A O 1
ATOM 4021 N N . GLY A 1 529 ? -5.125 -31.206 60.358 1.00 44.41 529 GLY A N 1
ATOM 4022 C CA . GLY A 1 529 ? -5.968 -32.129 59.576 1.00 44.41 529 GLY A CA 1
ATOM 4023 C C . GLY A 1 529 ? -6.712 -31.497 58.384 1.00 44.41 529 GLY A C 1
ATOM 4024 O O . GLY A 1 529 ? -7.102 -30.335 58.425 1.00 44.41 529 GLY A O 1
ATOM 4025 N N . ALA A 1 530 ? -6.925 -32.290 57.324 1.00 46.97 530 ALA A N 1
ATOM 4026 C CA . ALA A 1 530 ? -7.639 -31.893 56.107 1.00 46.97 530 ALA A CA 1
ATOM 4027 C C . ALA A 1 530 ? -9.149 -31.673 56.339 1.00 46.97 530 ALA A C 1
ATOM 4029 O O . ALA A 1 530 ? -9.782 -32.405 57.103 1.00 46.97 530 ALA A O 1
ATOM 4030 N N . VAL A 1 531 ? -9.727 -30.698 55.626 1.00 50.12 531 VAL A N 1
ATOM 4031 C CA . VAL A 1 531 ? -11.153 -30.333 55.683 1.00 50.12 531 VAL A CA 1
ATOM 4032 C C . VAL A 1 531 ? -12.018 -31.513 55.226 1.00 50.12 531 VAL A C 1
ATOM 4034 O O . VAL A 1 531 ? -11.856 -32.016 54.114 1.00 50.12 531 VAL A O 1
ATOM 4037 N N . LYS A 1 532 ? -12.937 -31.973 56.084 1.00 53.72 532 LYS A N 1
ATOM 4038 C CA . LYS A 1 532 ? -13.870 -33.074 55.779 1.00 53.72 532 LYS A CA 1
ATOM 4039 C C . LYS A 1 532 ? -15.154 -32.597 55.085 1.00 53.72 532 LYS A C 1
ATOM 4041 O O . LYS A 1 532 ? -15.690 -33.326 54.256 1.00 53.72 532 LYS A O 1
ATOM 4046 N N . GLU A 1 533 ? -15.615 -31.382 55.389 1.00 61.28 533 GLU A N 1
ATOM 4047 C CA . GLU A 1 533 ? -16.837 -30.792 54.825 1.00 61.28 533 GLU A CA 1
ATOM 4048 C C . GLU A 1 533 ? -16.611 -29.317 54.443 1.00 61.28 533 GLU A C 1
ATOM 4050 O O . GLU A 1 533 ? -16.614 -28.456 55.319 1.00 61.28 533 GLU A O 1
ATOM 4055 N N . PRO A 1 534 ? -16.393 -29.012 53.151 1.00 60.62 534 PRO A N 1
ATOM 4056 C CA . PRO A 1 534 ? -16.105 -27.654 52.674 1.00 60.62 534 PRO A CA 1
ATOM 4057 C C . PRO A 1 534 ? -17.334 -26.734 52.599 1.00 60.62 534 PRO A C 1
ATOM 4059 O O . PRO A 1 534 ? -17.187 -25.554 52.303 1.00 60.62 534 PRO A O 1
ATOM 4062 N N . GLY A 1 535 ? -18.545 -27.251 52.838 1.00 61.31 535 GLY A N 1
ATOM 4063 C CA . GLY A 1 535 ? -19.791 -26.482 52.728 1.00 61.31 535 GLY A CA 1
ATOM 4064 C C . GLY A 1 535 ? -20.357 -26.361 51.307 1.00 61.31 535 GLY A C 1
ATOM 4065 O O . GLY A 1 535 ? -21.402 -25.742 51.128 1.00 61.31 535 GLY A O 1
ATOM 4066 N N . TRP A 1 536 ? -19.726 -26.977 50.301 1.00 68.81 536 TRP A N 1
ATOM 4067 C CA . TRP A 1 536 ? -20.242 -26.979 48.929 1.00 68.81 536 TRP A CA 1
ATOM 4068 C C . TRP A 1 536 ? -21.559 -27.775 48.805 1.00 68.81 536 TRP A C 1
ATOM 4070 O O . TRP A 1 536 ? -21.639 -28.909 49.301 1.00 68.81 536 TRP A O 1
ATOM 4080 N N . PRO A 1 537 ? -22.596 -27.235 48.128 1.00 58.66 537 PRO A N 1
ATOM 4081 C CA . PRO A 1 537 ? -23.869 -27.929 47.930 1.00 58.66 537 PRO A CA 1
ATOM 4082 C C . PRO A 1 537 ? -23.690 -29.301 47.256 1.00 58.66 537 PRO A C 1
ATOM 4084 O O . PRO A 1 537 ? -23.174 -29.393 46.146 1.00 58.66 537 PRO A O 1
ATOM 4087 N N . GLY A 1 538 ? -24.135 -30.380 47.913 1.00 64.50 538 GLY A N 1
ATOM 4088 C CA . GLY A 1 538 ? -24.094 -31.745 47.362 1.00 64.50 538 GLY A CA 1
ATOM 4089 C C . GLY A 1 538 ? -22.800 -32.540 47.607 1.00 64.50 538 GLY A C 1
ATOM 4090 O O . GLY A 1 538 ? -22.660 -33.639 47.067 1.00 64.50 538 GLY A O 1
ATOM 4091 N N . TRP A 1 539 ? -21.868 -32.041 48.427 1.00 65.12 539 TRP A N 1
ATOM 4092 C CA . TRP A 1 539 ? -20.635 -32.758 48.773 1.00 65.12 539 TRP A CA 1
ATOM 4093 C C . TRP A 1 539 ? -20.900 -34.081 49.521 1.00 65.12 539 TRP A C 1
ATOM 4095 O O . TRP A 1 539 ? -21.583 -34.109 50.543 1.00 65.12 539 TRP A O 1
ATOM 4105 N N . THR A 1 540 ? -20.320 -35.187 49.036 1.00 65.62 540 THR A N 1
ATOM 4106 C CA . THR A 1 540 ? -20.429 -36.536 49.644 1.00 65.62 540 THR A CA 1
ATOM 4107 C C . THR A 1 540 ? -19.067 -37.178 49.959 1.00 65.62 540 THR A C 1
ATOM 4109 O O . THR A 1 540 ? -19.002 -38.338 50.371 1.00 65.62 540 THR A O 1
ATOM 4112 N N . GLY A 1 541 ? -17.966 -36.441 49.768 1.00 61.22 541 GLY A N 1
ATOM 4113 C CA . GLY A 1 541 ? -16.597 -36.933 49.943 1.00 61.22 541 GLY A CA 1
ATOM 4114 C C . GLY A 1 541 ? -16.115 -36.953 51.400 1.00 61.22 541 GLY A C 1
ATOM 4115 O O . GLY A 1 541 ? -16.609 -36.228 52.259 1.00 61.22 541 GLY A O 1
ATOM 4116 N N . THR A 1 542 ? -15.108 -37.782 51.692 1.00 57.97 542 THR A N 1
ATOM 4117 C CA . THR A 1 542 ? -14.520 -37.922 53.042 1.00 57.97 542 THR A CA 1
ATOM 4118 C C . THR A 1 542 ? -13.449 -36.884 53.397 1.00 57.97 542 THR A C 1
ATOM 4120 O O . THR A 1 542 ? -13.138 -36.750 54.577 1.00 57.97 542 THR A O 1
ATOM 4123 N N . PHE A 1 543 ? -12.843 -36.204 52.418 1.00 63.56 543 PHE A N 1
ATOM 4124 C CA . PHE A 1 543 ? -11.872 -35.116 52.609 1.00 63.56 543 PHE A CA 1
ATOM 4125 C C . PHE A 1 543 ? -11.693 -34.327 51.308 1.00 63.56 543 PHE A C 1
ATOM 4127 O O . PHE A 1 543 ? -11.788 -34.913 50.229 1.00 63.56 543 PHE A O 1
ATOM 4134 N N . VAL A 1 544 ? -11.413 -33.029 51.426 1.00 62.56 544 VAL A N 1
ATOM 4135 C CA . VAL A 1 544 ? -11.092 -32.132 50.307 1.00 62.56 544 VAL A CA 1
ATOM 4136 C C . VAL A 1 544 ? -9.681 -32.436 49.798 1.00 62.56 544 VAL A C 1
ATOM 4138 O O . VAL A 1 544 ? -8.718 -32.463 50.568 1.00 62.56 544 VAL A O 1
ATOM 4141 N N . LYS A 1 545 ? -9.553 -32.694 48.500 1.00 65.25 545 LYS A N 1
ATOM 4142 C CA . LYS A 1 545 ? -8.292 -32.916 47.781 1.00 65.25 545 LYS A CA 1
ATOM 4143 C C . LYS A 1 545 ? -7.884 -31.662 47.013 1.00 65.25 545 LYS A C 1
ATOM 4145 O O . LYS A 1 545 ? -8.694 -30.772 46.775 1.00 65.25 545 LYS A O 1
ATOM 4150 N N . CYS A 1 546 ? -6.642 -31.639 46.529 1.00 64.75 546 CYS A N 1
ATOM 4151 C CA . CYS A 1 546 ? -6.143 -30.591 45.631 1.00 64.75 546 CYS A CA 1
ATOM 4152 C C . CYS A 1 546 ? -7.062 -30.393 44.416 1.00 64.75 546 CYS A C 1
ATOM 4154 O O . CYS A 1 546 ? -7.335 -29.263 44.029 1.00 64.75 546 CYS A O 1
ATOM 4156 N N . SER A 1 547 ? -7.568 -31.496 43.847 1.00 65.94 547 SER A N 1
ATOM 4157 C CA . SER A 1 547 ? -8.536 -31.471 42.747 1.00 65.94 547 SER A CA 1
ATOM 4158 C C . SER A 1 547 ? -9.807 -30.715 43.112 1.00 65.94 547 SER A C 1
ATOM 4160 O O . SER A 1 547 ? -10.370 -30.033 42.271 1.00 65.94 547 SER A O 1
ATOM 4162 N N . ASP A 1 548 ? -10.242 -30.794 44.363 1.00 71.44 548 ASP A N 1
ATOM 4163 C CA . ASP A 1 548 ? -11.516 -30.222 44.763 1.00 71.44 548 ASP A CA 1
ATOM 4164 C C . ASP A 1 548 ? -11.448 -28.697 44.838 1.00 71.44 548 ASP A C 1
ATOM 4166 O O . ASP A 1 548 ? -12.341 -28.041 44.322 1.00 71.44 548 ASP A O 1
ATOM 4170 N N . CYS A 1 549 ? -10.349 -28.128 45.343 1.00 67.94 549 CYS A N 1
ATOM 4171 C CA . CYS A 1 549 ? -10.155 -26.672 45.370 1.00 67.94 549 CYS A CA 1
ATOM 4172 C C . CYS A 1 549 ? -9.649 -26.091 44.043 1.00 67.94 549 CYS A C 1
ATOM 4174 O O . CYS A 1 549 ? -10.003 -24.978 43.684 1.00 67.94 549 CYS A O 1
ATOM 4176 N N . HIS A 1 550 ? -8.774 -26.799 43.324 1.00 71.62 550 HIS A N 1
ATOM 4177 C CA . HIS A 1 550 ? -8.114 -26.244 42.138 1.00 71.62 550 HIS A CA 1
ATOM 4178 C C . HIS A 1 550 ? -8.759 -26.669 40.814 1.00 71.62 550 HIS A C 1
ATOM 4180 O O . HIS A 1 550 ? -8.380 -26.146 39.771 1.00 71.62 550 HIS A O 1
ATOM 4186 N N . TYR A 1 551 ? -9.714 -27.602 40.820 1.00 71.62 551 TYR A N 1
ATOM 4187 C CA . TYR A 1 551 ? -10.389 -28.056 39.602 1.00 71.62 551 TYR A CA 1
ATOM 4188 C C . TYR A 1 551 ? -11.917 -28.045 39.729 1.00 71.62 551 TYR A C 1
ATOM 4190 O O . TYR A 1 551 ? -12.575 -27.455 38.878 1.00 71.62 551 TYR A O 1
ATOM 4198 N N . THR A 1 552 ? -12.489 -28.660 40.770 1.00 70.00 552 THR A N 1
ATOM 4199 C CA . THR A 1 552 ? -13.952 -28.803 40.900 1.00 70.00 552 THR A CA 1
ATOM 4200 C C . THR A 1 552 ? -14.647 -27.562 41.468 1.00 70.00 552 THR A C 1
ATOM 4202 O O . THR A 1 552 ? -15.784 -27.299 41.093 1.00 70.00 552 THR A O 1
ATOM 4205 N N . HIS A 1 553 ? -13.970 -26.817 42.345 1.00 69.12 553 HIS A N 1
ATOM 4206 C CA . HIS A 1 553 ? -14.472 -25.615 43.020 1.00 69.12 553 HIS A CA 1
ATOM 4207 C C . HIS A 1 553 ? -13.381 -24.534 43.086 1.00 69.12 553 HIS A C 1
ATOM 4209 O O . HIS A 1 553 ? -12.924 -24.151 44.164 1.00 69.12 553 HIS A O 1
ATOM 4215 N N . SER A 1 554 ? -12.893 -24.118 41.915 1.00 65.69 554 SER A N 1
ATOM 4216 C CA . SER A 1 554 ? -11.821 -23.128 41.765 1.00 65.69 554 SER A CA 1
ATOM 4217 C C . SER A 1 554 ? -12.358 -21.723 41.460 1.00 65.69 554 SER A C 1
ATOM 4219 O O . SER A 1 554 ? -13.558 -21.497 41.294 1.00 65.69 554 SER A O 1
ATOM 4221 N N . LYS A 1 555 ? -11.451 -20.742 41.356 1.00 64.19 555 LYS A N 1
ATOM 4222 C CA . LYS A 1 555 ? -11.737 -19.360 40.934 1.00 64.19 555 LYS A CA 1
ATOM 4223 C C . LYS A 1 555 ? -12.595 -18.559 41.917 1.00 64.19 555 LYS A C 1
ATOM 4225 O O . LYS A 1 555 ? -12.015 -17.911 42.776 1.00 64.19 555 LYS A O 1
ATOM 4230 N N . ARG A 1 556 ? -13.925 -18.532 41.746 1.00 57.19 556 ARG A N 1
ATOM 4231 C CA . ARG A 1 556 ? -14.890 -17.672 42.479 1.00 57.19 556 ARG A CA 1
ATOM 4232 C C . ARG A 1 556 ? -15.812 -18.450 43.419 1.00 57.19 556 ARG A C 1
ATOM 4234 O O . ARG A 1 556 ? -16.723 -17.867 44.002 1.00 57.19 556 ARG A O 1
ATOM 4241 N N . ASP A 1 557 ? -15.604 -19.757 43.531 1.00 54.00 557 ASP A N 1
ATOM 4242 C CA . ASP A 1 557 ? -16.466 -20.610 44.330 1.00 54.00 557 ASP A CA 1
ATOM 4243 C C . ASP A 1 557 ? -16.151 -20.429 45.815 1.00 54.00 557 ASP A C 1
ATOM 4245 O O . ASP A 1 557 ? -15.109 -20.838 46.335 1.00 54.00 557 ASP A O 1
ATOM 4249 N N . GLU A 1 558 ? -17.080 -19.796 46.524 1.00 49.34 558 GLU A N 1
ATOM 4250 C CA . GLU A 1 558 ? -17.005 -19.721 47.973 1.00 49.34 558 GLU A CA 1
ATOM 4251 C C . GLU A 1 558 ? -16.989 -21.140 48.582 1.00 49.34 558 GLU A C 1
ATOM 4253 O O . GLU A 1 558 ? -17.698 -22.037 48.110 1.00 49.34 558 GLU A O 1
ATOM 4258 N N . PRO A 1 559 ? -16.192 -21.381 49.639 1.00 52.09 559 PRO A N 1
ATOM 4259 C CA . PRO A 1 559 ? -15.404 -20.399 50.388 1.00 52.09 559 PRO A CA 1
ATOM 4260 C C . PRO A 1 559 ? -13.917 -20.292 49.970 1.00 52.09 559 PRO A C 1
ATOM 4262 O O . PRO A 1 559 ? -13.155 -19.616 50.662 1.00 52.09 559 PRO A O 1
ATOM 4265 N N . PHE A 1 560 ? -13.468 -20.925 48.872 1.00 54.50 560 PHE A N 1
ATOM 4266 C CA . PHE A 1 560 ? -12.039 -21.035 48.521 1.00 54.50 560 PHE A CA 1
ATOM 4267 C C . PHE A 1 560 ? -11.728 -20.566 47.085 1.00 54.50 560 PHE A C 1
ATOM 4269 O O . PHE A 1 560 ? -12.051 -21.234 46.112 1.00 54.50 560 PHE A O 1
ATOM 4276 N N . HIS A 1 561 ? -10.993 -19.458 46.947 1.00 58.75 561 HIS A N 1
ATOM 4277 C CA . HIS A 1 561 ? -10.603 -18.882 45.650 1.00 58.75 561 HIS A CA 1
ATOM 4278 C C . HIS A 1 561 ? -9.233 -19.406 45.178 1.00 58.75 561 HIS A C 1
ATOM 4280 O O . HIS A 1 561 ? -8.226 -18.698 45.248 1.00 58.75 561 HIS A O 1
ATOM 4286 N N . ALA A 1 562 ? -9.157 -20.669 44.747 1.00 63.16 562 ALA A N 1
ATOM 4287 C CA . ALA A 1 562 ? -7.893 -21.278 44.314 1.00 63.16 562 ALA A CA 1
ATOM 4288 C C . ALA A 1 562 ? -7.635 -21.098 42.797 1.00 63.16 562 ALA A C 1
ATOM 4290 O O . ALA A 1 562 ? -8.588 -21.172 42.014 1.00 63.16 562 ALA A O 1
ATOM 4291 N N . PRO A 1 563 ? -6.370 -20.924 42.347 1.00 64.62 563 PRO A N 1
ATOM 4292 C CA . PRO A 1 563 ? -6.022 -20.935 40.922 1.00 64.62 563 PRO A CA 1
ATOM 4293 C C . PRO A 1 563 ? -6.414 -22.255 40.252 1.00 64.62 563 PRO A C 1
ATOM 4295 O O . PRO A 1 563 ? -6.164 -23.324 40.813 1.00 64.62 563 PRO A O 1
ATOM 4298 N N . GLY A 1 564 ? -6.973 -22.197 39.047 1.00 70.88 564 GLY A N 1
ATOM 4299 C CA . GLY A 1 564 ? -7.412 -23.364 38.297 1.00 70.88 564 GLY A CA 1
ATOM 4300 C C . GLY A 1 564 ? -6.258 -24.208 37.749 1.00 70.88 564 GLY A C 1
ATOM 4301 O O . GLY A 1 564 ? -5.371 -23.707 37.053 1.00 70.88 564 GLY A O 1
ATOM 4302 N N . ILE A 1 565 ? -6.271 -25.518 38.000 1.00 70.62 565 ILE A N 1
ATOM 4303 C CA . ILE A 1 565 ? -5.302 -26.480 37.450 1.00 70.62 565 ILE A CA 1
ATOM 4304 C C . ILE A 1 565 ? -5.985 -27.477 36.516 1.00 70.62 565 ILE A C 1
ATOM 4306 O O . ILE A 1 565 ? -7.162 -27.788 36.666 1.00 70.62 565 ILE A O 1
ATOM 4310 N N . GLY A 1 566 ? -5.237 -28.017 35.553 1.00 70.00 566 GLY A N 1
ATOM 4311 C CA . GLY A 1 566 ? -5.743 -29.097 34.700 1.00 70.00 566 GLY A CA 1
ATOM 4312 C C . GLY A 1 566 ? -5.889 -30.427 35.455 1.00 70.00 566 GLY A C 1
ATOM 4313 O O . GLY A 1 566 ? -5.222 -30.663 36.467 1.00 70.00 566 GLY A O 1
ATOM 4314 N N . THR A 1 567 ? -6.704 -31.348 34.933 1.00 69.88 567 THR A N 1
ATOM 4315 C CA . THR A 1 567 ? -6.915 -32.686 35.523 1.00 69.88 567 THR A CA 1
ATOM 4316 C C . THR A 1 567 ? -5.632 -33.506 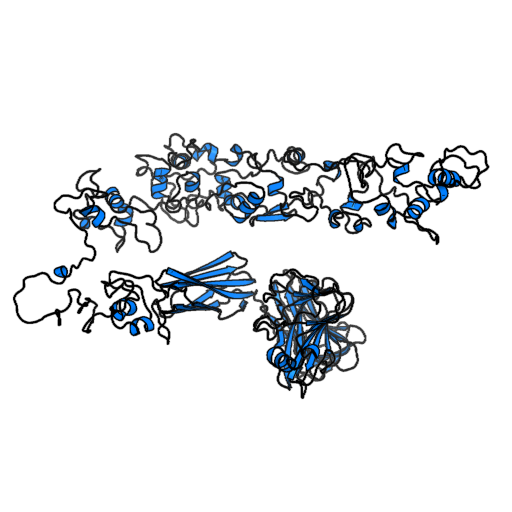35.610 1.00 69.88 567 THR A C 1
ATOM 4318 O O . THR A 1 567 ? -5.485 -34.313 36.525 1.00 69.88 567 THR A O 1
ATOM 4321 N N . TYR A 1 568 ? -4.666 -33.273 34.719 1.00 69.94 568 TYR A N 1
ATOM 4322 C CA . TYR A 1 568 ? -3.343 -33.896 34.775 1.00 69.94 568 TYR A CA 1
ATOM 4323 C C . TYR A 1 568 ? -2.581 -33.526 36.060 1.00 69.94 568 TYR A C 1
ATOM 4325 O O . TYR A 1 568 ? -2.075 -34.398 36.764 1.00 69.94 568 TYR A O 1
ATOM 4333 N N . MET A 1 569 ? -2.559 -32.237 36.423 1.00 67.81 569 MET A N 1
ATOM 4334 C CA . MET A 1 569 ? -1.985 -31.775 37.696 1.00 67.81 569 MET A CA 1
ATOM 4335 C C . MET A 1 569 ? -2.804 -32.275 38.889 1.00 67.81 569 MET A C 1
ATOM 4337 O O . MET A 1 569 ? -2.236 -32.756 39.869 1.00 67.81 569 MET A O 1
ATOM 4341 N N . ALA A 1 570 ? -4.135 -32.203 38.791 1.00 64.38 570 ALA A N 1
ATOM 4342 C CA . ALA A 1 570 ? -5.042 -32.618 39.857 1.00 64.38 570 ALA A CA 1
ATOM 4343 C C . ALA A 1 570 ? -4.913 -34.115 40.206 1.00 64.38 570 ALA A C 1
ATOM 4345 O O . ALA A 1 570 ? -5.108 -34.505 41.357 1.00 64.38 570 ALA A O 1
ATOM 4346 N N . THR A 1 571 ? -4.561 -34.955 39.227 1.00 65.56 571 THR A N 1
ATOM 4347 C CA . THR A 1 571 ? -4.387 -36.406 39.399 1.00 65.56 571 THR A CA 1
ATOM 4348 C C . THR A 1 571 ? -2.952 -36.821 39.723 1.00 65.56 571 THR A C 1
ATOM 4350 O O . THR A 1 571 ? -2.774 -37.811 40.428 1.00 65.56 571 THR A O 1
ATOM 4353 N N . MET A 1 572 ? -1.926 -36.079 39.284 1.00 64.25 572 MET A N 1
ATOM 4354 C CA . MET A 1 572 ? -0.532 -36.351 39.673 1.00 64.25 572 MET A CA 1
ATOM 4355 C C . MET A 1 572 ? -0.246 -36.047 41.149 1.00 64.25 572 MET A C 1
ATOM 4357 O O . MET A 1 572 ? 0.597 -36.708 41.754 1.00 64.25 572 MET A O 1
ATOM 4361 N N . TYR A 1 573 ? -0.944 -35.074 41.738 1.00 60.66 573 TYR A N 1
ATOM 4362 C CA . TYR A 1 573 ? -0.733 -34.640 43.120 1.00 60.66 573 TYR A CA 1
ATOM 4363 C C . TYR A 1 573 ? -1.980 -34.917 43.965 1.00 60.66 573 TYR A C 1
ATOM 4365 O O . TYR A 1 573 ? -2.712 -34.017 44.368 1.00 60.66 573 TYR A O 1
ATOM 4373 N N . THR A 1 574 ? -2.230 -36.201 44.235 1.00 51.31 574 THR A N 1
ATOM 4374 C CA . THR A 1 574 ? -3.417 -36.696 44.961 1.00 51.31 574 THR A CA 1
ATOM 4375 C C . THR A 1 574 ? -3.489 -36.293 46.438 1.00 51.31 574 THR A C 1
ATOM 4377 O O . THR A 1 574 ? -4.494 -36.558 47.097 1.00 51.31 574 THR A O 1
ATOM 4380 N N . SER A 1 575 ? -2.433 -35.693 46.984 1.00 53.47 575 SER A N 1
ATOM 4381 C CA . SER A 1 575 ? -2.376 -35.198 48.357 1.00 53.47 575 SER A CA 1
ATOM 4382 C C . SER A 1 575 ? -1.632 -33.866 48.403 1.00 53.47 575 SER A C 1
ATOM 4384 O O . SER A 1 575 ? -0.656 -33.667 47.680 1.00 53.47 575 SER A O 1
ATOM 4386 N N . CYS A 1 576 ? -2.043 -32.970 49.303 1.00 49.25 576 CYS A N 1
ATOM 4387 C CA . CYS A 1 576 ? -1.390 -31.676 49.537 1.00 49.25 576 CYS A CA 1
ATOM 4388 C C . CYS A 1 576 ? 0.053 -31.797 50.087 1.00 49.25 576 CYS A C 1
ATOM 4390 O O . CYS A 1 576 ? 0.609 -30.810 50.543 1.00 49.25 576 CYS A O 1
ATOM 4392 N N . GLY A 1 577 ? 0.658 -32.995 50.103 1.00 47.44 577 GLY A N 1
ATOM 4393 C CA . GLY A 1 577 ? 1.879 -33.327 50.848 1.00 47.44 577 GLY A CA 1
ATOM 4394 C C . GLY A 1 577 ? 3.184 -33.365 50.045 1.00 47.44 577 GLY A C 1
ATOM 4395 O O . GLY A 1 577 ? 4.178 -33.877 50.550 1.00 47.44 577 GLY A O 1
ATOM 4396 N N . GLY A 1 578 ? 3.216 -32.871 48.807 1.00 46.84 578 GLY A N 1
ATOM 4397 C CA . GLY A 1 578 ? 4.440 -32.803 48.002 1.00 46.84 578 GLY A CA 1
ATOM 4398 C C . GLY A 1 578 ? 4.909 -31.361 47.848 1.00 46.84 578 GLY A C 1
ATOM 4399 O O . GLY A 1 578 ? 4.149 -30.540 47.346 1.00 46.84 578 GLY A O 1
ATOM 4400 N N . GLY A 1 579 ? 6.152 -31.055 48.234 1.00 51.03 579 GLY A N 1
ATOM 4401 C CA . GLY A 1 579 ? 6.745 -29.704 48.267 1.00 51.03 579 GLY A CA 1
ATOM 4402 C C . GLY A 1 579 ? 6.888 -28.956 46.929 1.00 51.03 579 GLY A C 1
ATOM 4403 O O . GLY A 1 579 ? 7.739 -28.081 46.824 1.00 51.03 579 GLY A O 1
ATOM 4404 N N . ASN A 1 580 ? 6.095 -29.293 45.908 1.00 53.56 580 ASN A N 1
ATOM 4405 C CA . ASN A 1 580 ? 6.156 -28.697 44.575 1.00 53.56 580 ASN A CA 1
ATOM 4406 C C . ASN A 1 580 ? 5.324 -27.412 44.441 1.00 53.56 580 ASN A C 1
ATOM 4408 O O . ASN A 1 580 ? 5.690 -26.564 43.644 1.00 53.56 580 ASN A O 1
ATOM 4412 N N . CYS A 1 581 ? 4.238 -27.235 45.200 1.00 52.75 581 CYS A N 1
ATOM 4413 C CA . CYS A 1 581 ? 3.424 -26.004 45.159 1.00 52.75 581 CYS A CA 1
ATOM 4414 C C . CYS A 1 581 ? 3.240 -25.386 46.549 1.00 52.75 581 CYS A C 1
ATOM 4416 O O . CYS A 1 581 ? 3.307 -24.167 46.691 1.00 52.75 581 CYS A O 1
ATOM 4418 N N . HIS A 1 582 ? 3.085 -26.239 47.564 1.00 56.34 582 HIS A N 1
ATOM 4419 C CA . HIS A 1 582 ? 2.959 -25.864 48.968 1.00 56.34 582 HIS A CA 1
ATOM 4420 C C . HIS A 1 582 ? 4.126 -26.486 49.754 1.00 56.34 582 HIS A C 1
ATOM 4422 O O . HIS A 1 582 ? 4.224 -27.711 49.871 1.00 56.34 582 HIS A O 1
ATOM 4428 N N . GLY A 1 583 ? 5.063 -25.663 50.222 1.00 49.00 583 GLY A N 1
ATOM 4429 C CA . GLY A 1 583 ? 6.266 -26.052 50.949 1.00 49.00 583 GLY A CA 1
ATOM 4430 C C . GLY A 1 583 ? 5.937 -26.971 52.123 1.00 49.00 583 GLY A C 1
ATOM 4431 O O . GLY A 1 583 ? 5.172 -26.622 53.017 1.00 49.00 583 GLY A O 1
ATOM 4432 N N . ASN A 1 584 ? 6.493 -28.187 52.103 1.00 51.66 584 ASN A N 1
ATOM 4433 C CA . ASN A 1 584 ? 6.366 -29.190 53.170 1.00 51.66 584 ASN A CA 1
ATOM 4434 C C . ASN A 1 584 ? 4.927 -29.534 53.612 1.00 51.66 584 ASN A C 1
ATOM 4436 O O . ASN A 1 584 ? 4.714 -29.966 54.744 1.00 51.66 584 ASN A O 1
ATOM 4440 N N . GLY A 1 585 ? 3.939 -29.382 52.725 1.00 48.75 585 GLY A N 1
ATOM 4441 C CA . GLY A 1 585 ? 2.546 -29.731 53.017 1.00 48.75 585 GLY A CA 1
ATOM 4442 C C . GLY A 1 585 ? 1.787 -28.714 53.869 1.00 48.75 585 GLY A C 1
ATOM 4443 O O . GLY A 1 585 ? 0.696 -29.019 54.350 1.00 48.75 585 GLY A O 1
ATOM 4444 N N . GLN A 1 586 ? 2.335 -27.507 54.046 1.00 51.34 586 GLN A N 1
ATOM 4445 C CA . GLN A 1 586 ? 1.623 -26.384 54.647 1.00 51.34 586 GLN A CA 1
ATOM 4446 C C . GLN A 1 586 ? 0.985 -25.529 53.551 1.00 51.34 586 GLN A C 1
ATOM 4448 O O . GLN A 1 586 ? 1.669 -24.953 52.711 1.00 51.34 586 GLN A O 1
ATOM 4453 N N . ILE A 1 587 ? -0.346 -25.432 53.580 1.00 47.97 587 ILE A N 1
ATOM 4454 C CA . ILE A 1 587 ? -1.179 -24.746 52.572 1.00 47.97 587 ILE A CA 1
ATOM 4455 C C . ILE A 1 587 ? -0.795 -23.253 52.434 1.00 47.97 587 ILE A C 1
ATOM 4457 O O . ILE A 1 587 ? -1.052 -22.642 51.402 1.00 47.97 587 ILE A O 1
ATOM 4461 N N . HIS A 1 588 ? -0.104 -22.684 53.430 1.00 45.84 588 HIS A N 1
ATOM 4462 C CA . HIS A 1 588 ? 0.292 -21.273 53.490 1.00 45.84 588 HIS A CA 1
ATOM 4463 C C . HIS A 1 588 ? 1.740 -20.967 53.063 1.00 45.84 588 HIS A C 1
ATOM 4465 O O . HIS A 1 588 ? 2.091 -19.794 52.991 1.00 45.84 588 HIS A O 1
ATOM 4471 N N . ASP A 1 589 ? 2.563 -21.970 52.738 1.00 45.91 589 ASP A N 1
ATOM 4472 C CA . ASP A 1 589 ? 3.920 -21.752 52.212 1.00 45.91 589 ASP A CA 1
ATOM 4473 C C . ASP A 1 589 ? 3.932 -22.015 50.702 1.00 45.91 589 ASP A C 1
ATOM 4475 O O . ASP A 1 589 ? 4.079 -23.151 50.271 1.00 45.91 589 ASP A O 1
ATOM 4479 N N . THR A 1 590 ? 3.756 -21.005 49.849 1.00 48.25 590 THR A N 1
ATOM 4480 C CA . THR A 1 590 ? 3.815 -21.209 48.386 1.00 48.25 590 THR A CA 1
ATOM 4481 C C . THR A 1 590 ? 5.250 -21.158 47.867 1.00 48.25 590 THR A C 1
ATOM 4483 O O . THR A 1 590 ? 5.979 -20.213 48.167 1.00 48.25 590 THR A O 1
ATOM 4486 N N . VAL A 1 591 ? 5.647 -22.121 47.029 1.00 50.41 591 VAL A N 1
ATOM 4487 C CA . VAL A 1 591 ? 6.953 -22.123 46.340 1.00 50.41 591 VAL A CA 1
ATOM 4488 C C . VAL A 1 591 ? 6.749 -21.855 44.848 1.00 50.41 591 VAL A C 1
ATOM 4490 O O . VAL A 1 591 ? 5.862 -22.436 44.226 1.00 50.41 591 VAL A O 1
ATOM 4493 N N . THR A 1 592 ? 7.565 -20.989 44.243 1.00 51.31 592 THR A N 1
ATOM 4494 C CA . THR A 1 592 ? 7.492 -20.671 42.808 1.00 51.31 592 THR A CA 1
ATOM 4495 C C . THR A 1 592 ? 7.919 -21.885 41.971 1.00 51.31 592 THR A C 1
ATOM 4497 O O . THR A 1 592 ? 9.094 -22.243 41.932 1.00 51.31 592 THR A O 1
ATOM 4500 N N . VAL A 1 593 ? 6.968 -22.545 41.306 1.00 54.56 593 VAL A N 1
ATOM 4501 C CA . VAL A 1 593 ? 7.200 -23.792 40.547 1.00 54.56 593 VAL A CA 1
ATOM 4502 C C . VAL A 1 593 ? 7.699 -23.519 39.111 1.00 54.56 593 VAL A C 1
ATOM 4504 O O . VAL A 1 593 ? 7.301 -22.516 38.517 1.00 54.56 593 VAL A O 1
ATOM 4507 N N . PRO A 1 594 ? 8.475 -24.423 38.467 1.00 49.81 594 PRO A N 1
ATOM 4508 C CA . PRO A 1 594 ? 9.061 -24.209 37.131 1.00 49.81 594 PRO A CA 1
ATOM 4509 C C . PRO A 1 594 ? 8.077 -24.212 35.942 1.00 49.81 594 PRO A C 1
ATOM 4511 O O . PRO A 1 594 ? 8.492 -23.994 34.807 1.00 49.81 594 PRO A O 1
ATOM 4514 N N . TYR A 1 595 ? 6.780 -24.464 36.153 1.00 55.78 595 TYR A N 1
ATOM 4515 C CA . TYR A 1 595 ? 5.795 -24.682 35.077 1.00 55.78 595 TYR A CA 1
ATOM 4516 C C . TYR A 1 595 ? 5.149 -23.391 34.523 1.00 55.78 595 TYR A C 1
ATOM 4518 O O . TYR A 1 595 ? 4.120 -23.441 33.851 1.00 55.78 595 TYR A O 1
ATOM 4526 N N . LEU A 1 596 ? 5.769 -22.228 34.752 1.00 62.47 596 LEU A N 1
ATOM 4527 C CA . LEU A 1 596 ? 5.297 -20.887 34.362 1.00 62.47 596 LEU A CA 1
ATOM 4528 C C . LEU A 1 596 ? 5.553 -20.532 32.883 1.00 62.47 596 LEU A C 1
ATOM 4530 O O . LEU A 1 596 ? 5.832 -19.377 32.550 1.00 62.47 596 LEU A O 1
ATOM 4534 N N . SER A 1 597 ? 5.472 -21.511 31.981 1.00 74.50 597 SER A N 1
ATOM 4535 C CA . SER A 1 597 ? 5.539 -21.225 30.544 1.00 74.50 597 SER A CA 1
ATOM 4536 C C . SER A 1 597 ? 4.245 -20.541 30.080 1.00 74.50 597 SER A C 1
ATOM 4538 O O . SER A 1 597 ? 3.166 -20.911 30.565 1.00 74.50 597 SER A O 1
ATOM 4540 N N . PRO A 1 598 ? 4.313 -19.584 29.137 1.00 82.81 598 PRO A N 1
ATOM 4541 C CA . PRO A 1 598 ? 3.136 -19.045 28.459 1.00 82.81 598 PRO A CA 1
ATOM 4542 C C . PRO A 1 598 ? 2.245 -20.145 27.850 1.00 82.81 598 PRO A C 1
ATOM 4544 O O . PRO A 1 598 ? 2.705 -21.277 27.656 1.00 82.81 598 PRO A O 1
ATOM 4547 N N . PRO A 1 599 ? 0.952 -19.877 27.600 1.00 89.31 599 PRO A N 1
ATOM 4548 C CA . PRO A 1 599 ? 0.098 -20.825 26.891 1.00 89.31 599 PRO A CA 1
ATOM 4549 C C . PRO A 1 599 ? 0.551 -20.970 25.435 1.00 89.31 599 PRO A C 1
ATOM 4551 O O . PRO A 1 599 ? 1.249 -20.115 24.897 1.00 89.31 599 PRO A O 1
ATOM 4554 N N . ILE A 1 600 ? 0.159 -22.068 24.800 1.00 90.88 600 ILE A N 1
ATOM 4555 C CA . ILE A 1 600 ? 0.304 -22.247 23.356 1.00 90.88 600 ILE A CA 1
ATOM 4556 C C . ILE A 1 600 ? -1.004 -21.783 22.731 1.00 90.88 600 ILE A C 1
ATOM 4558 O O . ILE A 1 600 ? -2.058 -22.303 23.087 1.00 90.88 600 ILE A O 1
ATOM 4562 N N . VAL A 1 601 ? -0.937 -20.819 21.817 1.00 92.44 601 VAL A N 1
ATOM 4563 C CA . VAL A 1 601 ? -2.099 -20.347 21.059 1.00 92.44 601 VAL A CA 1
ATOM 4564 C C . VAL A 1 601 ? -1.966 -20.824 19.624 1.00 92.44 601 VAL A C 1
ATOM 4566 O O . VAL A 1 601 ? -0.934 -20.623 18.988 1.00 92.44 601 VAL A O 1
ATOM 4569 N N . THR A 1 602 ? -3.017 -21.444 19.108 1.00 92.94 602 THR A N 1
ATOM 4570 C CA . THR A 1 602 ? -3.172 -21.721 17.681 1.00 92.94 602 THR A CA 1
ATOM 4571 C C . THR A 1 602 ? -4.410 -20.995 17.189 1.00 92.94 602 THR A C 1
ATOM 4573 O O . THR A 1 602 ? -5.399 -20.899 17.908 1.00 92.94 602 THR A O 1
ATOM 4576 N N . VAL A 1 603 ? -4.347 -20.423 15.992 1.00 92.69 603 VAL A N 1
ATOM 4577 C CA . VAL A 1 603 ? -5.462 -19.678 15.407 1.00 92.69 603 VAL A CA 1
ATOM 4578 C C . VAL A 1 603 ? -5.540 -19.977 13.918 1.00 92.69 603 VAL A C 1
ATOM 4580 O O . VAL A 1 603 ? -4.520 -20.099 13.239 1.00 92.69 603 VAL A O 1
ATOM 4583 N N . SER A 1 604 ? -6.761 -20.115 13.421 1.00 89.62 604 SER A N 1
ATOM 4584 C CA . SER A 1 604 ? -7.071 -20.394 12.025 1.00 89.62 604 SER A CA 1
ATOM 4585 C C . SER A 1 604 ? -8.313 -19.618 11.601 1.00 89.62 604 SER A C 1
ATOM 4587 O O . SER A 1 604 ? -9.229 -19.412 12.396 1.00 89.62 604 SER A O 1
ATOM 4589 N N . ALA A 1 605 ? -8.341 -19.182 10.347 1.00 88.62 605 ALA A N 1
ATOM 4590 C CA . ALA A 1 605 ? -9.529 -18.626 9.721 1.00 88.62 605 ALA A CA 1
ATOM 4591 C C . ALA A 1 605 ? -10.184 -19.702 8.844 1.00 88.62 605 ALA A C 1
ATOM 4593 O O . ALA A 1 605 ? -9.499 -20.434 8.134 1.00 88.62 605 ALA A O 1
ATOM 4594 N N . SER A 1 606 ? -11.514 -19.777 8.868 1.00 85.75 606 SER A N 1
ATOM 4595 C CA . SER A 1 606 ? -12.324 -20.648 7.997 1.00 85.75 606 SER A CA 1
ATOM 4596 C C . SER A 1 606 ? -12.093 -20.372 6.515 1.00 85.75 606 SER A C 1
ATOM 4598 O O . SER A 1 606 ? -12.235 -21.267 5.682 1.00 85.75 606 SER A O 1
ATOM 4600 N N . LYS A 1 607 ? -11.721 -19.130 6.198 1.00 78.56 607 LYS A N 1
ATOM 4601 C CA . LYS A 1 607 ? -11.308 -18.687 4.879 1.00 78.56 607 LYS A CA 1
ATOM 4602 C C . LYS A 1 607 ? -10.054 -17.836 5.021 1.00 78.56 607 LYS A C 1
ATOM 4604 O O . LYS A 1 607 ? -10.061 -16.846 5.745 1.00 78.56 607 LYS A O 1
ATOM 4609 N N . SER A 1 608 ? -9.009 -18.169 4.274 1.00 66.81 608 SER A N 1
ATOM 4610 C CA . SER A 1 608 ? -7.874 -17.260 4.070 1.00 66.81 608 SER A CA 1
ATOM 4611 C C . SER A 1 608 ? -8.218 -16.123 3.092 1.00 66.81 608 SER A C 1
ATOM 4613 O O . SER A 1 608 ? -7.454 -15.174 2.976 1.00 66.81 608 SER A O 1
ATOM 4615 N N . TYR A 1 609 ? -9.367 -16.199 2.401 1.00 70.38 609 TYR A N 1
ATOM 4616 C CA . TYR A 1 609 ? -9.841 -15.207 1.429 1.00 70.38 609 TYR A CA 1
ATOM 4617 C C . TYR A 1 609 ? -11.358 -15.067 1.459 1.00 70.38 609 TYR A C 1
ATOM 4619 O O . TYR A 1 609 ? -12.068 -16.073 1.453 1.00 70.38 609 TYR A O 1
ATOM 4627 N N . ALA A 1 610 ? -11.860 -13.839 1.426 1.00 77.12 610 ALA A N 1
ATOM 4628 C CA . ALA A 1 610 ? -13.293 -13.582 1.347 1.00 77.12 610 ALA A CA 1
ATOM 4629 C C . ALA A 1 610 ? -13.595 -12.326 0.517 1.00 77.12 610 ALA A C 1
ATOM 4631 O O . ALA A 1 610 ? -12.700 -11.535 0.199 1.00 77.12 610 ALA A O 1
ATOM 4632 N N . TYR A 1 611 ? -14.855 -12.150 0.134 1.00 80.88 611 TYR A N 1
ATOM 4633 C CA . TYR A 1 611 ? -15.305 -10.884 -0.439 1.00 80.88 611 TYR A CA 1
ATOM 4634 C C . TYR A 1 611 ? -15.690 -9.913 0.670 1.00 80.88 611 TYR A C 1
ATOM 4636 O O . TYR A 1 611 ? -16.143 -10.338 1.727 1.00 80.88 611 TYR A O 1
ATOM 4644 N N . VAL A 1 612 ? -15.547 -8.611 0.424 1.00 80.62 612 VAL A N 1
ATOM 4645 C CA . VAL A 1 612 ? -16.145 -7.596 1.303 1.00 80.62 612 VAL A CA 1
ATOM 4646 C C . VAL A 1 612 ? -17.650 -7.875 1.421 1.00 80.62 612 VAL A C 1
ATOM 4648 O O . VAL A 1 612 ? -18.348 -7.925 0.406 1.00 80.62 612 VAL A O 1
ATOM 4651 N N . GLY A 1 613 ? -18.124 -8.078 2.652 1.00 81.94 613 GLY A N 1
ATOM 4652 C CA . GLY A 1 613 ? -19.498 -8.483 2.974 1.00 81.94 613 GLY A CA 1
ATOM 4653 C C . GLY A 1 613 ? -19.680 -9.974 3.292 1.00 81.94 613 GLY A C 1
ATOM 4654 O O . GLY A 1 613 ? -20.759 -10.377 3.720 1.00 81.94 613 GLY A O 1
ATOM 4655 N N . ASP A 1 614 ? -18.650 -10.806 3.123 1.00 85.12 614 ASP A N 1
ATOM 4656 C CA . ASP A 1 614 ? -18.667 -12.180 3.627 1.00 85.12 614 ASP A CA 1
ATOM 4657 C C . ASP A 1 614 ? -18.491 -12.207 5.152 1.00 85.12 614 ASP A C 1
ATOM 4659 O O . ASP A 1 614 ? -17.800 -11.377 5.746 1.00 85.12 614 ASP A O 1
ATOM 4663 N N . THR A 1 615 ? -19.013 -13.255 5.785 1.00 91.25 615 THR A N 1
ATOM 4664 C CA . THR A 1 615 ? -18.663 -13.604 7.164 1.00 91.25 615 THR A CA 1
ATOM 4665 C C . THR A 1 615 ? -17.497 -14.596 7.185 1.00 91.25 615 THR A C 1
ATOM 4667 O O . THR A 1 615 ? -17.535 -15.623 6.495 1.00 91.25 615 THR A O 1
ATOM 4670 N N . ILE A 1 616 ? -16.469 -14.315 7.990 1.00 92.00 616 ILE A N 1
ATOM 4671 C CA . ILE A 1 616 ? -15.322 -15.206 8.211 1.00 92.00 616 ILE A CA 1
ATOM 4672 C C . ILE A 1 616 ? -15.366 -15.739 9.637 1.00 92.00 616 ILE A C 1
ATOM 4674 O O . ILE A 1 616 ? -15.257 -14.983 10.595 1.00 92.00 616 ILE A O 1
ATOM 4678 N N . THR A 1 617 ? -15.470 -17.056 9.791 1.00 94.88 617 THR A N 1
ATOM 4679 C CA . THR A 1 617 ? -15.330 -17.713 11.095 1.00 94.88 617 THR A CA 1
ATOM 4680 C C . THR A 1 617 ? -13.855 -17.884 11.445 1.00 94.88 617 THR A C 1
ATOM 4682 O O . THR A 1 617 ? -13.080 -18.342 10.608 1.00 94.88 617 THR A O 1
ATOM 4685 N N . ILE A 1 618 ? -13.471 -17.552 12.669 1.00 95.94 618 ILE A N 1
ATOM 4686 C CA . ILE A 1 618 ? -12.137 -17.723 13.236 1.00 95.94 618 ILE A CA 1
ATOM 4687 C C . ILE A 1 618 ? -12.223 -18.767 14.343 1.00 95.94 618 ILE A C 1
ATOM 4689 O O . ILE A 1 618 ? -13.116 -18.709 15.188 1.00 95.94 618 ILE A O 1
ATOM 4693 N N . THR A 1 619 ? -11.285 -19.710 14.340 1.00 96.00 619 THR A N 1
ATOM 4694 C CA . THR A 1 619 ? -11.137 -20.718 15.388 1.00 96.00 619 THR A CA 1
ATOM 4695 C C . THR A 1 619 ? -9.773 -20.568 16.036 1.00 96.00 619 THR A C 1
ATOM 4697 O O . THR A 1 619 ? -8.747 -20.663 15.355 1.00 96.00 619 THR A O 1
ATOM 4700 N N . ALA A 1 620 ? -9.760 -20.362 17.348 1.00 95.25 620 ALA A N 1
ATOM 4701 C CA . ALA A 1 620 ? -8.551 -20.345 18.151 1.00 95.25 620 ALA A CA 1
ATOM 4702 C C . ALA A 1 620 ? -8.595 -21.426 19.230 1.00 95.25 620 ALA A C 1
ATOM 4704 O O . ALA A 1 620 ? -9.626 -21.640 19.860 1.00 95.25 620 ALA A O 1
ATOM 4705 N N . GLU A 1 621 ? -7.461 -22.078 19.462 1.00 94.88 621 GLU A N 1
ATOM 4706 C CA . GLU A 1 621 ? -7.280 -23.020 20.563 1.00 94.88 621 GLU A CA 1
ATOM 4707 C C . GLU A 1 621 ? -6.121 -22.557 21.438 1.00 94.88 621 GLU A C 1
ATOM 4709 O O . GLU A 1 621 ? -5.017 -22.293 20.947 1.00 94.88 621 GLU A O 1
ATOM 4714 N N . VAL A 1 622 ? -6.370 -22.469 22.741 1.00 92.75 622 VAL A N 1
ATOM 4715 C CA . VAL A 1 622 ? -5.393 -22.048 23.742 1.00 92.75 622 VAL A CA 1
ATOM 4716 C C . VAL A 1 622 ? -5.132 -23.220 24.676 1.00 92.75 622 VAL A C 1
ATOM 4718 O O . VAL A 1 622 ? -6.014 -23.648 25.413 1.00 92.75 622 VAL A O 1
ATOM 4721 N N . ILE A 1 623 ? -3.902 -23.733 24.662 1.00 90.06 623 ILE A N 1
ATOM 4722 C CA . ILE A 1 623 ? -3.471 -24.850 25.504 1.00 90.06 623 ILE A CA 1
ATOM 4723 C C . ILE A 1 623 ? -2.542 -24.330 26.595 1.00 90.06 623 ILE A C 1
ATOM 4725 O O . ILE A 1 623 ? -1.432 -23.847 26.346 1.00 90.06 623 ILE A O 1
ATOM 4729 N N . GLY A 1 624 ? -2.972 -24.480 27.838 1.00 84.12 624 GLY A N 1
ATOM 4730 C CA . GLY A 1 624 ? -2.184 -24.216 29.019 1.00 84.12 624 GLY A CA 1
ATOM 4731 C C . GLY A 1 624 ? -1.635 -25.495 29.623 1.00 84.12 624 GLY A C 1
ATOM 4732 O O . GLY A 1 624 ? -2.352 -26.262 30.258 1.00 84.12 624 GLY A O 1
ATOM 4733 N N . TYR A 1 625 ? -0.321 -25.702 29.500 1.00 78.81 625 TYR A N 1
ATOM 4734 C CA . TYR A 1 625 ? 0.349 -26.774 30.237 1.00 78.81 625 TYR A CA 1
ATOM 4735 C C . TYR A 1 625 ? 0.041 -26.625 31.731 1.00 78.81 625 TYR A C 1
ATOM 4737 O O . TYR A 1 625 ? 0.393 -25.603 32.326 1.00 78.81 625 TYR A O 1
ATOM 4745 N N . ASN A 1 626 ? -0.615 -27.637 32.305 1.00 72.75 626 ASN A N 1
ATOM 4746 C CA . ASN A 1 626 ? -0.886 -27.810 33.733 1.00 72.75 626 ASN A CA 1
ATOM 4747 C C . ASN A 1 626 ? -1.817 -26.791 34.438 1.00 72.75 626 ASN A C 1
ATOM 4749 O O . ASN A 1 626 ? -2.267 -27.078 35.546 1.00 72.75 626 ASN A O 1
ATOM 4753 N N . VAL A 1 627 ? -2.146 -25.651 33.829 1.00 76.94 627 VAL A N 1
ATOM 4754 C CA . VAL A 1 627 ? -2.963 -24.573 34.425 1.00 76.94 627 VAL A CA 1
ATOM 4755 C C . VAL A 1 627 ? -4.118 -24.233 33.486 1.00 76.94 627 VAL A C 1
ATOM 4757 O O . VAL A 1 627 ? -3.918 -24.230 32.269 1.00 76.94 627 VAL A O 1
ATOM 4760 N N . GLN A 1 628 ? -5.298 -23.955 34.044 1.00 83.19 628 GLN A N 1
ATOM 4761 C CA . GLN A 1 628 ? -6.482 -23.556 33.280 1.00 83.19 628 GLN A CA 1
ATOM 4762 C C . GLN A 1 628 ? -6.287 -22.200 32.579 1.00 83.19 628 GLN A C 1
ATOM 4764 O O . GLN A 1 628 ? -5.449 -21.375 32.966 1.00 83.19 628 GLN A O 1
ATOM 4769 N N . ILE A 1 629 ? -7.057 -21.990 31.511 1.00 86.12 629 ILE A N 1
ATOM 4770 C CA . ILE A 1 629 ? -7.113 -20.708 30.811 1.00 86.12 629 ILE A CA 1
ATOM 4771 C C . ILE A 1 629 ? -8.047 -19.782 31.588 1.00 86.12 629 ILE A C 1
ATOM 4773 O O . ILE A 1 629 ? -9.133 -20.182 32.018 1.00 86.12 629 ILE A O 1
ATOM 4777 N N . TYR A 1 630 ? -7.583 -18.554 31.782 1.00 81.88 630 TYR A N 1
ATOM 4778 C CA . TYR A 1 630 ? -8.289 -17.505 32.502 1.00 81.88 630 TYR A CA 1
ATOM 4779 C C . TYR A 1 630 ? -9.074 -16.616 31.548 1.00 81.88 630 TYR A C 1
ATOM 4781 O O . TYR A 1 630 ? -10.227 -16.284 31.809 1.00 81.88 630 TYR A O 1
ATOM 4789 N N . ASN A 1 631 ? -8.413 -16.214 30.460 1.00 85.81 631 ASN A N 1
ATOM 4790 C CA . ASN A 1 631 ? -8.912 -15.195 29.559 1.00 85.81 631 ASN A CA 1
ATOM 4791 C C . ASN A 1 631 ? -8.369 -15.390 28.137 1.00 85.81 631 ASN A C 1
ATOM 4793 O O . ASN A 1 631 ? -7.293 -15.964 27.945 1.00 85.81 631 ASN A O 1
ATOM 4797 N N . ALA A 1 632 ? -9.092 -14.885 27.139 1.00 89.62 632 ALA A N 1
ATOM 4798 C CA . ALA A 1 632 ? -8.595 -14.762 25.780 1.00 89.62 632 ALA A CA 1
ATOM 4799 C C . ALA A 1 632 ? -9.203 -13.550 25.059 1.00 89.62 632 ALA A C 1
ATOM 4801 O O . ALA A 1 632 ? -10.376 -13.229 25.222 1.00 89.62 632 ALA A O 1
ATOM 4802 N N . THR A 1 633 ? -8.405 -12.889 24.222 1.00 93.19 633 THR A N 1
ATOM 4803 C CA . THR A 1 633 ? -8.810 -11.716 23.433 1.00 93.19 633 THR A CA 1
ATOM 4804 C C . THR A 1 633 ? -8.375 -11.849 21.986 1.00 93.19 633 THR A C 1
ATOM 4806 O O . THR A 1 633 ? -7.446 -12.599 21.673 1.00 93.19 633 THR A O 1
ATOM 4809 N N . TYR A 1 634 ? -9.012 -11.090 21.096 1.00 95.12 634 TYR A N 1
ATOM 4810 C CA . TYR A 1 634 ? -8.562 -10.947 19.718 1.00 95.12 634 TYR A CA 1
ATOM 4811 C C . TYR A 1 634 ? -8.418 -9.482 19.307 1.00 95.12 634 TYR A C 1
ATOM 4813 O O . TYR A 1 634 ? -9.045 -8.588 19.876 1.00 95.12 634 TYR A O 1
ATOM 4821 N N . ARG A 1 635 ? -7.587 -9.255 18.291 1.00 93.81 635 ARG A N 1
ATOM 4822 C CA . ARG A 1 635 ? -7.367 -7.959 17.651 1.00 93.81 635 ARG A CA 1
ATOM 4823 C C . ARG A 1 635 ? -7.150 -8.151 16.157 1.00 93.81 635 ARG A C 1
ATOM 4825 O O . ARG A 1 635 ? -6.182 -8.798 15.756 1.00 93.81 635 ARG A O 1
ATOM 4832 N N . LEU A 1 636 ? -8.025 -7.577 15.348 1.00 94.88 636 LEU A N 1
ATOM 4833 C CA . LEU A 1 636 ? -7.963 -7.567 13.895 1.00 94.88 636 LEU A CA 1
ATOM 4834 C C . LEU A 1 636 ? -7.250 -6.298 13.408 1.00 94.88 636 LEU A C 1
ATOM 4836 O O . LEU A 1 636 ? -7.565 -5.193 13.845 1.00 94.88 636 LEU A O 1
ATOM 4840 N N . VAL A 1 637 ? -6.273 -6.453 12.515 1.00 87.31 637 VAL A N 1
ATOM 4841 C CA . VAL A 1 637 ? -5.395 -5.376 12.038 1.00 87.31 637 VAL A CA 1
ATOM 4842 C C . VAL A 1 637 ? -5.365 -5.349 10.512 1.00 87.31 637 VAL A C 1
ATOM 4844 O O . VAL A 1 637 ? -5.136 -6.385 9.892 1.00 87.31 637 VAL A O 1
ATOM 4847 N N . HIS A 1 638 ? -5.510 -4.165 9.919 1.00 87.00 638 HIS A N 1
ATOM 4848 C CA . HIS A 1 638 ? -5.366 -3.904 8.486 1.00 87.00 638 HIS A CA 1
ATOM 4849 C C . HIS A 1 638 ? -4.446 -2.694 8.277 1.00 87.00 638 HIS A C 1
ATOM 4851 O O . HIS A 1 638 ? -4.600 -1.681 8.954 1.00 87.00 638 HIS A O 1
ATOM 4857 N N . ASN A 1 639 ? -3.442 -2.810 7.400 1.00 77.50 639 ASN A N 1
ATOM 4858 C CA . ASN A 1 639 ? -2.429 -1.766 7.152 1.00 77.50 639 ASN A CA 1
ATOM 4859 C C . ASN A 1 639 ? -1.775 -1.188 8.428 1.00 77.50 639 ASN A C 1
ATOM 4861 O O . ASN A 1 639 ? -1.449 -0.009 8.505 1.00 77.50 639 ASN A O 1
ATOM 4865 N N . GLY A 1 640 ? -1.589 -2.026 9.454 1.00 70.88 640 GLY A N 1
ATOM 4866 C CA . GLY A 1 640 ? -1.008 -1.621 10.740 1.00 70.88 640 GLY A CA 1
ATOM 4867 C C . GLY A 1 640 ? -1.984 -0.956 11.718 1.00 70.88 640 GLY A C 1
ATOM 4868 O O . GLY A 1 640 ? -1.609 -0.728 12.866 1.00 70.88 640 GLY A O 1
ATOM 4869 N N . VAL A 1 641 ? -3.234 -0.714 11.315 1.00 75.62 641 VAL A N 1
ATOM 4870 C CA . VAL A 1 641 ? -4.293 -0.126 12.148 1.00 75.62 641 VAL A CA 1
ATOM 4871 C C . VAL A 1 641 ? -5.216 -1.219 12.678 1.00 75.62 641 VAL A C 1
ATOM 4873 O O . VAL A 1 641 ? -5.580 -2.146 11.957 1.00 75.62 641 VAL A O 1
ATOM 4876 N N . VAL A 1 642 ? -5.597 -1.124 13.952 1.00 87.19 642 VAL A N 1
ATOM 4877 C CA . VAL A 1 642 ? -6.585 -2.023 14.562 1.00 87.19 642 VAL A CA 1
ATOM 4878 C C . VAL A 1 642 ? -7.972 -1.633 14.068 1.00 87.19 642 VAL A C 1
ATOM 4880 O O . VAL A 1 642 ? -8.435 -0.534 14.356 1.00 87.19 642 VAL A O 1
ATOM 4883 N N . VAL A 1 643 ? -8.619 -2.530 13.333 1.00 88.69 643 VAL A N 1
ATOM 4884 C CA . VAL A 1 643 ? -9.972 -2.331 12.788 1.00 88.69 643 VAL A CA 1
ATOM 4885 C C . VAL A 1 643 ? -11.054 -2.854 13.731 1.00 88.69 643 VAL A C 1
ATOM 4887 O O . VAL A 1 643 ? -12.135 -2.285 13.793 1.00 88.69 643 VAL A O 1
ATOM 4890 N N . GLU A 1 644 ? -10.757 -3.904 14.498 1.00 88.56 644 GLU A N 1
ATOM 4891 C CA . GLU A 1 644 ? -11.695 -4.519 15.441 1.00 88.56 644 GLU A CA 1
ATOM 4892 C C . GLU A 1 644 ? -10.921 -5.234 16.559 1.00 88.56 644 GLU A C 1
ATOM 4894 O O . GLU A 1 644 ? -9.813 -5.731 16.340 1.00 88.56 644 GLU A O 1
ATOM 4899 N N . GLN A 1 645 ? -11.469 -5.294 17.773 1.00 92.06 645 GLN A N 1
ATOM 4900 C CA . GLN A 1 645 ? -10.908 -6.077 18.878 1.00 92.06 645 GLN A CA 1
ATOM 4901 C C . GLN A 1 645 ? -11.990 -6.443 19.895 1.00 92.06 645 GLN A C 1
ATOM 4903 O O . GLN A 1 645 ? -12.957 -5.703 20.065 1.00 92.06 645 GLN A O 1
ATOM 4908 N N . GLY A 1 646 ? -11.807 -7.545 20.620 1.00 85.38 646 GLY A N 1
ATOM 4909 C CA . GLY A 1 646 ? -12.790 -7.988 21.606 1.00 85.38 646 GLY A CA 1
ATOM 4910 C C . GLY A 1 646 ? -12.309 -9.103 22.530 1.00 85.38 646 GLY A C 1
ATOM 4911 O O . GLY A 1 646 ? -11.234 -9.681 22.348 1.00 85.38 646 GLY A O 1
ATOM 4912 N N . GLN A 1 647 ? -13.128 -9.395 23.542 1.00 88.00 647 GLN A N 1
ATOM 4913 C CA . GLN A 1 647 ? -12.974 -10.562 24.414 1.00 88.00 647 GLN A CA 1
ATOM 4914 C C . GLN A 1 647 ? -13.538 -11.804 23.721 1.00 88.00 647 GLN A C 1
ATOM 4916 O O . GLN A 1 647 ? -14.567 -11.731 23.049 1.00 88.00 647 GLN A O 1
ATOM 4921 N N . LEU A 1 648 ? -12.873 -12.942 23.892 1.00 87.75 648 LEU A N 1
ATOM 4922 C CA . LEU A 1 648 ? -13.329 -14.222 23.366 1.00 87.75 648 LEU A CA 1
ATOM 4923 C C . LEU A 1 648 ? -14.111 -14.981 24.435 1.00 87.75 648 LEU A C 1
ATOM 4925 O O . LEU A 1 648 ? -13.719 -15.029 25.598 1.00 87.75 648 LEU A O 1
ATOM 4929 N N . THR A 1 649 ? -15.210 -15.603 24.019 1.00 90.56 649 THR A N 1
ATOM 4930 C CA . THR A 1 649 ? -15.997 -16.498 24.874 1.00 90.56 649 THR A CA 1
ATOM 4931 C C . THR A 1 649 ? -15.686 -17.942 24.482 1.00 90.56 649 THR A C 1
ATOM 4933 O O . THR A 1 649 ? -15.734 -18.235 23.286 1.00 90.56 649 THR A O 1
ATOM 4936 N N . PRO A 1 650 ? -15.341 -18.831 25.432 1.00 90.75 650 PRO A N 1
ATOM 4937 C CA . PRO A 1 650 ? -15.147 -20.249 25.148 1.00 90.75 650 PRO A CA 1
ATOM 4938 C C . PRO A 1 650 ? -16.379 -20.889 24.500 1.00 90.75 650 PRO A C 1
ATOM 4940 O O . PRO A 1 650 ? -17.509 -20.538 24.844 1.00 90.75 650 PRO A O 1
ATOM 4943 N N . ASP A 1 651 ? -16.173 -21.855 23.605 1.00 90.06 651 ASP A N 1
ATOM 4944 C CA . ASP A 1 651 ? -17.251 -22.546 22.878 1.00 90.06 651 ASP A CA 1
ATOM 4945 C C . ASP A 1 651 ? -18.213 -23.302 23.816 1.00 90.06 651 ASP A C 1
ATOM 4947 O O . ASP A 1 651 ? -19.390 -23.480 23.499 1.00 90.06 651 ASP A O 1
ATOM 4951 N N . ASP A 1 652 ? -17.735 -23.738 24.982 1.00 83.88 652 ASP A N 1
ATOM 4952 C CA . ASP A 1 652 ? -18.541 -24.375 26.031 1.00 83.88 652 ASP A CA 1
ATOM 4953 C C . ASP A 1 652 ? -19.162 -23.365 27.023 1.00 83.88 652 ASP A C 1
ATOM 4955 O O . ASP A 1 652 ? -19.867 -23.744 27.965 1.00 83.88 652 ASP A O 1
ATOM 4959 N N . GLY A 1 653 ? -18.921 -22.069 26.799 1.00 82.75 653 GLY A N 1
ATOM 4960 C CA . GLY A 1 653 ? -19.413 -20.950 27.590 1.00 82.75 653 GLY A CA 1
ATOM 4961 C C . GLY A 1 653 ? -18.703 -20.743 28.928 1.00 82.75 653 GLY A C 1
ATOM 4962 O O . GLY A 1 653 ? -19.158 -19.901 29.708 1.00 82.75 653 GLY A O 1
ATOM 4963 N N . ARG A 1 654 ? -17.636 -21.492 29.250 1.00 80.38 654 ARG A N 1
ATOM 4964 C CA . ARG A 1 654 ? -16.973 -21.412 30.561 1.00 80.38 654 ARG A CA 1
ATOM 4965 C C . ARG A 1 654 ? -15.468 -21.633 30.469 1.00 80.38 654 ARG A C 1
ATOM 4967 O O . ARG A 1 654 ? -15.009 -22.681 30.063 1.00 80.38 654 ARG A O 1
ATOM 4974 N N . PHE A 1 655 ? -14.699 -20.701 31.023 1.00 79.06 655 PHE A N 1
ATOM 4975 C CA . PHE A 1 655 ? -13.263 -20.899 31.210 1.00 79.06 655 PHE A CA 1
ATOM 4976 C C . PHE A 1 655 ? -12.969 -21.958 32.287 1.00 79.06 655 PHE A C 1
ATOM 4978 O O . PHE A 1 655 ? -13.455 -21.847 33.415 1.00 79.06 655 PHE A O 1
ATOM 4985 N N . GLY A 1 656 ? -12.065 -22.893 32.015 1.00 71.44 656 GLY A N 1
ATOM 4986 C CA . GLY A 1 656 ? -11.660 -23.980 32.912 1.00 71.44 656 GLY A CA 1
ATOM 4987 C C . GLY A 1 656 ? -11.586 -25.364 32.254 1.00 71.44 656 GLY A C 1
ATOM 4988 O O . GLY A 1 656 ? -11.360 -26.353 32.957 1.00 71.44 656 GLY A O 1
ATOM 4989 N N . GLY A 1 657 ? -11.761 -25.451 30.935 1.00 77.12 657 GLY A N 1
ATOM 4990 C CA . GLY A 1 657 ? -11.699 -26.685 30.167 1.00 77.12 657 GLY A CA 1
ATOM 4991 C C . GLY A 1 657 ? -10.343 -27.389 30.247 1.00 77.12 657 GLY A C 1
ATOM 4992 O O . GLY A 1 657 ? -9.300 -26.803 30.567 1.00 77.12 657 GLY A O 1
ATOM 4993 N N . VAL A 1 658 ? -10.360 -28.694 29.968 1.00 80.56 658 VAL A N 1
ATOM 4994 C CA . VAL A 1 658 ? -9.152 -29.517 29.847 1.00 80.56 658 VAL A CA 1
ATOM 4995 C C . VAL A 1 658 ? -9.190 -30.358 28.580 1.00 80.56 658 VAL A C 1
ATOM 4997 O O . VAL A 1 658 ? -10.246 -30.853 28.190 1.00 80.56 658 VAL A O 1
ATOM 5000 N N . ASP A 1 659 ? -8.037 -30.539 27.940 1.00 82.12 659 ASP A N 1
ATOM 5001 C CA . ASP A 1 659 ? -7.925 -31.411 26.772 1.00 82.12 659 ASP A CA 1
ATOM 5002 C C . ASP A 1 659 ? -7.879 -32.898 27.169 1.00 82.12 659 ASP A C 1
ATOM 5004 O O . ASP A 1 659 ? -7.846 -33.271 28.344 1.00 82.12 659 ASP A O 1
ATOM 5008 N N . SER A 1 660 ? -7.812 -33.783 26.172 1.00 82.75 660 SER A N 1
ATOM 5009 C CA . SER A 1 660 ? -7.726 -35.235 26.383 1.00 82.75 660 SER A CA 1
ATOM 5010 C C . SER A 1 660 ? -6.465 -35.696 27.130 1.00 82.75 660 SER A C 1
ATOM 5012 O O . SER A 1 660 ? -6.388 -36.854 27.536 1.00 82.75 660 SER A O 1
ATOM 5014 N N . ARG A 1 661 ? -5.455 -34.828 27.277 1.00 80.31 661 ARG A N 1
ATOM 5015 C CA . ARG A 1 661 ? -4.220 -35.084 28.037 1.00 80.31 661 ARG A CA 1
ATOM 5016 C C . ARG A 1 661 ? -4.321 -34.552 29.470 1.00 80.31 661 ARG A C 1
ATOM 5018 O O . ARG A 1 661 ? -3.456 -34.861 30.285 1.00 80.31 661 ARG A O 1
ATOM 5025 N N . GLY A 1 662 ? -5.368 -33.786 29.778 1.00 75.94 662 GLY A N 1
ATOM 5026 C CA . GLY A 1 662 ? -5.621 -33.161 31.070 1.00 75.94 662 GLY A CA 1
ATOM 5027 C C . GLY A 1 662 ? -4.924 -31.813 31.272 1.00 75.94 662 GLY A C 1
ATOM 5028 O O . GLY A 1 662 ? -4.790 -31.366 32.414 1.00 75.94 662 GLY A O 1
ATOM 5029 N N . PHE A 1 663 ? -4.460 -31.170 30.197 1.00 83.81 663 PHE A N 1
ATOM 5030 C CA . PHE A 1 663 ? -3.942 -29.799 30.232 1.00 83.81 663 PHE A CA 1
ATOM 5031 C C . PHE A 1 663 ? -5.079 -28.794 30.122 1.00 83.81 663 PHE A C 1
ATOM 5033 O O . PHE A 1 663 ? -6.102 -29.116 29.533 1.00 83.81 663 PHE A O 1
ATOM 5040 N N . GLY A 1 664 ? -4.896 -27.584 30.662 1.00 84.38 664 GLY A N 1
ATOM 5041 C CA . GLY A 1 664 ? -5.867 -26.511 30.472 1.00 84.38 664 GLY A CA 1
ATOM 5042 C C . GLY A 1 664 ? -6.060 -26.253 28.983 1.00 84.38 664 GLY A C 1
ATOM 5043 O O . GLY A 1 664 ? -5.082 -26.179 28.238 1.00 84.38 664 GLY A O 1
ATOM 5044 N N . TYR A 1 665 ? -7.303 -26.171 28.539 1.00 90.56 665 TYR A N 1
ATOM 5045 C CA . TYR A 1 665 ? -7.638 -26.038 27.130 1.00 90.56 665 TYR A CA 1
ATOM 5046 C C . TYR A 1 665 ? -8.892 -25.210 26.985 1.00 90.56 665 TYR A C 1
ATOM 5048 O O . TYR A 1 665 ? -9.878 -25.489 27.658 1.00 90.56 665 TYR A O 1
ATOM 5056 N N . GLU A 1 666 ? -8.845 -24.256 26.065 1.00 93.00 666 GLU A N 1
ATOM 5057 C CA . GLU A 1 666 ? -10.035 -23.568 25.598 1.00 93.00 666 GLU A CA 1
ATOM 5058 C C . GLU A 1 666 ? -10.053 -23.458 24.090 1.00 93.00 666 GLU A C 1
ATOM 5060 O O . GLU A 1 666 ? -9.020 -23.227 23.451 1.00 93.00 666 GLU A O 1
ATOM 5065 N N . LYS A 1 667 ? -11.260 -23.581 23.545 1.00 94.44 667 LYS A N 1
ATOM 5066 C CA . LYS A 1 667 ? -11.547 -23.365 22.137 1.00 94.44 667 LYS A CA 1
ATOM 5067 C C . LYS A 1 667 ? -12.490 -22.185 21.990 1.00 94.44 667 LYS A C 1
ATOM 5069 O O . LYS A 1 667 ? -13.472 -22.082 22.716 1.00 94.44 667 LYS A O 1
ATOM 5074 N N . PHE A 1 668 ? -12.183 -21.326 21.031 1.00 95.25 668 PHE A N 1
ATOM 5075 C CA . PHE A 1 668 ? -12.937 -20.122 20.733 1.00 95.25 668 PHE A CA 1
ATOM 5076 C C . PHE A 1 668 ? -13.309 -20.122 19.258 1.00 95.25 668 PHE A C 1
ATOM 5078 O O . PHE A 1 668 ? -12.425 -20.170 18.398 1.00 95.25 668 PHE A O 1
ATOM 5085 N N . THR A 1 669 ? -14.599 -20.012 18.973 1.00 95.00 669 THR A N 1
ATOM 5086 C CA . THR A 1 669 ? -15.140 -19.861 17.628 1.00 95.00 669 THR A CA 1
ATOM 5087 C C . THR A 1 669 ? -15.960 -18.578 17.559 1.00 95.00 669 THR A C 1
ATOM 5089 O O . THR A 1 669 ? -16.968 -18.424 18.242 1.00 95.00 669 THR A O 1
ATOM 5092 N N . PHE A 1 670 ? -15.540 -17.638 16.715 1.00 94.12 670 PHE A N 1
ATOM 5093 C CA . PHE A 1 670 ? -16.228 -16.359 16.520 1.00 94.12 670 PHE A CA 1
ATOM 5094 C C . PHE A 1 670 ? -16.230 -15.973 15.045 1.00 94.12 670 PHE A C 1
ATOM 5096 O O . PHE A 1 670 ? -15.509 -16.561 14.243 1.00 94.12 670 PHE A O 1
ATOM 5103 N N . SER A 1 671 ? -17.081 -15.025 14.664 1.00 94.31 671 SER A N 1
ATOM 5104 C CA . SER A 1 671 ? -17.244 -14.613 13.270 1.00 94.31 671 SER A CA 1
ATOM 5105 C C . SER A 1 671 ? -16.970 -13.128 13.103 1.00 94.31 671 SER A C 1
ATOM 5107 O O . SER A 1 671 ? -17.354 -12.338 13.957 1.00 94.31 671 SER A O 1
ATOM 5109 N N . ILE A 1 672 ? -16.327 -12.778 11.994 1.00 93.50 672 ILE A N 1
ATOM 5110 C CA . ILE A 1 672 ? -16.044 -11.407 11.574 1.00 93.50 672 ILE A CA 1
ATOM 5111 C C . ILE A 1 672 ? -16.946 -11.108 10.382 1.00 93.50 672 ILE A C 1
ATOM 5113 O O . ILE A 1 672 ? -16.856 -11.793 9.358 1.00 93.50 672 ILE A O 1
ATOM 5117 N N . ASP A 1 673 ? -17.825 -10.120 10.528 1.00 91.62 673 ASP A N 1
ATOM 5118 C CA . ASP A 1 673 ? -18.593 -9.564 9.416 1.00 91.62 673 ASP A CA 1
ATOM 5119 C C . ASP A 1 673 ? -17.725 -8.536 8.693 1.00 91.62 673 ASP A C 1
ATOM 5121 O O . ASP A 1 673 ? -17.312 -7.535 9.271 1.00 91.62 673 ASP A O 1
ATOM 5125 N N . THR A 1 674 ? -17.420 -8.803 7.427 1.00 90.75 674 THR A N 1
ATOM 5126 C CA . THR A 1 674 ? -16.528 -7.951 6.633 1.00 90.75 674 THR A CA 1
ATOM 5127 C C . THR A 1 674 ? -17.285 -6.866 5.866 1.00 90.75 674 THR A C 1
ATOM 5129 O O . THR A 1 674 ? -16.729 -6.217 4.978 1.00 90.75 674 THR A O 1
ATOM 5132 N N . THR A 1 675 ? -18.571 -6.665 6.160 1.00 86.19 675 THR A N 1
ATOM 5133 C CA . THR A 1 675 ? -19.372 -5.595 5.563 1.00 86.19 675 THR A CA 1
ATOM 5134 C C . THR A 1 675 ? -18.779 -4.230 5.914 1.00 86.19 675 THR A C 1
ATOM 5136 O O . THR A 1 675 ? -18.634 -3.876 7.079 1.00 86.19 675 THR A O 1
ATOM 5139 N N . GLY A 1 676 ? -18.441 -3.444 4.889 1.00 82.94 676 GLY A N 1
ATOM 5140 C CA . GLY A 1 676 ? -17.823 -2.124 5.057 1.00 82.94 676 GLY A CA 1
ATOM 5141 C C . GLY A 1 676 ? -16.307 -2.148 5.266 1.00 82.94 676 GLY A C 1
ATOM 5142 O O . GLY A 1 676 ? -15.716 -1.089 5.452 1.00 82.94 676 GLY A O 1
ATOM 5143 N N . PHE A 1 677 ? -15.668 -3.321 5.219 1.00 87.75 677 PHE A N 1
ATOM 5144 C CA . PHE A 1 677 ? -14.209 -3.422 5.260 1.00 87.75 677 PHE A CA 1
ATOM 5145 C C . PHE A 1 677 ? -13.602 -3.079 3.894 1.00 87.75 677 PHE A C 1
ATOM 5147 O O . PHE A 1 677 ? -14.197 -3.343 2.847 1.00 87.75 677 PHE A O 1
ATOM 5154 N N . GLU A 1 678 ? -12.397 -2.513 3.901 1.00 83.00 678 GLU A N 1
ATOM 5155 C CA . GLU A 1 678 ? -11.645 -2.234 2.679 1.00 83.00 678 GLU A CA 1
ATOM 5156 C C . GLU A 1 678 ? -10.975 -3.514 2.137 1.00 83.00 678 GLU A C 1
ATOM 5158 O O . GLU A 1 678 ? -10.601 -4.403 2.906 1.00 83.00 678 GLU A O 1
ATOM 5163 N N . PRO A 1 679 ? -10.797 -3.658 0.812 1.00 76.75 679 PRO A N 1
ATOM 5164 C CA . PRO A 1 679 ? -10.021 -4.761 0.253 1.00 76.75 679 PRO A CA 1
ATOM 5165 C C . PRO A 1 679 ? -8.551 -4.737 0.714 1.00 76.75 679 PRO A C 1
ATOM 5167 O O . PRO A 1 679 ? -7.913 -3.688 0.740 1.00 76.75 679 PRO A O 1
ATOM 5170 N N . GLY A 1 680 ? -7.977 -5.908 0.996 1.00 70.56 680 GLY A N 1
ATOM 5171 C CA . GLY A 1 680 ? -6.563 -6.080 1.350 1.00 70.56 680 GLY A CA 1
ATOM 5172 C C . GLY A 1 680 ? -6.319 -7.165 2.402 1.00 70.56 680 GLY A C 1
ATOM 5173 O O . GLY A 1 680 ? -7.236 -7.897 2.768 1.00 70.56 680 GLY A O 1
ATOM 5174 N N . GLU A 1 681 ? -5.071 -7.320 2.857 1.00 82.62 681 GLU A N 1
ATOM 5175 C CA . GLU A 1 681 ? -4.698 -8.311 3.883 1.00 82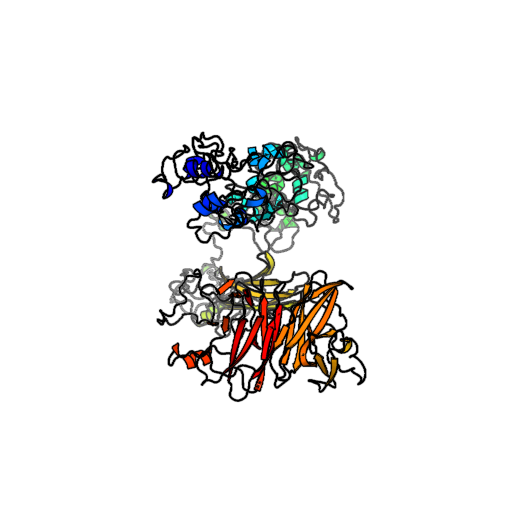.62 681 GLU A CA 1
ATOM 5176 C C . GLU A 1 681 ? -5.105 -7.828 5.284 1.00 82.62 681 GLU A C 1
ATOM 5178 O O . GLU A 1 681 ? -4.828 -6.693 5.681 1.00 82.62 681 GLU A O 1
ATOM 5183 N N . TYR A 1 682 ? -5.721 -8.721 6.052 1.00 88.31 682 TYR A N 1
ATOM 5184 C CA . TYR A 1 682 ? -6.074 -8.557 7.454 1.00 88.31 682 TYR A CA 1
ATOM 5185 C C . TYR A 1 682 ? -5.316 -9.588 8.291 1.00 88.31 682 TYR A C 1
ATOM 5187 O O . TYR A 1 682 ? -5.201 -10.760 7.924 1.00 88.31 682 TYR A O 1
ATOM 5195 N N . ARG A 1 683 ? -4.816 -9.166 9.455 1.00 91.25 683 ARG A N 1
ATOM 5196 C CA . ARG A 1 683 ? -4.171 -10.044 10.440 1.00 91.25 683 ARG A CA 1
ATOM 5197 C C . ARG A 1 683 ? -4.987 -10.076 11.710 1.00 91.25 683 ARG A C 1
ATOM 5199 O O . ARG A 1 683 ? -5.205 -9.032 12.320 1.00 91.25 683 ARG A O 1
ATOM 5206 N N . ILE A 1 684 ? -5.384 -11.264 12.143 1.00 94.31 684 ILE A N 1
ATOM 5207 C CA . ILE A 1 684 ? -6.050 -11.440 13.427 1.00 94.31 684 ILE A CA 1
ATOM 5208 C C . ILE A 1 684 ? -5.099 -12.037 14.447 1.00 94.31 684 ILE A C 1
ATOM 5210 O O . ILE A 1 684 ? -4.654 -13.173 14.318 1.00 94.31 684 ILE A O 1
ATOM 5214 N N . TYR A 1 685 ? -4.803 -11.248 15.470 1.00 94.25 685 TYR A N 1
ATOM 5215 C CA . TYR A 1 685 ? -4.037 -11.650 16.635 1.00 94.25 685 TYR A CA 1
ATOM 5216 C C . TYR A 1 685 ? -4.995 -12.204 17.680 1.00 94.25 685 TYR A C 1
ATOM 5218 O O . TYR A 1 685 ? -5.977 -11.549 18.006 1.00 94.25 685 TYR A O 1
ATOM 5226 N N . VAL A 1 686 ? -4.690 -13.370 18.236 1.00 93.56 686 VAL A N 1
ATOM 5227 C CA . VAL A 1 686 ? -5.384 -13.947 19.388 1.00 93.56 686 VAL A CA 1
ATOM 5228 C C . VAL A 1 686 ? -4.390 -14.081 20.528 1.00 93.56 686 VAL A C 1
ATOM 5230 O O . VAL A 1 686 ? -3.294 -14.614 20.346 1.00 93.56 686 VAL A O 1
ATOM 5233 N N . THR A 1 687 ? -4.775 -13.580 21.698 1.00 92.94 687 THR A N 1
ATOM 5234 C CA . THR A 1 687 ? -3.990 -13.654 22.928 1.00 92.94 687 THR A CA 1
ATOM 5235 C C . THR A 1 687 ? -4.726 -14.521 23.932 1.00 92.94 687 THR A C 1
ATOM 5237 O O . THR A 1 687 ? -5.867 -14.225 24.259 1.00 92.94 687 THR A O 1
ATOM 5240 N N . GLY A 1 688 ? -4.080 -15.576 24.422 1.00 88.50 688 GLY A N 1
ATOM 5241 C CA . GLY A 1 688 ? -4.593 -16.409 25.508 1.00 88.50 688 GLY A CA 1
ATOM 5242 C C . GLY A 1 688 ? -3.809 -16.163 26.792 1.00 88.50 688 GLY A C 1
ATOM 5243 O O . GLY A 1 688 ? -2.591 -15.985 26.742 1.00 88.50 688 GLY A O 1
ATOM 5244 N N . GLU A 1 689 ? -4.486 -16.183 27.935 1.00 85.88 689 GLU A N 1
ATOM 5245 C CA . GLU A 1 689 ? -3.920 -15.947 29.264 1.00 85.88 689 GLU A CA 1
ATOM 5246 C C . GLU A 1 689 ? -4.312 -17.068 30.233 1.00 85.88 689 GLU A C 1
ATOM 5248 O O . GLU A 1 689 ? -5.451 -17.532 30.253 1.00 85.88 689 GLU A O 1
ATOM 5253 N N . LYS A 1 690 ? -3.354 -17.520 31.045 1.00 83.19 690 LYS A N 1
ATOM 5254 C CA . LYS A 1 690 ? -3.572 -18.518 32.105 1.00 83.19 690 LYS A CA 1
ATOM 5255 C C . LYS A 1 690 ? -3.933 -17.856 33.431 1.00 83.19 690 LYS A C 1
ATOM 5257 O O . LYS A 1 690 ? -3.552 -16.715 33.663 1.00 83.19 690 LYS A O 1
ATOM 5262 N N . ASP A 1 691 ? -4.466 -18.638 34.370 1.00 74.81 691 ASP A N 1
ATOM 5263 C CA . ASP A 1 691 ? -4.718 -18.198 35.759 1.00 74.81 691 ASP A CA 1
ATOM 5264 C C . ASP A 1 691 ? -3.450 -17.715 36.505 1.00 74.81 691 ASP A C 1
ATOM 5266 O O . ASP A 1 691 ? -3.535 -17.082 37.552 1.00 74.81 691 ASP A O 1
ATOM 5270 N N . THR A 1 692 ? -2.249 -17.979 35.974 1.00 70.88 692 THR A N 1
ATOM 5271 C CA . THR A 1 692 ? -0.976 -17.451 36.502 1.00 70.88 692 THR A CA 1
ATOM 5272 C C . THR A 1 692 ? -0.622 -16.044 36.005 1.00 70.88 692 THR A C 1
ATOM 5274 O O . THR A 1 692 ? 0.452 -15.544 36.342 1.00 70.88 692 THR A O 1
ATOM 5277 N N . GLY A 1 693 ? -1.449 -15.427 35.154 1.00 72.19 693 GLY A N 1
ATOM 5278 C CA . GLY A 1 693 ? -1.175 -14.132 34.515 1.00 72.19 693 GLY A CA 1
ATOM 5279 C C . GLY A 1 693 ? -0.154 -14.194 33.371 1.00 72.19 693 GLY A C 1
ATOM 5280 O O . GLY A 1 693 ? 0.340 -13.172 32.897 1.00 72.19 693 GLY A O 1
ATOM 5281 N N . LYS A 1 694 ? 0.237 -15.398 32.929 1.00 79.25 694 LYS A N 1
ATOM 5282 C CA . LYS A 1 694 ? 1.101 -15.577 31.751 1.00 79.25 694 LYS A CA 1
ATOM 5283 C C . LYS A 1 694 ? 0.249 -15.628 30.490 1.00 79.25 694 LYS A C 1
ATOM 5285 O O . LYS A 1 694 ? -0.642 -16.472 30.390 1.00 79.25 694 LYS A O 1
ATOM 5290 N N . SER A 1 695 ? 0.595 -14.803 29.509 1.00 88.19 695 SER A N 1
ATOM 5291 C CA . SER A 1 695 ? -0.090 -14.724 28.221 1.00 88.19 695 SER A CA 1
ATOM 5292 C C . SER A 1 695 ? 0.824 -15.057 27.042 1.00 88.19 695 SER A C 1
ATOM 5294 O O . SER A 1 695 ? 2.051 -14.973 27.134 1.00 88.19 695 SER A O 1
ATOM 5296 N N . ALA A 1 696 ? 0.216 -15.472 25.935 1.00 89.19 696 ALA A N 1
ATOM 5297 C CA . ALA A 1 696 ? 0.874 -15.643 24.646 1.00 89.19 696 ALA A CA 1
ATOM 5298 C C . ALA A 1 696 ? -0.045 -15.152 23.532 1.00 89.19 696 ALA A C 1
ATOM 5300 O O . ALA A 1 696 ? -1.259 -15.329 23.614 1.00 89.19 696 ALA A O 1
ATOM 5301 N N . THR A 1 697 ? 0.544 -14.578 22.486 1.00 91.12 697 THR A N 1
ATOM 5302 C CA . THR A 1 697 ? -0.178 -14.067 21.319 1.00 91.12 697 THR A CA 1
ATOM 5303 C C . THR A 1 697 ? 0.301 -14.781 20.063 1.00 91.12 697 THR A C 1
ATOM 5305 O O . THR A 1 697 ? 1.497 -14.990 19.867 1.00 91.12 697 THR A O 1
ATOM 5308 N N . THR A 1 698 ? -0.622 -15.157 19.189 1.00 92.31 698 THR A N 1
ATOM 5309 C CA . THR A 1 698 ? -0.349 -15.698 17.846 1.00 92.31 698 THR A CA 1
ATOM 5310 C C . THR A 1 698 ? -1.324 -15.062 16.864 1.00 92.31 698 THR A C 1
ATOM 5312 O O . THR A 1 698 ? -2.312 -14.472 17.289 1.00 92.31 698 THR A O 1
ATOM 5315 N N . PHE A 1 699 ? -1.044 -15.112 15.564 1.00 91.38 699 PHE A N 1
ATOM 5316 C CA . PHE A 1 699 ? -1.939 -14.553 14.558 1.00 91.38 699 PHE A CA 1
ATOM 5317 C C . PHE A 1 699 ? -2.167 -15.496 13.379 1.00 91.38 699 PHE A C 1
ATOM 5319 O O . PHE A 1 699 ? -1.357 -16.382 13.113 1.00 91.38 699 PHE A O 1
ATOM 5326 N N . THR A 1 700 ? -3.267 -15.271 12.666 1.00 87.88 700 THR A N 1
ATOM 5327 C CA . THR A 1 700 ? -3.506 -15.789 11.313 1.00 87.88 700 THR A CA 1
ATOM 5328 C C . THR A 1 700 ? -3.891 -14.629 10.395 1.00 87.88 700 THR A C 1
ATOM 5330 O O . THR A 1 700 ? -4.114 -13.509 10.867 1.00 87.88 700 THR A O 1
ATOM 5333 N N . THR A 1 701 ? -3.928 -14.868 9.090 1.00 83.94 701 THR A N 1
ATOM 5334 C CA . THR A 1 701 ? -4.234 -13.848 8.086 1.00 83.94 701 THR A CA 1
ATOM 5335 C C . THR A 1 701 ? -5.385 -14.282 7.190 1.00 83.94 701 THR A C 1
ATOM 5337 O O . THR A 1 701 ? -5.601 -15.474 6.956 1.00 83.94 701 THR A O 1
ATOM 5340 N N . PHE A 1 702 ? -6.130 -13.300 6.691 1.00 83.06 702 PHE A N 1
ATOM 5341 C CA . PHE A 1 702 ? -7.049 -13.476 5.575 1.00 83.06 702 PHE A CA 1
ATOM 5342 C C . PHE A 1 702 ? -7.055 -12.219 4.705 1.00 83.06 702 PHE A C 1
ATOM 5344 O O . PHE A 1 702 ? -6.767 -11.131 5.193 1.00 83.06 702 PHE A O 1
ATOM 5351 N N . THR A 1 703 ? -7.403 -12.346 3.430 1.00 76.94 703 THR A N 1
ATOM 5352 C CA . THR A 1 703 ? -7.425 -11.217 2.493 1.00 76.94 703 THR A CA 1
ATOM 5353 C C . THR A 1 703 ? -8.829 -10.978 1.960 1.00 76.94 703 THR A C 1
ATOM 5355 O O . THR A 1 703 ? -9.519 -11.912 1.544 1.00 76.94 703 THR A O 1
ATOM 5358 N N . LEU A 1 704 ? -9.246 -9.713 1.948 1.00 78.19 704 LEU A N 1
ATOM 5359 C CA . LEU A 1 704 ? -10.518 -9.278 1.388 1.00 78.19 704 LEU A CA 1
ATOM 5360 C C . LEU A 1 704 ? -10.351 -8.730 -0.021 1.00 78.19 704 LEU A C 1
ATOM 5362 O O . LEU A 1 704 ? -9.400 -8.012 -0.323 1.00 78.19 704 LEU A O 1
ATOM 5366 N N . SER A 1 705 ? -11.308 -9.055 -0.881 1.00 71.06 705 SER A N 1
ATOM 5367 C CA . SER A 1 705 ? -11.386 -8.540 -2.247 1.00 71.06 705 SER A CA 1
ATOM 5368 C C . SER A 1 705 ? -12.749 -7.917 -2.510 1.00 71.06 705 SER A C 1
ATOM 5370 O O . SER A 1 705 ? -13.758 -8.286 -1.902 1.00 71.06 705 SER A O 1
ATOM 5372 N N . LYS A 1 706 ? -12.793 -6.950 -3.426 1.00 74.44 706 LYS A N 1
ATOM 5373 C CA . LYS A 1 706 ? -14.052 -6.334 -3.838 1.00 74.44 706 LYS A CA 1
ATOM 5374 C C . LYS A 1 706 ? -14.831 -7.330 -4.701 1.00 74.44 706 LYS A C 1
ATOM 5376 O O . LYS A 1 706 ? -14.353 -7.727 -5.761 1.00 74.44 706 LYS A O 1
ATOM 5381 N N . GLY A 1 707 ? -16.015 -7.737 -4.243 1.00 66.88 707 GLY A N 1
ATOM 5382 C CA . GLY A 1 707 ? -16.920 -8.579 -5.028 1.00 66.88 707 GLY A CA 1
ATOM 5383 C C . GLY A 1 707 ? -17.402 -7.873 -6.302 1.00 66.88 707 GLY A C 1
ATOM 5384 O O . GLY A 1 707 ? -17.347 -6.646 -6.409 1.00 66.88 707 GLY A O 1
ATOM 5385 N N . GLY A 1 708 ? -17.894 -8.638 -7.277 1.00 64.62 708 GLY A N 1
ATOM 5386 C CA . GLY A 1 708 ? -18.419 -8.088 -8.528 1.00 64.62 708 GLY A CA 1
ATOM 5387 C C . GLY A 1 708 ? -19.388 -9.022 -9.253 1.00 64.62 708 GLY A C 1
ATOM 5388 O O . GLY A 1 708 ? -19.741 -10.091 -8.756 1.00 64.62 708 GLY A O 1
ATOM 5389 N N . VAL A 1 709 ? -19.803 -8.630 -10.460 1.00 66.88 709 VAL A N 1
ATOM 5390 C CA . VAL A 1 709 ? -20.694 -9.436 -11.315 1.00 66.88 709 VAL A CA 1
ATOM 5391 C C . VAL A 1 709 ? -19.887 -10.391 -12.199 1.00 66.88 709 VAL A C 1
ATOM 5393 O O . VAL A 1 709 ? -19.054 -9.947 -12.991 1.00 66.88 709 VAL A O 1
ATOM 5396 N N . VAL A 1 710 ? -20.153 -11.698 -12.094 1.00 71.88 710 VAL A N 1
ATOM 5397 C CA . VAL A 1 710 ? -19.628 -12.707 -13.028 1.00 71.88 710 VAL A CA 1
ATOM 5398 C C . VAL A 1 710 ? -20.525 -12.744 -14.276 1.00 71.88 710 VAL A C 1
ATOM 5400 O O . VAL A 1 710 ? -21.729 -12.982 -14.142 1.00 71.88 710 VAL A O 1
ATOM 5403 N N . PRO A 1 711 ? -19.996 -12.516 -15.492 1.00 73.19 711 PRO A N 1
ATOM 5404 C CA . PRO A 1 711 ? -20.784 -12.605 -16.718 1.00 73.19 711 PRO A CA 1
ATOM 5405 C C . PRO A 1 711 ? -21.270 -14.037 -16.951 1.00 73.19 711 PRO A C 1
ATOM 5407 O O . PRO A 1 711 ? -20.501 -14.985 -16.819 1.00 73.19 711 PRO A O 1
ATOM 5410 N N . SER A 1 712 ? -22.533 -14.205 -17.349 1.00 72.62 712 SER A N 1
ATOM 5411 C CA . SER A 1 712 ? -23.072 -15.532 -17.670 1.00 72.62 712 SER A CA 1
ATOM 5412 C C . SER A 1 712 ? -22.421 -16.102 -18.944 1.00 72.62 712 SER A C 1
ATOM 5414 O O . SER A 1 712 ? -22.587 -15.497 -20.009 1.00 72.62 712 SER A O 1
ATOM 5416 N N . PRO A 1 713 ? -21.761 -17.279 -18.897 1.00 70.25 713 PRO A N 1
ATOM 5417 C CA . PRO A 1 713 ? -21.128 -17.884 -20.073 1.00 70.25 713 PRO A CA 1
ATOM 5418 C C . PRO A 1 713 ? -22.095 -18.132 -21.239 1.00 70.25 713 PRO A C 1
ATOM 5420 O O . PRO A 1 713 ? -21.714 -18.037 -22.407 1.00 70.25 713 PRO A O 1
ATOM 5423 N N . THR A 1 714 ? -23.368 -18.403 -20.936 1.00 71.50 714 THR A N 1
ATOM 5424 C CA . THR A 1 714 ? -24.408 -18.642 -21.946 1.00 71.50 714 THR A CA 1
ATOM 5425 C C . THR A 1 714 ? -24.884 -17.356 -22.615 1.00 71.50 714 THR A C 1
ATOM 5427 O O . THR A 1 714 ? -25.156 -17.365 -23.812 1.00 71.50 714 THR A O 1
ATOM 5430 N N . ALA A 1 715 ? -24.937 -16.234 -21.887 1.00 69.88 715 ALA A N 1
ATOM 5431 C CA . ALA A 1 715 ? -25.393 -14.951 -22.431 1.00 69.88 715 ALA A CA 1
ATOM 5432 C C . ALA A 1 715 ? -24.420 -14.375 -23.475 1.00 69.88 715 ALA A C 1
ATOM 5434 O O . ALA A 1 715 ? -24.843 -13.721 -24.427 1.00 69.88 715 ALA A O 1
ATOM 5435 N N . TYR A 1 716 ? -23.124 -14.650 -23.314 1.00 78.31 716 TYR A N 1
ATOM 5436 C CA . TYR A 1 716 ? -22.066 -14.159 -24.201 1.00 78.31 716 TYR A CA 1
ATOM 5437 C C . TYR A 1 716 ? -21.524 -15.230 -25.155 1.00 78.31 716 TYR A C 1
ATOM 5439 O O . TYR A 1 716 ? -20.576 -14.964 -25.889 1.00 78.31 716 TYR A O 1
ATOM 5447 N N . ASN A 1 717 ? -22.147 -16.417 -25.179 1.00 81.81 717 ASN A N 1
ATOM 5448 C CA . ASN A 1 717 ? -21.775 -17.531 -26.053 1.00 81.81 717 ASN A CA 1
ATOM 5449 C C . ASN A 1 717 ? -20.277 -17.882 -25.958 1.00 81.81 717 ASN A C 1
ATOM 5451 O O . ASN A 1 717 ? -19.575 -18.016 -26.960 1.00 81.81 717 ASN A O 1
ATOM 5455 N N . PHE A 1 718 ? -19.772 -17.982 -24.732 1.00 86.50 718 PHE A N 1
ATOM 5456 C CA . PHE A 1 718 ? -18.354 -18.204 -24.460 1.00 86.50 718 PHE A CA 1
ATOM 5457 C C . PHE A 1 718 ? -17.863 -19.628 -24.767 1.00 86.50 718 PHE A C 1
ATOM 5459 O O . PHE A 1 718 ? -16.674 -19.815 -25.002 1.00 86.50 718 PHE A O 1
ATOM 5466 N N . GLY A 1 719 ? -18.772 -20.603 -24.830 1.00 83.88 719 GLY A N 1
ATOM 5467 C CA . GLY A 1 719 ? -18.501 -21.948 -25.354 1.00 83.88 719 GLY A CA 1
ATOM 5468 C C . GLY A 1 719 ? -18.866 -22.120 -26.831 1.00 83.88 719 GLY A C 1
ATOM 5469 O O . GLY A 1 719 ? -18.967 -23.233 -27.301 1.00 83.88 719 GLY A O 1
ATOM 5470 N N . PHE A 1 720 ? -19.180 -21.045 -27.565 1.00 89.38 720 PHE A N 1
ATOM 5471 C CA . PHE A 1 720 ? -19.515 -21.089 -29.001 1.00 89.38 720 PHE A CA 1
ATOM 5472 C C . PHE A 1 720 ? -20.710 -21.977 -29.423 1.00 89.38 720 PHE A C 1
ATOM 5474 O O . PHE A 1 720 ? -20.997 -22.099 -30.613 1.00 89.38 720 PHE A O 1
ATOM 5481 N N . GLU A 1 721 ? -21.478 -22.508 -28.473 1.00 87.19 721 GLU A N 1
ATOM 5482 C CA . GLU A 1 721 ? -22.578 -23.464 -28.674 1.00 87.19 721 GLU A CA 1
ATOM 5483 C C . GLU A 1 721 ? -23.738 -22.980 -29.559 1.00 87.19 721 GLU A C 1
ATOM 5485 O O . GLU A 1 721 ? -24.507 -23.783 -30.081 1.00 87.19 721 GLU A O 1
ATOM 5490 N N . SER A 1 722 ? -23.891 -21.669 -29.757 1.00 81.31 722 SER A N 1
ATOM 5491 C CA . SER A 1 722 ? -24.938 -21.105 -30.630 1.00 81.31 722 SER A CA 1
ATOM 5492 C C . SER A 1 722 ? -24.488 -20.865 -32.080 1.00 81.31 722 SER A C 1
ATOM 5494 O O . SER A 1 722 ? -25.138 -20.131 -32.829 1.00 81.31 722 SER A O 1
ATOM 5496 N N . TRP A 1 723 ? -23.371 -21.463 -32.505 1.00 79.88 723 TRP A N 1
ATOM 5497 C CA . TRP A 1 723 ? -22.806 -21.237 -33.833 1.00 79.88 723 TRP A CA 1
ATOM 5498 C C . TRP A 1 723 ? -23.501 -22.042 -34.939 1.00 79.88 723 TRP A C 1
ATOM 5500 O O . TRP A 1 723 ? -23.402 -23.265 -35.023 1.00 79.88 723 TRP A O 1
ATOM 5510 N N . THR A 1 724 ? -24.159 -21.330 -35.857 1.00 69.06 724 THR A N 1
ATOM 5511 C CA . THR A 1 724 ? -24.668 -21.881 -37.121 1.00 69.06 724 THR A CA 1
ATOM 5512 C C . THR A 1 724 ? -23.633 -21.772 -38.246 1.00 69.06 724 THR A C 1
ATOM 5514 O O . THR A 1 724 ? -23.007 -20.726 -38.401 1.00 69.06 724 THR A O 1
ATOM 5517 N N . VAL A 1 725 ? -23.516 -22.813 -39.077 1.00 58.84 725 VAL A N 1
ATOM 5518 C CA . VAL A 1 725 ? -22.432 -23.126 -40.047 1.00 58.84 725 VAL A CA 1
ATOM 5519 C C . VAL A 1 725 ? -22.082 -22.044 -41.106 1.00 58.84 725 VAL A C 1
ATOM 5521 O O . VAL A 1 725 ? -21.239 -22.282 -41.966 1.00 58.84 725 VAL A O 1
ATOM 5524 N N . SER A 1 726 ? -22.693 -20.853 -41.095 1.00 60.09 726 SER A N 1
ATOM 5525 C CA . SER A 1 726 ? -22.533 -19.824 -42.139 1.00 60.09 726 SER A CA 1
ATOM 5526 C C . SER A 1 726 ? -22.319 -18.381 -41.650 1.00 60.09 726 SER A C 1
ATOM 5528 O O . SER A 1 726 ? -22.424 -17.459 -42.458 1.00 60.09 726 SER A O 1
ATOM 5530 N N . SER A 1 727 ? -22.040 -18.138 -40.365 1.00 65.56 727 SER A N 1
ATOM 5531 C CA . SER A 1 727 ? -21.830 -16.777 -39.828 1.00 65.56 727 SER A CA 1
ATOM 5532 C C . SER A 1 727 ? -20.720 -16.712 -38.776 1.00 65.56 727 SER A C 1
ATOM 5534 O O . SER A 1 727 ? -20.273 -17.742 -38.285 1.00 65.56 727 SER A O 1
ATOM 5536 N N . THR A 1 728 ? -20.281 -15.507 -38.401 1.00 72.88 728 THR A N 1
ATOM 5537 C CA . THR A 1 728 ? -19.498 -15.276 -37.170 1.00 72.88 728 THR A CA 1
ATOM 5538 C C . THR A 1 728 ? -20.296 -15.778 -35.952 1.00 72.88 728 THR A C 1
ATOM 5540 O O . THR A 1 728 ? -21.532 -15.687 -35.989 1.00 72.88 728 THR A O 1
ATOM 5543 N N . PRO A 1 729 ? -19.654 -16.305 -34.888 1.00 78.19 729 PRO A N 1
ATOM 5544 C CA . PRO A 1 729 ? -20.370 -16.718 -33.683 1.00 78.19 729 PRO A CA 1
ATOM 5545 C C . PRO A 1 729 ? -21.200 -15.569 -33.104 1.00 78.19 729 PRO A C 1
ATOM 5547 O O . PRO A 1 729 ? -20.751 -14.422 -33.075 1.00 78.19 729 PRO A O 1
ATOM 5550 N N . VAL A 1 730 ? -22.405 -15.874 -32.615 1.00 78.44 730 VAL A N 1
ATOM 5551 C CA . VAL A 1 730 ? -23.251 -14.890 -31.924 1.00 78.44 730 VAL A CA 1
ATOM 5552 C C . VAL A 1 730 ? -22.472 -14.306 -30.744 1.00 78.44 730 VAL A C 1
ATOM 5554 O O . VAL A 1 730 ? -21.797 -15.051 -30.037 1.00 78.44 730 VAL A O 1
ATOM 5557 N N . SER A 1 731 ? -22.560 -12.986 -30.548 1.00 85.56 731 SER A N 1
ATOM 5558 C CA . SER A 1 731 ? -21.823 -12.237 -29.516 1.00 85.56 731 SER A CA 1
ATOM 5559 C C . SER A 1 731 ? -20.302 -12.201 -29.698 1.00 85.56 731 SER A C 1
ATOM 5561 O O . SER A 1 731 ? -19.595 -11.843 -28.763 1.00 85.56 731 SER A O 1
ATOM 5563 N N . TRP A 1 732 ? -19.792 -12.497 -30.896 1.00 89.44 732 TRP A N 1
ATOM 5564 C CA . TRP A 1 732 ? -18.391 -12.292 -31.255 1.00 89.44 732 TRP A CA 1
ATOM 5565 C C . TRP A 1 732 ? -18.273 -11.523 -32.573 1.00 89.44 732 TRP A C 1
ATOM 5567 O O . TRP A 1 732 ? -19.107 -11.645 -33.469 1.00 89.44 732 TRP A O 1
ATOM 5577 N N . THR A 1 733 ? -17.225 -10.715 -32.699 1.00 90.19 733 THR A N 1
ATOM 5578 C CA . THR A 1 733 ? -16.920 -9.934 -33.900 1.00 90.19 733 THR A CA 1
ATOM 5579 C C . THR A 1 733 ? -15.569 -10.358 -34.445 1.00 90.19 733 THR A C 1
ATOM 5581 O O . THR A 1 733 ? -14.555 -10.323 -33.749 1.00 90.19 733 THR A O 1
ATOM 5584 N N . ASN A 1 734 ? -15.558 -10.758 -35.713 1.00 84.50 734 ASN A N 1
ATOM 5585 C CA . ASN A 1 734 ? -14.325 -11.002 -36.437 1.00 84.50 734 ASN A CA 1
ATOM 5586 C C . ASN A 1 734 ? -13.742 -9.666 -36.906 1.00 84.50 734 ASN A C 1
ATOM 5588 O O . ASN A 1 734 ? -14.430 -8.917 -37.600 1.00 84.50 734 ASN A O 1
ATOM 5592 N N . VAL A 1 735 ? -12.493 -9.381 -36.541 1.00 81.81 735 VAL A N 1
ATOM 5593 C CA . VAL A 1 735 ? -11.820 -8.139 -36.936 1.00 81.81 735 VAL A CA 1
ATOM 5594 C C . VAL A 1 735 ? -10.755 -8.396 -37.999 1.00 81.81 735 VAL A C 1
ATOM 5596 O O . VAL A 1 735 ? -10.698 -7.672 -38.991 1.00 81.81 735 VAL A O 1
ATOM 5599 N N . SER A 1 736 ? -9.914 -9.418 -37.821 1.00 85.25 736 SER A N 1
ATOM 5600 C CA . SER A 1 736 ? -8.721 -9.600 -38.665 1.00 85.25 736 SER A CA 1
ATOM 5601 C C . SER A 1 736 ? -8.241 -11.049 -38.827 1.00 85.25 736 SER A C 1
ATOM 5603 O O . SER A 1 736 ? -7.125 -11.261 -39.295 1.00 85.25 736 SER A O 1
ATOM 5605 N N 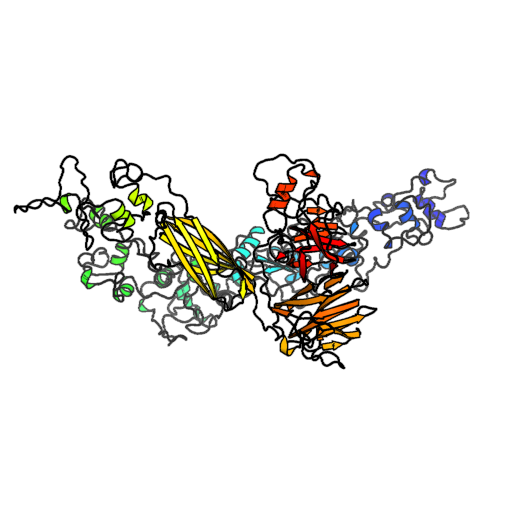. ALA A 1 737 ? -9.058 -12.052 -38.484 1.00 84.81 737 ALA A N 1
ATOM 5606 C CA . ALA A 1 737 ? -8.725 -13.472 -38.659 1.00 84.81 737 ALA A CA 1
ATOM 5607 C C . ALA A 1 737 ? -9.780 -14.195 -39.514 1.00 84.81 737 ALA A C 1
ATOM 5609 O O . ALA A 1 737 ? -10.932 -13.790 -39.570 1.00 84.81 737 ALA A O 1
ATOM 5610 N N . ALA A 1 738 ? -9.440 -15.292 -40.187 1.00 86.94 738 ALA A N 1
ATOM 5611 C CA . ALA A 1 738 ? -10.463 -16.173 -40.751 1.00 86.94 738 ALA A CA 1
ATOM 5612 C C . ALA A 1 738 ? -11.011 -17.069 -39.632 1.00 86.94 738 ALA A C 1
ATOM 5614 O O . ALA A 1 738 ? -10.232 -17.695 -38.917 1.00 86.94 738 ALA A O 1
ATOM 5615 N N . VAL A 1 739 ? -12.335 -17.122 -39.470 1.00 88.81 739 VAL A N 1
ATOM 5616 C CA . VAL A 1 739 ? -12.993 -17.789 -38.337 1.00 88.81 739 VAL A CA 1
ATOM 5617 C C . VAL A 1 739 ? -13.893 -18.903 -38.861 1.00 88.81 739 VAL A C 1
ATOM 5619 O O . VAL A 1 739 ? -14.738 -18.668 -39.722 1.00 88.81 739 VAL A O 1
ATOM 5622 N N . THR A 1 740 ? -13.697 -20.118 -38.358 1.00 90.06 740 THR A N 1
ATOM 5623 C CA . THR A 1 740 ? -14.405 -21.334 -38.785 1.00 90.06 740 THR A CA 1
ATOM 5624 C C . THR A 1 740 ? -14.852 -22.147 -37.580 1.00 90.06 740 THR A C 1
ATOM 5626 O O . THR A 1 740 ? -14.178 -22.155 -36.552 1.00 90.06 740 THR A O 1
ATOM 5629 N N . GLN A 1 741 ? -15.978 -22.844 -37.705 1.00 89.19 741 GLN A N 1
ATOM 5630 C CA . GLN A 1 741 ? -16.414 -23.808 -36.700 1.00 89.19 741 GLN A CA 1
ATOM 5631 C C . GLN A 1 741 ? -15.528 -25.060 -36.776 1.00 89.19 741 GLN A C 1
ATOM 5633 O O . GLN A 1 741 ? -15.255 -25.556 -37.871 1.00 89.19 741 GLN A O 1
ATOM 5638 N N . SER A 1 742 ? -15.082 -25.575 -35.631 1.00 87.50 742 SER A N 1
ATOM 5639 C CA . SER A 1 742 ? -14.222 -26.763 -35.545 1.00 87.50 742 SER A CA 1
ATOM 5640 C C . SER A 1 742 ? -14.696 -27.749 -34.472 1.00 87.50 742 SER A C 1
ATOM 5642 O O . SER A 1 742 ? -15.702 -27.525 -33.798 1.00 87.50 742 SER A O 1
ATOM 5644 N N . ALA A 1 743 ? -13.978 -28.869 -34.343 1.00 87.38 743 ALA A N 1
ATOM 5645 C CA . ALA A 1 743 ? -14.232 -29.881 -33.327 1.00 87.38 743 ALA A CA 1
ATOM 5646 C C . ALA A 1 743 ? -14.061 -29.275 -31.920 1.00 87.38 743 ALA A C 1
ATOM 5648 O O . ALA A 1 743 ? -13.001 -28.700 -31.646 1.00 87.38 743 ALA A O 1
ATOM 5649 N N . PRO A 1 744 ? -15.065 -29.388 -31.037 1.00 91.25 744 PRO A N 1
ATOM 5650 C CA . PRO A 1 744 ? -15.023 -28.756 -29.727 1.00 91.25 744 PRO A CA 1
ATOM 5651 C C . PRO A 1 744 ? -14.116 -29.466 -28.716 1.00 91.25 744 PRO A C 1
ATOM 5653 O O . PRO A 1 744 ? -13.796 -30.653 -28.845 1.00 91.25 744 PRO A O 1
ATOM 5656 N N . LYS A 1 745 ? -13.732 -28.729 -27.673 1.00 90.94 745 LYS A N 1
ATOM 5657 C CA . LYS A 1 745 ? -13.266 -29.262 -26.390 1.00 90.94 745 LYS A CA 1
ATOM 5658 C C . LYS A 1 745 ? -14.443 -29.815 -25.588 1.00 90.94 745 LYS A C 1
ATOM 5660 O O . LYS A 1 745 ? -14.299 -30.866 -24.952 1.00 90.94 745 LYS A O 1
ATOM 5665 N N . SER A 1 746 ? -15.569 -29.108 -25.590 1.00 87.19 746 SER A N 1
ATOM 5666 C CA . SER A 1 746 ? -16.812 -29.514 -24.937 1.00 87.19 746 SER A CA 1
ATOM 5667 C C . SER A 1 746 ? -18.025 -28.977 -25.706 1.00 87.19 746 SER A C 1
ATOM 5669 O O . SER A 1 746 ? -17.898 -28.046 -26.482 1.00 87.19 746 SER A O 1
ATOM 5671 N N . GLY A 1 747 ? -19.188 -29.616 -25.567 1.00 88.00 747 GLY A N 1
ATOM 5672 C CA . GLY A 1 747 ? -20.380 -29.201 -26.312 1.00 88.00 747 GLY A CA 1
ATOM 5673 C C . GLY A 1 747 ? -20.307 -29.507 -27.814 1.00 88.00 747 GLY A C 1
ATOM 5674 O O . GLY A 1 747 ? -19.959 -30.627 -28.204 1.00 88.00 747 GLY A O 1
ATOM 5675 N N . SER A 1 748 ? -20.733 -28.563 -28.650 1.00 86.38 748 SER A N 1
ATOM 5676 C CA . SER A 1 748 ? -21.053 -28.780 -30.067 1.00 86.38 748 SER A CA 1
ATOM 5677 C C . SER A 1 748 ? -20.191 -27.988 -31.051 1.00 86.38 748 SER A C 1
ATOM 5679 O O . SER A 1 748 ? -20.155 -28.354 -32.230 1.00 86.38 748 SER A O 1
ATOM 5681 N N . ALA A 1 749 ? -19.472 -26.950 -30.610 1.00 89.56 749 ALA A N 1
ATOM 5682 C CA . ALA A 1 749 ? -18.713 -26.077 -31.504 1.00 89.56 749 ALA A CA 1
ATOM 5683 C C . ALA A 1 749 ? -17.494 -25.440 -30.824 1.00 89.56 749 ALA A C 1
ATOM 5685 O O . ALA A 1 749 ? -17.582 -25.016 -29.688 1.00 89.56 749 ALA A O 1
ATOM 5686 N N . SER A 1 750 ? -16.388 -25.275 -31.557 1.00 92.75 750 SER A N 1
ATOM 5687 C CA . SER A 1 750 ? -15.271 -24.398 -31.162 1.00 92.75 750 SER A CA 1
ATOM 5688 C C . SER A 1 750 ? -14.898 -23.416 -32.271 1.00 92.75 750 SER A C 1
ATOM 5690 O O . SER A 1 750 ? -15.273 -23.601 -33.434 1.00 92.75 750 SER A O 1
ATOM 5692 N N . ALA A 1 751 ? -14.125 -22.382 -31.927 1.00 92.81 751 ALA A N 1
ATOM 5693 C CA . ALA A 1 751 ? -13.632 -21.373 -32.861 1.00 92.81 751 ALA A CA 1
ATOM 5694 C C . ALA A 1 751 ? -12.234 -21.680 -33.388 1.00 92.81 751 ALA A C 1
ATOM 5696 O O . ALA A 1 751 ? -11.241 -21.485 -32.696 1.00 92.81 751 ALA A O 1
ATOM 5697 N N . GLY A 1 752 ? -12.148 -22.100 -34.651 1.00 93.88 752 GLY A N 1
ATOM 5698 C CA . GLY A 1 752 ? -10.908 -22.154 -35.420 1.00 93.88 752 GLY A CA 1
ATOM 5699 C C . GLY A 1 752 ? -10.573 -20.794 -36.031 1.00 93.88 752 GLY A C 1
ATOM 5700 O O . GLY A 1 752 ? -11.268 -20.339 -36.939 1.00 93.88 752 GLY A O 1
ATOM 5701 N N . LEU A 1 753 ? -9.500 -20.166 -35.558 1.00 94.50 753 LEU A N 1
ATOM 5702 C CA . LEU A 1 753 ? -8.936 -18.916 -36.064 1.00 94.50 753 LEU A CA 1
ATOM 5703 C C . LEU A 1 753 ? -7.679 -19.191 -36.888 1.00 94.50 753 LEU A C 1
ATOM 5705 O O . LEU A 1 753 ? -6.681 -19.669 -36.352 1.00 94.50 753 LEU A O 1
ATOM 5709 N N . ALA A 1 754 ? -7.700 -18.823 -38.166 1.00 93.44 754 ALA A N 1
ATOM 5710 C CA . ALA A 1 754 ? -6.544 -18.879 -39.056 1.00 93.44 754 ALA A CA 1
ATOM 5711 C C . ALA A 1 754 ? -6.122 -17.469 -39.476 1.00 93.44 754 ALA A C 1
ATOM 5713 O O . ALA A 1 754 ? -6.943 -16.687 -39.962 1.00 93.44 754 ALA A O 1
ATOM 5714 N N . SER A 1 755 ? -4.840 -17.136 -39.318 1.00 91.81 755 SER A N 1
ATOM 5715 C CA . SER A 1 755 ? -4.325 -15.838 -39.761 1.00 91.81 755 SER A CA 1
ATOM 5716 C C . SER A 1 755 ? -2.841 -15.878 -40.128 1.00 91.81 755 SER A C 1
ATOM 5718 O O . SER A 1 755 ? -2.026 -16.459 -39.410 1.00 91.81 755 SER A O 1
ATOM 5720 N N . ALA A 1 756 ? -2.487 -15.232 -41.244 1.00 89.88 756 ALA A N 1
ATOM 5721 C CA . ALA A 1 756 ? -1.106 -15.093 -41.723 1.00 89.88 756 ALA A CA 1
ATOM 5722 C C . ALA A 1 756 ? -0.350 -13.932 -41.048 1.00 89.88 756 ALA A C 1
ATOM 5724 O O . ALA A 1 756 ? 0.870 -13.912 -41.013 1.00 89.88 756 ALA A O 1
ATOM 5725 N N . THR A 1 757 ? -1.062 -12.960 -40.486 1.00 89.75 757 THR A N 1
ATOM 5726 C CA . THR A 1 757 ? -0.508 -11.918 -39.605 1.00 89.75 757 THR A CA 1
ATOM 5727 C C . THR A 1 757 ? -1.251 -11.959 -38.276 1.00 89.75 757 THR A C 1
ATOM 5729 O O . THR A 1 757 ? -2.196 -12.730 -38.140 1.00 89.75 757 THR A O 1
ATOM 5732 N N . ALA A 1 758 ? -0.862 -11.177 -37.271 1.00 90.44 758 ALA A N 1
ATOM 5733 C CA . ALA A 1 758 ? -1.615 -11.153 -36.017 1.00 90.44 758 ALA A CA 1
ATOM 5734 C C . ALA A 1 758 ? -3.069 -10.717 -36.278 1.00 90.44 758 ALA A C 1
ATOM 5736 O O . ALA A 1 758 ? -3.313 -9.583 -36.690 1.00 90.44 758 ALA A O 1
ATOM 5737 N N . GLY A 1 759 ? -4.011 -11.642 -36.082 1.00 93.31 759 GLY A N 1
ATOM 5738 C CA . GLY A 1 759 ? -5.444 -11.433 -36.256 1.00 93.31 759 GLY A CA 1
ATOM 5739 C C . GLY A 1 759 ? -6.221 -11.907 -35.033 1.00 93.31 759 GLY A C 1
ATOM 5740 O O . GLY A 1 759 ? -5.742 -12.793 -34.322 1.00 93.31 759 GLY A O 1
ATOM 5741 N N . TYR A 1 760 ? -7.397 -11.326 -34.772 1.00 95.56 760 TYR A N 1
ATOM 5742 C CA . TYR A 1 760 ? -8.188 -11.683 -33.591 1.00 95.56 760 TYR A CA 1
ATOM 5743 C C . TYR A 1 760 ? -9.704 -11.745 -33.803 1.00 95.56 760 TYR A C 1
ATOM 5745 O O . TYR A 1 760 ? -10.269 -11.120 -34.708 1.00 95.56 760 TYR A O 1
ATOM 5753 N N . LEU A 1 761 ? -10.343 -12.505 -32.912 1.00 94.56 761 LEU A N 1
ATOM 5754 C CA . LEU A 1 761 ? -11.784 -12.569 -32.680 1.00 94.56 761 LEU A CA 1
ATOM 5755 C C . LEU A 1 761 ? -12.082 -11.904 -31.331 1.00 94.56 761 LEU A C 1
ATOM 5757 O O . LEU A 1 761 ? -11.466 -12.259 -30.327 1.00 94.56 761 LEU A O 1
ATOM 5761 N N . GLU A 1 762 ? -13.005 -10.944 -31.309 1.00 95.31 762 GLU A N 1
ATOM 5762 C CA . GLU A 1 762 ? -13.341 -10.166 -30.111 1.00 95.31 762 GLU A CA 1
ATOM 5763 C C . GLU A 1 762 ? -14.750 -10.489 -29.602 1.00 95.31 762 GLU A C 1
ATOM 5765 O O . GLU A 1 762 ? -15.696 -10.552 -30.388 1.00 95.31 762 GLU A O 1
ATOM 5770 N N . SER A 1 763 ? -14.905 -10.697 -28.294 1.00 94.25 763 SER A N 1
ATOM 5771 C CA . SER A 1 763 ? -16.210 -10.937 -27.675 1.00 94.25 763 SER A CA 1
ATOM 5772 C C . SER A 1 763 ? -17.048 -9.660 -27.620 1.00 94.25 763 SER A C 1
ATOM 5774 O O . SER A 1 763 ? -16.535 -8.541 -27.617 1.00 94.25 763 SER A O 1
ATOM 5776 N N . ALA A 1 764 ? -18.360 -9.814 -27.467 1.00 91.38 764 ALA A N 1
ATOM 5777 C CA . ALA A 1 764 ? -19.223 -8.731 -27.032 1.00 91.38 764 ALA A CA 1
ATOM 5778 C C . ALA A 1 764 ? -18.743 -8.196 -25.676 1.00 91.38 764 ALA A C 1
ATOM 5780 O O . ALA A 1 764 ? -18.162 -8.925 -24.862 1.00 91.38 764 ALA A O 1
ATOM 5781 N N . ARG A 1 765 ? -18.989 -6.904 -25.448 1.00 93.31 765 ARG A N 1
ATOM 5782 C CA . ARG A 1 765 ? -18.647 -6.251 -24.188 1.00 93.31 765 ARG A CA 1
ATOM 5783 C C . ARG A 1 765 ? -19.567 -6.744 -23.078 1.00 93.31 765 ARG A C 1
ATOM 5785 O O . ARG A 1 765 ? -20.779 -6.810 -23.277 1.00 93.31 765 ARG A O 1
ATOM 5792 N N . PHE A 1 766 ? -18.999 -7.031 -21.916 1.00 91.56 766 PHE A N 1
ATOM 5793 C CA . PHE A 1 766 ? -19.741 -7.405 -20.717 1.00 91.56 766 PHE A CA 1
ATOM 5794 C C . PHE A 1 766 ? -19.377 -6.500 -19.546 1.00 91.56 766 PHE A C 1
ATOM 5796 O O . PHE A 1 766 ? -18.243 -6.038 -19.430 1.00 91.56 766 PHE A O 1
ATOM 5803 N N . GLN A 1 767 ? -20.360 -6.246 -18.686 1.00 90.75 767 GLN A N 1
ATOM 5804 C CA . GLN A 1 767 ? -20.224 -5.353 -17.538 1.00 90.75 767 GLN A CA 1
ATOM 5805 C C . GLN A 1 767 ? -19.243 -5.914 -16.508 1.00 90.75 767 GLN A C 1
ATOM 5807 O O . GLN A 1 767 ? -19.216 -7.121 -16.261 1.00 90.75 767 GLN A O 1
ATOM 5812 N N . VAL A 1 768 ? -18.481 -5.018 -15.885 1.00 90.38 768 VAL A N 1
ATOM 5813 C CA . VAL A 1 768 ? -17.547 -5.342 -14.802 1.00 90.38 768 VAL A CA 1
ATOM 5814 C C . VAL A 1 768 ? -17.673 -4.354 -13.652 1.00 90.38 768 VAL A C 1
ATOM 5816 O O . VAL A 1 768 ? -18.191 -3.251 -13.811 1.00 90.38 768 VAL A O 1
ATOM 5819 N N . THR A 1 769 ? -17.193 -4.753 -12.480 1.00 88.44 769 THR A N 1
ATOM 5820 C CA . THR A 1 769 ? -17.161 -3.922 -11.280 1.00 88.44 769 THR A CA 1
ATOM 5821 C C . THR A 1 769 ? -15.798 -3.227 -11.185 1.00 88.44 769 THR A C 1
ATOM 5823 O O . THR A 1 769 ? -14.783 -3.920 -11.078 1.00 88.44 769 THR A O 1
ATOM 5826 N N . PRO A 1 770 ? -15.739 -1.880 -11.191 1.00 87.88 770 PRO A N 1
ATOM 5827 C CA . PRO A 1 770 ? -14.479 -1.158 -11.042 1.00 87.88 770 PRO A CA 1
ATOM 5828 C C . PRO A 1 770 ? -13.726 -1.563 -9.766 1.00 87.88 770 PRO A C 1
ATOM 5830 O O . PRO A 1 770 ? -14.285 -1.525 -8.659 1.00 87.88 770 PRO A O 1
ATOM 5833 N N . GLY A 1 771 ? -12.451 -1.924 -9.924 1.00 82.88 771 GLY A N 1
ATOM 5834 C CA . GLY A 1 771 ? -11.568 -2.384 -8.850 1.00 82.88 771 GLY A CA 1
ATOM 5835 C C . GLY A 1 771 ? -11.674 -3.871 -8.489 1.00 82.88 771 GLY A C 1
ATOM 5836 O O . GLY A 1 771 ? -10.904 -4.318 -7.646 1.00 82.88 771 GLY A O 1
ATOM 5837 N N . ALA A 1 772 ? -12.585 -4.644 -9.092 1.00 83.38 772 ALA A N 1
ATOM 5838 C CA . ALA A 1 772 ? -12.623 -6.096 -8.900 1.00 83.38 772 ALA A CA 1
ATOM 5839 C C . ALA A 1 772 ? -11.567 -6.800 -9.774 1.00 83.38 772 ALA A C 1
ATOM 5841 O O . ALA A 1 772 ? -11.256 -6.343 -10.879 1.00 83.38 772 ALA A O 1
ATOM 5842 N N . SER A 1 773 ? -11.024 -7.916 -9.287 1.00 85.81 773 SER A N 1
ATOM 5843 C CA . SER A 1 773 ? -10.079 -8.758 -10.027 1.00 85.81 773 SER A CA 1
ATOM 5844 C C . SER A 1 773 ? -10.811 -9.866 -10.778 1.00 85.81 773 SER A C 1
ATOM 5846 O O . SER A 1 773 ? -11.740 -10.491 -10.265 1.00 85.81 773 SER A O 1
ATOM 5848 N N . TYR A 1 774 ? -10.403 -10.081 -12.023 1.00 88.50 774 TYR A N 1
ATOM 5849 C CA . TYR A 1 774 ? -11.012 -11.042 -12.929 1.00 88.50 774 TYR A CA 1
ATOM 5850 C C . TYR A 1 774 ? -9.948 -11.978 -13.477 1.00 88.50 774 TYR A C 1
ATOM 5852 O O . TYR A 1 774 ? -8.920 -11.519 -13.975 1.00 88.50 774 TYR A O 1
ATOM 5860 N N . GLN A 1 775 ? -10.246 -13.273 -13.469 1.00 90.31 775 GLN A N 1
ATOM 5861 C CA . GLN A 1 775 ? -9.514 -14.283 -14.218 1.00 90.31 775 GLN A CA 1
ATOM 5862 C C . GLN A 1 775 ? -10.345 -14.691 -15.431 1.00 90.31 775 GLN A C 1
ATOM 5864 O O . GLN A 1 775 ? -11.491 -15.132 -15.316 1.00 90.31 775 GLN A O 1
ATOM 5869 N N . VAL A 1 776 ? -9.739 -14.556 -16.604 1.00 93.12 776 VAL A N 1
ATOM 5870 C CA . VAL A 1 776 ? -10.320 -14.946 -17.884 1.00 93.12 776 VAL A CA 1
ATOM 5871 C C . VAL A 1 776 ? -9.469 -16.051 -18.481 1.00 93.12 776 VAL A C 1
ATOM 5873 O O . VAL A 1 776 ? -8.276 -15.871 -18.709 1.00 93.12 776 VAL A O 1
ATOM 5876 N N . THR A 1 777 ? -10.076 -17.202 -18.740 1.00 94.62 777 THR A N 1
ATOM 5877 C CA . THR A 1 777 ? -9.400 -18.377 -19.304 1.00 94.62 777 THR A CA 1
ATOM 5878 C C . THR A 1 777 ? -10.123 -18.875 -20.545 1.00 94.62 777 THR A C 1
ATOM 5880 O O . THR A 1 777 ? -11.313 -18.634 -20.718 1.00 94.62 777 THR A O 1
ATOM 5883 N N . VAL A 1 778 ? -9.395 -19.563 -21.415 1.00 96.38 778 VAL A N 1
ATOM 5884 C CA . VAL A 1 778 ? -9.903 -20.214 -22.621 1.00 96.38 778 VAL A CA 1
ATOM 5885 C C . VAL A 1 778 ? -9.123 -21.503 -22.845 1.00 96.38 778 VAL A C 1
ATOM 5887 O O . VAL A 1 778 ? -7.917 -21.552 -22.587 1.00 96.38 778 VAL A O 1
ATOM 5890 N N . TYR A 1 779 ? -9.778 -22.554 -23.331 1.00 96.25 779 TYR A N 1
ATOM 5891 C CA . TYR A 1 779 ? -9.062 -23.719 -23.834 1.00 96.25 779 TYR A CA 1
ATOM 5892 C C . TYR A 1 779 ? -8.595 -23.447 -25.257 1.00 96.25 779 TYR A C 1
ATOM 5894 O O . TYR A 1 779 ? -9.377 -23.062 -26.120 1.00 96.25 779 TYR A O 1
ATOM 5902 N N . VAL A 1 780 ? -7.312 -23.677 -25.509 1.00 96.62 780 VAL A N 1
ATOM 5903 C CA . VAL A 1 780 ? -6.672 -23.495 -26.804 1.00 96.62 780 VAL A CA 1
ATOM 5904 C C . VAL A 1 780 ? -6.029 -24.794 -27.279 1.00 96.62 780 VAL A C 1
ATOM 5906 O O . VAL A 1 780 ? -5.387 -25.516 -26.515 1.00 96.62 780 VAL A O 1
ATOM 5909 N N . LYS A 1 781 ? -6.180 -25.096 -28.566 1.00 95.56 781 LYS A N 1
ATOM 5910 C CA . LYS A 1 781 ? -5.459 -26.173 -29.247 1.00 95.56 781 LYS A CA 1
ATOM 5911 C C . LYS A 1 781 ? -4.752 -25.619 -30.473 1.00 95.56 781 LYS A C 1
ATOM 5913 O O . LYS A 1 781 ? -5.367 -24.918 -31.274 1.00 95.56 781 LYS A O 1
ATOM 5918 N N . LYS A 1 782 ? -3.468 -25.944 -30.643 1.00 94.19 782 LYS A N 1
ATOM 5919 C CA . LYS A 1 782 ? -2.641 -25.385 -31.722 1.00 94.19 782 LYS A CA 1
ATOM 5920 C C . LYS A 1 782 ? -1.768 -26.457 -32.405 1.00 94.19 782 LYS A C 1
ATOM 5922 O O . LYS A 1 782 ? -1.099 -27.218 -31.706 1.00 94.19 782 LYS A O 1
ATOM 5927 N N . PRO A 1 783 ? -1.723 -26.521 -33.750 1.00 92.88 783 PRO A N 1
ATOM 5928 C CA . PRO A 1 783 ? -0.867 -27.441 -34.499 1.00 92.88 783 PRO A CA 1
ATOM 5929 C C . PRO A 1 783 ? 0.606 -26.989 -34.552 1.00 92.88 783 PRO A C 1
ATOM 5931 O O . PRO A 1 783 ? 0.975 -25.897 -34.117 1.00 92.88 783 PRO A O 1
ATOM 5934 N N . ALA A 1 784 ? 1.468 -27.852 -35.099 1.00 90.56 784 ALA A N 1
ATOM 5935 C CA . ALA A 1 784 ? 2.913 -27.637 -35.243 1.00 90.56 784 ALA A CA 1
ATOM 5936 C C . ALA A 1 784 ? 3.294 -26.865 -36.522 1.00 90.56 784 ALA A C 1
ATOM 5938 O O . ALA A 1 784 ? 4.156 -27.294 -37.282 1.00 90.56 784 ALA A O 1
ATOM 5939 N N . ASP A 1 785 ? 2.639 -25.732 -36.770 1.00 88.75 785 ASP A N 1
ATOM 5940 C CA . ASP A 1 785 ? 2.764 -24.915 -37.988 1.00 88.75 785 ASP A CA 1
ATOM 5941 C C . ASP A 1 785 ? 3.523 -23.584 -37.787 1.00 88.75 785 ASP A C 1
ATOM 5943 O O . ASP A 1 785 ? 3.559 -22.748 -38.685 1.00 88.75 785 ASP A O 1
ATOM 5947 N N . GLY A 1 786 ? 4.182 -23.400 -36.635 1.00 88.88 786 GLY A N 1
ATOM 5948 C CA . GLY A 1 786 ? 4.840 -22.138 -36.264 1.00 88.88 786 GLY A CA 1
ATOM 5949 C C . GLY A 1 786 ? 3.861 -21.106 -35.690 1.00 88.88 786 GLY A C 1
ATOM 5950 O O . GLY A 1 786 ? 2.729 -21.444 -35.362 1.00 88.88 786 GLY A O 1
ATOM 5951 N N . GLY A 1 787 ? 4.300 -19.861 -35.486 1.00 93.75 787 GLY A N 1
ATOM 5952 C CA . GLY A 1 787 ? 3.421 -18.795 -34.988 1.00 93.75 787 GLY A CA 1
ATOM 5953 C C . GLY A 1 787 ? 2.927 -18.969 -33.542 1.00 93.75 787 GLY A C 1
ATOM 5954 O O . GLY A 1 787 ? 3.469 -19.769 -32.775 1.00 93.75 787 GLY A O 1
ATOM 5955 N N . TYR A 1 788 ? 1.889 -18.213 -33.167 1.00 96.12 788 TYR A N 1
ATOM 5956 C CA . TYR A 1 788 ? 1.306 -18.249 -31.819 1.00 96.12 788 TYR A CA 1
ATOM 5957 C C . TYR A 1 788 ? -0.224 -18.151 -31.816 1.00 96.12 788 TYR A C 1
ATOM 5959 O O . TYR A 1 788 ? -0.830 -17.547 -32.705 1.00 96.12 788 TYR A O 1
ATOM 5967 N N . ALA A 1 789 ? -0.824 -18.723 -30.773 1.00 97.12 789 ALA A N 1
ATOM 5968 C CA . ALA A 1 789 ? -2.195 -18.454 -30.341 1.00 97.12 789 ALA A CA 1
ATOM 5969 C C . ALA A 1 789 ? -2.150 -17.557 -29.095 1.00 97.12 789 ALA A C 1
ATOM 5971 O O . ALA A 1 789 ? -1.176 -17.632 -28.351 1.00 97.12 789 ALA A O 1
ATOM 5972 N N . GLY A 1 790 ? -3.141 -16.706 -28.837 1.00 97.00 790 GLY A N 1
ATOM 5973 C CA . GLY A 1 790 ? -3.077 -15.840 -27.657 1.00 97.00 790 GLY A CA 1
ATOM 5974 C C . GLY A 1 790 ? -4.407 -15.310 -27.153 1.00 97.00 790 GLY A C 1
ATOM 5975 O O . GLY A 1 790 ? -5.435 -15.471 -27.805 1.00 97.00 790 GLY A O 1
ATOM 5976 N N . ILE A 1 791 ? -4.366 -14.664 -25.991 1.00 97.62 791 ILE A N 1
ATOM 5977 C CA . ILE A 1 791 ? -5.509 -13.996 -25.365 1.00 97.62 791 ILE A CA 1
ATOM 5978 C C . ILE A 1 791 ? -5.091 -12.629 -24.807 1.00 97.62 791 ILE A C 1
ATOM 5980 O O . ILE A 1 791 ? -3.991 -12.487 -24.270 1.00 97.62 791 ILE A O 1
ATOM 5984 N N . SER A 1 792 ? -5.963 -11.629 -24.929 1.00 97.00 792 SER A N 1
ATOM 5985 C CA . SER A 1 792 ? -5.883 -10.368 -24.181 1.00 97.00 792 SER A CA 1
ATOM 5986 C C . SER A 1 792 ? -7.266 -9.939 -23.686 1.00 97.00 792 SER A C 1
ATOM 5988 O O . SER A 1 792 ? -8.300 -10.431 -24.155 1.00 97.00 792 SER A O 1
ATOM 5990 N N . LEU A 1 793 ? -7.274 -9.005 -22.736 1.00 96.12 793 LEU A N 1
ATOM 5991 C CA . LEU A 1 793 ? -8.482 -8.385 -22.213 1.00 96.12 793 LEU A CA 1
ATOM 5992 C C . LEU A 1 793 ? -8.444 -6.877 -22.453 1.00 96.12 793 LEU A C 1
ATOM 5994 O O . LEU A 1 793 ? -7.468 -6.211 -22.105 1.00 96.12 793 LEU A O 1
ATOM 5998 N N . VAL A 1 794 ? -9.519 -6.338 -23.023 1.00 96.56 794 VAL A N 1
ATOM 5999 C CA . VAL A 1 794 ? -9.680 -4.905 -23.286 1.00 96.56 794 VAL A CA 1
ATOM 6000 C C . VAL A 1 794 ? -10.620 -4.311 -22.248 1.00 96.56 794 VAL A C 1
ATOM 6002 O O . VAL A 1 794 ? -11.732 -4.806 -22.060 1.00 96.56 794 VAL A O 1
ATOM 6005 N N . GLN A 1 795 ? -10.196 -3.232 -21.595 1.00 96.81 795 GLN A N 1
ATOM 6006 C CA . GLN A 1 795 ? -11.000 -2.491 -20.628 1.00 96.81 795 GLN A CA 1
ATOM 6007 C C . GLN A 1 795 ? -11.652 -1.274 -21.281 1.00 96.81 795 GLN A C 1
ATOM 6009 O O . GLN A 1 795 ? -10.992 -0.515 -21.991 1.00 96.81 795 GLN A O 1
ATOM 6014 N N . TRP A 1 796 ? -12.935 -1.050 -21.001 1.00 96.56 796 TRP A N 1
ATOM 6015 C CA . TRP A 1 796 ? -13.735 -0.000 -21.630 1.00 96.56 796 TRP A CA 1
ATOM 6016 C C . TRP A 1 796 ? -14.410 0.912 -20.606 1.00 96.56 796 TRP A C 1
ATOM 6018 O O . TRP A 1 796 ? -15.009 0.441 -19.635 1.00 96.56 796 TRP A O 1
ATOM 6028 N N . ASN A 1 797 ? -14.425 2.216 -20.884 1.00 95.50 797 ASN A N 1
ATOM 6029 C CA . ASN A 1 797 ? -15.329 3.180 -20.257 1.00 95.50 797 ASN A CA 1
ATOM 6030 C C . ASN A 1 797 ? -16.384 3.591 -21.292 1.00 95.50 797 ASN A C 1
ATOM 6032 O O . ASN A 1 797 ? -16.102 4.359 -22.217 1.00 95.50 797 ASN A O 1
ATOM 6036 N N . GLY A 1 798 ? -17.579 3.004 -21.203 1.00 91.06 798 GLY A N 1
ATOM 6037 C CA . GLY A 1 798 ? -18.597 3.111 -22.245 1.00 91.06 798 GLY A CA 1
ATOM 6038 C C . GLY A 1 798 ? -18.093 2.579 -23.593 1.00 91.06 798 GLY A C 1
ATOM 6039 O O . GLY A 1 798 ? -17.953 1.371 -23.783 1.00 91.06 798 GLY A O 1
ATOM 6040 N N . ASN A 1 799 ? -17.830 3.490 -24.536 1.00 92.25 799 ASN A N 1
ATOM 6041 C CA . ASN A 1 799 ? -17.341 3.174 -25.884 1.00 92.25 799 ASN A CA 1
ATOM 6042 C C . ASN A 1 799 ? -15.839 3.406 -26.086 1.00 92.25 799 ASN A C 1
ATOM 6044 O O . ASN A 1 799 ? -15.327 3.095 -27.161 1.00 92.25 799 ASN A O 1
ATOM 6048 N N . THR A 1 800 ? -15.143 3.927 -25.079 1.00 95.44 800 THR A N 1
ATOM 6049 C CA . THR A 1 800 ? -13.723 4.271 -25.166 1.00 95.44 800 THR A CA 1
ATOM 6050 C C . THR A 1 800 ? -12.877 3.156 -24.562 1.00 95.44 800 THR A C 1
ATOM 6052 O O . THR A 1 800 ? -13.156 2.712 -23.448 1.00 95.44 800 THR A O 1
ATOM 6055 N N . VAL A 1 801 ? -11.842 2.714 -25.281 1.00 96.12 801 VAL A N 1
ATOM 6056 C CA . VAL A 1 801 ? -10.824 1.802 -24.738 1.00 96.12 801 VAL A CA 1
ATOM 6057 C C . VAL A 1 801 ? -9.989 2.558 -23.709 1.00 96.12 801 VAL A C 1
ATOM 6059 O O . VAL A 1 801 ? -9.447 3.617 -24.014 1.00 96.12 801 VAL A O 1
ATOM 6062 N N . ILE A 1 802 ? -9.888 2.009 -22.503 1.00 94.00 802 ILE A N 1
ATOM 6063 C CA . ILE A 1 802 ? -9.024 2.515 -21.432 1.00 94.00 802 ILE A CA 1
ATOM 6064 C C . ILE A 1 802 ? -7.633 1.902 -21.580 1.00 94.00 802 ILE A C 1
ATOM 6066 O O . ILE A 1 802 ? -6.627 2.605 -21.578 1.00 94.00 802 ILE A O 1
ATOM 6070 N N . SER A 1 803 ? -7.587 0.576 -21.691 1.00 94.44 803 SER A N 1
ATOM 6071 C CA . SER A 1 803 ? -6.359 -0.206 -21.765 1.00 94.44 803 SER A CA 1
ATOM 6072 C C . SER A 1 803 ? -6.633 -1.579 -22.371 1.00 94.44 803 SER A C 1
ATOM 6074 O O . SER A 1 803 ? -7.774 -2.041 -22.428 1.00 94.44 803 SER A O 1
ATOM 6076 N N . GLU A 1 804 ? -5.572 -2.241 -22.810 1.00 95.19 804 GLU A N 1
ATOM 6077 C CA . GLU A 1 804 ? -5.580 -3.643 -23.208 1.00 95.19 804 GLU A CA 1
ATOM 6078 C C . GLU A 1 804 ? -4.391 -4.331 -22.539 1.00 95.19 804 GLU A C 1
ATOM 6080 O O . GLU A 1 804 ? -3.305 -3.752 -22.452 1.00 95.19 804 GLU A O 1
ATOM 6085 N N . THR A 1 805 ? -4.588 -5.548 -22.033 1.00 95.25 805 THR A N 1
ATOM 6086 C CA . THR A 1 805 ? -3.475 -6.330 -21.487 1.00 95.25 805 THR A CA 1
ATOM 6087 C C . THR A 1 805 ? -2.497 -6.721 -22.592 1.00 95.25 805 THR A C 1
ATOM 6089 O O . THR A 1 805 ? -2.926 -6.979 -23.719 1.00 95.25 805 THR A O 1
ATOM 6092 N N . PRO A 1 806 ? -1.200 -6.894 -22.285 1.00 94.50 806 PRO A N 1
ATOM 6093 C CA . PRO A 1 806 ? -0.305 -7.642 -23.159 1.00 94.50 806 PRO A CA 1
ATOM 6094 C C . PRO A 1 806 ? -0.941 -8.961 -23.605 1.00 94.50 806 PRO A C 1
ATOM 6096 O O . PRO A 1 806 ? -1.648 -9.614 -22.831 1.00 94.50 806 PRO A O 1
ATOM 6099 N N . VAL A 1 807 ? -0.700 -9.348 -24.857 1.00 96.25 807 VAL A N 1
ATOM 6100 C CA . VAL A 1 807 ? -1.193 -10.627 -25.370 1.00 96.25 807 VAL A CA 1
ATOM 6101 C C . VAL A 1 807 ? -0.403 -11.739 -24.691 1.00 96.25 807 VAL A C 1
ATOM 6103 O O . VAL A 1 807 ? 0.813 -11.829 -24.865 1.00 96.25 807 VAL A O 1
ATOM 6106 N N . VAL A 1 808 ? -1.094 -12.603 -23.951 1.00 96.81 808 VAL A N 1
ATOM 6107 C CA . VAL A 1 808 ? -0.515 -13.841 -23.428 1.00 96.81 808 VAL A CA 1
ATOM 6108 C C . VAL A 1 808 ? -0.469 -14.835 -24.582 1.00 96.81 808 VAL A C 1
ATOM 6110 O O . VAL A 1 808 ? -1.509 -15.216 -25.120 1.00 96.81 808 VAL A O 1
ATOM 6113 N N . LYS A 1 809 ? 0.737 -15.215 -25.003 1.00 97.06 809 LYS A N 1
ATOM 6114 C CA . LYS A 1 809 ? 0.993 -16.005 -26.213 1.00 97.06 809 LYS A CA 1
ATOM 6115 C C . LYS A 1 809 ? 1.373 -17.431 -25.859 1.00 97.06 809 LYS A C 1
ATOM 6117 O O . LYS A 1 809 ? 2.242 -17.645 -25.024 1.00 97.06 809 LYS A O 1
ATOM 6122 N N . LEU A 1 810 ? 0.776 -18.386 -26.561 1.00 96.50 810 LEU A N 1
ATOM 6123 C CA . LEU A 1 810 ? 1.181 -19.782 -26.632 1.00 96.50 810 LEU A CA 1
ATOM 6124 C C . LEU A 1 810 ? 1.912 -20.013 -27.962 1.00 96.50 810 LEU A C 1
ATOM 6126 O O . LEU A 1 810 ? 1.302 -19.990 -29.035 1.00 96.50 810 LEU A O 1
ATOM 6130 N N . GLU A 1 811 ? 3.220 -20.252 -27.886 1.00 95.00 811 GLU A N 1
ATOM 6131 C CA . GLU A 1 811 ? 4.069 -20.639 -29.022 1.00 95.00 811 GLU A CA 1
ATOM 6132 C C . GLU A 1 811 ? 4.417 -22.121 -28.927 1.00 95.00 811 GLU A C 1
ATOM 6134 O O . GLU A 1 811 ? 4.738 -22.618 -27.849 1.00 95.00 811 GLU A O 1
ATOM 6139 N N . GLY A 1 812 ? 4.406 -22.812 -30.065 1.00 92.00 812 GLY A N 1
ATOM 6140 C CA . GLY A 1 812 ? 4.674 -24.246 -30.156 1.00 92.00 812 GLY A CA 1
ATOM 6141 C C . GLY A 1 812 ? 3.460 -25.009 -30.667 1.00 92.00 812 GLY A C 1
ATOM 6142 O O . GLY A 1 812 ? 2.654 -24.462 -31.422 1.00 92.00 812 GLY A O 1
ATOM 6143 N N . HIS A 1 813 ? 3.344 -26.278 -30.290 1.00 89.62 813 HIS A N 1
ATOM 6144 C CA . HIS A 1 813 ? 2.173 -27.096 -30.598 1.00 89.62 813 HIS A CA 1
ATOM 6145 C C . HIS A 1 813 ? 1.616 -27.717 -29.329 1.00 89.62 813 HIS A C 1
ATOM 6147 O O . HIS A 1 813 ? 2.353 -27.925 -28.372 1.00 89.62 813 HIS A O 1
ATOM 6153 N N . THR A 1 814 ? 0.322 -28.021 -29.328 1.00 89.44 814 THR A N 1
ATOM 6154 C CA . THR A 1 814 ? -0.330 -28.716 -28.222 1.00 89.44 814 THR A CA 1
ATOM 6155 C C . THR A 1 814 ? -0.870 -30.051 -28.723 1.00 89.44 814 THR A C 1
ATOM 6157 O O . THR A 1 814 ? -1.534 -30.137 -29.758 1.00 89.44 814 THR A O 1
ATOM 6160 N N . SER A 1 815 ? -0.552 -31.130 -28.008 1.00 83.62 815 SER A N 1
ATOM 6161 C CA . SER A 1 815 ? -1.076 -32.467 -28.320 1.00 83.62 815 SER A CA 1
ATOM 6162 C C . SER A 1 815 ? -2.542 -32.628 -27.893 1.00 83.62 815 SER A C 1
ATOM 6164 O O . SER A 1 815 ? -3.287 -33.400 -28.499 1.00 83.62 815 SER A O 1
ATOM 6166 N N . ASP A 1 816 ? -2.963 -31.848 -26.899 1.00 89.62 816 ASP A N 1
ATOM 6167 C CA . ASP A 1 816 ? -4.316 -31.776 -26.352 1.00 89.62 816 ASP A CA 1
ATOM 6168 C C . ASP A 1 816 ? -4.746 -30.301 -26.221 1.00 89.62 816 ASP A C 1
ATOM 6170 O O . ASP A 1 816 ? -4.002 -29.383 -26.586 1.00 89.62 816 ASP A O 1
ATOM 6174 N N . TRP A 1 817 ? -5.956 -30.064 -25.728 1.00 93.62 817 TRP A N 1
ATOM 6175 C CA . TRP A 1 817 ? -6.404 -28.733 -25.334 1.00 93.62 817 TRP A CA 1
ATOM 6176 C C . TRP A 1 817 ? -5.667 -28.262 -24.080 1.00 93.62 817 TRP A C 1
ATOM 6178 O O . TRP A 1 817 ? -5.587 -28.978 -23.082 1.00 93.62 817 TRP A O 1
ATOM 6188 N N . VAL A 1 818 ? -5.153 -27.040 -24.133 1.00 93.56 818 VAL A N 1
ATOM 6189 C CA . VAL A 1 818 ? -4.394 -26.387 -23.067 1.00 93.56 818 VAL A CA 1
ATOM 6190 C C . VAL A 1 818 ? -5.171 -25.167 -22.600 1.00 93.56 818 VAL A C 1
ATOM 6192 O O . VAL A 1 818 ? -5.691 -24.418 -23.415 1.00 93.56 818 VAL A O 1
ATOM 6195 N N . LEU A 1 819 ? -5.261 -24.949 -21.296 1.00 94.50 819 LEU A N 1
ATOM 6196 C CA . LEU A 1 819 ? -5.809 -23.722 -20.743 1.00 94.50 819 LEU A CA 1
ATOM 6197 C C . LEU A 1 819 ? -4.820 -22.575 -20.980 1.00 94.50 819 LEU A C 1
ATOM 6199 O O . LEU A 1 819 ? -3.613 -22.733 -20.777 1.00 94.50 819 LEU A O 1
ATOM 6203 N N . LEU A 1 820 ? -5.331 -21.421 -21.387 1.00 96.31 820 LEU A N 1
ATOM 6204 C CA . LEU A 1 820 ? -4.598 -20.167 -21.503 1.00 96.31 820 LEU A CA 1
ATOM 6205 C C . LEU A 1 820 ? -5.446 -19.064 -20.879 1.00 96.31 820 LEU A C 1
ATOM 6207 O O . LEU A 1 820 ? -6.647 -18.999 -21.131 1.00 96.31 820 LEU A O 1
ATOM 6211 N N . GLY A 1 821 ? -4.857 -18.198 -20.065 1.00 95.06 821 GLY A N 1
ATOM 6212 C CA . GLY A 1 821 ? -5.632 -17.161 -19.404 1.00 95.06 821 GLY A CA 1
ATOM 6213 C C . GLY A 1 821 ? -4.831 -15.976 -18.911 1.00 95.06 821 GLY A C 1
ATOM 6214 O O . GLY A 1 821 ? -3.600 -16.001 -18.851 1.00 95.06 821 GLY A O 1
ATOM 6215 N N . VAL A 1 822 ? -5.589 -14.948 -18.554 1.00 94.56 822 VAL A N 1
ATOM 6216 C CA . VAL A 1 822 ? -5.128 -13.670 -18.032 1.00 94.56 822 VAL A CA 1
ATOM 6217 C C . VAL A 1 822 ? -5.886 -13.342 -16.749 1.00 94.56 822 VAL A C 1
ATOM 6219 O O . VAL A 1 822 ? -7.098 -13.540 -16.672 1.00 94.56 822 VAL A O 1
ATOM 6222 N N . GLU A 1 823 ? -5.180 -12.826 -15.750 1.00 91.75 823 GLU A N 1
ATOM 6223 C CA . GLU A 1 823 ? -5.769 -12.213 -14.560 1.00 91.75 823 GLU A CA 1
ATOM 6224 C C . GLU A 1 823 ? -5.426 -10.722 -14.523 1.00 91.75 823 GLU A C 1
ATOM 6226 O O . GLU A 1 823 ? -4.273 -10.327 -14.727 1.00 91.75 823 GLU A O 1
ATOM 6231 N N . ILE A 1 824 ? -6.442 -9.892 -14.273 1.00 89.94 824 ILE A N 1
ATOM 6232 C CA . ILE A 1 824 ? -6.302 -8.439 -14.173 1.00 89.94 824 ILE A CA 1
ATOM 6233 C C . ILE A 1 824 ? -7.342 -7.818 -13.236 1.00 89.94 824 ILE A C 1
ATOM 6235 O O . ILE A 1 824 ? -8.489 -8.258 -13.159 1.00 89.94 824 ILE A O 1
ATOM 6239 N N . THR A 1 825 ? -6.950 -6.737 -12.565 1.00 88.94 825 THR A N 1
ATOM 6240 C CA . THR A 1 825 ? -7.859 -5.856 -11.824 1.00 88.94 825 THR A CA 1
ATOM 6241 C C . THR A 1 825 ? -8.479 -4.816 -12.753 1.00 88.94 825 THR A C 1
ATOM 6243 O O . THR A 1 825 ? -7.772 -4.087 -13.457 1.00 88.94 825 THR A O 1
ATOM 6246 N N . ALA A 1 826 ? -9.810 -4.729 -12.749 1.00 89.81 826 ALA A N 1
ATOM 6247 C CA . ALA A 1 826 ? -10.543 -3.709 -13.485 1.00 89.81 826 ALA A CA 1
ATOM 6248 C C . ALA A 1 826 ? -10.130 -2.311 -13.010 1.00 89.81 826 ALA A C 1
ATOM 6250 O O . ALA A 1 826 ? -10.160 -2.019 -11.814 1.00 89.81 826 ALA A O 1
ATOM 6251 N N . SER A 1 827 ? -9.779 -1.432 -13.951 1.00 90.62 827 SER A N 1
ATOM 6252 C CA . SER A 1 827 ? -9.509 -0.020 -13.679 1.00 90.62 827 SER A CA 1
ATOM 6253 C C . SER A 1 827 ? -10.674 0.601 -12.907 1.00 90.62 827 SER A C 1
ATOM 6255 O O . SER A 1 827 ? -11.835 0.251 -13.122 1.00 90.62 827 SER A O 1
ATOM 6257 N N . SER A 1 828 ? -10.384 1.583 -12.054 1.00 89.88 828 SER A N 1
ATOM 6258 C CA . SER A 1 828 ? -11.403 2.354 -11.328 1.00 89.88 828 SER A CA 1
ATOM 6259 C C . SER A 1 828 ? -12.417 3.049 -12.249 1.00 89.88 828 SER A C 1
ATOM 6261 O O . SER A 1 828 ? -13.507 3.393 -11.805 1.00 89.88 828 SER A O 1
ATOM 6263 N N . SER A 1 829 ? -12.085 3.220 -13.534 1.00 92.81 829 SER A N 1
ATOM 6264 C CA . SER A 1 829 ? -12.967 3.785 -14.564 1.00 92.81 829 SER A CA 1
ATOM 6265 C C . SER A 1 829 ? -13.553 2.750 -15.539 1.00 92.81 829 SER A C 1
ATOM 6267 O O . SER A 1 829 ? -14.304 3.120 -16.444 1.00 92.81 829 SER A O 1
ATOM 6269 N N . ALA A 1 830 ? -13.222 1.461 -15.389 1.00 93.12 830 ALA A N 1
ATOM 6270 C CA . ALA A 1 830 ? -13.699 0.407 -16.279 1.00 93.12 830 ALA A CA 1
ATOM 6271 C C . ALA A 1 830 ? -15.160 0.052 -15.998 1.00 93.12 830 ALA A C 1
ATOM 6273 O O . ALA A 1 830 ? -15.528 -0.349 -14.901 1.00 93.12 830 ALA A O 1
ATOM 6274 N N . THR A 1 831 ? -15.982 0.155 -17.036 1.00 93.81 831 THR A N 1
ATOM 6275 C CA . THR A 1 831 ? -17.406 -0.217 -17.023 1.00 93.81 831 THR A CA 1
ATOM 6276 C C . THR A 1 831 ? -17.652 -1.570 -17.686 1.00 93.81 831 THR A C 1
ATOM 6278 O O . THR A 1 831 ? -18.593 -2.273 -17.331 1.00 93.81 831 THR A O 1
ATOM 6281 N N . ASN A 1 832 ? -16.823 -1.942 -18.669 1.00 95.00 832 ASN A N 1
ATOM 6282 C CA . ASN A 1 832 ? -16.958 -3.194 -19.408 1.00 95.00 832 ASN A CA 1
ATOM 6283 C C . ASN A 1 832 ? -15.597 -3.796 -19.757 1.00 95.00 832 ASN A C 1
ATOM 6285 O O . ASN A 1 832 ? -14.624 -3.058 -19.927 1.00 95.00 832 ASN A O 1
ATOM 6289 N N . PHE A 1 833 ? -15.575 -5.107 -19.987 1.00 95.69 833 PHE A N 1
ATOM 6290 C CA . PHE A 1 833 ? -14.491 -5.821 -20.660 1.00 95.69 833 PHE A CA 1
ATOM 6291 C C . PHE A 1 833 ? -14.940 -6.399 -22.006 1.00 95.69 833 PHE A C 1
ATOM 6293 O O . PHE A 1 833 ? -16.121 -6.679 -22.201 1.00 95.69 833 PHE A O 1
ATOM 6300 N N . SER A 1 834 ? -13.990 -6.609 -22.919 1.00 95.94 834 SER A N 1
ATOM 6301 C CA . SER A 1 834 ? -14.111 -7.553 -24.040 1.00 95.94 834 SER A CA 1
ATOM 6302 C C . SER A 1 834 ? -12.863 -8.432 -24.123 1.00 95.94 834 SER A C 1
ATOM 6304 O O . SER A 1 834 ? -11.772 -8.023 -23.722 1.00 95.94 834 SER A O 1
ATOM 6306 N N . ILE A 1 835 ? -13.030 -9.657 -24.619 1.00 96.56 835 ILE A N 1
ATOM 6307 C CA . ILE A 1 835 ? -11.976 -10.674 -24.709 1.00 96.56 835 ILE A CA 1
ATOM 6308 C C . ILE A 1 835 ? -11.530 -10.777 -26.157 1.00 96.56 835 ILE A C 1
ATOM 6310 O O . ILE A 1 835 ? -12.372 -10.927 -27.043 1.00 96.56 835 ILE A O 1
ATOM 6314 N N . ARG A 1 836 ? -10.220 -10.745 -26.405 1.00 97.00 836 ARG A N 1
ATOM 6315 C CA . ARG A 1 836 ? -9.652 -10.963 -27.738 1.00 97.00 836 ARG A CA 1
ATOM 6316 C C . ARG A 1 836 ? -8.865 -12.260 -27.783 1.00 97.00 836 ARG A C 1
ATOM 6318 O O . ARG A 1 836 ? -7.950 -12.462 -26.990 1.00 97.00 836 ARG A O 1
ATOM 6325 N N . LEU A 1 837 ? -9.213 -13.114 -28.738 1.00 97.25 837 LEU A N 1
ATOM 6326 C CA . LEU A 1 837 ? -8.533 -14.373 -29.035 1.00 97.25 837 LEU A CA 1
ATOM 6327 C C . LEU A 1 837 ? -7.701 -14.194 -30.302 1.00 97.25 837 LEU A C 1
ATOM 6329 O O . LEU A 1 837 ? -8.240 -13.799 -31.332 1.00 97.25 837 LEU A O 1
ATOM 6333 N N . TYR A 1 838 ? -6.402 -14.470 -30.228 1.00 97.06 838 TYR A N 1
ATOM 6334 C CA . TYR A 1 838 ? -5.427 -14.168 -31.274 1.00 97.06 838 TYR A CA 1
ATOM 6335 C C . TYR A 1 838 ? -4.912 -15.420 -31.977 1.00 97.06 838 TYR A C 1
ATOM 6337 O O . TYR A 1 838 ? -4.606 -16.420 -31.332 1.00 97.06 838 TYR A O 1
ATOM 6345 N N . ALA A 1 839 ? -4.682 -15.313 -33.284 1.00 96.50 839 ALA A N 1
ATOM 6346 C CA . ALA A 1 839 ? -3.849 -16.235 -34.049 1.00 96.50 839 ALA A CA 1
ATOM 6347 C C . ALA A 1 839 ? -2.882 -15.442 -34.940 1.00 96.50 839 ALA A C 1
ATOM 6349 O O . ALA A 1 839 ? -3.252 -14.425 -35.526 1.00 96.50 839 ALA A O 1
ATOM 6350 N N . SER A 1 840 ? -1.636 -15.899 -35.053 1.00 96.12 840 SER A N 1
ATOM 6351 C CA . SER A 1 840 ? -0.639 -15.302 -35.945 1.00 96.12 840 SER A CA 1
ATOM 6352 C C . SER A 1 840 ? 0.259 -16.379 -36.531 1.00 96.12 840 SER A C 1
ATOM 6354 O O . SER A 1 840 ? 0.924 -17.082 -35.774 1.00 96.12 840 SER A O 1
ATOM 6356 N N . ASN A 1 841 ? 0.342 -16.460 -37.862 1.00 95.38 841 ASN A N 1
ATOM 6357 C CA . ASN A 1 841 ? 1.087 -17.494 -38.593 1.00 95.38 841 ASN A CA 1
ATOM 6358 C C . ASN A 1 841 ? 0.696 -18.927 -38.182 1.00 95.38 841 ASN A C 1
ATOM 6360 O O . ASN A 1 841 ? 1.556 -19.798 -38.100 1.00 95.38 841 ASN A O 1
ATOM 6364 N N . THR A 1 842 ? -0.578 -19.161 -37.857 1.00 95.56 842 THR A N 1
ATOM 6365 C CA . THR A 1 842 ? -1.079 -20.466 -37.396 1.00 95.56 842 THR A CA 1
ATOM 6366 C C . THR A 1 842 ? -2.593 -20.573 -37.587 1.00 95.56 842 THR A C 1
ATOM 6368 O O . THR A 1 842 ? -3.268 -19.562 -37.819 1.00 95.56 842 THR A O 1
ATOM 6371 N N . THR A 1 843 ? -3.126 -21.790 -37.458 1.00 94.69 843 THR A N 1
ATOM 6372 C CA . THR A 1 843 ? -4.553 -22.031 -37.192 1.00 94.69 843 THR A CA 1
ATOM 6373 C C . THR A 1 843 ? -4.747 -22.534 -35.764 1.00 94.69 843 THR A C 1
ATOM 6375 O O . THR A 1 843 ? -4.390 -23.669 -35.460 1.00 94.69 843 THR A O 1
ATOM 6378 N N . ALA A 1 844 ? -5.332 -21.719 -34.889 1.00 95.75 844 ALA A N 1
ATOM 6379 C CA . ALA A 1 844 ? -5.584 -22.063 -33.490 1.00 95.75 844 ALA A CA 1
ATOM 6380 C C . ALA A 1 844 ? -7.077 -22.291 -33.232 1.00 95.75 844 ALA A C 1
ATOM 6382 O O . ALA A 1 844 ? -7.917 -21.607 -33.808 1.00 95.75 844 ALA A O 1
ATOM 6383 N N . TYR A 1 845 ? -7.406 -23.236 -32.357 1.00 96.06 845 TYR A N 1
ATOM 6384 C CA . TYR A 1 845 ? -8.781 -23.549 -31.969 1.00 96.06 845 TYR A CA 1
ATOM 6385 C C . TYR A 1 845 ? -9.020 -23.099 -30.533 1.00 96.06 845 TYR A C 1
ATOM 6387 O O . TYR A 1 845 ? -8.188 -23.389 -29.676 1.00 96.06 845 TYR A O 1
ATOM 6395 N N . PHE A 1 846 ? -10.136 -22.422 -30.278 1.00 96.75 846 PHE A N 1
ATOM 6396 C CA . PHE A 1 846 ? -10.508 -21.871 -28.977 1.00 96.75 846 PHE A CA 1
ATOM 6397 C C . PHE A 1 846 ? -11.878 -22.366 -28.546 1.00 96.75 846 PHE A C 1
ATOM 6399 O O . PHE A 1 846 ? -12.791 -22.436 -29.370 1.00 96.75 846 PHE A O 1
ATOM 6406 N N . ASP A 1 847 ? -12.023 -22.673 -27.263 1.00 95.62 847 ASP A N 1
ATOM 6407 C CA . ASP A 1 847 ? -13.282 -23.146 -26.702 1.00 95.62 847 ASP A CA 1
ATOM 6408 C C . ASP A 1 847 ? -13.407 -22.837 -25.203 1.00 95.62 847 ASP A C 1
ATOM 6410 O O . ASP A 1 847 ? -12.406 -22.551 -24.540 1.00 95.62 847 ASP A O 1
ATOM 6414 N N . ASP A 1 848 ? -14.631 -22.922 -24.678 1.00 92.94 848 ASP A N 1
ATOM 6415 C CA . ASP A 1 848 ? -14.960 -22.837 -23.251 1.00 92.94 848 ASP A CA 1
ATOM 6416 C C . ASP A 1 848 ? -14.328 -21.616 -22.543 1.00 92.94 848 ASP A C 1
ATOM 6418 O O . ASP A 1 848 ? -13.611 -21.750 -21.545 1.00 92.94 848 ASP A O 1
ATOM 6422 N N . VAL A 1 849 ? -14.578 -20.402 -23.054 1.00 93.56 849 VAL A N 1
ATOM 6423 C CA . VAL A 1 849 ? -14.136 -19.171 -22.382 1.00 93.56 849 VAL A CA 1
ATOM 6424 C C . VAL A 1 849 ? -14.813 -19.066 -21.008 1.00 93.56 849 VAL A C 1
ATOM 6426 O O . VAL A 1 849 ? -16.033 -19.148 -20.871 1.00 93.56 849 VAL A O 1
ATOM 6429 N N . SER A 1 850 ? -14.018 -18.864 -19.966 1.00 90.12 850 SER A N 1
ATOM 6430 C CA . SER A 1 850 ? -14.492 -18.731 -18.593 1.00 90.12 850 SER A CA 1
ATOM 6431 C C . SER A 1 850 ? -14.024 -17.405 -18.022 1.00 90.12 850 SER A C 1
ATOM 6433 O O . SER A 1 850 ? -12.832 -17.097 -18.049 1.00 90.12 850 SER A O 1
ATOM 6435 N N . VAL A 1 851 ? -14.973 -16.627 -17.507 1.00 89.25 851 VAL A N 1
ATOM 6436 C CA . VAL A 1 851 ? -14.716 -15.405 -16.749 1.00 89.25 851 VAL A CA 1
ATOM 6437 C C . VAL A 1 851 ? -15.151 -15.681 -15.326 1.00 89.25 851 VAL A C 1
ATOM 6439 O O . VAL A 1 851 ? -16.323 -15.961 -15.084 1.00 89.25 851 VAL A O 1
ATOM 6442 N N . ILE A 1 852 ? -14.218 -15.593 -14.392 1.00 85.06 852 ILE A N 1
ATOM 6443 C CA . ILE A 1 852 ? -14.499 -15.699 -12.966 1.00 85.06 852 ILE A CA 1
ATOM 6444 C C . ILE A 1 852 ? -13.964 -14.457 -12.269 1.00 85.06 852 ILE A C 1
ATOM 6446 O O . ILE A 1 852 ? -12.957 -13.878 -12.677 1.00 85.06 852 ILE A O 1
ATOM 6450 N N . ILE A 1 853 ? -14.655 -14.036 -11.217 1.00 79.50 853 ILE A N 1
ATOM 6451 C CA . ILE A 1 853 ? -14.104 -13.045 -10.299 1.00 79.50 853 ILE A CA 1
ATOM 6452 C C . ILE A 1 853 ? -13.177 -13.802 -9.376 1.00 79.50 853 ILE A C 1
ATOM 6454 O O . ILE A 1 853 ? -13.595 -14.761 -8.723 1.00 79.50 853 ILE A O 1
ATOM 6458 N N . THR A 1 854 ? -11.918 -13.400 -9.378 1.00 68.75 854 THR A N 1
ATOM 6459 C CA . THR A 1 854 ? -10.924 -13.974 -8.492 1.00 68.75 854 THR A CA 1
ATOM 6460 C C . THR A 1 854 ? -10.807 -13.094 -7.258 1.00 68.75 854 THR A C 1
ATOM 6462 O O . THR A 1 854 ? -10.433 -11.926 -7.370 1.00 68.75 854 THR A O 1
ATOM 6465 N N . PRO A 1 855 ? 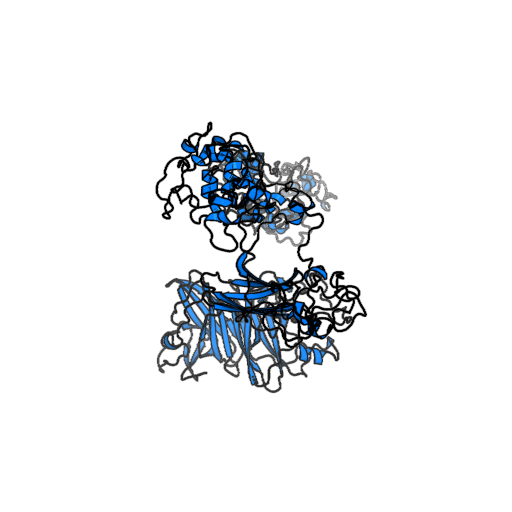-11.043 -13.629 -6.048 1.00 54.72 855 PRO A N 1
ATOM 6466 C CA . PRO A 1 855 ? -10.203 -13.215 -4.939 1.00 54.72 855 PRO A CA 1
ATOM 6467 C C . PRO A 1 855 ? -8.768 -13.598 -5.335 1.00 54.72 855 PRO A C 1
ATOM 6469 O O . PRO A 1 855 ? -8.595 -14.677 -5.904 1.00 54.72 855 PRO A O 1
ATOM 6472 N N . PRO A 1 856 ? -7.742 -12.770 -5.088 1.00 48.84 856 PRO A N 1
ATOM 6473 C CA . PRO A 1 856 ? -6.359 -13.165 -5.346 1.00 48.84 856 PRO A CA 1
ATOM 6474 C C . PRO A 1 856 ? -6.087 -14.487 -4.616 1.00 48.84 856 PRO A C 1
ATOM 6476 O O . PRO A 1 856 ? -6.055 -14.520 -3.392 1.00 48.84 856 PRO A O 1
ATOM 6479 N N . VAL A 1 857 ? -5.992 -15.601 -5.343 1.00 42.59 857 VAL A N 1
ATOM 6480 C CA . VAL A 1 857 ? -5.888 -16.928 -4.731 1.00 42.59 857 VAL A CA 1
ATOM 6481 C C . VAL A 1 857 ? -4.434 -17.157 -4.348 1.00 42.59 857 VAL A C 1
ATOM 6483 O O . VAL A 1 857 ? -3.598 -17.342 -5.229 1.00 42.59 857 VAL A O 1
ATOM 6486 N N . THR A 1 858 ? -4.137 -17.241 -3.051 1.00 43.22 858 THR A N 1
ATOM 6487 C CA . THR A 1 858 ? -2.944 -17.964 -2.589 1.00 43.22 858 THR A CA 1
ATOM 6488 C C . THR A 1 858 ? -3.396 -19.112 -1.694 1.00 43.22 858 THR A C 1
ATOM 6490 O O . THR A 1 858 ? -3.849 -18.943 -0.569 1.00 43.22 858 THR A O 1
ATOM 6493 N N . THR A 1 859 ? -3.359 -20.334 -2.210 1.00 36.38 859 THR A N 1
ATOM 6494 C CA . THR A 1 859 ? -3.564 -21.532 -1.388 1.00 36.38 859 THR A CA 1
ATOM 6495 C C . THR A 1 859 ? -2.425 -22.487 -1.661 1.00 36.38 859 THR A C 1
ATOM 6497 O O . THR A 1 859 ? -2.175 -22.789 -2.825 1.00 36.38 859 THR A O 1
ATOM 6500 N N . ASN A 1 860 ? -1.773 -22.948 -0.587 1.00 37.34 860 ASN A N 1
ATOM 6501 C CA . ASN A 1 860 ? -0.777 -24.023 -0.536 1.00 37.34 860 ASN A CA 1
ATOM 6502 C C . ASN A 1 860 ? 0.044 -24.194 -1.815 1.00 37.34 860 ASN A C 1
ATOM 6504 O O . ASN A 1 860 ? -0.061 -25.181 -2.540 1.00 37.34 860 ASN A O 1
ATOM 6508 N N . TYR A 1 861 ? 0.902 -23.208 -2.031 1.00 46.00 861 TYR A N 1
ATOM 6509 C CA . TYR A 1 861 ? 2.063 -23.273 -2.892 1.00 46.00 861 TYR A CA 1
ATOM 6510 C C . TYR A 1 861 ? 2.798 -24.619 -2.749 1.00 46.00 861 TYR A C 1
ATOM 6512 O O . TYR A 1 861 ? 3.533 -24.841 -1.789 1.00 46.00 861 TYR A O 1
ATOM 6520 N N . VAL A 1 862 ? 2.643 -25.519 -3.730 1.00 49.34 862 VAL A N 1
ATOM 6521 C CA . VAL A 1 862 ? 3.497 -26.721 -3.867 1.00 49.34 862 VAL A CA 1
ATOM 6522 C C . VAL A 1 862 ? 4.967 -26.316 -4.105 1.00 49.34 862 VAL A C 1
ATOM 6524 O O . VAL A 1 862 ? 5.889 -27.101 -3.900 1.00 49.34 862 VAL A O 1
ATOM 6527 N N . VAL A 1 863 ? 5.194 -25.056 -4.490 1.00 57.47 863 VAL A N 1
ATOM 6528 C CA . VAL A 1 863 ? 6.487 -24.406 -4.718 1.00 57.47 863 VAL A CA 1
ATOM 6529 C C . VAL A 1 863 ? 6.486 -23.041 -4.054 1.00 57.47 863 VAL A C 1
ATOM 6531 O O . VAL A 1 863 ? 5.550 -22.298 -4.286 1.00 57.47 863 VAL A O 1
ATOM 6534 N N . ASN A 1 864 ? 7.520 -22.688 -3.279 1.00 63.50 864 ASN A N 1
ATOM 6535 C CA . ASN A 1 864 ? 7.710 -21.360 -2.666 1.00 63.50 864 ASN A CA 1
ATOM 6536 C C . ASN A 1 864 ? 7.786 -20.249 -3.738 1.00 63.50 864 ASN A C 1
ATOM 6538 O O . ASN A 1 864 ? 8.871 -19.809 -4.112 1.00 63.50 864 ASN A O 1
ATOM 6542 N N . GLY A 1 865 ? 6.640 -19.891 -4.310 1.00 68.25 865 GLY A N 1
ATOM 6543 C CA . GLY A 1 865 ? 6.509 -19.090 -5.520 1.00 68.25 865 GLY A CA 1
ATOM 6544 C C . GLY A 1 865 ? 6.113 -17.643 -5.279 1.00 68.25 865 GLY A C 1
ATOM 6545 O O . GLY A 1 865 ? 6.176 -16.883 -6.232 1.00 68.25 865 GLY A O 1
ATOM 6546 N N . GLY A 1 866 ? 5.759 -17.274 -4.042 1.00 68.38 866 GLY A N 1
ATOM 6547 C CA . GLY A 1 866 ? 5.654 -15.875 -3.596 1.00 68.38 866 GLY A CA 1
ATOM 6548 C C . GLY A 1 866 ? 6.972 -15.318 -3.040 1.00 68.38 866 GLY A C 1
ATOM 6549 O O . GLY A 1 866 ? 7.025 -14.212 -2.535 1.00 68.38 866 GLY A O 1
ATOM 6550 N N . PHE A 1 867 ? 8.057 -16.108 -3.053 1.00 74.44 867 PHE A N 1
ATOM 6551 C CA . PHE A 1 867 ? 9.428 -15.689 -2.703 1.00 74.44 867 PHE A CA 1
ATOM 6552 C C . PHE A 1 867 ? 9.641 -15.066 -1.295 1.00 74.44 867 PHE A C 1
ATOM 6554 O O . PHE A 1 867 ? 10.750 -14.622 -0.977 1.00 74.44 867 PHE A O 1
ATOM 6561 N N . ASP A 1 868 ? 8.633 -15.125 -0.420 1.00 66.00 868 ASP A N 1
ATOM 6562 C CA . ASP A 1 868 ? 8.531 -14.374 0.842 1.00 66.00 868 ASP A CA 1
ATOM 6563 C C . ASP A 1 868 ? 9.215 -14.979 2.072 1.00 66.00 868 ASP A C 1
ATOM 6565 O O . ASP A 1 868 ? 9.435 -14.279 3.063 1.00 66.00 868 ASP A O 1
ATOM 6569 N N . SER A 1 869 ? 9.539 -16.275 2.062 1.00 59.00 869 SER A N 1
ATOM 6570 C CA . SER A 1 869 ? 10.167 -16.941 3.217 1.00 59.00 869 SER A CA 1
ATOM 6571 C C . SER A 1 869 ? 11.492 -16.264 3.582 1.00 59.00 869 SER A C 1
ATOM 6573 O O . SER A 1 869 ? 12.254 -15.997 2.667 1.00 59.00 869 SER A O 1
ATOM 6575 N N . ASP A 1 870 ? 11.819 -16.037 4.859 1.00 46.19 870 ASP A N 1
ATOM 6576 C CA . ASP A 1 870 ? 13.052 -15.351 5.293 1.00 46.19 870 ASP A CA 1
ATOM 6577 C C . ASP A 1 870 ? 14.344 -15.994 4.731 1.00 46.19 870 ASP A C 1
ATOM 6579 O O . ASP A 1 870 ? 14.975 -16.848 5.356 1.00 46.19 870 ASP A O 1
ATOM 6583 N N . TRP A 1 871 ? 14.795 -15.553 3.549 1.00 46.06 871 TRP A N 1
ATOM 6584 C CA . TRP A 1 871 ? 16.182 -15.750 3.122 1.00 46.06 871 TRP A CA 1
ATOM 6585 C C . TRP A 1 871 ? 16.995 -14.785 3.980 1.00 46.06 871 TRP A C 1
ATOM 6587 O O . TRP A 1 871 ? 16.753 -13.576 3.893 1.00 46.06 871 TRP A O 1
ATOM 6597 N N . GLY A 1 872 ? 17.862 -15.334 4.839 1.00 36.47 872 GLY A N 1
ATOM 6598 C CA . GLY A 1 872 ? 18.564 -14.644 5.924 1.00 36.47 872 GLY A CA 1
ATOM 6599 C C . GLY A 1 872 ? 19.013 -13.217 5.597 1.00 36.47 872 GLY A C 1
ATOM 6600 O O . GLY A 1 872 ? 19.411 -12.907 4.480 1.00 36.47 872 GLY A O 1
ATOM 6601 N N . THR A 1 873 ? 18.942 -12.357 6.608 1.00 29.84 873 THR A N 1
ATOM 6602 C CA . THR A 1 873 ? 19.067 -10.887 6.619 1.00 29.84 873 THR A CA 1
ATOM 6603 C C . THR A 1 873 ? 20.424 -10.294 6.176 1.00 29.84 873 THR A C 1
ATOM 6605 O O . THR A 1 873 ? 20.809 -9.210 6.613 1.00 29.84 873 THR A O 1
ATOM 6608 N N . GLY A 1 874 ? 21.167 -10.957 5.291 1.00 30.58 874 GLY A N 1
ATOM 6609 C CA . GLY A 1 874 ? 22.408 -10.456 4.704 1.00 30.58 874 GLY A CA 1
ATOM 6610 C C . GLY A 1 874 ? 22.173 -9.772 3.356 1.00 30.58 874 GLY A C 1
ATOM 6611 O O . GLY A 1 874 ? 21.417 -10.264 2.528 1.00 30.58 874 GLY A O 1
ATOM 6612 N N . ARG A 1 875 ? 22.837 -8.632 3.144 1.00 31.02 875 ARG A N 1
ATOM 6613 C CA . ARG A 1 875 ? 22.946 -7.882 1.875 1.00 31.02 875 ARG A CA 1
ATOM 6614 C C . ARG A 1 875 ? 23.167 -8.808 0.655 1.00 31.02 875 ARG A C 1
ATOM 6616 O O . ARG A 1 875 ? 23.757 -9.868 0.839 1.00 31.02 875 ARG A O 1
ATOM 6623 N N . PRO A 1 876 ? 22.824 -8.396 -0.587 1.00 34.56 876 PRO A N 1
ATOM 6624 C CA . PRO A 1 876 ? 23.215 -9.124 -1.793 1.00 34.56 876 PRO A CA 1
ATOM 6625 C C . PRO A 1 876 ? 24.727 -8.952 -2.002 1.00 34.56 876 PRO A C 1
ATOM 6627 O O . PRO A 1 876 ? 25.190 -8.069 -2.725 1.00 34.56 876 PRO A O 1
ATOM 6630 N N . ASP A 1 877 ? 25.526 -9.730 -1.278 1.00 30.22 877 ASP A N 1
ATOM 6631 C CA . ASP A 1 877 ? 26.967 -9.763 -1.435 1.00 30.22 877 ASP A CA 1
ATOM 6632 C C . ASP A 1 877 ? 27.368 -10.710 -2.575 1.00 30.22 877 ASP A C 1
ATOM 6634 O O . ASP A 1 877 ? 26.653 -11.615 -3.003 1.00 30.22 877 ASP A O 1
ATOM 6638 N N . ARG A 1 878 ? 28.537 -10.426 -3.142 1.00 31.80 878 ARG A N 1
ATOM 6639 C CA . ARG A 1 878 ? 29.099 -10.986 -4.378 1.00 31.80 878 ARG A CA 1
ATOM 6640 C C . ARG A 1 878 ? 29.453 -12.487 -4.321 1.00 31.80 878 ARG A C 1
ATOM 6642 O O . ARG A 1 878 ? 30.327 -12.920 -5.070 1.00 31.80 878 ARG A O 1
ATOM 6649 N N . TYR A 1 879 ? 28.808 -13.303 -3.492 1.00 33.38 879 TYR A N 1
ATOM 6650 C CA . TYR A 1 879 ? 29.193 -14.699 -3.265 1.00 33.38 879 TYR A CA 1
ATOM 6651 C C . TYR A 1 879 ? 28.114 -15.712 -3.669 1.00 33.38 879 TYR A C 1
ATOM 6653 O O . TYR A 1 879 ? 27.725 -16.595 -2.917 1.00 33.38 879 TYR A O 1
ATOM 6661 N N . PHE A 1 880 ? 27.731 -15.678 -4.946 1.00 37.69 880 PHE A N 1
ATOM 6662 C CA . PHE A 1 880 ? 27.123 -16.822 -5.641 1.00 37.69 880 PHE A CA 1
ATOM 6663 C C . PHE A 1 880 ? 28.184 -17.649 -6.398 1.00 37.69 880 PHE A C 1
ATOM 6665 O O . PHE A 1 880 ? 28.008 -18.001 -7.563 1.00 37.69 880 PHE A O 1
ATOM 6672 N N . ARG A 1 881 ? 29.319 -17.965 -5.755 1.00 29.69 881 ARG A N 1
ATOM 6673 C CA . ARG A 1 881 ? 30.312 -18.923 -6.280 1.00 29.69 881 ARG A CA 1
ATOM 6674 C C . ARG A 1 881 ? 30.514 -20.083 -5.308 1.00 29.69 881 ARG A C 1
ATOM 6676 O O . ARG A 1 881 ? 31.267 -19.968 -4.355 1.00 29.69 881 ARG A O 1
ATOM 6683 N N . SER A 1 882 ? 29.808 -21.180 -5.575 1.00 34.00 882 SER A N 1
ATOM 6684 C CA . SER A 1 882 ? 30.258 -22.589 -5.581 1.00 34.00 882 SER A CA 1
ATOM 6685 C C . SER A 1 882 ? 31.331 -23.123 -4.604 1.00 34.00 882 SER A C 1
ATOM 6687 O O . SER A 1 882 ? 31.926 -24.154 -4.910 1.00 34.00 882 SER A O 1
ATOM 6689 N N . ALA A 1 883 ? 31.602 -22.528 -3.445 1.00 27.55 883 ALA A N 1
ATOM 6690 C CA . ALA A 1 883 ? 32.562 -23.104 -2.502 1.00 27.55 883 ALA A CA 1
ATOM 6691 C C . ALA A 1 883 ? 32.244 -22.732 -1.052 1.00 27.55 883 ALA A C 1
ATOM 6693 O O . ALA A 1 883 ? 32.921 -21.890 -0.489 1.00 27.55 883 ALA A O 1
ATOM 6694 N N . GLU A 1 884 ? 31.225 -23.367 -0.466 1.00 30.92 884 GLU A N 1
ATOM 6695 C CA . GLU A 1 884 ? 31.190 -23.745 0.961 1.00 30.92 884 GLU A CA 1
ATOM 6696 C C . GLU A 1 884 ? 29.925 -24.566 1.261 1.00 30.92 884 GLU A C 1
ATOM 6698 O O . GLU A 1 884 ? 29.028 -24.176 1.995 1.00 30.92 884 GLU A O 1
ATOM 6703 N N . TYR A 1 885 ? 29.852 -25.764 0.674 1.00 35.47 885 TYR A N 1
ATOM 6704 C CA . TYR A 1 885 ? 28.944 -26.812 1.146 1.00 35.47 885 TYR A CA 1
ATOM 6705 C C . TYR A 1 885 ? 29.629 -27.549 2.305 1.00 35.47 885 TYR A C 1
ATOM 6707 O O . TYR A 1 885 ? 30.294 -28.569 2.112 1.00 35.47 885 TYR A O 1
ATOM 6715 N N . LYS A 1 886 ? 29.509 -27.020 3.527 1.00 32.34 886 LYS A N 1
ATOM 6716 C CA . LYS A 1 886 ? 29.789 -27.787 4.750 1.00 32.34 886 LYS A CA 1
ATOM 6717 C C . LYS A 1 886 ? 28.506 -27.932 5.555 1.00 32.34 886 LYS A C 1
ATOM 6719 O O . LYS A 1 886 ? 27.983 -26.971 6.098 1.00 32.34 886 LYS A O 1
ATOM 6724 N N . GLN A 1 887 ? 28.037 -29.176 5.623 1.00 38.25 887 GLN A N 1
ATOM 6725 C CA . GLN A 1 887 ? 26.878 -29.618 6.391 1.00 38.25 887 GLN A CA 1
ATOM 6726 C C . GLN A 1 887 ? 26.912 -29.107 7.842 1.00 38.25 887 GLN A C 1
ATOM 6728 O O . GLN A 1 887 ? 27.736 -29.541 8.648 1.00 38.25 887 GLN A O 1
ATOM 6733 N N . LYS A 1 888 ? 25.938 -28.266 8.190 1.00 31.80 888 LYS A N 1
ATOM 6734 C CA . LYS A 1 888 ? 25.272 -28.282 9.498 1.00 31.80 888 LYS A CA 1
ATOM 6735 C C . LYS A 1 888 ? 23.833 -28.778 9.285 1.00 31.80 888 LYS A C 1
ATOM 6737 O O . LYS A 1 888 ? 23.286 -28.550 8.210 1.00 31.80 888 LYS A O 1
ATOM 6742 N N . PRO A 1 889 ? 23.201 -29.466 10.251 1.00 41.69 889 PRO A N 1
ATOM 6743 C CA . PRO A 1 889 ? 21.978 -30.231 9.994 1.00 41.69 889 PRO A CA 1
ATOM 6744 C C . PRO A 1 889 ? 20.689 -29.404 9.809 1.00 41.69 889 PRO A C 1
ATOM 6746 O O . PRO A 1 889 ? 19.624 -30.003 9.747 1.00 41.69 889 PRO A O 1
ATOM 6749 N N . TYR A 1 890 ? 20.748 -28.071 9.696 1.00 39.91 890 TYR A N 1
ATOM 6750 C CA . TYR A 1 890 ? 19.561 -27.213 9.544 1.00 39.91 890 TYR A CA 1
ATOM 6751 C C . TYR A 1 890 ? 19.866 -25.918 8.765 1.00 39.91 890 TYR A C 1
ATOM 6753 O O . TYR A 1 890 ? 19.777 -24.829 9.325 1.00 39.91 890 TYR A O 1
ATOM 6761 N N . GLU A 1 891 ? 20.227 -26.015 7.481 1.00 37.91 891 GLU A N 1
ATOM 6762 C CA . GLU A 1 891 ? 20.181 -24.851 6.577 1.00 37.91 891 GLU A CA 1
ATOM 6763 C C . GLU A 1 891 ? 18.992 -24.948 5.603 1.00 37.91 891 GLU A C 1
ATOM 6765 O O . GLU A 1 891 ? 18.733 -26.030 5.067 1.00 37.91 891 GLU A O 1
ATOM 6770 N N . PRO A 1 892 ? 18.250 -23.844 5.373 1.00 40.34 892 PRO A N 1
ATOM 6771 C CA . PRO A 1 892 ? 17.093 -23.820 4.486 1.00 40.34 892 PRO A CA 1
ATOM 6772 C C . PRO A 1 892 ? 17.538 -23.966 3.026 1.00 40.34 892 PRO A C 1
ATOM 6774 O O . PRO A 1 892 ? 18.253 -23.134 2.468 1.00 40.34 892 PRO A O 1
ATOM 6777 N N . ILE A 1 893 ? 17.113 -25.060 2.404 1.00 42.16 893 ILE A N 1
ATOM 6778 C CA . ILE A 1 893 ? 17.387 -25.384 1.006 1.00 42.16 893 ILE A CA 1
ATOM 6779 C C . ILE A 1 893 ? 16.593 -24.443 0.080 1.00 42.16 893 ILE A C 1
ATOM 6781 O O . ILE A 1 893 ? 15.400 -24.220 0.280 1.00 42.16 893 ILE A O 1
ATOM 6785 N N . LYS A 1 894 ? 17.264 -23.904 -0.950 1.00 53.12 894 LYS A N 1
ATOM 6786 C CA . LYS A 1 894 ? 16.711 -22.964 -1.943 1.00 53.12 894 LYS A CA 1
ATOM 6787 C C . LYS A 1 894 ? 15.620 -23.629 -2.793 1.00 53.12 894 LYS A C 1
ATOM 6789 O O . LYS A 1 894 ? 15.862 -24.678 -3.381 1.00 53.12 894 LYS A O 1
ATOM 6794 N N . ALA A 1 895 ? 14.453 -22.994 -2.896 1.00 63.78 895 ALA A N 1
ATOM 6795 C CA . ALA A 1 895 ? 13.329 -23.469 -3.711 1.00 63.78 895 ALA A CA 1
ATOM 6796 C C . ALA A 1 895 ? 13.415 -23.068 -5.198 1.00 63.78 895 ALA A C 1
ATOM 6798 O O . ALA A 1 895 ? 12.675 -23.604 -6.015 1.00 63.78 895 ALA A O 1
ATOM 6799 N N . TRP A 1 896 ? 14.312 -22.149 -5.559 1.00 77.25 896 TRP A N 1
ATOM 6800 C CA . TRP A 1 896 ? 14.492 -21.668 -6.929 1.00 77.25 896 TRP A CA 1
ATOM 6801 C C . TRP A 1 896 ? 15.974 -21.462 -7.240 1.00 77.25 896 TRP A C 1
ATOM 6803 O O . TRP A 1 896 ? 16.731 -20.958 -6.406 1.00 77.25 896 TRP A O 1
ATOM 6813 N N . GLU A 1 897 ? 16.385 -21.838 -8.451 1.00 78.38 897 GLU A N 1
ATOM 6814 C CA . GLU A 1 897 ? 17.756 -21.706 -8.938 1.00 78.38 897 GLU A CA 1
ATOM 6815 C C . GLU A 1 897 ? 17.829 -20.799 -10.171 1.00 78.38 897 GLU A C 1
ATOM 6817 O O . GLU A 1 897 ? 17.125 -21.047 -11.154 1.00 78.38 897 GLU A O 1
ATOM 6822 N N . PRO A 1 898 ? 18.705 -19.784 -10.170 1.00 83.44 898 PRO A N 1
ATOM 6823 C CA . PRO A 1 898 ? 18.940 -18.967 -11.347 1.00 83.44 898 PRO A CA 1
ATOM 6824 C C . PRO A 1 898 ? 19.972 -19.605 -12.283 1.00 83.44 898 PRO A C 1
ATOM 6826 O O . PRO A 1 898 ? 20.999 -20.124 -11.836 1.00 83.44 898 PRO A O 1
ATOM 6829 N N . LYS A 1 899 ? 19.734 -19.546 -13.597 1.00 83.75 899 LYS A N 1
ATOM 6830 C CA . LYS A 1 899 ? 20.604 -20.139 -14.626 1.00 83.75 899 LYS A CA 1
ATOM 6831 C C . LYS A 1 899 ? 20.719 -19.239 -15.857 1.00 83.75 899 LYS A C 1
ATOM 6833 O O . LYS A 1 899 ? 19.750 -18.633 -16.308 1.00 83.75 899 LYS A O 1
ATOM 6838 N N . GLY A 1 900 ? 21.925 -19.192 -16.430 1.00 76.12 900 GLY A N 1
ATOM 6839 C CA . GLY A 1 900 ? 22.193 -18.475 -17.682 1.00 76.12 900 GLY A CA 1
ATOM 6840 C C . GLY A 1 900 ? 22.079 -16.950 -17.591 1.00 76.12 900 GLY A C 1
ATOM 6841 O O . GLY A 1 900 ? 21.885 -16.315 -18.618 1.00 76.12 900 GLY A O 1
ATOM 6842 N N . ILE A 1 901 ? 22.188 -16.378 -16.389 1.00 72.94 901 ILE A N 1
ATOM 6843 C CA . ILE A 1 901 ? 22.019 -14.943 -16.131 1.00 72.94 901 ILE A CA 1
ATOM 6844 C C . ILE A 1 901 ? 23.385 -14.237 -16.162 1.00 72.94 901 ILE A C 1
ATOM 6846 O O . ILE A 1 901 ? 24.381 -14.776 -15.671 1.00 72.94 901 ILE A O 1
ATOM 6850 N N . ALA A 1 902 ? 23.451 -13.027 -16.729 1.00 63.84 902 ALA A N 1
ATOM 6851 C CA . ALA A 1 902 ? 24.649 -12.185 -16.676 1.00 63.84 902 ALA A CA 1
ATOM 6852 C C . ALA A 1 902 ? 25.032 -11.849 -15.218 1.00 63.84 902 ALA A C 1
ATOM 6854 O O . ALA A 1 902 ? 24.181 -11.830 -14.335 1.00 63.84 902 ALA A O 1
ATOM 6855 N N . SER A 1 903 ? 26.303 -11.529 -14.947 1.00 54.00 903 SER A N 1
ATOM 6856 C CA . SER A 1 903 ? 26.845 -11.315 -13.586 1.00 54.00 903 SER A CA 1
ATOM 6857 C C . SER A 1 903 ? 26.145 -10.236 -12.741 1.00 54.00 903 SER A C 1
ATOM 6859 O O . SER A 1 903 ? 26.400 -10.156 -11.542 1.00 54.00 903 SER A O 1
ATOM 6861 N N . ASN A 1 904 ? 25.282 -9.423 -13.356 1.00 52.72 904 ASN A N 1
ATOM 6862 C CA . ASN A 1 904 ? 24.538 -8.329 -12.734 1.00 52.72 904 ASN A CA 1
ATOM 6863 C C . ASN A 1 904 ? 23.011 -8.560 -12.798 1.00 52.72 904 ASN A C 1
ATOM 6865 O O . ASN A 1 904 ? 22.254 -7.650 -12.489 1.00 52.72 904 ASN A O 1
ATOM 6869 N N . GLY A 1 905 ? 22.553 -9.723 -13.282 1.00 53.53 905 GLY A N 1
ATOM 6870 C CA . GLY A 1 905 ? 21.188 -9.896 -13.785 1.00 53.53 905 GLY A CA 1
ATOM 6871 C C . GLY A 1 905 ? 20.165 -10.498 -12.829 1.00 53.53 905 GLY A C 1
ATOM 6872 O O . GLY A 1 905 ? 19.122 -10.964 -13.282 1.00 53.53 905 GLY A O 1
ATOM 6873 N N . LEU A 1 906 ? 20.463 -10.503 -11.532 1.00 57.19 906 LEU A N 1
ATOM 6874 C CA . LEU A 1 906 ? 19.578 -11.009 -10.490 1.00 57.19 906 LEU A CA 1
ATOM 6875 C C . LEU A 1 906 ? 19.070 -9.852 -9.639 1.00 57.19 906 LEU A C 1
ATOM 6877 O O . LEU A 1 906 ? 19.855 -9.252 -8.907 1.00 57.19 906 LEU A O 1
ATOM 6881 N N . ASP A 1 907 ? 17.769 -9.575 -9.734 1.00 65.00 907 ASP A N 1
ATOM 6882 C CA . ASP A 1 907 ? 17.068 -8.722 -8.776 1.00 65.00 907 ASP A CA 1
ATOM 6883 C C . ASP A 1 907 ? 16.267 -9.589 -7.810 1.00 65.00 907 ASP A C 1
ATOM 6885 O O . ASP A 1 907 ? 15.554 -10.500 -8.233 1.00 65.00 907 ASP A O 1
ATOM 6889 N N . VAL A 1 908 ? 16.344 -9.272 -6.524 1.00 61.34 908 VAL A N 1
ATOM 6890 C CA . VAL A 1 908 ? 15.287 -9.619 -5.574 1.00 61.34 908 VAL A CA 1
ATOM 6891 C C . VAL A 1 908 ? 14.685 -8.278 -5.195 1.00 61.34 908 VAL A C 1
ATOM 6893 O O . VAL A 1 908 ? 15.185 -7.594 -4.302 1.00 61.34 908 VAL A O 1
ATOM 6896 N N . ASN A 1 909 ? 13.684 -7.865 -5.967 1.00 58.62 909 ASN A N 1
ATOM 6897 C CA . ASN A 1 909 ? 13.140 -6.517 -5.910 1.00 58.62 909 ASN A CA 1
ATOM 6898 C C . ASN A 1 909 ? 12.090 -6.417 -4.786 1.00 58.62 909 ASN A C 1
ATOM 6900 O O . ASN A 1 909 ? 11.410 -7.396 -4.474 1.00 58.62 909 ASN A O 1
ATOM 6904 N N . THR A 1 910 ? 11.939 -5.234 -4.186 1.00 53.53 910 THR A N 1
ATOM 6905 C CA . THR A 1 910 ? 10.835 -4.925 -3.255 1.00 53.53 910 THR A CA 1
ATOM 6906 C C . THR A 1 910 ? 9.533 -4.588 -3.980 1.00 53.53 910 THR A C 1
ATOM 6908 O O . THR A 1 910 ? 8.487 -4.478 -3.349 1.00 53.53 910 THR A O 1
ATOM 6911 N N . THR A 1 911 ? 9.582 -4.401 -5.300 1.00 64.12 911 THR A N 1
ATOM 6912 C CA . THR A 1 911 ? 8.392 -4.332 -6.146 1.00 64.12 911 THR A CA 1
ATOM 6913 C C . THR A 1 911 ? 7.819 -5.737 -6.244 1.00 64.12 911 THR A C 1
ATOM 6915 O O . THR A 1 911 ? 8.386 -6.612 -6.901 1.00 64.12 911 THR A O 1
ATOM 6918 N N . VAL A 1 912 ? 6.709 -5.951 -5.553 1.00 67.25 912 VAL A N 1
ATOM 6919 C CA . VAL A 1 912 ? 6.057 -7.250 -5.399 1.00 67.25 912 VAL A CA 1
ATOM 6920 C C . VAL A 1 912 ? 4.617 -7.179 -5.842 1.00 67.25 912 VAL A C 1
ATOM 6922 O O . VAL A 1 912 ? 3.995 -6.116 -5.781 1.00 67.25 912 VAL A O 1
ATOM 6925 N N . ALA A 1 913 ? 4.094 -8.298 -6.319 1.00 58.84 913 ALA A N 1
ATOM 6926 C CA . ALA A 1 913 ? 2.679 -8.413 -6.598 1.00 58.84 913 ALA A CA 1
ATOM 6927 C C . ALA A 1 913 ? 1.902 -8.600 -5.294 1.00 58.84 913 ALA A C 1
ATOM 6929 O O . ALA A 1 913 ? 0.845 -7.993 -5.121 1.00 58.84 913 ALA A O 1
ATOM 6930 N N . ILE A 1 914 ? 2.429 -9.443 -4.402 1.00 62.69 914 ILE A N 1
ATOM 6931 C CA . ILE A 1 914 ? 1.944 -9.721 -3.048 1.00 62.69 914 ILE A CA 1
ATOM 6932 C C . ILE A 1 914 ? 3.189 -10.002 -2.184 1.00 62.69 914 ILE A C 1
ATOM 6934 O O . ILE A 1 914 ? 4.172 -10.527 -2.687 1.00 62.69 914 ILE A O 1
ATOM 6938 N N . GLY A 1 915 ? 3.192 -9.620 -0.903 1.00 66.38 915 GLY A N 1
ATOM 6939 C CA . GLY A 1 915 ? 4.284 -9.991 0.008 1.00 66.38 915 GLY A CA 1
ATOM 6940 C C . GLY A 1 915 ? 5.425 -8.974 0.114 1.00 66.38 915 GLY A C 1
ATOM 6941 O O . GLY A 1 915 ? 5.192 -7.786 0.341 1.00 66.38 915 GLY A O 1
ATOM 6942 N N . LYS A 1 916 ? 6.674 -9.447 0.069 1.00 68.12 916 LYS A N 1
ATOM 6943 C CA . LYS A 1 916 ? 7.908 -8.684 0.336 1.00 68.12 916 LYS A CA 1
ATOM 6944 C C . LYS A 1 916 ? 9.000 -8.861 -0.717 1.00 68.12 916 LYS A C 1
ATOM 6946 O O . LYS A 1 916 ? 9.883 -8.001 -0.776 1.00 68.12 916 LYS A O 1
ATOM 6951 N N . ARG A 1 917 ? 9.015 -9.961 -1.485 1.00 76.75 917 ARG A N 1
ATOM 6952 C CA . ARG A 1 917 ? 10.032 -10.207 -2.526 1.00 76.75 917 ARG A CA 1
ATOM 6953 C C . ARG A 1 917 ? 9.443 -10.762 -3.823 1.00 76.75 917 ARG A C 1
ATOM 6955 O O . ARG A 1 917 ? 8.476 -11.496 -3.788 1.00 76.75 917 ARG A O 1
ATOM 6962 N N . SER A 1 918 ? 10.093 -10.470 -4.950 1.00 83.50 918 SER A N 1
ATOM 6963 C CA . SER A 1 918 ? 9.814 -11.076 -6.263 1.00 83.50 918 SER A CA 1
ATOM 6964 C C . SER A 1 918 ? 11.107 -11.577 -6.926 1.00 83.50 918 SER A C 1
ATOM 6966 O O . SER A 1 918 ? 12.213 -11.181 -6.538 1.00 83.50 918 SER A O 1
ATOM 6968 N N . ALA A 1 919 ? 10.998 -12.472 -7.912 1.00 85.31 919 ALA A N 1
ATOM 6969 C CA . ALA A 1 919 ? 12.142 -13.014 -8.648 1.00 85.31 919 ALA A CA 1
ATOM 6970 C C . ALA A 1 919 ? 12.404 -12.229 -9.940 1.00 85.31 919 ALA A C 1
ATOM 6972 O O . ALA A 1 919 ? 11.655 -12.345 -10.910 1.00 85.31 919 ALA A O 1
ATOM 6973 N N . GLY A 1 920 ? 13.494 -11.460 -9.976 1.00 87.06 920 GLY A N 1
ATOM 6974 C CA . GLY A 1 920 ? 13.884 -10.661 -11.135 1.00 87.06 920 GLY A CA 1
ATOM 6975 C C . GLY A 1 920 ? 14.886 -11.343 -12.067 1.00 87.06 920 GLY A C 1
ATOM 6976 O O . GLY A 1 920 ? 15.752 -12.110 -11.632 1.00 87.06 920 GLY A O 1
ATOM 6977 N N . ILE A 1 921 ? 14.788 -11.030 -13.360 1.00 87.88 921 ILE A N 1
ATOM 6978 C CA . ILE A 1 921 ? 15.780 -11.355 -14.393 1.00 87.88 921 ILE A CA 1
ATOM 6979 C C . ILE A 1 921 ? 16.084 -10.083 -15.193 1.00 87.88 921 ILE A C 1
ATOM 6981 O O . ILE A 1 921 ? 15.192 -9.544 -15.852 1.00 87.88 921 ILE A O 1
ATOM 6985 N N . TYR A 1 922 ? 17.346 -9.638 -15.195 1.00 86.88 922 TYR A N 1
ATOM 6986 C CA . TYR A 1 922 ? 17.830 -8.647 -16.165 1.00 86.88 922 TYR A CA 1
ATOM 6987 C C . TYR A 1 922 ? 18.557 -9.332 -17.324 1.00 86.88 922 TYR A C 1
ATOM 6989 O O . TYR A 1 922 ? 19.512 -10.092 -17.140 1.00 86.88 922 TYR A O 1
ATOM 6997 N N . GLY A 1 923 ? 18.143 -8.998 -18.539 1.00 87.62 923 GLY A N 1
ATOM 6998 C CA . GLY A 1 923 ? 18.621 -9.592 -19.774 1.00 87.62 923 GLY A CA 1
ATOM 6999 C C . GLY A 1 923 ? 17.996 -10.959 -20.030 1.00 87.62 923 GLY A C 1
ATOM 7000 O O . GLY A 1 923 ? 16.805 -11.180 -19.803 1.00 87.62 923 GLY A O 1
ATOM 7001 N N . SER A 1 924 ? 18.814 -11.870 -20.554 1.00 89.81 924 SER A N 1
ATOM 7002 C CA . SER A 1 924 ? 18.403 -13.236 -20.871 1.00 89.81 924 SER A CA 1
ATOM 7003 C C . SER A 1 924 ? 18.827 -14.201 -19.769 1.00 89.81 924 SER A C 1
ATOM 7005 O O . SER A 1 924 ? 19.917 -14.065 -19.216 1.00 89.81 924 SER A O 1
ATOM 7007 N N . GLY A 1 925 ? 17.980 -15.180 -19.469 1.00 90.19 925 GLY A N 1
ATOM 7008 C CA . GLY A 1 925 ? 18.221 -16.182 -18.435 1.00 90.19 925 GLY A CA 1
ATOM 7009 C C . GLY A 1 925 ? 16.921 -16.807 -17.943 1.00 90.19 925 GLY A C 1
ATOM 7010 O O . GLY A 1 925 ? 15.852 -16.547 -18.496 1.00 90.19 925 GLY A O 1
ATOM 7011 N N . TYR A 1 926 ? 16.996 -17.652 -16.918 1.00 90.38 926 TYR A N 1
ATOM 7012 C CA . TYR A 1 926 ? 15.801 -18.238 -16.315 1.00 90.38 926 TYR A CA 1
ATOM 7013 C C . TYR A 1 926 ? 15.982 -18.583 -14.837 1.00 90.38 926 TYR A C 1
ATOM 7015 O O . TYR A 1 926 ? 17.080 -18.910 -14.384 1.00 90.38 926 TYR A O 1
ATOM 7023 N N . TRP A 1 927 ? 14.871 -18.561 -14.108 1.00 87.94 927 TRP A N 1
ATOM 7024 C CA . TRP A 1 927 ? 14.712 -19.218 -12.817 1.00 87.94 927 TRP A CA 1
ATOM 7025 C C . TRP A 1 927 ? 14.091 -20.591 -13.022 1.00 87.94 927 TRP A C 1
ATOM 7027 O O . TRP A 1 927 ? 13.210 -20.768 -13.862 1.00 87.94 927 TRP A O 1
ATOM 7037 N N . THR A 1 928 ? 14.532 -21.576 -12.251 1.00 87.69 928 THR A N 1
ATOM 7038 C CA . THR A 1 928 ? 13.943 -22.910 -12.285 1.00 87.69 928 THR A CA 1
ATOM 7039 C C . THR A 1 928 ? 13.653 -23.445 -10.900 1.00 87.69 928 THR A C 1
ATOM 7041 O O . THR A 1 928 ? 14.433 -23.234 -9.974 1.00 87.69 928 THR A O 1
ATOM 7044 N N . THR A 1 929 ? 12.571 -24.213 -10.780 1.00 84.19 929 THR A N 1
ATOM 7045 C CA . THR A 1 929 ? 12.369 -25.079 -9.614 1.00 84.19 929 THR A CA 1
ATOM 7046 C C . THR A 1 929 ? 13.492 -26.114 -9.537 1.00 84.19 929 THR A C 1
ATOM 7048 O O . THR A 1 929 ? 14.121 -26.416 -10.567 1.00 84.19 929 THR A O 1
ATOM 7051 N N . PRO A 1 930 ? 13.760 -26.680 -8.351 1.00 72.62 930 PRO A N 1
ATOM 7052 C CA . PRO A 1 930 ? 14.942 -27.488 -8.142 1.00 72.62 930 PRO A CA 1
ATOM 7053 C C . PRO A 1 930 ? 14.865 -28.792 -8.943 1.00 72.62 930 PRO A C 1
ATOM 7055 O O . PRO A 1 930 ? 13.798 -29.390 -9.107 1.00 72.62 930 PRO A O 1
ATOM 7058 N N . TYR A 1 931 ? 16.004 -29.240 -9.466 1.00 72.56 931 TYR A N 1
ATOM 7059 C CA . TYR A 1 931 ? 16.126 -30.493 -10.213 1.00 72.56 931 TYR A CA 1
ATOM 7060 C C . TYR A 1 931 ? 17.452 -31.189 -9.859 1.00 72.56 931 TYR A C 1
ATOM 7062 O O . TYR A 1 931 ? 18.291 -30.637 -9.153 1.00 72.56 931 TYR A O 1
ATOM 7070 N N . ALA A 1 932 ? 17.646 -32.432 -10.311 1.00 64.12 932 ALA A N 1
ATOM 7071 C CA . ALA A 1 932 ? 18.885 -33.161 -10.042 1.00 64.12 932 ALA A CA 1
ATOM 7072 C C . ALA A 1 932 ? 20.049 -32.593 -10.864 1.00 64.12 932 ALA A C 1
ATOM 7074 O O . ALA A 1 932 ? 20.188 -32.901 -12.052 1.00 64.12 932 ALA A O 1
ATOM 7075 N N . ASP A 1 933 ? 20.900 -31.801 -10.219 1.00 66.38 933 ASP A N 1
ATOM 7076 C CA . ASP A 1 933 ? 22.228 -31.468 -10.725 1.00 66.38 933 ASP A CA 1
ATOM 7077 C C . ASP A 1 933 ? 23.234 -32.557 -10.303 1.00 66.38 933 ASP A C 1
ATOM 7079 O O . ASP A 1 933 ? 23.309 -32.972 -9.143 1.00 66.38 933 ASP A O 1
ATOM 7083 N N . THR A 1 934 ? 24.019 -33.032 -11.274 1.00 63.53 934 THR A N 1
ATOM 7084 C CA . THR A 1 934 ? 25.143 -33.958 -11.073 1.00 63.53 934 THR A CA 1
ATOM 7085 C C . THR A 1 934 ? 26.153 -33.482 -10.026 1.00 63.53 934 THR A C 1
ATOM 7087 O O . THR A 1 934 ? 26.836 -34.314 -9.427 1.00 63.53 934 THR A O 1
ATOM 7090 N N . SER A 1 935 ? 26.239 -32.172 -9.777 1.00 65.06 935 SER A N 1
ATOM 7091 C CA . SER A 1 935 ? 27.128 -31.579 -8.774 1.00 65.06 935 SER A CA 1
ATOM 7092 C C . SER A 1 935 ? 26.815 -32.020 -7.331 1.00 65.06 935 SER A C 1
ATOM 7094 O O . SER A 1 935 ? 27.706 -31.981 -6.483 1.00 65.06 935 SER A O 1
ATOM 7096 N N . PHE A 1 936 ? 25.608 -32.538 -7.055 1.00 61.00 936 PHE A N 1
ATOM 7097 C CA . PHE A 1 936 ? 25.177 -32.994 -5.722 1.00 61.00 936 PHE A CA 1
ATOM 7098 C C . PHE A 1 936 ? 25.514 -34.461 -5.380 1.00 61.00 936 PHE A C 1
ATOM 7100 O O . PHE A 1 936 ? 25.132 -34.952 -4.313 1.00 61.00 936 PHE A O 1
ATOM 7107 N N . GLY A 1 937 ? 26.228 -35.193 -6.243 1.00 65.12 937 GLY A N 1
ATOM 7108 C CA . GLY A 1 937 ? 26.630 -36.581 -5.960 1.00 65.12 937 GLY A CA 1
ATOM 7109 C C . GLY A 1 937 ? 25.433 -37.507 -5.686 1.00 65.12 937 GLY A C 1
ATOM 7110 O O . GLY A 1 937 ? 24.388 -37.362 -6.295 1.00 65.12 937 GLY A O 1
ATOM 7111 N N . THR A 1 938 ? 25.521 -38.475 -4.770 1.00 61.34 938 THR A N 1
ATOM 7112 C CA . THR A 1 938 ? 24.419 -39.434 -4.502 1.00 61.34 938 THR A CA 1
ATOM 7113 C C . THR A 1 938 ? 23.189 -38.834 -3.801 1.00 61.34 938 THR A C 1
ATOM 7115 O O . THR A 1 938 ? 22.159 -39.505 -3.710 1.00 61.34 938 THR A O 1
ATOM 7118 N N . LEU A 1 939 ? 23.257 -37.580 -3.334 1.00 61.03 939 LEU A N 1
ATOM 7119 C CA . LEU A 1 939 ? 22.176 -36.908 -2.603 1.00 61.03 939 LEU A CA 1
ATOM 7120 C C . LEU A 1 939 ? 21.060 -36.360 -3.513 1.00 61.03 939 LEU A C 1
ATOM 7122 O O . LEU A 1 939 ? 19.975 -36.057 -3.015 1.00 61.03 939 LEU A O 1
ATOM 7126 N N . TYR A 1 940 ? 21.256 -36.302 -4.840 1.00 66.44 940 TYR A N 1
ATOM 7127 C CA . TYR A 1 940 ? 20.254 -35.742 -5.765 1.00 66.44 940 TYR A CA 1
ATOM 7128 C C . TYR A 1 940 ? 18.910 -36.492 -5.751 1.00 66.44 940 TYR A C 1
ATOM 7130 O O . TYR A 1 940 ? 17.870 -35.891 -6.018 1.00 66.44 940 TYR A O 1
ATOM 7138 N N . ARG A 1 941 ? 18.901 -37.801 -5.440 1.00 64.50 941 ARG A N 1
ATOM 7139 C CA . ARG A 1 941 ? 17.656 -38.594 -5.385 1.00 64.50 941 ARG A CA 1
ATOM 7140 C C . ARG A 1 941 ? 16.749 -38.143 -4.247 1.00 64.50 941 ARG A C 1
ATOM 7142 O O . ARG A 1 941 ? 15.546 -38.021 -4.446 1.00 64.50 941 ARG A O 1
ATOM 7149 N N . TYR A 1 942 ? 17.335 -37.855 -3.086 1.00 65.38 942 TYR A N 1
ATOM 7150 C CA . TYR A 1 942 ? 16.599 -37.288 -1.959 1.00 65.38 942 TYR A CA 1
ATOM 7151 C C . TYR A 1 942 ? 16.113 -35.879 -2.301 1.00 65.38 942 TYR A C 1
ATOM 7153 O O . TYR A 1 942 ? 14.962 -35.547 -2.049 1.00 65.38 942 TYR A O 1
ATOM 7161 N N . TYR A 1 943 ? 16.947 -35.083 -2.970 1.00 65.69 943 TYR A N 1
ATOM 7162 C CA . TYR A 1 943 ? 16.598 -33.725 -3.378 1.00 65.69 943 TYR A CA 1
ATOM 7163 C C . TYR A 1 943 ? 15.353 -33.664 -4.283 1.00 65.69 943 TYR A C 1
ATOM 7165 O O . TYR A 1 943 ? 14.409 -32.934 -3.991 1.00 65.69 943 TYR A O 1
ATOM 7173 N N . GLN A 1 944 ? 15.293 -34.494 -5.331 1.00 66.44 944 GLN A N 1
ATOM 7174 C CA . GLN A 1 944 ? 14.100 -34.599 -6.182 1.00 66.44 944 GLN A CA 1
ATOM 7175 C C . GLN A 1 944 ? 12.878 -35.123 -5.421 1.00 66.44 944 GLN A C 1
ATOM 7177 O O . GLN A 1 944 ? 11.772 -34.647 -5.645 1.00 66.44 944 GLN A O 1
ATOM 7182 N N . GLN A 1 945 ? 13.064 -36.089 -4.519 1.00 66.62 945 GLN A N 1
ATOM 7183 C CA . GLN A 1 945 ? 11.960 -36.673 -3.761 1.00 66.62 945 GLN A CA 1
ATOM 7184 C C . GLN A 1 945 ? 11.290 -35.670 -2.811 1.00 66.62 945 GLN A C 1
ATOM 7186 O O . GLN A 1 945 ? 10.080 -35.758 -2.615 1.00 66.62 945 GLN A O 1
ATOM 7191 N N . TYR A 1 946 ? 12.056 -34.744 -2.228 1.00 64.19 946 TYR A N 1
ATOM 7192 C CA . TYR A 1 946 ? 11.539 -33.778 -1.255 1.00 64.19 946 TYR A CA 1
ATOM 7193 C C . TYR A 1 946 ? 11.093 -32.445 -1.866 1.00 64.19 946 TYR A C 1
ATOM 7195 O O . TYR A 1 946 ? 10.217 -31.807 -1.290 1.00 64.19 946 TYR A O 1
ATOM 7203 N N . TYR A 1 947 ? 11.671 -32.020 -2.997 1.00 68.12 947 TYR A N 1
ATOM 7204 C CA . TYR A 1 947 ? 11.503 -30.643 -3.492 1.00 68.12 947 TYR A CA 1
ATOM 7205 C C . TYR A 1 947 ? 10.999 -30.517 -4.933 1.00 68.12 947 TYR A C 1
ATOM 7207 O O . TYR A 1 947 ? 10.663 -29.411 -5.355 1.00 68.12 947 TYR A O 1
ATOM 7215 N N . ALA A 1 948 ? 10.949 -31.602 -5.712 1.00 72.62 948 ALA A N 1
ATOM 7216 C CA . ALA A 1 948 ? 10.360 -31.537 -7.046 1.00 72.62 948 ALA A CA 1
ATOM 7217 C C . ALA A 1 948 ? 8.827 -31.556 -6.966 1.00 72.62 948 ALA A C 1
ATOM 7219 O O . ALA A 1 948 ? 8.244 -32.217 -6.105 1.00 72.62 948 ALA A O 1
ATOM 7220 N N . ILE A 1 949 ? 8.168 -30.896 -7.921 1.00 83.94 949 ILE A N 1
ATOM 7221 C CA . ILE A 1 949 ? 6.711 -30.957 -8.053 1.00 83.94 949 ILE A CA 1
ATOM 7222 C C . ILE A 1 949 ? 6.348 -32.357 -8.554 1.00 83.94 949 ILE A C 1
ATOM 7224 O O . ILE A 1 949 ? 6.567 -32.687 -9.723 1.00 83.94 949 ILE A O 1
ATOM 7228 N N . ASN A 1 950 ? 5.843 -33.200 -7.657 1.00 85.62 950 ASN A N 1
ATOM 7229 C CA . ASN A 1 950 ? 5.473 -34.575 -7.968 1.00 85.62 950 ASN A CA 1
ATOM 7230 C C . ASN A 1 950 ? 4.028 -34.628 -8.464 1.00 85.62 950 ASN A C 1
ATOM 7232 O O . ASN A 1 950 ? 3.094 -34.345 -7.715 1.00 85.62 950 ASN A O 1
ATOM 7236 N N . LEU A 1 951 ? 3.857 -35.012 -9.726 1.00 84.06 951 LEU A N 1
ATOM 7237 C CA . LEU A 1 951 ? 2.553 -35.174 -10.351 1.00 84.06 951 LEU A CA 1
ATOM 7238 C C . LEU A 1 951 ? 2.478 -36.565 -10.972 1.00 84.06 951 LEU A C 1
ATOM 7240 O O . LEU A 1 951 ? 3.381 -36.992 -11.694 1.00 84.06 951 LEU A O 1
ATOM 7244 N N . ALA A 1 952 ? 1.382 -37.272 -10.696 1.00 85.12 952 ALA A N 1
ATOM 7245 C CA . ALA A 1 952 ? 1.169 -38.592 -11.269 1.00 85.12 952 ALA A CA 1
ATOM 7246 C C . ALA A 1 952 ? 1.033 -38.513 -12.800 1.00 85.12 952 ALA A C 1
ATOM 7248 O O . ALA A 1 952 ? 0.484 -37.558 -13.353 1.00 85.12 952 ALA A O 1
ATOM 7249 N N . GLU A 1 953 ? 1.506 -39.555 -13.478 1.00 89.06 953 GLU A N 1
ATOM 7250 C CA . GLU A 1 953 ? 1.384 -39.712 -14.925 1.00 89.06 953 GLU A CA 1
ATOM 7251 C C . GLU A 1 953 ? -0.067 -39.511 -15.403 1.00 89.06 953 GLU A C 1
ATOM 7253 O O . GLU A 1 953 ? -1.022 -39.974 -14.774 1.00 89.06 953 GLU A O 1
ATOM 7258 N N . GLY A 1 954 ? -0.240 -38.796 -16.518 1.00 86.31 954 GLY A N 1
ATOM 7259 C CA . GLY A 1 954 ? -1.540 -38.519 -17.126 1.00 86.31 954 GLY A CA 1
ATOM 7260 C C . GLY A 1 954 ? -2.376 -37.444 -16.425 1.00 86.31 954 GLY A C 1
ATOM 7261 O O . GLY A 1 954 ? -3.417 -37.062 -16.966 1.00 86.31 954 GLY A O 1
ATOM 7262 N N . LYS A 1 955 ? -1.948 -36.931 -15.262 1.00 88.31 955 LYS A N 1
ATOM 7263 C CA . LYS A 1 955 ? -2.636 -35.831 -14.575 1.00 88.31 955 LYS A CA 1
ATOM 7264 C C . LYS A 1 955 ? -2.480 -34.525 -15.342 1.00 88.31 955 LYS A C 1
ATOM 7266 O O . LYS A 1 955 ? -1.380 -34.161 -15.757 1.00 88.31 955 LYS A O 1
ATOM 7271 N N . THR A 1 956 ? -3.596 -33.828 -15.511 1.00 88.69 956 THR A N 1
ATOM 7272 C CA . THR A 1 956 ? -3.623 -32.424 -15.915 1.00 88.69 956 THR A CA 1
ATOM 7273 C C . THR A 1 956 ? -3.326 -31.556 -14.703 1.00 88.69 956 THR A C 1
ATOM 7275 O O . THR A 1 956 ? -3.800 -31.870 -13.612 1.00 88.69 956 THR A O 1
ATOM 7278 N N . PHE A 1 957 ? -2.578 -30.484 -14.906 1.00 88.75 957 PHE A N 1
ATOM 7279 C CA . PHE A 1 957 ? -2.254 -29.504 -13.874 1.00 88.75 957 PHE A CA 1
ATOM 7280 C C . PHE A 1 957 ? -2.449 -28.098 -14.426 1.00 88.75 957 PHE A C 1
ATOM 7282 O O . PHE A 1 957 ? -2.314 -27.891 -15.635 1.00 88.75 957 PHE A O 1
ATOM 7289 N N . THR A 1 958 ? -2.707 -27.136 -13.550 1.00 89.38 958 THR A N 1
ATOM 7290 C CA . THR A 1 958 ? -2.780 -25.712 -13.905 1.00 89.38 958 THR A CA 1
ATOM 7291 C C . THR A 1 958 ? -1.645 -24.976 -13.219 1.00 89.38 958 THR A C 1
ATOM 7293 O O . THR A 1 958 ? -1.461 -25.126 -12.020 1.00 89.38 958 THR A O 1
ATOM 7296 N N . ALA A 1 959 ? -0.887 -24.174 -13.958 1.00 90.12 959 ALA A N 1
ATOM 7297 C CA . ALA A 1 959 ? 0.088 -23.247 -13.411 1.00 90.12 959 ALA A CA 1
ATOM 7298 C C . ALA A 1 959 ? -0.416 -21.808 -13.535 1.00 90.12 959 ALA A C 1
ATOM 7300 O O . ALA A 1 959 ? -0.943 -21.410 -14.577 1.00 90.12 959 ALA A O 1
ATOM 7301 N N . GLN A 1 960 ? -0.187 -21.022 -12.494 1.00 90.50 960 GLN A N 1
ATOM 7302 C CA . GLN A 1 960 ? -0.408 -19.583 -12.499 1.00 90.50 960 GLN A CA 1
ATOM 7303 C C . GLN A 1 960 ? 0.843 -18.867 -12.002 1.00 90.50 960 GLN A C 1
ATOM 7305 O O . GLN A 1 960 ? 1.600 -19.417 -11.203 1.00 90.50 960 GLN A O 1
ATOM 7310 N N . PHE A 1 961 ? 1.070 -17.657 -12.489 1.00 91.56 961 PHE A N 1
ATOM 7311 C CA . PHE A 1 961 ? 2.131 -16.782 -12.007 1.00 91.56 961 PHE A CA 1
ATOM 7312 C C . PHE A 1 961 ? 1.807 -15.337 -12.365 1.00 91.56 961 PHE A C 1
ATOM 7314 O O . PHE A 1 961 ? 1.078 -15.075 -13.324 1.00 91.56 961 PHE A O 1
ATOM 7321 N N . LYS A 1 962 ? 2.379 -14.394 -11.624 1.00 91.06 962 LYS A N 1
ATOM 7322 C CA . LYS A 1 962 ? 2.341 -12.974 -11.957 1.00 91.06 962 LYS A CA 1
ATOM 7323 C C . LYS A 1 962 ? 3.642 -12.569 -12.627 1.00 91.06 962 LYS A C 1
ATOM 7325 O O . LYS A 1 962 ? 4.722 -12.998 -12.227 1.00 91.06 962 LYS A O 1
ATOM 7330 N N . ILE A 1 963 ? 3.526 -11.753 -13.666 1.00 93.31 963 ILE A N 1
ATOM 7331 C CA . ILE A 1 963 ? 4.657 -11.191 -14.393 1.00 93.31 963 ILE A CA 1
ATOM 7332 C C . ILE A 1 963 ? 4.521 -9.675 -14.483 1.00 93.31 963 ILE A C 1
ATOM 7334 O O . ILE A 1 963 ? 3.445 -9.145 -14.763 1.00 93.31 963 ILE A O 1
ATOM 7338 N N . TYR A 1 964 ? 5.626 -8.984 -14.242 1.00 92.19 964 TYR A N 1
ATOM 7339 C CA . TYR A 1 964 ? 5.761 -7.550 -14.440 1.00 92.19 964 TYR A CA 1
ATOM 7340 C C . TYR A 1 964 ? 7.033 -7.266 -15.229 1.00 92.19 964 TYR A C 1
ATOM 7342 O O . TYR A 1 964 ? 8.048 -7.938 -15.070 1.00 92.19 964 TYR A O 1
ATOM 7350 N N . SER A 1 965 ? 6.987 -6.264 -16.092 1.00 89.12 965 SER A N 1
ATOM 7351 C CA . SER A 1 965 ? 8.133 -5.795 -16.850 1.00 89.12 965 SER A CA 1
ATOM 7352 C C . SER A 1 965 ? 8.033 -4.298 -17.064 1.00 89.12 965 SER A C 1
ATOM 7354 O O . SER A 1 965 ? 7.060 -3.826 -17.651 1.00 89.12 965 SER A O 1
ATOM 7356 N N . ASP A 1 966 ? 9.058 -3.574 -16.621 1.00 83.56 966 ASP A N 1
ATOM 7357 C CA . ASP A 1 966 ? 9.248 -2.146 -16.890 1.00 83.56 966 ASP A CA 1
ATOM 7358 C C . ASP A 1 966 ? 9.952 -1.893 -18.239 1.00 83.56 966 ASP A C 1
ATOM 7360 O O . ASP A 1 966 ? 9.851 -0.807 -18.809 1.00 83.56 966 ASP A O 1
ATOM 7364 N N . SER A 1 967 ? 10.635 -2.906 -18.783 1.00 84.38 967 SER A N 1
ATOM 7365 C CA . SER A 1 967 ? 11.297 -2.876 -20.084 1.00 84.38 967 SER A CA 1
ATOM 7366 C C . SER A 1 967 ? 11.291 -4.257 -20.744 1.00 84.38 967 SER A C 1
ATOM 7368 O O . SER A 1 967 ? 11.811 -5.239 -20.209 1.00 84.38 967 SER A O 1
ATOM 7370 N N . MET A 1 968 ? 10.727 -4.333 -21.952 1.00 86.50 968 MET A N 1
ATOM 7371 C CA . MET A 1 968 ? 10.652 -5.572 -22.725 1.00 86.50 968 MET A CA 1
ATOM 7372 C C . MET A 1 968 ? 11.095 -5.324 -24.170 1.00 86.50 968 MET A C 1
ATOM 7374 O O . MET A 1 968 ? 10.413 -4.644 -24.930 1.00 86.50 968 MET A O 1
ATOM 7378 N N . ASN A 1 969 ? 12.249 -5.890 -24.531 1.00 86.00 969 ASN A N 1
ATOM 7379 C CA . ASN A 1 969 ? 12.860 -5.889 -25.867 1.00 86.00 969 ASN A CA 1
ATOM 7380 C C . ASN A 1 969 ? 13.035 -7.334 -26.382 1.00 86.00 969 ASN A C 1
ATOM 7382 O O . ASN A 1 969 ? 14.039 -7.683 -27.007 1.00 86.00 969 ASN A O 1
ATOM 7386 N N . GLY A 1 970 ? 12.085 -8.200 -26.041 1.00 91.06 970 GLY A N 1
ATOM 7387 C CA . GLY A 1 970 ? 12.175 -9.646 -26.170 1.00 91.06 970 GLY A CA 1
ATOM 7388 C C . GLY A 1 970 ? 10.920 -10.299 -25.601 1.00 91.06 970 GLY A C 1
ATOM 7389 O O . GLY A 1 970 ? 9.838 -9.741 -25.735 1.00 91.06 970 GLY A O 1
ATOM 7390 N N . ARG A 1 971 ? 11.043 -11.468 -24.970 1.00 94.44 971 ARG A N 1
ATOM 7391 C CA . ARG A 1 971 ? 9.902 -12.171 -24.365 1.00 94.44 971 ARG A CA 1
ATOM 7392 C C . ARG A 1 971 ? 10.234 -12.779 -23.016 1.00 94.44 971 ARG A C 1
ATOM 7394 O O . ARG A 1 971 ? 11.376 -13.168 -22.776 1.00 94.44 971 ARG A O 1
ATOM 7401 N N . ALA A 1 972 ? 9.224 -12.921 -22.172 1.00 94.69 972 ALA A N 1
ATOM 7402 C CA . ALA A 1 972 ? 9.358 -13.570 -20.880 1.00 94.69 972 ALA A CA 1
ATOM 7403 C C . ALA A 1 972 ? 8.094 -14.337 -20.497 1.00 94.69 972 ALA A C 1
ATOM 7405 O O . ALA A 1 972 ? 6.982 -13.955 -20.865 1.00 94.69 972 ALA A O 1
ATOM 7406 N N . GLY A 1 973 ? 8.264 -15.438 -19.771 1.00 95.00 973 GLY A N 1
ATOM 7407 C CA . GLY A 1 973 ? 7.148 -16.305 -19.425 1.00 95.00 973 GLY A CA 1
ATOM 7408 C C . GLY A 1 973 ? 7.565 -17.609 -18.769 1.00 95.00 973 GLY A C 1
ATOM 7409 O O . GLY A 1 973 ? 8.595 -17.680 -18.103 1.00 95.00 973 GLY A O 1
ATOM 7410 N N . ILE A 1 974 ? 6.753 -18.644 -18.967 1.00 94.69 974 ILE A N 1
ATOM 7411 C CA . ILE A 1 974 ? 6.899 -19.952 -18.333 1.00 94.69 974 ILE A CA 1
ATOM 7412 C C . ILE A 1 974 ? 7.085 -21.066 -19.369 1.00 94.69 974 ILE A C 1
ATOM 7414 O O . ILE A 1 974 ? 6.485 -21.073 -20.450 1.00 94.69 974 ILE A O 1
ATOM 7418 N N . GLN A 1 975 ? 7.910 -22.045 -19.016 1.00 94.94 975 GLN A N 1
ATOM 7419 C CA . GLN A 1 975 ? 8.065 -23.305 -19.730 1.00 94.94 975 GLN A CA 1
ATOM 7420 C C . GLN A 1 975 ? 8.038 -24.472 -18.741 1.00 94.94 975 GLN A C 1
ATOM 7422 O O . GLN A 1 975 ? 8.655 -24.415 -17.676 1.00 94.94 975 GLN A O 1
ATOM 7427 N N . PHE A 1 976 ? 7.379 -25.562 -19.130 1.00 93.62 976 PHE A N 1
ATOM 7428 C CA . PHE A 1 976 ? 7.389 -26.816 -18.383 1.00 93.62 976 PHE A CA 1
ATOM 7429 C C . PHE A 1 976 ? 8.446 -27.773 -18.929 1.00 93.62 976 PHE A C 1
ATOM 7431 O O . PHE A 1 976 ? 8.640 -27.887 -20.140 1.00 93.62 976 PHE A O 1
ATOM 7438 N N . VAL A 1 977 ? 9.129 -28.485 -18.036 1.00 92.12 977 VAL A N 1
ATOM 7439 C CA . VAL A 1 977 ? 10.036 -29.580 -18.390 1.00 92.12 977 VAL A CA 1
ATOM 7440 C C . VAL A 1 977 ? 9.661 -30.814 -17.580 1.00 92.12 977 VAL A C 1
ATOM 7442 O O . VAL A 1 977 ? 9.702 -30.806 -16.351 1.00 92.12 977 VAL A O 1
ATOM 7445 N N . TYR A 1 978 ? 9.309 -31.893 -18.274 1.00 91.94 978 TYR A N 1
ATOM 7446 C CA . TYR A 1 978 ? 8.884 -33.143 -17.656 1.00 91.94 978 TYR A CA 1
ATOM 7447 C C . TYR A 1 978 ? 10.066 -34.062 -17.400 1.00 91.94 978 TYR A C 1
ATOM 7449 O O . TYR A 1 978 ? 10.829 -34.404 -18.311 1.00 91.94 978 TYR A O 1
ATOM 7457 N N . ARG A 1 979 ? 10.203 -34.511 -16.156 1.00 88.69 979 ARG A N 1
ATOM 7458 C CA . ARG A 1 979 ? 11.341 -35.310 -15.709 1.00 88.69 979 ARG A CA 1
ATOM 7459 C C . ARG A 1 979 ? 10.915 -36.637 -15.100 1.00 88.69 979 ARG A C 1
ATOM 7461 O O . ARG A 1 979 ? 9.844 -36.794 -14.519 1.00 88.69 979 ARG A O 1
ATOM 7468 N N . SER A 1 980 ? 11.791 -37.612 -15.264 1.00 88.12 980 SER A N 1
ATOM 7469 C CA . SER A 1 980 ? 11.824 -38.873 -14.537 1.00 88.12 980 SER A CA 1
ATOM 7470 C C . SER A 1 980 ? 12.946 -38.822 -13.500 1.00 88.12 980 SER A C 1
ATOM 7472 O O . SER A 1 980 ? 13.855 -37.997 -13.598 1.00 88.12 980 SER A O 1
ATOM 7474 N N . TYR A 1 981 ? 12.949 -39.760 -12.555 1.00 82.12 981 TYR A N 1
ATOM 7475 C CA . TYR A 1 981 ? 14.036 -39.904 -11.577 1.00 82.12 981 TYR A CA 1
ATOM 7476 C C . TYR A 1 981 ? 15.425 -40.180 -12.198 1.00 82.12 981 TYR A C 1
ATOM 7478 O O . TYR A 1 981 ? 16.435 -40.160 -11.496 1.00 82.12 981 TYR A O 1
ATOM 7486 N N . LYS A 1 982 ? 15.486 -40.498 -13.502 1.00 83.19 982 LYS A N 1
ATOM 7487 C CA . LYS A 1 982 ? 16.729 -40.740 -14.253 1.00 83.19 982 LYS A CA 1
ATOM 7488 C C . LYS A 1 982 ? 17.252 -39.494 -14.973 1.00 83.19 982 LYS A C 1
ATOM 7490 O O . LYS A 1 982 ? 18.378 -39.524 -15.459 1.00 83.19 982 LYS A O 1
ATOM 7495 N N . ASP A 1 983 ? 16.450 -38.435 -15.076 1.00 84.69 983 ASP A N 1
ATOM 7496 C CA . ASP A 1 983 ? 16.806 -37.229 -15.823 1.00 84.69 983 ASP A CA 1
ATOM 7497 C C . ASP A 1 983 ? 17.692 -36.313 -14.959 1.00 84.69 983 ASP A C 1
ATOM 7499 O O . ASP A 1 983 ? 17.197 -35.629 -14.059 1.00 84.69 983 ASP A O 1
ATOM 7503 N N . VAL A 1 984 ? 19.001 -36.289 -15.243 1.00 78.25 984 VAL A N 1
ATOM 7504 C CA . VAL A 1 984 ? 20.015 -35.527 -14.486 1.00 78.25 984 VAL A CA 1
ATOM 7505 C C . VAL A 1 984 ? 20.685 -34.466 -15.371 1.00 78.25 984 VAL A C 1
ATOM 7507 O O . VAL A 1 984 ? 21.095 -34.768 -16.490 1.00 78.25 984 VAL A O 1
ATOM 7510 N N . GLY A 1 985 ? 20.821 -33.237 -14.863 1.00 76.19 985 GLY A N 1
ATOM 7511 C CA . GLY A 1 985 ? 21.442 -32.096 -15.554 1.00 76.19 985 GLY A CA 1
ATOM 7512 C C . GLY A 1 985 ? 20.450 -31.102 -16.183 1.00 76.19 985 GLY A C 1
ATOM 7513 O O . GLY A 1 985 ? 19.268 -31.411 -16.379 1.00 76.19 985 GLY A O 1
ATOM 7514 N N . ASP A 1 986 ? 20.941 -29.898 -16.511 1.00 72.00 986 ASP A N 1
ATOM 7515 C CA . ASP A 1 986 ? 20.158 -28.763 -17.047 1.00 72.00 986 ASP A CA 1
ATOM 7516 C C . ASP A 1 986 ? 19.369 -29.110 -18.320 1.00 72.00 986 ASP A C 1
ATOM 7518 O O . ASP A 1 986 ? 18.228 -28.673 -18.502 1.00 72.00 986 ASP A O 1
ATOM 7522 N N . ASN A 1 987 ? 19.971 -29.942 -19.172 1.00 79.25 987 ASN A N 1
ATOM 7523 C CA . ASN A 1 987 ? 19.440 -30.318 -20.483 1.00 79.25 987 ASN A CA 1
ATOM 7524 C C . ASN A 1 987 ? 18.661 -31.645 -20.473 1.00 79.25 987 ASN A C 1
ATOM 7526 O O . ASN A 1 987 ? 18.194 -32.080 -21.522 1.00 79.25 987 ASN A O 1
ATOM 7530 N N . ALA A 1 988 ? 18.545 -32.312 -19.320 1.00 78.06 988 ALA A N 1
ATOM 7531 C CA . ALA A 1 988 ? 17.786 -33.553 -19.204 1.00 78.06 988 ALA A CA 1
ATOM 7532 C C . ALA A 1 988 ? 16.287 -33.294 -19.000 1.00 78.06 988 ALA A C 1
ATOM 7534 O O . ALA A 1 988 ? 15.873 -32.223 -18.555 1.00 78.06 988 ALA A O 1
ATOM 7535 N N . GLY A 1 989 ? 15.473 -34.308 -19.292 1.00 83.44 989 GLY A N 1
ATOM 7536 C CA . GLY A 1 989 ? 14.017 -34.200 -19.303 1.00 83.44 989 GLY A CA 1
ATOM 7537 C C . GLY A 1 989 ? 13.450 -33.970 -20.702 1.00 83.44 989 GLY A C 1
ATOM 7538 O O . GLY A 1 989 ? 14.166 -33.902 -21.698 1.00 83.44 989 GLY A O 1
ATOM 7539 N N . THR A 1 990 ? 12.128 -33.897 -20.770 1.00 86.12 990 THR A N 1
ATOM 7540 C CA . THR A 1 990 ? 11.376 -33.654 -21.999 1.00 86.12 990 THR A CA 1
ATOM 7541 C C . THR A 1 990 ? 10.700 -32.296 -21.846 1.00 86.12 990 THR A C 1
ATOM 7543 O O . THR A 1 990 ? 9.755 -32.201 -21.062 1.00 86.12 990 THR A O 1
ATOM 7546 N N . PRO A 1 991 ? 11.196 -31.235 -22.509 1.00 82.50 991 PRO A N 1
ATOM 7547 C CA . PRO A 1 991 ? 10.512 -29.951 -22.516 1.00 82.50 991 PRO A CA 1
ATOM 7548 C C . PRO A 1 991 ? 9.101 -30.139 -23.052 1.00 82.50 991 PRO A C 1
ATOM 7550 O O . PRO A 1 991 ? 8.888 -30.934 -23.970 1.00 82.50 991 PRO A O 1
ATOM 7553 N N . GLU A 1 992 ? 8.155 -29.401 -22.493 1.00 83.56 992 GLU A N 1
ATOM 7554 C CA . GLU A 1 992 ? 6.850 -29.298 -23.112 1.00 83.56 992 GLU A CA 1
ATOM 7555 C C . GLU A 1 992 ? 6.980 -28.671 -24.508 1.00 83.56 992 GLU A C 1
ATOM 7557 O O . GLU A 1 992 ? 7.879 -27.880 -24.811 1.00 83.56 992 GLU A O 1
ATOM 7562 N N . THR A 1 993 ? 6.068 -29.090 -25.369 1.00 85.81 993 THR A N 1
ATOM 7563 C CA . THR A 1 993 ? 5.969 -28.763 -26.790 1.00 85.81 993 THR A CA 1
ATOM 7564 C C . THR A 1 993 ? 5.526 -27.327 -27.073 1.00 85.81 993 THR A C 1
ATOM 7566 O O . THR A 1 993 ? 5.583 -26.886 -28.227 1.00 85.81 993 THR A O 1
ATOM 7569 N N . TYR A 1 994 ? 5.147 -26.584 -26.030 1.00 88.31 994 TYR A N 1
ATOM 7570 C CA . TYR A 1 994 ? 4.807 -25.168 -26.081 1.00 88.31 994 TYR A CA 1
ATOM 7571 C C . TYR A 1 994 ? 5.404 -24.382 -24.905 1.00 88.31 994 TYR A C 1
ATOM 7573 O O . TYR A 1 994 ? 5.843 -24.936 -23.893 1.00 88.31 994 TYR A O 1
ATOM 7581 N N . ARG A 1 995 ? 5.419 -23.056 -25.061 1.00 93.12 995 ARG A N 1
ATOM 7582 C CA . ARG A 1 995 ? 5.787 -22.070 -24.036 1.00 93.12 995 ARG A CA 1
ATOM 7583 C C . ARG A 1 995 ? 4.727 -20.982 -23.985 1.00 93.12 995 ARG A C 1
ATOM 7585 O O . ARG A 1 995 ? 4.157 -20.645 -25.024 1.00 93.12 995 ARG A O 1
ATOM 7592 N N . VAL A 1 996 ? 4.503 -20.425 -22.798 1.00 94.75 996 VAL A N 1
ATOM 7593 C CA . VAL A 1 996 ? 3.562 -19.318 -22.602 1.00 94.75 996 VAL A CA 1
ATOM 7594 C C . VAL A 1 996 ? 4.319 -18.076 -22.170 1.00 94.75 996 VAL A C 1
ATOM 7596 O O . VAL A 1 996 ? 5.089 -18.140 -21.216 1.00 94.75 996 VAL A O 1
ATOM 7599 N N . TYR A 1 997 ? 4.136 -16.963 -22.878 1.00 96.00 997 TYR A N 1
ATOM 7600 C CA . TYR A 1 997 ? 4.900 -15.738 -22.641 1.00 96.00 997 TYR A CA 1
ATOM 7601 C C . TYR A 1 997 ? 4.146 -14.465 -23.015 1.00 96.00 997 TYR A C 1
ATOM 7603 O O . TYR A 1 997 ? 3.123 -14.497 -23.696 1.00 96.00 997 TYR A O 1
ATOM 7611 N N . VAL A 1 998 ? 4.720 -13.338 -22.608 1.00 95.25 998 VAL A N 1
ATOM 7612 C CA . VAL A 1 998 ? 4.419 -11.996 -23.113 1.00 95.25 998 VAL A CA 1
ATOM 7613 C C . VAL A 1 998 ? 5.676 -11.409 -23.758 1.00 95.25 998 VAL A C 1
ATOM 7615 O O . VAL A 1 998 ? 6.794 -11.804 -23.421 1.00 95.25 998 VAL A O 1
ATOM 7618 N N . ASP A 1 999 ? 5.500 -10.517 -24.730 1.00 93.50 999 ASP A N 1
ATOM 7619 C CA . ASP A 1 999 ? 6.591 -9.864 -25.474 1.00 93.50 999 ASP A CA 1
ATOM 7620 C C . ASP A 1 999 ? 6.421 -8.338 -25.586 1.00 93.50 999 ASP A C 1
ATOM 7622 O O . ASP A 1 999 ? 7.016 -7.683 -26.441 1.00 93.50 999 ASP A O 1
ATOM 7626 N N . SER A 1 1000 ? 5.612 -7.765 -24.696 1.00 90.44 1000 SER A N 1
ATOM 7627 C CA . SER A 1 1000 ? 5.448 -6.326 -24.526 1.00 90.44 1000 SER A CA 1
ATOM 7628 C C . SER A 1 1000 ? 5.480 -5.948 -23.046 1.00 90.44 1000 SER A C 1
ATOM 7630 O O . SER A 1 1000 ? 5.099 -6.740 -22.184 1.00 90.44 1000 SER A O 1
ATOM 7632 N N . VAL A 1 1001 ? 5.879 -4.705 -22.770 1.00 86.44 1001 VAL A N 1
ATOM 7633 C CA . VAL A 1 1001 ? 5.851 -4.094 -21.431 1.00 86.44 1001 VAL A CA 1
ATOM 7634 C C . VAL A 1 1001 ? 4.463 -4.246 -20.803 1.00 86.44 1001 VAL A C 1
ATOM 7636 O O . VAL A 1 1001 ? 3.441 -4.121 -21.483 1.00 86.44 1001 VAL A O 1
ATOM 7639 N N . THR A 1 1002 ? 4.425 -4.506 -19.499 1.00 84.00 1002 THR A N 1
ATOM 7640 C CA . THR A 1 1002 ? 3.185 -4.617 -18.726 1.00 84.00 1002 THR A CA 1
ATOM 7641 C C . THR A 1 1002 ? 2.960 -3.310 -17.965 1.00 84.00 1002 THR A C 1
ATOM 7643 O O . THR A 1 1002 ? 3.852 -2.865 -17.250 1.00 84.00 1002 THR A O 1
ATOM 7646 N N . SER A 1 1003 ? 1.774 -2.701 -18.041 1.00 78.06 1003 SER A N 1
ATOM 7647 C CA . SER A 1 1003 ? 1.461 -1.468 -17.288 1.00 78.06 1003 SER A CA 1
ATOM 7648 C C . SER A 1 1003 ? 1.316 -1.673 -15.768 1.00 78.06 1003 SER A C 1
ATOM 7650 O O . SER A 1 1003 ? 1.071 -0.722 -15.035 1.00 78.06 1003 SER A O 1
ATOM 7652 N N . GLY A 1 1004 ? 1.408 -2.918 -15.305 1.00 87.06 1004 GLY A N 1
ATOM 7653 C CA . GLY A 1 1004 ? 1.277 -3.375 -13.924 1.00 87.06 1004 GLY A CA 1
ATOM 7654 C C . GLY A 1 1004 ? 1.457 -4.894 -13.883 1.00 87.06 1004 GLY A C 1
ATOM 7655 O O . GLY A 1 1004 ? 1.752 -5.498 -14.914 1.00 87.06 1004 GLY A O 1
ATOM 7656 N N . TRP A 1 1005 ? 1.286 -5.523 -12.721 1.00 89.75 1005 TRP A N 1
ATOM 7657 C CA . TRP A 1 1005 ? 1.351 -6.984 -12.624 1.00 89.75 1005 TRP A CA 1
ATOM 7658 C C . TRP A 1 1005 ? 0.247 -7.641 -13.455 1.00 89.75 1005 TRP A C 1
ATOM 7660 O O . TRP A 1 1005 ? -0.936 -7.350 -13.278 1.00 89.75 1005 TRP A O 1
ATOM 7670 N N . LEU A 1 1006 ? 0.647 -8.540 -14.349 1.00 92.50 1006 LEU A N 1
ATOM 7671 C CA . LEU A 1 1006 ? -0.241 -9.355 -15.164 1.00 92.50 1006 LEU A CA 1
ATOM 7672 C C . LEU A 1 1006 ? -0.231 -10.780 -14.618 1.00 92.50 1006 LEU A C 1
ATOM 7674 O O . LEU A 1 1006 ? 0.831 -11.397 -14.552 1.00 92.50 1006 LEU A O 1
ATOM 7678 N N . GLY A 1 1007 ? -1.388 -11.323 -14.246 1.00 91.38 1007 GLY A N 1
ATOM 7679 C CA . GLY A 1 1007 ? -1.471 -12.746 -13.936 1.00 91.38 1007 GLY A CA 1
ATOM 7680 C C . GLY A 1 1007 ? -1.617 -13.563 -15.217 1.00 91.38 1007 GLY A C 1
ATOM 7681 O O . GLY A 1 1007 ? -2.385 -13.212 -16.113 1.00 91.38 1007 GLY A O 1
ATOM 7682 N N . VAL A 1 1008 ? -0.857 -14.646 -15.316 1.00 93.56 1008 VAL A N 1
ATOM 7683 C CA . VAL A 1 1008 ? -0.840 -15.558 -16.458 1.00 93.56 1008 VAL A CA 1
ATOM 7684 C C . VAL A 1 1008 ? -1.222 -16.943 -15.970 1.00 93.56 1008 VAL A C 1
ATOM 7686 O O . VAL A 1 1008 ? -0.645 -17.450 -15.009 1.00 93.56 1008 VAL A O 1
ATOM 7689 N N . ILE A 1 1009 ? -2.179 -17.564 -16.658 1.00 93.62 1009 ILE A N 1
ATOM 7690 C CA . ILE A 1 1009 ? -2.646 -18.917 -16.362 1.00 93.62 1009 ILE A CA 1
ATOM 7691 C C . ILE A 1 1009 ? -2.364 -19.805 -17.564 1.00 93.62 1009 ILE A C 1
ATOM 7693 O O . ILE A 1 1009 ? -2.670 -19.452 -18.706 1.00 93.62 1009 ILE A O 1
ATOM 7697 N N . THR A 1 1010 ? -1.815 -20.986 -17.315 1.00 95.31 1010 THR A N 1
ATOM 7698 C CA . THR A 1 1010 ? -1.758 -22.040 -18.322 1.00 95.31 1010 THR A CA 1
ATOM 7699 C C . THR A 1 1010 ? -1.875 -23.419 -17.688 1.00 95.31 1010 THR A C 1
ATOM 7701 O O . THR A 1 1010 ? -1.720 -23.561 -16.485 1.00 95.31 1010 THR A O 1
ATOM 7704 N N . SER A 1 1011 ? -2.169 -24.456 -18.459 1.00 93.56 1011 SER A N 1
ATOM 7705 C CA . SER A 1 1011 ? -2.221 -25.833 -17.955 1.00 93.56 1011 SER A CA 1
ATOM 7706 C C . SER A 1 1011 ? -1.296 -26.732 -18.746 1.00 93.56 1011 SER A C 1
ATOM 7708 O O . SER A 1 1011 ? -0.978 -26.396 -19.876 1.00 93.56 1011 SER A O 1
ATOM 7710 N N . GLY A 1 1012 ? -0.947 -27.897 -18.214 1.00 91.12 1012 GLY A N 1
ATOM 7711 C CA . GLY A 1 1012 ? -0.271 -28.968 -18.948 1.00 91.12 1012 GLY A CA 1
ATOM 7712 C C . GLY A 1 1012 ? -0.796 -30.343 -18.544 1.00 91.12 1012 GLY A C 1
ATOM 7713 O O . GLY A 1 1012 ? -1.713 -30.463 -17.728 1.00 91.12 1012 GLY A O 1
ATOM 7714 N N . LYS A 1 1013 ? -0.224 -31.400 -19.124 1.00 91.25 1013 LYS A N 1
ATOM 7715 C CA . LYS A 1 1013 ? -0.571 -32.788 -18.794 1.00 91.25 1013 LYS A CA 1
ATOM 7716 C C . LYS A 1 1013 ? 0.690 -33.628 -18.684 1.00 91.25 1013 LYS A C 1
ATOM 7718 O O . LYS A 1 1013 ? 1.480 -33.682 -19.620 1.00 91.25 1013 LYS A O 1
ATOM 7723 N N . MET A 1 1014 ? 0.857 -34.312 -17.555 1.00 90.25 1014 MET A N 1
ATOM 7724 C CA . MET A 1 1014 ? 2.027 -35.152 -17.313 1.00 90.25 1014 MET A CA 1
ATOM 7725 C C . MET A 1 1014 ? 2.109 -36.290 -18.345 1.00 90.25 1014 MET A C 1
ATOM 7727 O O . MET A 1 1014 ? 1.187 -37.112 -18.408 1.00 90.25 1014 MET A O 1
ATOM 7731 N N . PRO A 1 1015 ? 3.188 -36.372 -19.145 1.00 89.88 1015 PRO A N 1
ATOM 7732 C CA . PRO A 1 1015 ? 3.336 -37.405 -20.163 1.00 89.88 1015 PRO A CA 1
ATOM 7733 C C . PRO A 1 1015 ? 3.733 -38.754 -19.554 1.00 89.88 1015 PRO A C 1
ATOM 7735 O O . PRO A 1 1015 ? 4.197 -38.840 -18.413 1.00 89.88 1015 PRO A O 1
ATOM 7738 N N . ALA A 1 1016 ? 3.587 -39.813 -20.352 1.00 90.06 1016 ALA A N 1
ATOM 7739 C CA . ALA A 1 1016 ? 3.891 -41.171 -19.924 1.00 90.06 1016 ALA A CA 1
ATOM 7740 C C . ALA A 1 1016 ? 5.355 -41.347 -19.482 1.00 90.06 1016 ALA A C 1
ATOM 7742 O O . ALA A 1 1016 ? 6.277 -40.878 -20.155 1.00 90.06 1016 ALA A O 1
ATOM 7743 N N . GLY A 1 1017 ? 5.584 -42.024 -18.352 1.00 88.75 1017 GLY A N 1
ATOM 7744 C CA . GLY A 1 1017 ? 6.920 -42.284 -17.808 1.00 88.75 1017 GLY A CA 1
ATOM 7745 C C . GLY A 1 1017 ? 7.615 -41.087 -17.142 1.00 88.75 1017 GLY A C 1
ATOM 7746 O O . GLY A 1 1017 ? 8.803 -41.184 -16.815 1.00 88.75 1017 GLY A O 1
ATOM 7747 N N . LYS A 1 1018 ? 6.915 -39.963 -16.928 1.00 89.62 1018 LYS A N 1
ATOM 7748 C CA . LYS A 1 1018 ? 7.419 -38.791 -16.192 1.00 89.62 1018 LYS A CA 1
ATOM 7749 C C . LYS A 1 1018 ? 6.690 -38.640 -14.853 1.00 89.62 1018 LYS A C 1
ATOM 7751 O O . LYS A 1 1018 ? 5.519 -38.974 -14.734 1.00 89.62 1018 LYS A O 1
ATOM 7756 N N . GLN A 1 1019 ? 7.417 -38.175 -13.840 1.00 87.56 1019 GLN A N 1
ATOM 7757 C CA . GLN A 1 1019 ? 6.979 -38.146 -12.433 1.00 87.56 1019 GLN A CA 1
ATOM 7758 C C . GLN A 1 1019 ? 7.162 -36.767 -11.788 1.00 87.56 1019 GLN A C 1
ATOM 7760 O O . GLN A 1 1019 ? 6.574 -36.484 -10.749 1.00 87.56 1019 GLN A O 1
ATOM 7765 N N . TYR A 1 1020 ? 7.988 -35.914 -12.396 1.00 87.81 1020 TYR A N 1
ATOM 7766 C CA . TYR A 1 1020 ? 8.351 -34.618 -11.845 1.00 87.81 1020 TYR A CA 1
ATOM 7767 C C . TYR A 1 1020 ? 8.127 -33.517 -12.875 1.00 87.81 1020 TYR A C 1
ATOM 7769 O O . TYR A 1 1020 ? 8.554 -33.641 -14.028 1.00 87.81 1020 TYR A O 1
ATOM 7777 N N . LEU A 1 1021 ? 7.492 -32.435 -12.442 1.00 89.31 1021 LEU A N 1
ATOM 7778 C CA . LEU A 1 1021 ? 7.352 -31.201 -13.199 1.00 89.31 1021 LEU A CA 1
ATOM 7779 C C . LEU A 1 1021 ? 8.437 -30.213 -12.753 1.00 89.31 1021 LEU A C 1
ATOM 7781 O O . LEU A 1 1021 ? 8.569 -29.903 -11.571 1.00 89.31 1021 LEU A O 1
ATOM 7785 N N . GLN A 1 1022 ? 9.215 -29.715 -13.711 1.00 89.69 1022 GLN A N 1
ATOM 7786 C CA . GLN A 1 1022 ? 10.109 -28.577 -13.522 1.00 89.69 1022 GLN A CA 1
ATOM 7787 C C . GLN A 1 1022 ? 9.491 -27.347 -14.184 1.00 89.69 1022 GLN A C 1
ATOM 7789 O O . GLN A 1 1022 ? 9.122 -27.393 -15.360 1.00 89.69 1022 GLN A O 1
ATOM 7794 N N . ILE A 1 1023 ? 9.432 -26.244 -13.442 1.00 91.12 1023 ILE A N 1
ATOM 7795 C CA . ILE A 1 1023 ? 9.013 -24.942 -13.957 1.00 91.12 1023 ILE A CA 1
ATOM 7796 C C . ILE A 1 1023 ? 10.256 -24.137 -14.311 1.00 91.12 1023 ILE A C 1
ATOM 7798 O O . ILE A 1 1023 ? 11.171 -24.038 -13.495 1.00 91.12 1023 ILE A O 1
ATOM 7802 N N . LYS A 1 1024 ? 10.270 -23.538 -15.502 1.00 92.00 1024 LYS A N 1
ATOM 7803 C CA . LYS A 1 1024 ? 11.272 -22.560 -15.934 1.00 92.00 1024 LYS A CA 1
ATOM 7804 C C . LYS A 1 1024 ? 10.599 -21.216 -16.199 1.00 92.00 1024 LYS A C 1
ATOM 7806 O O . LYS A 1 1024 ? 9.831 -21.106 -17.150 1.00 92.00 1024 LYS A O 1
ATOM 7811 N N . LEU A 1 1025 ? 10.903 -20.213 -15.382 1.00 93.00 1025 LEU A N 1
ATOM 7812 C CA . LEU A 1 1025 ? 10.524 -18.817 -15.607 1.00 93.00 1025 LEU A CA 1
ATOM 7813 C C . LEU A 1 1025 ? 11.647 -18.166 -16.402 1.00 93.00 1025 LEU A C 1
ATOM 7815 O O . LEU A 1 1025 ? 12.760 -18.054 -15.896 1.00 93.00 1025 LEU A O 1
ATOM 7819 N N . PHE A 1 1026 ? 11.404 -17.804 -17.652 1.00 93.44 1026 PHE A N 1
ATOM 7820 C CA . PHE A 1 1026 ? 12.459 -17.374 -18.563 1.00 93.44 1026 PHE A CA 1
ATOM 7821 C C . PHE A 1 1026 ? 12.296 -15.920 -18.992 1.00 93.44 1026 PHE A C 1
ATOM 7823 O O . PHE A 1 1026 ? 11.184 -15.409 -19.100 1.00 93.44 1026 PHE A O 1
ATOM 7830 N N . SER A 1 1027 ? 13.425 -15.297 -19.313 1.00 92.69 1027 SER A N 1
ATOM 7831 C CA . SER A 1 1027 ? 13.529 -14.049 -20.060 1.00 92.69 1027 SER A CA 1
ATOM 7832 C C . SER A 1 1027 ? 14.484 -14.264 -21.231 1.00 92.69 1027 SER A C 1
ATOM 7834 O O . SER A 1 1027 ? 15.582 -14.796 -21.061 1.00 92.69 1027 SER A O 1
ATOM 7836 N N . GLU A 1 1028 ? 14.080 -13.856 -22.426 1.00 92.69 1028 GLU A N 1
ATOM 7837 C CA . GLU A 1 1028 ? 14.885 -13.886 -23.646 1.00 92.69 1028 GLU A CA 1
ATOM 7838 C C . GLU A 1 1028 ? 14.921 -12.478 -24.249 1.00 92.69 1028 GLU A C 1
ATOM 7840 O O . GLU A 1 1028 ? 13.872 -11.887 -24.502 1.00 92.69 1028 GLU A O 1
ATOM 7845 N N . GLY A 1 1029 ? 16.116 -11.943 -24.502 1.00 86.69 1029 GLY A N 1
ATOM 7846 C CA . GLY A 1 1029 ? 16.334 -10.562 -24.945 1.00 86.69 1029 GLY A CA 1
ATOM 7847 C C . GLY A 1 1029 ? 16.927 -9.657 -23.860 1.00 86.69 1029 GLY A C 1
ATOM 7848 O O . GLY A 1 1029 ? 17.421 -10.126 -22.834 1.00 86.69 1029 GLY A O 1
ATOM 7849 N N . ALA A 1 1030 ? 16.918 -8.348 -24.111 1.00 70.56 1030 ALA A N 1
ATOM 7850 C CA . ALA A 1 1030 ? 17.393 -7.316 -23.186 1.00 70.56 1030 ALA A CA 1
ATOM 7851 C C . ALA A 1 1030 ? 16.230 -6.775 -22.334 1.00 70.56 1030 ALA A C 1
ATOM 7853 O O . ALA A 1 1030 ? 15.912 -5.588 -22.406 1.00 70.56 1030 ALA A O 1
ATOM 7854 N N . ASN A 1 1031 ? 15.559 -7.665 -21.597 1.00 79.00 1031 ASN A N 1
ATOM 7855 C CA . ASN A 1 1031 ? 14.391 -7.319 -20.779 1.00 79.00 1031 ASN A CA 1
ATOM 7856 C C . ASN A 1 1031 ? 14.781 -7.101 -19.317 1.00 79.00 1031 ASN A C 1
ATOM 7858 O O . ASN A 1 1031 ? 15.779 -7.651 -18.857 1.00 79.00 1031 ASN A O 1
ATOM 7862 N N . HIS A 1 1032 ? 13.943 -6.396 -18.573 1.00 88.94 1032 HIS A N 1
ATOM 7863 C CA . HIS A 1 1032 ? 13.885 -6.501 -17.122 1.00 88.94 1032 HIS A CA 1
ATOM 7864 C C . HIS A 1 1032 ? 12.485 -6.988 -16.746 1.00 88.94 1032 HIS A C 1
ATOM 7866 O O . HIS A 1 1032 ? 11.472 -6.373 -17.098 1.00 88.94 1032 HIS A O 1
ATOM 7872 N N . VAL A 1 1033 ? 12.436 -8.173 -16.137 1.00 90.00 1033 VAL A N 1
ATOM 7873 C CA . VAL A 1 1033 ? 11.186 -8.868 -15.813 1.00 90.00 1033 VAL A CA 1
ATOM 7874 C C . VAL A 1 1033 ? 11.216 -9.395 -14.392 1.00 90.00 1033 VAL A C 1
ATOM 7876 O O . VAL A 1 1033 ? 12.230 -9.925 -13.941 1.00 90.00 1033 VAL A O 1
ATOM 7879 N N . LEU A 1 1034 ? 10.086 -9.260 -13.713 1.00 90.81 1034 LEU A N 1
ATOM 7880 C CA . LEU A 1 1034 ? 9.838 -9.756 -12.372 1.00 90.81 1034 LEU A CA 1
ATOM 7881 C C . LEU A 1 1034 ? 8.752 -10.830 -12.437 1.00 90.81 1034 LEU A C 1
ATOM 7883 O O . LEU A 1 1034 ? 7.754 -10.675 -13.145 1.00 90.81 1034 LEU A O 1
ATOM 7887 N N . PHE A 1 1035 ? 8.952 -11.903 -11.682 1.00 90.88 1035 PHE A N 1
ATOM 7888 C CA . PHE A 1 1035 ? 7.987 -12.974 -11.484 1.00 90.88 1035 PHE A CA 1
ATOM 7889 C C . PHE A 1 1035 ? 7.590 -13.051 -10.018 1.00 90.88 1035 PHE A C 1
ATOM 7891 O O . PHE A 1 1035 ? 8.435 -12.889 -9.136 1.00 90.88 1035 PHE A O 1
ATOM 7898 N N . ASP A 1 1036 ? 6.320 -13.338 -9.772 1.00 87.81 1036 ASP A N 1
ATOM 7899 C CA . ASP A 1 1036 ? 5.774 -13.482 -8.429 1.00 87.81 1036 ASP A CA 1
ATOM 7900 C C . ASP A 1 1036 ? 4.609 -14.484 -8.412 1.00 87.81 1036 ASP A C 1
ATOM 7902 O O . ASP A 1 1036 ? 4.104 -14.869 -9.472 1.00 87.81 1036 ASP A O 1
ATOM 7906 N N . GLU A 1 1037 ? 4.178 -14.908 -7.227 1.00 85.25 1037 GLU A N 1
ATOM 7907 C CA . GLU A 1 1037 ? 2.978 -15.728 -6.995 1.00 85.25 1037 GLU A CA 1
ATOM 7908 C C . GLU A 1 1037 ? 2.881 -16.994 -7.877 1.00 85.25 1037 GLU A C 1
ATOM 7910 O O . GLU A 1 1037 ? 1.827 -17.335 -8.422 1.00 85.25 1037 GLU A O 1
ATOM 7915 N N . VAL A 1 1038 ? 3.999 -17.706 -8.055 1.00 85.94 1038 VAL A N 1
ATOM 7916 C CA . VAL A 1 1038 ? 4.060 -18.905 -8.906 1.00 85.94 1038 VAL A CA 1
ATOM 7917 C C . VAL A 1 1038 ? 3.428 -20.109 -8.200 1.00 85.94 1038 VAL A C 1
ATOM 7919 O O . VAL A 1 1038 ? 3.963 -20.611 -7.213 1.00 85.94 1038 VAL A O 1
ATOM 7922 N N . ALA A 1 1039 ? 2.335 -20.643 -8.740 1.00 83.44 1039 ALA A N 1
ATOM 7923 C CA . ALA A 1 1039 ? 1.649 -21.819 -8.205 1.00 83.44 1039 ALA A CA 1
ATOM 7924 C C . ALA A 1 1039 ? 1.351 -22.870 -9.279 1.00 83.44 1039 ALA A C 1
ATOM 7926 O O . ALA A 1 1039 ? 1.188 -22.554 -10.457 1.00 83.44 1039 ALA A O 1
ATOM 7927 N N . VAL A 1 1040 ? 1.262 -24.131 -8.843 1.00 82.81 1040 VAL A N 1
ATOM 7928 C CA . VAL A 1 1040 ? 0.781 -25.268 -9.637 1.00 82.81 1040 VAL A CA 1
ATOM 7929 C C . VAL A 1 1040 ? -0.273 -26.023 -8.834 1.00 82.81 1040 VAL A C 1
ATOM 7931 O O . VAL A 1 1040 ? -0.040 -26.321 -7.661 1.00 82.81 1040 VAL A O 1
ATOM 7934 N N . TYR A 1 1041 ? -1.389 -26.337 -9.490 1.00 82.06 1041 TYR A N 1
ATOM 7935 C CA . TYR A 1 1041 ? -2.556 -27.043 -8.960 1.00 82.06 1041 TYR A CA 1
ATOM 7936 C C . TYR A 1 1041 ? -2.768 -28.386 -9.648 1.00 82.06 1041 TYR A C 1
ATOM 7938 O O . TYR A 1 1041 ? -2.642 -28.430 -10.899 1.00 82.06 1041 TYR A O 1
#

Foldseek 3Di:
DCQAPLQCQLLVEDDPDDDPDSSVLSLCVFQHVSHDDPDRDPSNVPGDDPCNAADDPHPRPHHHQQADDCNHPAHHFPDHPLLPCLQPVQFADDDDPPCPDSRSRSNVTGHDPVVQPDDDPDDDQGDQCLQQCALPRSCLVVHPASNSSRFAFLAPDPQGDDPCNQQNGDHRGHDRGHRDDDWQCVVLVDQQVHRDPDDRLPAAFQNPDTPQLQFAQQPPPSDHPHRGDSTQTWGQALQLDTHGNDPPRHDAPCSCQAPPRVVVSSVVVVDDHNHAHAFDQAPDPQVCPFLHHQDDDSRSVLCQQANRDRSDHPCNRRHNVNLQDPPAFFQQAQSVCLQAPPPPPNNDLVVGVVRDHHQQDFSDATPVRHGHDRCPVQPPVHRTSVSQCVFFVLQPLVGGTPRHDSRGTYDGCDDAQQRNQCPDDDPSHDDPVPCPCLCVLPAPPHPPHRDSCSVCQQQVACSCVPPPPDDGHGDDVCCCQCVCPPHPDDPVRRDPGDDDPPPPVCVVPPDDDDDDDDDLDDDDPDPDDFDQPQPDPPDDGRGDWPCVDQAVQECPRPPHHHFHWFVLLRVVPRHLQDCQAAHRSDPPRGDDHPQPDAWDKDKDWPALEDAQQDKIKIKMKTWRAGGWWDFKKKFKDDPNDTPDIDTFAFPVRDTRDADPNRTHMTMGIDMDGRHPPDFFKMKMKMKIATSVRHIDIDIDMHTYFHDKDFDDCVVQVQQLQQDDQPDDRPQKDWDAWDWGWDDGPDHDTWIKTHHAAKTKIKGHKDFIDAFFKKKKKKWKFWAQQWWWKWKKKWFDQVPDTPDIFFTWIKTFGDPDTKMWIKMDTHHNRGGIMMMIIITHSTIMIIGDIGMDGDPPDDDDFLAPFQVAPPPDPDDPDQPPDDDDPDDDPDDDDDQKDWFPADSVFWDQDCPGPDHGTWTKGFAWTKMKGDAAECVVPPCRLVVCVPRFDFDDAFDKKKKKKKKAWPWFPFKWFKWKFFDASPFYDPPGGHTDRITIIGRDHGPGIMMIMMMDTHHPRTTGIMMITIDHGRTIMIMRDIHMD

Secondary structure (DSSP, 8-state):
-TTSTTTTTTTT---SS--S-TTHHHHHHHHSSSSPPSS--GGGGSPPPHHHHHSSS--TTPPP--SSBTT-SS-B-S--HHHHHTSGGGB-----TT--SHHHHHHHHB---GGGS--SSSS--TTHHHHHB-TT-TTGGGSSSGGGGBPPPSSSSTTPPPHHHHH-SS-TTTS----PPP-HHHHHHHHTS--TTSPP--S-GGGTS-HHHHHS-TT--SS-S-S--SSS-EEEBTTS-EEES--TTB--HHHHHH-HHHHHHHHTTT------PPPBS-SSTTTTTTTS-S-SSHHHHHHHHS-S-SSS-HHHHHTTHHHH--S--BTTS-HHHHHH-TTSTT--GGGSSSPPPPSSS---B-TTSPBP---TTTSSS---HHHHHHHH-TT-TT--BHHHHHTB------SSHHHHHTS--STT---TTT-GGGTTS--TT-SS---HHHHHHH-SB-TTTTSTT---B---HHHHHTT--SS---TTT--SS--SS---GGGSS-S----S---S-S--SSS-PPPS----TT---SS--HHIIIIIS-TT-TT--PPPB-HHHHHH--STTSTTTBGGG-TT-B---TT-PPPEEEEEES-SEEETT-EEEEEEEEEESSB-EEEEEEEEEETTEEEEEEEPPPTTSSS--B-TTS-EEEEEEEEEE-TTPPSEEEEEEEEEEETTS-EEEEEEEEEEE---PPPPTTTTTTT-TT--TTSPPTTEEESSSEEEEE--SSSS-EEEEEESSSEEEEEPPEE--TT-EEEEEEEEE--SSSSEEEEEEEEEETTEEEEEPPPEEEEE--SS-EEEEEEEEPPTT--EEEEEEEEESEEEEEEEEEEEEPP------SS--S--S---S----S--SS------S--PPPS-EEES--TT---EES--SSSS-EEEEESSEEEE-----GGGGGGHHHHHHHHSEE--TT-EEEEEEEEEEEE-SEEEEEEEEEE-TT--STT-SEE-SEEEEE-S--SS-EEEEEEEEPPTT--EEEEEEEEEES-EEEEEEEEE-

Sequence (1041 aa):
MKQSIHANLNSNAANTTKLTDTIDKACWACHGDGTEPTEHPASYKNPKKCEDCHTGTTQFSAPLVAEHYYAGEDLVVQATCQDCHSKGEMLNANSDPDAGSVNATISHYGKKRTDLVLNINGDVLTDCYYCHQNTTTTFKNVMRNPNHSYMYDHTDSPNSPKCWNCHSAGRIHDQTHVKPQISNGLCLGCHQSGIGSAKPIPTAHNSTMNCYSCHMDPKDETYDTVTAQIHGIKFISSDGTYTMWDKTNAANCVDCHENQNTSASLTAWGYTIPAIPKLNHSNDPIAGQKWGTYWTSDIEACYYCHQSGIHKDRTGLLGNVTLIADGAKDLSGTWCANCHYQSSPDYKGNQLNPVPPRIDVDEGTANDGTTWVDHSGFLSSSFTDSVCKQCHGGVAQSATTLKDFVHAVSEGTGGGCIACHESYTGSIGINVSSYGRHVNVNTTDGTGNLTDADCTTCHYDTSKMFDPGWSVATYSCQDCHLNGTPVNVPSDVRLTTFQHGNNDCKSCHVAGGYAEGRYYHWNYSTPYGAVKEPGWPGWTGTFVKCSDCHYTHSKRDEPFHAPGIGTYMATMYTSCGGGNCHGNGQIHDTVTVPYLSPPIVTVSASKSYAYVGDTITITAEVIGYNVQIYNATYRLVHNGVVVEQGQLTPDDGRFGGVDSRGFGYEKFTFSIDTTGFEPGEYRIYVTGEKDTGKSATTFTTFTLSKGGVVPSPTAYNFGFESWTVSSTPVSWTNVSAAVTQSAPKSGSASAGLASATAGYLESARFQVTPGASYQVTVYVKKPADGGYAGISLVQWNGNTVISETPVVKLEGHTSDWVLLGVEITASSSATNFSIRLYASNTTAYFDDVSVIITPPVTTNYVVNGGFDSDWGTGRPDRYFRSAEYKQKPYEPIKAWEPKGIASNGLDVNTTVAIGKRSAGIYGSGYWTTPYADTSFGTLYRYYQQYYAINLAEGKTFTAQFKIYSDSMNGRAGIQFVYRSYKDVGDNAGTPETYRVYVDSVTSGWLGVITSGKMPAGKQYLQIKLFSEGANHVLFDEVAVY